Protein AF-A0A7S0QMS9-F1 (afdb_monomer)

Mean predicted aligned error: 23.3 Å

Solvent-accessible surface area (backbone atoms only — not comparable to full-atom values): 51700 Å² total; per-residue (Å²): 139,64,75,64,56,44,54,46,29,44,52,49,24,40,52,28,28,51,50,31,34,49,48,48,74,64,50,90,59,73,75,39,75,67,39,54,46,38,44,60,51,23,56,50,30,64,58,44,46,64,49,50,57,52,50,52,53,34,60,72,73,41,89,64,52,70,72,55,46,54,49,42,29,53,26,29,46,54,26,20,55,28,31,41,51,45,27,54,51,48,50,53,60,69,78,44,53,70,76,63,52,60,76,45,47,65,67,49,30,50,53,54,39,55,31,32,40,45,38,25,53,24,61,68,56,45,60,46,79,76,41,66,51,55,70,68,57,55,51,50,50,53,53,51,28,53,52,33,67,66,50,73,56,73,75,53,70,72,50,55,49,51,53,49,56,48,60,72,38,64,88,59,64,69,68,57,53,54,56,49,52,51,50,47,26,69,63,62,76,44,51,70,73,50,54,55,45,50,59,64,72,57,63,76,87,69,70,88,79,66,54,75,66,50,50,51,40,54,47,51,48,49,49,64,73,64,44,77,65,72,77,69,80,80,79,85,95,78,87,85,84,89,84,81,87,87,89,80,92,79,95,76,86,80,80,93,70,81,61,71,91,47,29,10,85,82,76,70,42,75,36,85,50,30,25,21,40,82,85,70,53,60,28,20,49,68,55,47,54,55,49,35,70,80,37,70,29,42,38,89,86,81,72,42,71,29,67,76,90,29,49,70,62,71,39,76,33,63,68,59,40,52,52,41,53,51,49,40,52,75,74,71,52,89,86,86,86,86,81,88,88,84,78,91,80,85,92,79,88,92,80,90,87,87,90,87,84,88,82,84,88,88,83,91,85,88,83,87,83,89,80,89,82,81,90,81,85,84,87,87,79,88,84,83,87,80,82,84,80,66,74,72,63,59,60,58,54,53,56,56,52,57,60,61,61,73,74,74,77,89,78,84,87,84,84,89,79,88,88,82,89,82,89,81,88,84,91,89,81,88,86,87,90,80,92,88,86,88,88,89,85,84,90,89,88,82,92,84,91,85,87,84,85,91,83,84,90,82,95,81,81,82,77,75,82,78,84,74,71,82,83,82,69,62,50,30,34,41,36,34,33,40,30,25,61,52,32,56,38,64,70,46,75,70,34,73,68,55,40,52,51,50,54,50,54,49,31,46,29,49,14,66,61,48,75,42,61,50,91,39,37,47,73,77,52,74,46,78,75,29,38,30,39,30,33,37,40,52,33,52,63,91,37,52,70,42,53,55,51,37,51,51,38,42,74,74,46,39,52,63,45,31,72,90,49,81,69,52,78,21,50,60,46,46,56,51,78,73,47,74,46,71,53,79,74,76,74,91,62,83,71,98,69,75,76,78,66,76,25,69,75,60,57,83,72,80,80,61,69,40,50,27,52,54,99,84,42,75,58,51,62,33,37,35,27,31,71,53,31,90,90,57,67,32,62,19,88,41,84,96,57,75,34,59,85,64,64,51,67,85,73,60,23,37,58,9,33,63,42,34,20,34,14,24,30,46,33,17,80,96,25,25,28,96,81,31,37,59,79,70,84,70,80,91,79,83,69,45,69,31,30,21,28,69,79,51,44,92,91,40,61,39,35,67,43,76,67,89,68,86,50,38,41,93,75,62,44,16,31,28,32,25,39,39,28,35,22,10,53,16,25,43,65,96,43,71,55,13,46,32,56,58,69,55,20,11,47,51,31,40,81,88,68,72,54,102,80,83,42,37,30,81,41,29,40,33,35,34,42,36,31,35,27,22,49,42,74,94,37,59,49,97,62,62,72,79,38,78,60,71,55,94,75,41,64,67,55,55,30,25,23,39,10,27,61,70,34,61,93,34,48,85,56,30,27,40,58,59,39,54,28,14,36,42,28,38,49,58,58,46,73,32,13,46,66,21,53,26,45,29,28,45,56,43,73,67,43,77,38,76,36,71,83,47,33,35,67,38,34,17,19,61,66,39,49,51,71,38,15,27,48,52,57,78

InterPro domains:
  IPR003613 U-box domain [PF04564] (259-330)
  IPR003613 U-box domain [PS51698] (257-334)
  IPR003613 U-box domain [SM00504] (261-327)
  IPR013083 Zinc finger, RING/FYVE/PHD-type [G3DSA:3.30.40.10] (239-333)
  IPR018883 Delta carbonic anhydrase [PF10563] (653-836)
  IPR036537 Adaptor protein Cbl, N-terminal domain superfamily [G3DSA:1.20.930.20] (14-131)
  IPR052608 U-box domain-containing protein [PTHR45958] (52-329)
  IPR059179 MLKL-like, MCAfunc domain [cd21037] (17-149)

pLDDT: mean 71.1, std 24.66, range [21.06, 98.75]

Radius of gyration: 38.11 Å; Cα contacts (8 Å, |Δi|>4): 1285; chains: 1; bounding box: 119×99×109 Å

Structure (mmCIF, N/CA/C/O backbone):
data_AF-A0A7S0QMS9-F1
#
_entry.id   AF-A0A7S0QMS9-F1
#
loop_
_atom_site.group_PDB
_atom_site.id
_atom_site.type_symbol
_atom_site.label_atom_id
_atom_site.label_alt_id
_atom_site.label_comp_id
_atom_site.label_asym_id
_atom_site.label_entity_id
_atom_site.label_seq_id
_atom_site.pdbx_PDB_ins_code
_atom_site.Cartn_x
_atom_site.Cartn_y
_atom_site.Cartn_z
_atom_site.occupancy
_atom_site.B_iso_or_equiv
_atom_site.auth_seq_id
_atom_site.auth_comp_id
_atom_site.auth_asym_id
_atom_site.auth_atom_id
_atom_site.pdbx_PDB_model_num
ATOM 1 N N . MET A 1 1 ? 41.749 3.354 -30.969 1.00 41.50 1 MET A N 1
ATOM 2 C CA . MET A 1 1 ? 41.951 2.870 -29.593 1.00 41.50 1 MET A CA 1
ATOM 3 C C . MET A 1 1 ? 42.645 1.529 -29.642 1.00 41.50 1 MET A C 1
ATOM 5 O O . MET A 1 1 ? 42.350 0.716 -30.521 1.00 41.50 1 MET A O 1
ATOM 9 N N . ASP A 1 2 ? 43.651 1.430 -28.787 1.00 44.88 2 ASP A N 1
ATOM 10 C CA . ASP A 1 2 ? 44.682 0.401 -28.695 1.00 44.88 2 ASP A CA 1
ATOM 11 C C . ASP A 1 2 ? 44.167 -0.756 -27.810 1.00 44.88 2 ASP A C 1
ATOM 13 O O . ASP A 1 2 ? 43.532 -0.454 -26.797 1.00 44.88 2 ASP A O 1
ATOM 17 N N . PRO A 1 3 ? 44.396 -2.048 -28.138 1.00 55.28 3 PRO A N 1
ATOM 18 C CA . PRO A 1 3 ? 44.100 -3.170 -27.231 1.00 55.28 3 PRO A CA 1
ATOM 19 C C . PRO A 1 3 ? 44.681 -3.029 -25.808 1.00 55.28 3 PRO A C 1
ATOM 21 O O . PRO A 1 3 ? 44.227 -3.730 -24.907 1.00 55.28 3 PRO A O 1
ATOM 24 N N . SER A 1 4 ? 45.626 -2.109 -25.590 1.00 65.56 4 SER A N 1
ATOM 25 C CA . SER A 1 4 ? 46.101 -1.660 -24.274 1.00 65.56 4 SER A CA 1
ATOM 26 C C . SER A 1 4 ? 44.996 -1.406 -23.225 1.00 65.56 4 SER A C 1
ATOM 28 O O . SER A 1 4 ? 45.162 -1.825 -22.081 1.00 65.56 4 SER A O 1
ATOM 30 N N . ALA A 1 5 ? 43.860 -0.782 -23.574 1.00 78.06 5 ALA A N 1
ATOM 31 C CA . ALA A 1 5 ? 42.858 -0.349 -22.583 1.00 78.06 5 ALA A CA 1
ATOM 32 C C . ALA A 1 5 ? 42.132 -1.523 -21.895 1.00 78.06 5 ALA A C 1
ATOM 34 O O . ALA A 1 5 ? 42.317 -1.739 -20.699 1.00 78.06 5 ALA A O 1
ATOM 35 N N . ALA A 1 6 ? 41.412 -2.356 -22.653 1.00 83.12 6 ALA A N 1
ATOM 36 C CA . ALA A 1 6 ? 40.766 -3.564 -22.126 1.00 83.12 6 ALA A CA 1
ATOM 37 C C . ALA A 1 6 ? 41.756 -4.532 -21.438 1.00 83.12 6 ALA A C 1
ATOM 39 O O . ALA A 1 6 ? 41.438 -5.126 -20.409 1.00 83.12 6 ALA A O 1
ATOM 40 N N . VAL A 1 7 ? 42.985 -4.658 -21.961 1.00 86.88 7 VAL A N 1
ATOM 41 C CA . VAL A 1 7 ? 44.056 -5.439 -21.314 1.00 86.88 7 VAL A CA 1
ATOM 42 C C . VAL A 1 7 ? 44.455 -4.840 -19.960 1.00 86.88 7 VAL A C 1
ATOM 44 O O . VAL A 1 7 ? 44.709 -5.596 -19.025 1.00 86.88 7 VAL A O 1
ATOM 47 N N . THR A 1 8 ? 44.480 -3.512 -19.830 1.00 87.69 8 THR A N 1
ATOM 48 C CA . THR A 1 8 ? 44.761 -2.823 -18.560 1.00 87.69 8 THR A CA 1
ATOM 49 C C . THR A 1 8 ? 43.651 -3.079 -17.544 1.00 87.69 8 THR A C 1
ATOM 51 O O . THR A 1 8 ? 43.958 -3.516 -16.440 1.00 87.69 8 THR A O 1
ATOM 54 N N . CYS A 1 9 ? 42.377 -2.912 -17.918 1.00 88.44 9 CYS A N 1
ATOM 55 C CA . CYS A 1 9 ? 41.234 -3.183 -17.034 1.00 88.44 9 CYS A CA 1
ATOM 56 C C . CYS A 1 9 ? 41.217 -4.636 -16.529 1.00 88.44 9 CYS A C 1
ATOM 58 O O . CYS A 1 9 ? 40.972 -4.879 -15.353 1.00 88.44 9 CYS A O 1
ATOM 60 N N . LEU A 1 10 ? 41.551 -5.612 -17.385 1.00 91.69 10 LEU A N 1
ATOM 61 C CA . LEU A 1 10 ? 41.668 -7.015 -16.972 1.00 91.69 10 LEU A CA 1
ATOM 62 C C . LEU A 1 10 ? 42.807 -7.219 -15.959 1.00 91.69 10 LEU A C 1
ATOM 64 O O . LEU A 1 10 ? 42.618 -7.898 -14.951 1.00 91.69 10 LEU A O 1
ATOM 68 N N . ILE A 1 11 ? 43.979 -6.624 -16.204 1.00 91.06 11 ILE A N 1
ATOM 69 C CA . ILE A 1 11 ? 45.130 -6.706 -15.288 1.00 91.06 11 ILE A CA 1
ATOM 70 C C . ILE A 1 11 ? 44.802 -6.068 -13.929 1.00 91.06 11 ILE A C 1
ATOM 72 O O . ILE A 1 11 ? 45.172 -6.638 -12.904 1.00 91.06 11 ILE A O 1
ATOM 76 N N . LEU A 1 12 ? 44.083 -4.941 -13.909 1.00 92.25 12 LEU A N 1
ATOM 77 C CA . LEU A 1 12 ? 43.612 -4.299 -12.677 1.00 92.25 12 LEU A CA 1
ATOM 78 C C . LEU A 1 12 ? 42.611 -5.193 -11.931 1.00 92.25 12 LEU A C 1
ATOM 80 O O . LEU A 1 12 ? 42.864 -5.534 -10.776 1.00 92.25 12 LEU A O 1
ATOM 84 N N . ALA A 1 13 ? 41.581 -5.708 -12.615 1.00 94.12 13 ALA A N 1
ATOM 85 C CA . ALA A 1 13 ? 40.592 -6.609 -12.021 1.00 94.12 13 ALA A CA 1
ATOM 86 C C . ALA A 1 13 ? 41.239 -7.868 -11.418 1.00 94.12 13 ALA A C 1
ATOM 88 O O . ALA A 1 13 ? 40.860 -8.325 -10.336 1.00 94.12 13 ALA A O 1
ATOM 89 N N . LYS A 1 14 ? 42.260 -8.417 -12.093 1.00 95.44 14 LYS A N 1
ATOM 90 C CA . LYS A 1 14 ? 43.058 -9.534 -11.579 1.00 95.44 14 LYS A CA 1
ATOM 91 C C . LYS A 1 14 ? 43.868 -9.129 -10.343 1.00 95.44 14 LYS A C 1
ATOM 93 O O . LYS A 1 14 ? 43.842 -9.852 -9.351 1.00 95.44 14 LYS A O 1
ATOM 98 N N . GLY A 1 15 ? 44.548 -7.983 -10.381 1.00 94.31 15 GLY A N 1
ATOM 99 C CA . GLY A 1 15 ? 45.324 -7.460 -9.254 1.00 94.31 15 GLY A CA 1
ATOM 100 C C . GLY A 1 15 ? 44.463 -7.199 -8.014 1.00 94.31 15 GLY A C 1
ATOM 101 O O . GLY A 1 15 ? 44.862 -7.554 -6.906 1.00 94.31 15 GLY A O 1
ATOM 102 N N . HIS A 1 16 ? 43.249 -6.675 -8.193 1.00 96.62 16 HIS A N 1
ATOM 103 C CA . HIS A 1 16 ? 42.270 -6.535 -7.116 1.00 96.62 16 HIS A CA 1
ATOM 104 C C . HIS A 1 16 ? 41.798 -7.903 -6.592 1.00 96.62 16 HIS A C 1
ATOM 106 O O . HIS A 1 16 ? 41.768 -8.105 -5.381 1.00 96.62 16 HIS A O 1
ATOM 112 N N . ALA A 1 17 ? 41.537 -8.894 -7.455 1.00 95.44 17 ALA A N 1
ATOM 113 C CA . ALA A 1 17 ? 41.172 -10.246 -7.010 1.00 95.44 17 ALA A CA 1
ATOM 114 C C . ALA A 1 17 ? 42.301 -10.931 -6.211 1.00 95.44 17 ALA A C 1
ATOM 116 O O . ALA A 1 17 ? 42.040 -11.594 -5.203 1.00 95.44 17 ALA A O 1
ATOM 117 N N . GLU A 1 18 ? 43.558 -10.751 -6.630 1.00 95.62 18 GLU A N 1
ATOM 118 C CA . GLU A 1 18 ? 44.749 -11.218 -5.910 1.00 95.62 18 GLU A CA 1
ATOM 119 C C . GLU A 1 18 ? 44.908 -10.500 -4.557 1.00 95.62 18 GLU A C 1
ATOM 121 O O . GLU A 1 18 ? 45.174 -11.156 -3.546 1.00 95.62 18 GLU A O 1
ATOM 126 N N . ALA A 1 19 ? 44.688 -9.181 -4.509 1.00 94.19 19 ALA A N 1
ATOM 127 C CA . ALA A 1 19 ? 44.728 -8.387 -3.282 1.00 94.19 19 ALA A CA 1
ATOM 128 C C . ALA A 1 19 ? 43.625 -8.792 -2.289 1.00 94.19 19 ALA A C 1
ATOM 130 O O . ALA A 1 19 ? 43.914 -8.966 -1.103 1.00 94.19 19 ALA A O 1
ATOM 131 N N . LEU A 1 20 ? 42.397 -9.022 -2.767 1.00 95.12 20 LEU A N 1
ATOM 132 C CA . LEU A 1 20 ? 41.276 -9.539 -1.979 1.00 95.12 20 LEU A CA 1
ATOM 133 C C . LEU A 1 20 ? 41.636 -10.898 -1.374 1.00 95.12 20 LEU A C 1
ATOM 135 O O . LEU A 1 20 ? 41.599 -11.065 -0.156 1.00 95.12 20 LEU A O 1
ATOM 139 N N . LEU A 1 21 ? 42.069 -11.856 -2.199 1.00 94.56 21 LEU A N 1
ATOM 140 C CA . LEU A 1 21 ? 42.457 -13.191 -1.741 1.00 94.56 21 LEU A CA 1
ATOM 141 C C . LEU A 1 21 ? 43.625 -13.153 -0.739 1.00 94.56 21 LEU A C 1
ATOM 143 O O . LEU A 1 21 ? 43.636 -13.914 0.233 1.00 94.56 21 LEU A O 1
ATOM 147 N N . HIS A 1 22 ? 44.606 -12.272 -0.950 1.00 93.00 22 HIS A N 1
ATOM 148 C CA . HIS A 1 22 ? 45.703 -12.064 -0.009 1.00 93.00 22 HIS A CA 1
ATOM 149 C C . HIS A 1 22 ? 45.202 -11.493 1.324 1.00 93.00 22 HIS A C 1
ATOM 151 O O . HIS A 1 22 ? 45.568 -12.012 2.381 1.00 93.00 22 HIS A O 1
ATOM 157 N N . ALA A 1 23 ? 44.329 -10.481 1.288 1.00 89.81 23 ALA A N 1
ATOM 158 C CA . ALA A 1 23 ? 43.715 -9.908 2.479 1.00 89.81 23 ALA A CA 1
ATOM 159 C C . ALA A 1 23 ? 42.957 -10.983 3.272 1.00 89.81 23 ALA A C 1
ATOM 161 O O . ALA A 1 23 ? 43.224 -11.150 4.460 1.00 89.81 23 ALA A O 1
ATOM 162 N N . VAL A 1 24 ? 42.085 -11.770 2.630 1.00 90.94 24 VAL A N 1
ATOM 163 C CA . VAL A 1 24 ? 41.350 -12.877 3.276 1.00 90.94 24 VAL A CA 1
ATOM 164 C C . VAL A 1 24 ? 42.314 -13.862 3.945 1.00 90.94 24 VAL A C 1
ATOM 166 O O . VAL A 1 24 ? 42.182 -14.165 5.130 1.00 90.94 24 VAL A O 1
ATOM 169 N N . ARG A 1 25 ? 43.356 -14.314 3.236 1.00 89.25 25 ARG A N 1
ATOM 170 C CA . ARG A 1 25 ? 44.347 -15.256 3.789 1.00 89.25 25 ARG A CA 1
ATOM 171 C C . ARG A 1 25 ? 45.125 -14.681 4.977 1.00 89.25 25 ARG A C 1
ATOM 173 O O . ARG A 1 25 ? 45.437 -15.436 5.903 1.00 89.25 25 ARG A O 1
ATOM 180 N N . GLY A 1 26 ? 45.414 -13.380 4.958 1.00 85.06 26 GLY A N 1
ATOM 181 C CA . GLY A 1 26 ? 46.127 -12.641 6.003 1.00 85.06 26 GLY A CA 1
ATOM 182 C C . GLY A 1 26 ? 45.269 -12.147 7.175 1.00 85.06 26 GLY A C 1
ATOM 183 O O . GLY A 1 26 ? 45.820 -11.554 8.102 1.00 85.06 26 GLY A O 1
ATOM 184 N N . ALA A 1 27 ? 43.951 -12.378 7.167 1.00 82.62 27 ALA A N 1
ATOM 185 C CA . ALA A 1 27 ? 43.047 -11.840 8.181 1.00 82.62 27 ALA A CA 1
ATOM 186 C C . ALA A 1 27 ? 43.403 -12.305 9.606 1.00 82.62 27 ALA A C 1
ATOM 188 O O . ALA A 1 27 ? 43.609 -13.495 9.865 1.00 82.62 27 ALA A O 1
ATOM 189 N N . LYS A 1 28 ? 43.418 -11.352 10.547 1.00 72.25 28 LYS A N 1
ATOM 190 C CA . LYS A 1 28 ? 43.790 -11.568 11.957 1.00 72.25 28 LYS A CA 1
ATOM 191 C C . LYS A 1 28 ? 42.724 -12.337 12.753 1.00 72.25 28 LYS A C 1
ATOM 193 O O . LYS A 1 28 ? 43.067 -13.140 13.614 1.00 72.25 28 LYS A O 1
ATOM 198 N N . HIS A 1 29 ? 41.440 -12.130 12.445 1.00 71.00 29 HIS A N 1
ATOM 199 C CA . HIS A 1 29 ? 40.302 -12.610 13.244 1.00 71.00 29 HIS A CA 1
ATOM 200 C C . HIS A 1 29 ? 39.499 -13.712 12.532 1.00 71.00 29 HIS A C 1
ATOM 202 O O . HIS A 1 29 ? 38.306 -13.574 12.281 1.00 71.00 29 HIS A O 1
ATOM 208 N N . LYS A 1 30 ? 40.146 -14.843 12.217 1.00 74.44 30 LYS A N 1
ATOM 209 C CA . LYS A 1 30 ? 39.540 -15.942 11.428 1.00 74.44 30 LYS A CA 1
ATOM 210 C C . LYS A 1 30 ? 38.359 -16.666 12.091 1.00 74.44 30 LYS A C 1
ATOM 212 O O . LYS A 1 30 ? 37.614 -17.367 11.421 1.00 74.44 30 LYS A O 1
ATOM 217 N N . LYS A 1 31 ? 38.171 -16.501 13.405 1.00 68.25 31 LYS A N 1
ATOM 218 C CA . LYS A 1 31 ? 36.987 -17.000 14.134 1.00 68.25 31 LYS A CA 1
ATOM 219 C C . LYS A 1 31 ? 35.764 -16.084 13.996 1.00 68.25 31 LYS A C 1
ATOM 221 O O . LYS A 1 31 ? 34.676 -16.460 14.436 1.00 68.25 31 LYS A O 1
ATOM 226 N N . SER A 1 32 ? 35.940 -14.888 13.435 1.00 69.50 32 SER A N 1
ATOM 227 C CA . SER A 1 32 ? 34.873 -13.905 13.307 1.00 69.50 32 SER A CA 1
ATOM 228 C C . SER A 1 32 ? 33.776 -14.367 12.350 1.00 69.50 32 SER A C 1
ATOM 230 O O . SER A 1 32 ? 34.018 -15.060 11.366 1.00 69.50 32 SER A O 1
ATOM 232 N N . VAL A 1 33 ? 32.559 -13.917 12.618 1.00 66.88 33 VAL A N 1
ATOM 233 C CA . VAL A 1 33 ? 31.373 -14.163 11.799 1.00 66.88 33 VAL A CA 1
ATOM 234 C C . VAL A 1 33 ? 31.525 -13.603 10.386 1.00 66.88 33 VAL A C 1
ATOM 236 O O . VAL A 1 33 ? 31.282 -14.311 9.413 1.00 66.88 33 VAL A O 1
ATOM 239 N N . TRP A 1 34 ? 32.027 -12.371 10.259 1.00 75.44 34 TRP A N 1
ATOM 240 C CA . TRP A 1 34 ? 32.274 -11.743 8.958 1.00 75.44 34 TRP A CA 1
ATOM 241 C C . TRP A 1 34 ? 33.412 -12.406 8.173 1.00 75.44 34 TRP A C 1
ATOM 243 O O . TRP A 1 34 ? 33.468 -12.271 6.952 1.00 75.44 34 TRP A O 1
ATOM 253 N N . TYR A 1 35 ? 34.313 -13.143 8.840 1.00 82.81 35 TYR A N 1
ATOM 254 C CA . TYR A 1 35 ? 35.410 -13.823 8.151 1.00 82.81 35 TYR A CA 1
ATOM 255 C C . TYR A 1 35 ? 34.878 -14.876 7.175 1.00 82.81 35 TYR A C 1
ATOM 257 O O . TYR A 1 35 ? 35.436 -15.007 6.094 1.00 82.81 35 TYR A O 1
ATOM 265 N N . LYS A 1 36 ? 33.747 -15.528 7.485 1.00 82.56 36 LYS A N 1
ATOM 266 C CA . LYS A 1 36 ? 33.086 -16.471 6.569 1.00 82.56 36 LYS A CA 1
ATOM 267 C C . LYS A 1 36 ? 32.649 -15.812 5.259 1.00 82.56 36 LYS A C 1
ATOM 269 O O . LYS A 1 36 ? 32.822 -16.404 4.202 1.00 82.56 36 LYS A O 1
ATOM 274 N N . PHE A 1 37 ? 32.161 -14.570 5.303 1.00 88.00 37 PHE A N 1
ATOM 275 C CA . PHE A 1 37 ? 31.748 -13.847 4.092 1.00 88.00 37 PHE A CA 1
ATOM 276 C C . PHE A 1 37 ? 32.957 -13.429 3.250 1.00 88.00 37 PHE A C 1
ATOM 278 O O . PHE A 1 37 ? 32.970 -13.587 2.028 1.00 88.00 37 PHE A O 1
ATOM 285 N N . CYS A 1 38 ? 34.009 -12.954 3.924 1.00 89.38 38 CYS A N 1
ATOM 286 C CA . CYS A 1 38 ? 35.306 -12.690 3.310 1.00 89.38 38 CYS A CA 1
ATOM 287 C C . CYS A 1 38 ? 35.902 -13.959 2.673 1.00 89.38 38 CYS A C 1
ATOM 289 O O . CYS A 1 38 ? 36.472 -13.887 1.589 1.00 89.38 38 CYS A O 1
ATOM 291 N N . GLU A 1 39 ? 35.760 -15.116 3.323 1.00 89.69 39 GLU A N 1
ATOM 292 C CA . GLU A 1 39 ? 36.239 -16.418 2.854 1.00 89.69 39 GLU A CA 1
ATOM 293 C C . GLU A 1 39 ? 35.449 -16.914 1.633 1.00 89.69 39 GLU A C 1
ATOM 295 O O . GLU A 1 39 ? 36.065 -17.227 0.620 1.00 89.69 39 GLU A O 1
ATOM 300 N N . GLU A 1 40 ? 34.113 -16.870 1.655 1.00 90.44 40 GLU A N 1
ATOM 301 C CA . GLU A 1 40 ? 33.236 -17.265 0.535 1.00 90.44 40 GLU A CA 1
ATOM 302 C C . GLU A 1 40 ? 33.488 -16.422 -0.738 1.00 90.44 40 GLU A C 1
ATOM 304 O O . GLU A 1 40 ? 33.609 -16.961 -1.850 1.00 90.44 40 GLU A O 1
ATOM 309 N N . LEU A 1 41 ? 33.671 -15.101 -0.589 1.00 92.25 41 LEU A N 1
ATOM 310 C CA . LEU A 1 41 ? 34.071 -14.230 -1.703 1.00 92.25 41 LEU A CA 1
ATOM 311 C C . LEU A 1 41 ? 35.534 -14.472 -2.119 1.00 92.25 41 LEU A C 1
ATOM 313 O O . LEU A 1 41 ? 35.835 -14.538 -3.312 1.00 92.25 41 LEU A O 1
ATOM 317 N N . GLY A 1 42 ? 36.441 -14.664 -1.157 1.00 93.62 42 GLY A N 1
ATOM 318 C CA . GLY A 1 42 ? 37.859 -14.939 -1.395 1.00 93.62 42 GLY A CA 1
ATOM 319 C C . GLY A 1 42 ? 38.105 -16.236 -2.165 1.00 93.62 42 GLY A C 1
ATOM 320 O O . GLY A 1 42 ? 38.890 -16.251 -3.114 1.00 93.62 42 GLY A O 1
ATOM 321 N N . GLU A 1 43 ? 37.399 -17.315 -1.826 1.00 91.31 43 GLU A N 1
ATOM 322 C CA . GLU A 1 43 ? 37.396 -18.559 -2.597 1.00 91.31 43 GLU A CA 1
ATOM 323 C C . GLU A 1 43 ? 36.926 -18.341 -4.034 1.00 91.31 43 GLU A C 1
ATOM 325 O O . GLU A 1 43 ? 37.472 -18.929 -4.965 1.00 91.31 43 GLU A O 1
ATOM 330 N N . SER A 1 44 ? 35.906 -17.505 -4.224 1.00 91.62 44 SER A N 1
ATOM 331 C CA . SER A 1 44 ? 35.387 -17.195 -5.554 1.00 91.62 44 SER A CA 1
ATOM 332 C C . SER A 1 44 ? 36.437 -16.427 -6.371 1.00 91.62 44 SER A C 1
ATOM 334 O O . SER A 1 44 ? 36.739 -16.814 -7.502 1.00 91.62 44 SER A O 1
ATOM 336 N N . CYS A 1 45 ? 37.117 -15.445 -5.769 1.00 92.12 45 CYS A N 1
ATOM 337 C CA . CYS A 1 45 ? 38.283 -14.782 -6.363 1.00 92.12 45 CYS A CA 1
ATOM 338 C C . CYS A 1 45 ? 39.429 -15.754 -6.691 1.00 92.12 45 CYS A C 1
ATOM 340 O O . CYS A 1 45 ? 40.041 -15.627 -7.751 1.00 92.12 45 CYS A O 1
ATOM 342 N N . ALA A 1 46 ? 39.686 -16.767 -5.856 1.00 93.31 46 ALA A N 1
ATOM 343 C CA . ALA A 1 46 ? 40.727 -17.768 -6.109 1.00 93.31 46 ALA A CA 1
ATOM 344 C C . ALA A 1 46 ? 40.504 -18.587 -7.395 1.00 93.31 46 ALA A C 1
ATOM 346 O O . ALA A 1 46 ? 41.481 -19.024 -8.003 1.00 93.31 46 ALA A O 1
ATOM 347 N N . VAL A 1 47 ? 39.251 -18.761 -7.833 1.00 92.50 47 VAL A N 1
ATOM 348 C CA . VAL A 1 47 ? 38.908 -19.419 -9.108 1.00 92.50 47 VAL A CA 1
ATOM 349 C C . VAL A 1 47 ? 38.810 -18.408 -10.266 1.00 92.50 47 VAL A C 1
ATOM 351 O O . VAL A 1 47 ? 39.134 -18.742 -11.405 1.00 92.50 47 VAL A O 1
ATOM 354 N N . ILE A 1 48 ? 38.452 -17.148 -9.990 1.00 93.38 48 ILE A N 1
ATOM 355 C CA . ILE A 1 48 ? 38.427 -16.060 -10.988 1.00 93.38 48 ILE A CA 1
ATOM 356 C C . ILE A 1 48 ? 39.835 -15.709 -11.494 1.00 93.38 48 ILE A C 1
ATOM 358 O O . ILE A 1 48 ? 40.014 -15.527 -12.694 1.00 93.38 48 ILE A O 1
ATOM 362 N N . ILE A 1 49 ? 40.846 -15.639 -10.623 1.00 95.19 49 ILE A N 1
ATOM 363 C CA . ILE A 1 49 ? 42.227 -15.262 -10.992 1.00 95.19 49 ILE A CA 1
ATOM 364 C C . ILE A 1 49 ? 42.783 -16.078 -12.189 1.00 95.19 49 ILE A C 1
ATOM 366 O O . ILE A 1 49 ? 43.176 -15.458 -13.182 1.00 95.19 49 ILE A O 1
ATOM 370 N N . PRO A 1 50 ? 42.787 -17.432 -12.178 1.00 93.62 50 PRO A N 1
ATOM 371 C CA . PRO A 1 50 ? 43.261 -18.226 -13.320 1.00 93.62 50 PRO A CA 1
ATOM 372 C C . PRO A 1 50 ? 42.324 -18.183 -14.542 1.00 93.62 50 PRO A C 1
ATOM 374 O O . PRO A 1 50 ? 42.778 -18.363 -15.677 1.00 93.62 50 PRO A O 1
ATOM 377 N N . LEU A 1 51 ? 41.027 -17.906 -14.350 1.00 93.00 51 LEU A N 1
ATOM 378 C CA . LEU A 1 51 ? 40.121 -17.618 -15.465 1.00 93.00 51 LEU A CA 1
ATOM 379 C C . LEU A 1 51 ? 40.534 -16.317 -16.173 1.00 93.00 51 LEU A C 1
ATOM 381 O O . LEU A 1 51 ? 40.606 -16.299 -17.401 1.00 93.00 51 LEU A O 1
ATOM 385 N N . LEU A 1 52 ? 40.845 -15.249 -15.432 1.00 93.12 52 LEU A N 1
ATOM 386 C CA . LEU A 1 52 ? 41.266 -13.972 -16.017 1.00 93.12 52 LEU A CA 1
ATOM 387 C C . LEU A 1 52 ? 42.577 -14.107 -16.800 1.00 93.12 52 LEU A C 1
ATOM 389 O O . LEU A 1 52 ? 42.666 -13.573 -17.903 1.00 93.12 52 LEU A O 1
ATOM 393 N N . ASP A 1 53 ? 43.549 -14.887 -16.315 1.00 91.88 53 ASP A N 1
ATOM 394 C CA . ASP A 1 53 ? 44.753 -15.214 -17.098 1.00 91.88 53 ASP A CA 1
ATOM 395 C C . ASP A 1 53 ? 44.411 -15.910 -18.430 1.00 91.88 53 ASP A C 1
ATOM 397 O O . ASP A 1 53 ? 44.998 -15.596 -19.468 1.00 91.88 53 ASP A O 1
ATOM 401 N N . SER A 1 54 ? 43.419 -16.806 -18.429 1.00 90.50 54 SER A N 1
ATOM 402 C CA . SER A 1 54 ? 42.952 -17.494 -19.641 1.00 90.50 54 SER A CA 1
ATOM 403 C C . SER A 1 54 ? 42.269 -16.525 -20.619 1.00 90.50 54 SER A C 1
ATOM 405 O O . SER A 1 54 ? 42.592 -16.508 -21.808 1.00 90.50 54 SER A O 1
ATOM 407 N N . VAL A 1 55 ? 41.383 -15.654 -20.120 1.00 89.69 55 VAL A N 1
ATOM 408 C CA . VAL A 1 55 ? 40.709 -14.612 -20.918 1.00 89.69 55 VAL A CA 1
ATOM 409 C C . VAL A 1 55 ? 41.713 -13.595 -21.476 1.00 89.69 55 VAL A C 1
ATOM 411 O O . VAL A 1 55 ? 41.568 -13.158 -22.615 1.00 89.69 55 VAL A O 1
ATOM 414 N N . LEU A 1 56 ? 42.772 -13.256 -20.732 1.00 89.50 56 LEU A N 1
ATOM 415 C CA . LEU A 1 56 ? 43.832 -12.346 -21.180 1.00 89.50 56 LEU A CA 1
ATOM 416 C C . LEU A 1 56 ? 44.603 -12.888 -22.392 1.00 89.50 56 LEU A C 1
ATOM 418 O O . LEU A 1 56 ? 44.965 -12.116 -23.286 1.00 89.50 56 LEU A O 1
ATOM 422 N N . VAL A 1 57 ? 44.858 -14.199 -22.436 1.00 88.38 57 VAL A N 1
ATOM 423 C CA . VAL A 1 57 ? 45.501 -14.851 -23.588 1.00 88.38 57 VAL A CA 1
ATOM 424 C C . VAL A 1 57 ? 44.589 -14.786 -24.815 1.00 88.38 57 VAL A C 1
ATOM 426 O O . VAL A 1 57 ? 45.036 -14.342 -25.876 1.00 88.38 57 VAL A O 1
ATOM 429 N N . GLU A 1 58 ? 43.308 -15.135 -24.675 1.00 86.12 58 GLU A N 1
ATOM 430 C CA . GLU A 1 58 ? 42.348 -15.077 -25.789 1.00 86.12 58 GLU A CA 1
ATOM 431 C C . GLU A 1 58 ? 42.131 -13.643 -26.293 1.00 86.12 58 GLU A C 1
ATOM 433 O O . GLU A 1 58 ? 42.131 -13.401 -27.503 1.00 86.12 58 GLU A O 1
ATOM 438 N N . LEU A 1 59 ? 42.034 -12.663 -25.389 1.00 85.38 59 LEU A N 1
ATOM 439 C CA . LEU A 1 59 ? 41.868 -11.249 -25.732 1.00 85.38 59 LEU A CA 1
ATOM 440 C C . LEU A 1 59 ? 43.060 -10.703 -26.536 1.00 85.38 59 LEU A C 1
ATOM 442 O O . LEU A 1 59 ? 42.864 -9.943 -27.484 1.00 85.38 59 LEU A O 1
ATOM 446 N N . ARG A 1 60 ? 44.290 -11.119 -26.203 1.00 84.94 60 ARG A N 1
ATOM 447 C CA . ARG A 1 60 ? 45.512 -10.744 -26.942 1.00 84.94 60 ARG A CA 1
ATOM 448 C C . ARG A 1 60 ? 45.606 -11.401 -28.321 1.00 84.94 60 ARG A C 1
ATOM 450 O O . ARG A 1 60 ? 46.150 -10.793 -29.241 1.00 84.94 60 ARG A O 1
ATOM 457 N N . ASN A 1 61 ? 45.074 -12.612 -28.474 1.00 82.62 61 ASN A N 1
ATOM 458 C CA . ASN A 1 61 ? 45.082 -13.356 -29.738 1.00 82.62 61 ASN A CA 1
ATOM 459 C C . ASN A 1 61 ? 43.899 -12.992 -30.663 1.00 82.62 61 ASN A C 1
ATOM 461 O O . ASN A 1 61 ? 43.941 -13.248 -31.871 1.00 82.62 61 ASN A O 1
ATOM 465 N N . SER A 1 62 ? 42.846 -12.378 -30.118 1.00 80.62 62 SER A N 1
ATOM 466 C CA . SER A 1 62 ? 41.592 -12.090 -30.817 1.00 80.62 62 SER A CA 1
ATOM 467 C C . SER A 1 62 ? 41.641 -10.871 -31.744 1.00 80.62 62 SER A C 1
ATOM 469 O O . SER A 1 62 ? 42.023 -9.766 -31.364 1.00 80.62 62 SER A O 1
ATOM 471 N N . LYS A 1 63 ? 41.111 -11.029 -32.964 1.00 82.31 63 LYS A N 1
ATOM 472 C CA . LYS A 1 63 ? 40.846 -9.917 -33.898 1.00 82.31 63 LYS A CA 1
ATOM 473 C C . LYS A 1 63 ? 39.398 -9.442 -33.771 1.00 82.31 63 LYS A C 1
ATOM 475 O O . LYS A 1 63 ? 38.531 -9.855 -34.536 1.00 82.31 63 LYS A O 1
ATOM 480 N N . LEU A 1 64 ? 39.148 -8.578 -32.791 1.00 83.00 64 LEU A N 1
ATOM 481 C CA . LEU A 1 64 ? 37.806 -8.106 -32.438 1.00 83.00 64 LEU A CA 1
ATOM 482 C C . LEU A 1 64 ? 37.342 -6.884 -33.251 1.00 83.00 64 LEU A C 1
ATOM 484 O O . LEU A 1 64 ? 38.108 -5.950 -33.518 1.00 83.00 64 LEU A O 1
ATOM 488 N N . SER A 1 65 ? 36.044 -6.851 -33.580 1.00 86.50 65 SER A N 1
ATOM 489 C CA . SER A 1 65 ? 35.394 -5.667 -34.165 1.00 86.50 65 SER A CA 1
ATOM 490 C C . SER A 1 65 ? 35.486 -4.464 -33.212 1.00 86.50 65 SER A C 1
ATOM 492 O O . SER A 1 65 ? 35.688 -4.646 -32.012 1.00 86.50 65 SER A O 1
ATOM 494 N N . LYS A 1 66 ? 35.322 -3.226 -33.708 1.00 83.94 66 LYS A N 1
ATOM 495 C CA . LYS A 1 66 ? 35.322 -2.043 -32.824 1.00 83.94 66 LYS A CA 1
ATOM 496 C C . LYS A 1 66 ? 34.239 -2.169 -31.738 1.00 83.94 66 LYS A C 1
ATOM 498 O O . LYS A 1 66 ? 34.574 -2.176 -30.566 1.00 83.94 66 LYS A O 1
ATOM 503 N N . ARG A 1 67 ? 32.984 -2.405 -32.138 1.00 85.19 67 ARG A N 1
ATOM 504 C CA . ARG A 1 67 ? 31.837 -2.575 -31.226 1.00 85.19 67 ARG A CA 1
ATOM 505 C C . ARG A 1 67 ? 32.061 -3.680 -30.185 1.00 85.19 67 ARG A C 1
ATOM 507 O O . ARG A 1 67 ? 31.632 -3.538 -29.050 1.00 85.19 67 ARG A O 1
ATOM 514 N N . THR A 1 68 ? 32.723 -4.773 -30.569 1.00 85.88 68 THR A N 1
ATOM 515 C CA . THR A 1 68 ? 33.048 -5.871 -29.644 1.00 85.88 68 THR A CA 1
ATOM 516 C C . THR A 1 68 ? 34.147 -5.479 -28.659 1.00 85.88 68 THR A C 1
ATOM 518 O O . THR A 1 68 ? 34.069 -5.875 -27.506 1.00 85.88 68 THR A O 1
ATOM 521 N N . ARG A 1 69 ? 35.155 -4.703 -29.082 1.00 84.75 69 ARG A N 1
ATOM 522 C CA . ARG A 1 69 ? 36.202 -4.198 -28.177 1.00 84.75 69 ARG A CA 1
ATOM 523 C C . ARG A 1 69 ? 35.646 -3.211 -27.169 1.00 84.75 69 ARG A C 1
ATOM 525 O O . ARG A 1 69 ? 35.917 -3.386 -25.993 1.00 84.75 69 ARG A O 1
ATOM 532 N N . ASP A 1 70 ? 34.838 -2.260 -27.633 1.00 86.31 70 ASP A N 1
ATOM 533 C CA . ASP A 1 70 ? 34.185 -1.272 -26.776 1.00 86.31 70 ASP A CA 1
ATOM 534 C C . ASP A 1 70 ? 33.360 -2.005 -25.678 1.00 86.31 70 ASP A C 1
ATOM 536 O O . ASP A 1 70 ? 33.563 -1.773 -24.492 1.00 86.31 70 ASP A O 1
ATOM 540 N N . ALA A 1 71 ? 32.565 -3.024 -26.046 1.00 87.50 71 ALA A N 1
ATOM 541 C CA . ALA A 1 71 ? 31.801 -3.839 -25.086 1.00 87.50 71 ALA A CA 1
ATOM 542 C C . ALA A 1 71 ? 32.656 -4.713 -24.135 1.00 87.50 71 ALA A C 1
ATOM 544 O O . ALA A 1 71 ? 32.267 -4.938 -22.990 1.00 87.50 71 ALA A O 1
ATOM 545 N N . VAL A 1 72 ? 33.809 -5.223 -24.589 1.00 89.50 72 VAL A N 1
ATOM 546 C CA . VAL A 1 72 ? 34.770 -5.946 -23.728 1.00 89.50 72 VAL A CA 1
ATOM 547 C C . VAL A 1 72 ? 35.418 -4.992 -22.722 1.00 89.50 72 VAL A C 1
ATOM 549 O O . VAL A 1 72 ? 35.589 -5.355 -21.562 1.00 89.50 72 VAL A O 1
ATOM 552 N N . GLU A 1 73 ? 35.766 -3.778 -23.151 1.00 89.25 73 GLU A N 1
ATOM 553 C CA . GLU A 1 73 ? 36.350 -2.732 -22.307 1.00 89.25 73 GLU A CA 1
ATOM 554 C C . GLU A 1 73 ? 35.357 -2.274 -21.229 1.00 89.25 73 GLU A C 1
ATOM 556 O O . GLU A 1 73 ? 35.720 -2.242 -20.053 1.00 89.25 73 GLU A O 1
ATOM 561 N N . ASP A 1 74 ? 34.090 -2.044 -21.592 1.00 90.38 74 ASP A N 1
ATOM 562 C CA . ASP A 1 74 ? 33.012 -1.718 -20.648 1.00 90.38 74 ASP A CA 1
ATOM 563 C C . ASP A 1 74 ? 32.816 -2.831 -19.597 1.00 90.38 74 ASP A C 1
ATOM 565 O O . ASP A 1 74 ? 32.785 -2.561 -18.393 1.00 90.38 74 ASP A O 1
ATOM 569 N N . ALA A 1 75 ? 32.737 -4.096 -20.032 1.00 92.38 75 ALA A N 1
ATOM 570 C CA . ALA A 1 75 ? 32.545 -5.243 -19.139 1.00 92.38 75 ALA A CA 1
ATOM 571 C C . ALA A 1 75 ? 33.731 -5.460 -18.181 1.00 92.38 75 ALA A C 1
ATOM 573 O O . ALA A 1 75 ? 33.526 -5.751 -17.002 1.00 92.38 75 ALA A O 1
ATOM 574 N N . LEU A 1 76 ? 34.968 -5.288 -18.659 1.00 93.38 76 LEU A N 1
ATOM 575 C CA . LEU A 1 76 ? 36.174 -5.412 -17.834 1.00 93.38 76 LEU A CA 1
ATOM 576 C C . LEU A 1 76 ? 36.361 -4.217 -16.891 1.00 93.38 76 LEU A C 1
ATOM 578 O O . LEU A 1 76 ? 36.829 -4.410 -15.775 1.00 93.38 76 LEU A O 1
ATOM 582 N N . THR A 1 77 ? 35.950 -3.011 -17.290 1.00 93.88 77 THR A N 1
ATOM 583 C CA . THR A 1 77 ? 35.930 -1.828 -16.411 1.00 93.88 77 THR A CA 1
ATOM 584 C C . THR A 1 77 ? 34.921 -2.005 -15.274 1.00 93.88 77 THR A C 1
ATOM 586 O O . THR A 1 77 ? 35.221 -1.716 -14.117 1.00 93.88 77 THR A O 1
ATOM 589 N N . ALA A 1 78 ? 33.729 -2.528 -15.580 1.00 93.62 78 ALA A N 1
ATOM 590 C CA . ALA A 1 78 ? 32.715 -2.829 -14.572 1.00 93.62 78 ALA A CA 1
ATOM 591 C C . ALA A 1 78 ? 33.138 -3.978 -13.636 1.00 93.62 78 ALA A C 1
ATOM 593 O O . ALA A 1 78 ? 32.853 -3.925 -12.436 1.00 93.62 78 ALA A O 1
ATOM 594 N N . LEU A 1 79 ? 33.847 -4.985 -14.165 1.00 96.38 79 LEU A N 1
ATOM 595 C CA . LEU A 1 79 ? 34.429 -6.071 -13.376 1.00 96.38 79 LEU A CA 1
ATOM 596 C C . LEU A 1 79 ? 35.501 -5.552 -12.411 1.00 96.38 79 LEU A C 1
ATOM 598 O O . LEU A 1 79 ? 35.448 -5.884 -11.231 1.00 96.38 79 LEU A O 1
ATOM 602 N N . ASP A 1 80 ? 36.432 -4.728 -12.896 1.00 95.00 80 ASP A N 1
ATOM 603 C CA . ASP A 1 80 ? 37.501 -4.130 -12.091 1.00 95.00 80 ASP A CA 1
ATOM 604 C C . ASP A 1 80 ? 36.934 -3.369 -10.887 1.00 95.00 80 ASP A C 1
ATOM 606 O O . ASP A 1 80 ? 37.230 -3.708 -9.742 1.00 95.00 80 ASP A O 1
ATOM 610 N N . ALA A 1 81 ? 35.997 -2.448 -11.133 1.00 94.50 81 ALA A N 1
ATOM 611 C CA . ALA A 1 81 ? 35.334 -1.682 -10.079 1.00 94.50 81 ALA A CA 1
ATOM 612 C C . ALA A 1 81 ? 34.564 -2.565 -9.073 1.00 94.50 81 ALA A C 1
ATOM 614 O O . ALA A 1 81 ? 34.527 -2.258 -7.882 1.00 94.50 81 ALA A O 1
ATOM 615 N N . ALA A 1 82 ? 33.945 -3.667 -9.517 1.00 95.88 82 ALA A N 1
ATOM 616 C CA . ALA A 1 82 ? 33.250 -4.593 -8.618 1.00 95.88 82 ALA A CA 1
ATOM 617 C C . ALA A 1 82 ? 34.222 -5.393 -7.729 1.00 95.88 82 ALA A C 1
ATOM 619 O O . ALA A 1 82 ? 33.942 -5.607 -6.548 1.00 95.88 82 ALA A O 1
ATOM 620 N N . VAL A 1 83 ? 35.371 -5.810 -8.268 1.00 95.81 83 VAL A N 1
ATOM 621 C CA . VAL A 1 83 ? 36.398 -6.538 -7.505 1.00 95.81 83 VAL A CA 1
ATOM 622 C C . VAL A 1 83 ? 37.178 -5.593 -6.580 1.00 95.81 83 VAL A C 1
ATOM 624 O O . VAL A 1 83 ? 37.475 -5.971 -5.445 1.00 95.81 83 VAL A O 1
ATOM 627 N N . GLU A 1 84 ? 37.452 -4.354 -6.998 1.00 95.69 84 GLU A N 1
ATOM 628 C CA . GLU A 1 84 ? 38.015 -3.309 -6.132 1.00 95.69 84 GLU A CA 1
ATOM 629 C C . GLU A 1 84 ? 37.099 -3.060 -4.925 1.00 95.69 84 GLU A C 1
ATOM 631 O O . GLU A 1 84 ? 37.550 -3.104 -3.781 1.00 95.69 84 GLU A O 1
ATOM 636 N N . GLU A 1 85 ? 35.794 -2.890 -5.151 1.00 93.38 85 GLU A N 1
ATOM 637 C CA . GLU A 1 85 ? 34.806 -2.684 -4.087 1.00 93.38 85 GLU A CA 1
ATOM 638 C C . GLU A 1 85 ? 34.745 -3.867 -3.108 1.00 93.38 85 GLU A C 1
ATOM 640 O O . GLU A 1 85 ? 34.766 -3.658 -1.893 1.00 93.38 85 GLU A O 1
ATOM 645 N N . GLY A 1 86 ? 34.779 -5.106 -3.613 1.00 94.50 86 GLY A N 1
ATOM 646 C CA . GLY A 1 86 ? 34.922 -6.305 -2.781 1.00 94.50 86 GLY A CA 1
ATOM 647 C C . GLY A 1 86 ? 36.221 -6.325 -1.969 1.00 94.50 86 GLY A C 1
ATOM 648 O O . GLY A 1 86 ? 36.221 -6.716 -0.802 1.00 94.50 86 GLY A O 1
ATOM 649 N N . THR A 1 87 ? 37.323 -5.843 -2.548 1.00 93.69 87 THR A N 1
ATOM 650 C CA . THR A 1 87 ? 38.626 -5.742 -1.870 1.00 93.69 87 THR A CA 1
ATOM 651 C C . THR A 1 87 ? 38.556 -4.739 -0.720 1.00 93.69 87 THR A C 1
ATOM 653 O O . THR A 1 87 ? 38.953 -5.052 0.403 1.00 93.69 87 THR A O 1
ATOM 656 N N . GLN A 1 88 ? 37.982 -3.558 -0.967 1.00 90.25 88 GLN A N 1
ATOM 657 C CA . GLN A 1 88 ? 37.769 -2.531 0.055 1.00 90.25 88 GLN A CA 1
ATOM 658 C C . GLN A 1 88 ? 36.806 -3.004 1.153 1.00 90.25 88 GLN A C 1
ATOM 660 O O . GLN A 1 88 ? 37.011 -2.684 2.324 1.00 90.25 88 GLN A O 1
ATOM 665 N N . LEU A 1 89 ? 35.782 -3.791 0.808 1.00 89.12 89 LEU A N 1
ATOM 666 C CA . LEU A 1 89 ? 34.859 -4.382 1.778 1.00 89.12 89 LEU A CA 1
ATOM 667 C C . LEU A 1 89 ? 35.584 -5.364 2.711 1.00 89.12 89 LEU A C 1
ATOM 669 O O . LEU A 1 89 ? 35.442 -5.258 3.929 1.00 89.12 89 LEU A O 1
ATOM 673 N N . VAL A 1 90 ? 36.417 -6.258 2.165 1.00 89.31 90 VAL A N 1
ATOM 674 C CA . VAL A 1 90 ? 37.240 -7.189 2.958 1.00 89.31 90 VAL A CA 1
ATOM 675 C C . VAL A 1 90 ? 38.225 -6.443 3.863 1.00 89.31 90 VAL A C 1
ATOM 677 O O . VAL A 1 90 ? 38.343 -6.799 5.034 1.00 89.31 90 VAL A O 1
ATOM 680 N N . LEU A 1 91 ? 38.905 -5.402 3.367 1.00 86.62 91 LEU A N 1
ATOM 681 C CA . LEU A 1 91 ? 39.841 -4.603 4.173 1.00 86.62 91 LEU A CA 1
ATOM 682 C C . LEU A 1 91 ? 39.128 -3.888 5.330 1.00 86.62 91 LEU A C 1
ATOM 684 O O . LEU A 1 91 ? 39.541 -4.029 6.479 1.00 86.62 91 LEU A O 1
ATOM 688 N N . LYS A 1 92 ? 37.987 -3.236 5.067 1.00 83.81 92 LYS A N 1
ATOM 689 C CA . LYS A 1 92 ? 37.152 -2.619 6.115 1.00 83.81 92 LYS A CA 1
ATOM 690 C C . LYS A 1 92 ? 36.703 -3.613 7.183 1.00 83.81 92 LYS A C 1
ATOM 692 O O . LYS A 1 92 ? 36.626 -3.248 8.352 1.00 83.81 92 LYS A O 1
ATOM 697 N N . CYS A 1 93 ? 36.433 -4.866 6.811 1.00 80.75 93 CYS A N 1
ATOM 698 C CA . CYS A 1 93 ? 36.100 -5.899 7.790 1.00 80.75 93 CYS A CA 1
ATOM 699 C C . CYS A 1 93 ? 37.277 -6.233 8.722 1.00 80.75 93 CYS A C 1
ATOM 701 O O . CYS A 1 93 ? 37.051 -6.569 9.878 1.00 80.75 93 CYS A O 1
ATOM 703 N N . GLN A 1 94 ? 38.523 -6.123 8.247 1.00 78.06 94 GLN A N 1
ATOM 704 C CA . GLN A 1 94 ? 39.725 -6.426 9.036 1.00 78.06 94 GLN A CA 1
ATOM 705 C C . GLN A 1 94 ? 40.142 -5.310 9.992 1.00 78.06 94 GLN A C 1
ATOM 707 O O . GLN A 1 94 ? 40.747 -5.608 11.023 1.00 78.06 94 GLN A O 1
ATOM 712 N N . ASP A 1 95 ? 39.837 -4.059 9.649 1.00 76.06 95 ASP A N 1
ATOM 713 C CA . ASP A 1 95 ? 40.174 -2.888 10.466 1.00 76.06 95 ASP A CA 1
ATOM 714 C C . ASP A 1 95 ? 39.081 -2.539 11.497 1.00 76.06 95 ASP A C 1
ATOM 716 O O . ASP A 1 95 ? 39.332 -1.785 12.438 1.00 76.06 95 ASP A O 1
ATOM 720 N N . ALA A 1 96 ? 37.874 -3.096 11.358 1.00 71.19 96 ALA A N 1
ATOM 721 C CA . ALA A 1 96 ? 36.749 -2.841 12.253 1.00 71.19 96 ALA A CA 1
ATOM 722 C C . ALA A 1 96 ? 36.641 -3.845 13.420 1.00 71.19 96 ALA A C 1
ATOM 724 O O . ALA A 1 96 ? 37.026 -5.010 13.331 1.00 71.19 96 ALA A O 1
ATOM 725 N N . SER A 1 97 ? 36.042 -3.382 14.526 1.00 73.06 97 SER A N 1
ATOM 726 C CA . SER A 1 97 ? 35.784 -4.188 15.729 1.00 73.06 97 SER A CA 1
ATOM 727 C C . SER A 1 97 ? 35.010 -5.472 15.414 1.00 73.06 97 SER A C 1
ATOM 729 O O . SER A 1 97 ? 33.915 -5.438 14.842 1.00 73.06 97 SER A O 1
ATOM 731 N N . THR A 1 98 ? 35.553 -6.607 15.860 1.00 72.44 98 THR A N 1
ATOM 732 C CA . THR A 1 98 ? 34.959 -7.931 15.619 1.00 72.44 98 THR A CA 1
ATOM 733 C C . THR A 1 98 ? 33.622 -8.092 16.343 1.00 72.44 98 THR A C 1
ATOM 735 O O . THR A 1 98 ? 32.675 -8.619 15.762 1.00 72.44 98 THR A O 1
ATOM 738 N N . PHE A 1 99 ? 33.506 -7.570 17.570 1.00 72.44 99 PHE A N 1
ATOM 739 C CA . PHE A 1 99 ? 32.240 -7.546 18.312 1.00 72.44 99 PHE A CA 1
ATOM 740 C C . PHE A 1 99 ? 31.198 -6.645 17.636 1.00 72.44 99 PHE A C 1
ATOM 742 O O . PHE A 1 99 ? 30.029 -7.002 17.543 1.00 72.44 99 PHE A O 1
ATOM 749 N N . ARG A 1 100 ? 31.612 -5.493 17.100 1.00 68.44 100 ARG A N 1
ATOM 750 C CA . ARG A 1 100 ? 30.693 -4.548 16.454 1.00 68.44 100 ARG A CA 1
ATOM 751 C C . ARG A 1 100 ? 30.137 -5.059 15.123 1.00 68.44 100 ARG A C 1
ATOM 753 O O . ARG A 1 100 ? 28.958 -4.865 14.839 1.00 68.44 100 ARG A O 1
ATOM 760 N N . LEU A 1 101 ? 30.969 -5.716 14.315 1.00 69.12 101 LEU A N 1
ATOM 761 C CA . LEU A 1 101 ? 30.537 -6.316 13.049 1.00 69.12 101 LEU A CA 1
ATOM 762 C C . LEU A 1 101 ? 29.587 -7.511 13.236 1.00 69.12 101 LEU A C 1
ATOM 764 O O . LEU A 1 101 ? 28.896 -7.871 12.289 1.00 69.12 101 LEU A O 1
ATOM 768 N N . TYR A 1 102 ? 29.513 -8.085 14.441 1.00 71.50 102 TYR A N 1
ATOM 769 C CA . TYR A 1 102 ? 28.569 -9.151 14.786 1.00 71.50 102 TYR A CA 1
ATOM 770 C C . TYR A 1 102 ? 27.104 -8.726 14.594 1.00 71.50 102 TYR A C 1
ATOM 772 O O . TYR A 1 102 ? 26.298 -9.489 14.068 1.00 71.50 102 TYR A O 1
ATOM 780 N N . PHE A 1 103 ? 26.783 -7.485 14.971 1.00 66.31 103 PHE A N 1
ATOM 781 C CA . PHE A 1 103 ? 25.437 -6.911 14.865 1.00 66.31 103 PHE A CA 1
ATOM 782 C C . PHE A 1 103 ? 25.107 -6.465 13.432 1.00 66.31 103 PHE A C 1
ATOM 784 O O . PHE A 1 103 ? 23.995 -6.653 12.958 1.00 66.31 103 PHE A O 1
ATOM 791 N N . ARG A 1 104 ? 26.111 -6.022 12.663 1.00 67.81 104 ARG A N 1
ATOM 792 C CA . ARG A 1 104 ? 25.962 -5.610 11.250 1.00 67.81 104 ARG A CA 1
ATOM 793 C C . ARG A 1 104 ? 25.928 -6.775 10.246 1.00 67.81 104 ARG A C 1
ATOM 795 O O . ARG A 1 104 ? 26.227 -6.593 9.065 1.00 67.81 104 ARG A O 1
ATOM 802 N N . GLY A 1 105 ? 25.588 -7.985 10.693 1.00 65.38 105 GLY A N 1
ATOM 803 C CA . GLY A 1 105 ? 25.616 -9.196 9.866 1.00 65.38 105 GLY A CA 1
ATOM 804 C C . GLY A 1 105 ? 24.686 -9.143 8.645 1.00 65.38 105 GLY A C 1
ATOM 805 O O . GLY A 1 105 ? 25.040 -9.679 7.596 1.00 65.38 105 GLY A O 1
ATOM 806 N N . ALA A 1 106 ? 23.533 -8.472 8.755 1.00 65.31 106 ALA A N 1
ATOM 807 C CA . ALA A 1 106 ? 22.561 -8.336 7.667 1.00 65.31 106 ALA A CA 1
ATOM 808 C C . ALA A 1 106 ? 23.038 -7.369 6.565 1.00 65.31 106 ALA A C 1
ATOM 810 O O . ALA A 1 106 ? 23.125 -7.761 5.400 1.00 65.31 106 ALA A O 1
ATOM 811 N N . ASP A 1 107 ? 23.442 -6.146 6.924 1.00 69.12 107 ASP A N 1
ATOM 812 C CA . ASP A 1 107 ? 23.924 -5.150 5.951 1.00 69.12 107 ASP A CA 1
ATOM 813 C C . ASP A 1 107 ? 25.209 -5.604 5.264 1.00 69.12 107 ASP A C 1
ATOM 815 O O . ASP A 1 107 ? 25.465 -5.290 4.099 1.00 69.12 107 ASP A O 1
ATOM 819 N N . LEU A 1 108 ? 26.053 -6.326 6.007 1.00 76.25 108 LEU A N 1
ATOM 820 C CA . LEU A 1 108 ? 27.295 -6.860 5.484 1.00 76.25 108 LEU A CA 1
ATOM 821 C C . LEU A 1 108 ? 27.025 -7.996 4.490 1.00 76.25 108 LEU A C 1
ATOM 823 O O . LEU A 1 108 ? 27.597 -7.975 3.402 1.00 76.25 108 LEU A O 1
ATOM 827 N N . ARG A 1 109 ? 26.102 -8.919 4.809 1.00 82.69 109 ARG A N 1
ATOM 828 C CA . ARG A 1 109 ? 25.618 -9.966 3.889 1.00 82.69 109 ARG A CA 1
ATOM 829 C C . ARG A 1 109 ? 25.149 -9.367 2.562 1.00 82.69 109 ARG A C 1
ATOM 831 O O . ARG A 1 109 ? 25.549 -9.855 1.508 1.00 82.69 109 ARG A O 1
ATOM 838 N N . GLU A 1 110 ? 24.358 -8.294 2.600 1.00 82.00 110 GLU A N 1
ATOM 839 C CA . GLU A 1 110 ? 23.844 -7.654 1.382 1.00 82.00 110 GLU A CA 1
ATOM 840 C C . GLU A 1 110 ? 24.959 -7.018 0.537 1.00 82.00 110 GLU A C 1
ATOM 842 O O . GLU A 1 110 ? 25.002 -7.188 -0.682 1.00 82.00 110 GLU A O 1
ATOM 847 N N . LYS A 1 111 ? 25.926 -6.351 1.180 1.00 86.69 111 LYS A N 1
ATOM 848 C CA . LYS A 1 111 ? 27.099 -5.774 0.499 1.00 86.69 111 LYS A CA 1
ATOM 849 C C . LYS A 1 111 ? 27.950 -6.857 -0.178 1.00 86.69 111 LYS A C 1
ATOM 851 O O . LYS A 1 111 ? 28.351 -6.675 -1.327 1.00 86.69 111 LYS A O 1
ATOM 856 N N . PHE A 1 112 ? 28.175 -7.998 0.481 1.00 91.00 112 PHE A N 1
ATOM 857 C CA . PHE A 1 112 ? 28.881 -9.138 -0.120 1.00 91.00 112 PHE A CA 1
ATOM 858 C C . PHE A 1 112 ? 28.101 -9.765 -1.289 1.00 91.00 112 PHE A C 1
ATOM 860 O O . PHE A 1 112 ? 28.696 -10.002 -2.343 1.00 91.00 112 PHE A O 1
ATOM 867 N N . ARG A 1 113 ? 26.777 -9.954 -1.160 1.00 91.75 113 ARG A N 1
ATOM 868 C CA . ARG A 1 113 ? 25.931 -10.483 -2.246 1.00 91.75 113 ARG A CA 1
ATOM 869 C C . ARG A 1 113 ? 25.924 -9.568 -3.470 1.00 91.75 113 ARG A C 1
ATOM 871 O O . ARG A 1 113 ? 26.200 -10.026 -4.575 1.00 91.75 113 ARG A O 1
ATOM 878 N N . SER A 1 114 ? 25.710 -8.267 -3.272 1.00 92.38 114 SER A N 1
ATOM 879 C CA . SER A 1 114 ? 25.704 -7.266 -4.348 1.00 92.38 114 SER A CA 1
ATOM 880 C C . SER A 1 114 ? 27.023 -7.240 -5.134 1.00 92.38 114 SER A C 1
ATOM 882 O O . SER A 1 114 ? 27.019 -7.187 -6.368 1.00 92.38 114 SER A O 1
ATOM 884 N N . VAL A 1 115 ? 28.165 -7.350 -4.442 1.00 95.44 115 VAL A N 1
ATOM 885 C CA . VAL A 1 115 ? 29.487 -7.491 -5.075 1.00 95.44 115 VAL A CA 1
ATOM 886 C C . VAL A 1 115 ? 29.586 -8.797 -5.872 1.00 95.44 115 VAL A C 1
ATOM 888 O O . VAL A 1 115 ? 29.977 -8.760 -7.041 1.00 95.44 115 VAL A O 1
ATOM 891 N N . ALA A 1 116 ? 29.196 -9.937 -5.293 1.00 94.94 116 ALA A N 1
ATOM 892 C CA . ALA A 1 116 ? 29.260 -11.241 -5.957 1.00 94.94 116 ALA A CA 1
ATOM 893 C C . ALA A 1 116 ? 28.405 -11.293 -7.239 1.00 94.94 116 ALA A C 1
ATOM 895 O O . ALA A 1 116 ? 28.902 -11.670 -8.305 1.00 94.94 116 ALA A O 1
ATOM 896 N N . GLU A 1 117 ? 27.158 -10.821 -7.178 1.00 93.50 117 GLU A N 1
ATOM 897 C CA . GLU A 1 117 ? 26.265 -10.714 -8.336 1.00 93.50 117 GLU A CA 1
ATOM 898 C C . GLU A 1 117 ? 26.811 -9.774 -9.417 1.00 93.50 117 GLU A C 1
ATOM 900 O O . GLU A 1 117 ? 26.693 -10.053 -10.611 1.00 93.50 117 GLU A O 1
ATOM 905 N N . ARG A 1 118 ? 27.418 -8.643 -9.029 1.00 95.38 118 ARG A N 1
ATOM 906 C CA . ARG A 1 118 ? 28.039 -7.714 -9.985 1.00 95.38 118 ARG A CA 1
ATOM 907 C C . ARG A 1 118 ? 29.220 -8.356 -10.700 1.00 95.38 118 ARG A C 1
ATOM 909 O O . ARG A 1 118 ? 29.312 -8.215 -11.918 1.00 95.38 118 ARG A O 1
ATOM 916 N N . ILE A 1 119 ? 30.065 -9.098 -9.986 1.00 96.06 119 ILE A N 1
ATOM 917 C CA . ILE A 1 119 ? 31.164 -9.870 -10.581 1.00 96.06 119 ILE A CA 1
ATOM 918 C C . ILE A 1 119 ? 30.601 -10.908 -11.568 1.00 96.06 119 ILE A C 1
ATOM 920 O O . ILE A 1 119 ? 31.030 -10.935 -12.723 1.00 96.06 119 ILE A O 1
ATOM 924 N N . ALA A 1 120 ? 29.588 -11.692 -11.176 1.00 95.25 120 ALA A N 1
ATOM 925 C CA . ALA A 1 120 ? 28.939 -12.679 -12.049 1.00 95.25 120 ALA A CA 1
ATOM 926 C C . ALA A 1 120 ? 28.347 -12.044 -13.321 1.00 95.25 120 ALA A C 1
ATOM 928 O O . ALA A 1 120 ? 28.566 -12.521 -14.437 1.00 95.25 120 ALA A O 1
ATOM 929 N N . ARG A 1 121 ? 27.653 -10.910 -13.173 1.00 94.88 121 ARG A N 1
ATOM 930 C CA . ARG A 1 121 ? 27.057 -10.153 -14.281 1.00 94.88 121 ARG A CA 1
ATOM 931 C C . ARG A 1 121 ? 28.113 -9.649 -15.267 1.00 94.88 121 ARG A C 1
ATOM 933 O O . ARG A 1 121 ? 27.907 -9.764 -16.473 1.00 94.88 121 ARG A O 1
ATOM 940 N N . CYS A 1 122 ? 29.245 -9.141 -14.776 1.00 95.31 122 CYS A N 1
ATOM 941 C CA . CYS A 1 122 ? 30.334 -8.664 -15.632 1.00 95.31 122 CYS A CA 1
ATOM 942 C C . CYS A 1 122 ? 31.054 -9.819 -16.346 1.00 95.31 122 CYS A C 1
ATOM 944 O O . CYS A 1 122 ? 31.338 -9.709 -17.537 1.00 95.31 122 CYS A O 1
ATOM 946 N N . LEU A 1 123 ? 31.277 -10.951 -15.666 1.00 93.94 123 LEU A N 1
ATOM 947 C CA . LEU A 1 123 ? 31.843 -12.158 -16.281 1.00 93.94 123 LEU A CA 1
ATOM 948 C C . LEU A 1 123 ? 30.933 -12.724 -17.384 1.00 93.94 123 LEU A C 1
ATOM 950 O O . LEU A 1 123 ? 31.427 -13.076 -18.453 1.00 93.94 123 LEU A O 1
ATOM 954 N N . ARG A 1 124 ? 29.608 -12.749 -17.175 1.00 93.44 124 ARG A N 1
ATOM 955 C CA . ARG A 1 124 ? 28.633 -13.178 -18.197 1.00 93.44 124 ARG A CA 1
ATOM 956 C C . ARG A 1 124 ? 28.505 -12.190 -19.365 1.00 93.44 124 ARG A C 1
ATOM 958 O O . ARG A 1 124 ? 28.170 -12.605 -20.470 1.00 93.44 124 ARG A O 1
ATOM 965 N N . ALA A 1 125 ? 28.779 -10.902 -19.148 1.00 92.44 125 ALA A N 1
ATOM 966 C CA . ALA A 1 125 ? 28.763 -9.883 -20.200 1.00 92.44 125 ALA A CA 1
ATOM 967 C C . ALA A 1 125 ? 29.955 -9.979 -21.176 1.00 92.44 125 ALA A C 1
ATOM 969 O O . ALA A 1 125 ? 29.926 -9.348 -22.235 1.00 92.44 125 ALA A O 1
ATOM 970 N N . LEU A 1 126 ? 30.992 -10.767 -20.859 1.00 91.25 126 LEU A N 1
ATOM 971 C CA . LEU A 1 126 ? 32.118 -10.998 -21.763 1.00 91.25 126 LEU A CA 1
ATOM 972 C C . LEU A 1 126 ? 31.651 -11.751 -23.027 1.00 91.25 126 LEU A C 1
ATOM 974 O O . LEU A 1 126 ? 31.112 -12.853 -22.923 1.00 91.25 126 LEU A O 1
ATOM 978 N N . PRO A 1 127 ? 31.897 -11.232 -24.245 1.00 89.12 127 PRO A N 1
ATOM 979 C CA . PRO A 1 127 ? 31.490 -11.881 -25.489 1.00 89.12 127 PRO A CA 1
ATOM 980 C C . PRO A 1 127 ? 32.467 -13.008 -25.884 1.00 89.12 127 PRO A C 1
ATOM 982 O O . PRO A 1 127 ? 33.149 -12.921 -26.908 1.00 89.12 127 PRO A O 1
ATOM 985 N N . LEU A 1 128 ? 32.539 -14.067 -25.068 1.00 87.50 128 LEU A N 1
ATOM 986 C CA . LEU A 1 128 ? 33.476 -15.201 -25.193 1.00 87.50 128 LEU A CA 1
ATOM 987 C C . LEU A 1 128 ? 33.474 -15.822 -26.603 1.00 87.50 128 LEU A C 1
ATOM 989 O O . LEU A 1 128 ? 34.526 -15.937 -27.235 1.00 87.50 128 LEU A O 1
ATOM 993 N N . ALA A 1 129 ? 32.288 -16.080 -27.161 1.00 83.81 129 ALA A N 1
ATOM 994 C CA . ALA A 1 129 ? 32.122 -16.587 -28.523 1.00 83.81 129 ALA A CA 1
ATOM 995 C C . ALA A 1 129 ? 32.731 -15.659 -29.600 1.00 83.81 129 ALA A C 1
ATOM 997 O O . ALA A 1 129 ? 33.305 -16.127 -30.586 1.00 83.81 129 ALA A O 1
ATOM 998 N N . ALA A 1 130 ? 32.672 -14.334 -29.413 1.00 83.69 130 ALA A N 1
ATOM 999 C CA . ALA A 1 130 ? 33.296 -13.371 -30.328 1.00 83.69 130 ALA A CA 1
ATOM 1000 C C . ALA A 1 130 ? 34.823 -13.277 -30.139 1.00 83.69 130 ALA A C 1
ATOM 1002 O O . ALA A 1 130 ? 35.537 -12.951 -31.089 1.00 83.69 130 ALA A O 1
ATOM 1003 N N . MET A 1 131 ? 35.317 -13.604 -28.940 1.00 82.19 131 MET A N 1
ATOM 1004 C CA . MET A 1 131 ? 36.738 -13.808 -28.626 1.00 82.19 131 MET A CA 1
ATOM 1005 C C . MET A 1 131 ? 37.245 -15.208 -29.013 1.00 82.19 131 MET A C 1
ATOM 1007 O O . MET A 1 131 ? 38.417 -15.506 -28.813 1.00 82.19 131 MET A O 1
ATOM 1011 N N . ARG A 1 132 ? 36.389 -16.065 -29.597 1.00 81.56 132 ARG A N 1
ATOM 1012 C CA . ARG A 1 132 ? 36.709 -17.454 -29.981 1.00 81.56 132 ARG A CA 1
ATOM 1013 C C . ARG A 1 132 ? 37.292 -18.285 -28.830 1.00 81.56 132 ARG A C 1
ATOM 1015 O O . ARG A 1 132 ? 38.099 -19.179 -29.075 1.00 81.56 132 ARG A O 1
ATOM 1022 N N . SER A 1 133 ? 36.894 -17.973 -27.597 1.00 84.94 133 SER A N 1
ATOM 1023 C CA . SER A 1 133 ? 37.369 -18.663 -26.402 1.00 84.94 133 SER A CA 1
ATOM 1024 C C . SER A 1 133 ? 37.053 -20.159 -26.461 1.00 84.94 133 SER A C 1
ATOM 1026 O O . SER A 1 133 ? 36.054 -20.580 -27.044 1.00 84.94 133 SER A O 1
ATOM 1028 N N . THR A 1 134 ? 37.904 -20.981 -25.849 1.00 88.31 134 THR A N 1
ATOM 1029 C CA . THR A 1 134 ? 37.633 -22.423 -25.755 1.00 88.31 134 THR A CA 1
ATOM 1030 C C . THR A 1 134 ? 36.387 -22.719 -24.913 1.00 88.31 134 THR A C 1
ATOM 1032 O O . THR A 1 134 ? 36.111 -22.024 -23.935 1.00 88.31 134 THR A O 1
ATOM 1035 N N . LEU A 1 135 ? 35.685 -23.818 -25.223 1.00 86.94 135 LEU A N 1
ATOM 1036 C CA . LEU A 1 135 ? 34.524 -24.290 -24.451 1.00 86.94 135 LEU A CA 1
ATOM 1037 C C . LEU A 1 135 ? 34.836 -24.437 -22.948 1.00 86.94 135 LEU A C 1
ATOM 1039 O O . LEU A 1 135 ? 33.987 -24.157 -22.113 1.00 86.94 135 LEU A O 1
ATOM 1043 N N . ALA A 1 136 ? 36.074 -24.801 -22.594 1.00 87.00 136 ALA A N 1
ATOM 1044 C CA . ALA A 1 136 ? 36.521 -24.875 -21.204 1.00 87.00 136 ALA A CA 1
ATOM 1045 C C . ALA A 1 136 ? 36.482 -23.511 -20.485 1.00 87.00 136 ALA A C 1
ATOM 1047 O O . ALA A 1 136 ? 36.119 -23.450 -19.313 1.00 87.00 136 ALA A O 1
ATOM 1048 N N . ILE A 1 137 ? 36.813 -22.412 -21.174 1.00 88.75 137 ILE A N 1
ATOM 1049 C CA . ILE A 1 137 ? 36.692 -21.051 -20.627 1.00 88.75 137 ILE A CA 1
ATOM 1050 C C . ILE A 1 137 ? 35.213 -20.695 -20.441 1.00 88.75 137 ILE A C 1
ATOM 1052 O O . ILE A 1 137 ? 34.848 -20.177 -19.389 1.00 88.75 137 ILE A O 1
ATOM 1056 N N . GLU A 1 138 ? 34.353 -21.019 -21.411 1.00 88.75 138 GLU A N 1
ATOM 1057 C CA . GLU A 1 138 ? 32.910 -20.750 -21.328 1.00 88.75 138 GLU A CA 1
ATOM 1058 C C . GLU A 1 138 ? 32.241 -21.521 -20.176 1.00 88.75 138 GLU A C 1
ATOM 1060 O O . GLU A 1 138 ? 31.521 -20.923 -19.374 1.00 88.75 138 GLU A O 1
ATOM 1065 N N . THR A 1 139 ? 32.547 -22.813 -20.017 1.00 90.12 139 THR A N 1
ATOM 1066 C CA . THR A 1 139 ? 32.074 -23.625 -18.883 1.00 90.12 139 THR A CA 1
ATOM 1067 C C . THR A 1 139 ? 32.603 -23.102 -17.544 1.00 90.12 139 THR A C 1
ATOM 1069 O O . THR A 1 139 ? 31.838 -23.013 -16.584 1.00 90.12 139 THR A O 1
ATOM 1072 N N . ASN A 1 140 ? 33.875 -22.692 -17.465 1.00 91.31 140 ASN A N 1
ATOM 1073 C CA . ASN A 1 140 ? 34.438 -22.113 -16.241 1.00 91.31 140 ASN A CA 1
ATOM 1074 C C . ASN A 1 140 ? 33.750 -20.791 -15.863 1.00 91.31 140 ASN A C 1
ATOM 1076 O O . ASN A 1 140 ? 33.419 -20.595 -14.696 1.00 91.31 140 ASN A O 1
ATOM 1080 N N . VAL A 1 141 ? 33.477 -19.907 -16.833 1.00 93.19 141 VAL A N 1
ATOM 1081 C CA . VAL A 1 141 ? 32.711 -18.668 -16.602 1.00 93.19 141 VAL A CA 1
ATOM 1082 C C . VAL A 1 141 ? 31.315 -18.987 -16.074 1.00 93.19 141 VAL A C 1
ATOM 1084 O O . VAL A 1 141 ? 30.906 -18.407 -15.070 1.00 93.19 141 VAL A O 1
ATOM 1087 N N . GLN A 1 142 ? 30.599 -19.929 -16.695 1.00 91.50 142 GLN A N 1
ATOM 1088 C CA . GLN A 1 142 ? 29.259 -20.333 -16.257 1.00 91.50 142 GLN A CA 1
ATOM 1089 C C . GLN A 1 142 ? 29.259 -20.896 -14.828 1.00 91.50 142 GLN A C 1
ATOM 1091 O O . GLN A 1 142 ? 28.441 -20.474 -14.011 1.00 91.50 142 GLN A O 1
ATOM 1096 N N . ALA A 1 143 ? 30.203 -21.784 -14.498 1.00 91.00 143 ALA A N 1
ATOM 1097 C CA . ALA A 1 143 ? 30.331 -22.369 -13.164 1.00 91.00 143 ALA A CA 1
ATOM 1098 C C . ALA A 1 143 ? 30.658 -21.319 -12.085 1.00 91.00 143 ALA A C 1
ATOM 1100 O O . ALA A 1 143 ? 30.091 -21.353 -10.992 1.00 91.00 143 ALA A O 1
ATOM 1101 N N . ILE A 1 144 ? 31.532 -20.354 -12.394 1.00 92.50 144 ILE A N 1
ATOM 1102 C CA . ILE A 1 144 ? 31.881 -19.255 -11.481 1.00 92.50 144 ILE A CA 1
ATOM 1103 C C . ILE A 1 144 ? 30.694 -18.306 -11.285 1.00 92.50 144 ILE A C 1
ATOM 1105 O O . ILE A 1 144 ? 30.397 -17.954 -10.145 1.00 92.50 144 ILE A O 1
ATOM 1109 N N . CYS A 1 145 ? 29.981 -17.932 -12.355 1.00 93.56 145 CYS A N 1
ATOM 1110 C CA . CYS A 1 145 ? 28.769 -17.115 -12.241 1.00 93.56 145 CYS A CA 1
ATOM 1111 C C . CYS A 1 145 ? 27.722 -17.815 -11.366 1.00 93.56 145 CYS A C 1
ATOM 1113 O O . CYS A 1 145 ? 27.212 -17.205 -10.433 1.00 93.56 145 CYS A O 1
ATOM 1115 N N . HIS A 1 146 ? 27.491 -19.114 -11.585 1.00 91.50 146 HIS A N 1
ATOM 1116 C CA . HIS A 1 146 ? 26.571 -19.900 -10.766 1.00 91.50 146 HIS A CA 1
ATOM 1117 C C . HIS A 1 146 ? 26.997 -19.950 -9.289 1.00 91.50 146 HIS A C 1
ATOM 1119 O O . HIS A 1 146 ? 26.135 -19.818 -8.422 1.00 91.50 146 HIS A O 1
ATOM 1125 N N . LYS A 1 147 ? 28.295 -20.121 -8.972 1.00 90.44 147 LYS A N 1
ATOM 1126 C CA . LYS A 1 147 ? 28.782 -20.074 -7.576 1.00 90.44 147 LYS A CA 1
ATOM 1127 C C . LYS A 1 147 ? 28.498 -18.711 -6.938 1.00 90.44 147 LYS A C 1
ATOM 1129 O O . LYS A 1 147 ? 28.006 -18.671 -5.819 1.00 90.44 147 LYS A O 1
ATOM 1134 N N . LEU A 1 148 ? 28.789 -17.618 -7.644 1.00 91.38 148 LEU A N 1
ATOM 1135 C CA . LEU A 1 148 ? 28.607 -16.249 -7.148 1.00 91.38 148 LEU A CA 1
ATOM 1136 C C . LEU A 1 148 ? 27.132 -15.870 -6.944 1.00 91.38 148 LEU A C 1
ATOM 1138 O O . LEU A 1 148 ? 26.811 -15.200 -5.972 1.00 91.38 148 LEU A O 1
ATOM 1142 N N . GLU A 1 149 ? 26.240 -16.300 -7.838 1.00 88.31 149 GLU A N 1
ATOM 1143 C CA . GLU A 1 149 ? 24.800 -15.993 -7.779 1.00 88.31 149 GLU A CA 1
ATOM 1144 C C . GLU A 1 149 ? 24.058 -16.790 -6.698 1.00 88.31 149 GLU A C 1
ATOM 1146 O O . GLU A 1 149 ? 23.029 -16.344 -6.202 1.00 88.31 149 GLU A O 1
ATOM 1151 N N . HIS A 1 150 ? 24.590 -17.952 -6.310 1.00 85.94 150 HIS A N 1
ATOM 1152 C CA . HIS A 1 150 ? 24.042 -18.782 -5.233 1.00 85.94 150 HIS A CA 1
ATOM 1153 C C . HIS A 1 150 ? 24.811 -18.638 -3.909 1.00 85.94 150 HIS A C 1
ATOM 1155 O O . HIS A 1 150 ? 24.478 -19.328 -2.943 1.00 85.94 150 HIS A O 1
ATOM 1161 N N . ALA A 1 151 ? 25.818 -17.759 -3.848 1.00 85.19 151 ALA A N 1
ATOM 1162 C CA . ALA A 1 151 ? 26.548 -17.441 -2.626 1.00 85.19 151 ALA A CA 1
ATOM 1163 C C . ALA A 1 151 ? 25.610 -16.726 -1.644 1.00 85.19 151 ALA A C 1
ATOM 1165 O O . ALA A 1 151 ? 25.075 -15.650 -1.932 1.00 85.19 151 ALA A O 1
ATOM 1166 N N . ARG A 1 152 ? 25.353 -17.352 -0.493 1.00 75.94 152 ARG A N 1
ATOM 1167 C CA . ARG A 1 152 ? 24.299 -16.893 0.426 1.00 75.94 152 ARG A CA 1
ATOM 1168 C C . ARG A 1 152 ? 24.810 -15.938 1.493 1.00 75.94 152 ARG A C 1
ATOM 1170 O O . ARG A 1 152 ? 24.018 -15.135 1.994 1.00 75.94 152 ARG A O 1
ATOM 1177 N N . PHE A 1 153 ? 26.105 -16.010 1.819 1.00 84.12 153 PHE A N 1
ATOM 1178 C CA . PHE A 1 153 ? 26.735 -15.220 2.875 1.00 84.12 153 PHE A CA 1
ATOM 1179 C C . PHE A 1 153 ? 25.942 -15.338 4.197 1.00 84.12 153 PHE A C 1
ATOM 1181 O O . PHE A 1 153 ? 25.502 -14.358 4.803 1.00 84.12 153 PHE A O 1
ATOM 1188 N N . GLU A 1 154 ? 25.683 -16.580 4.619 1.00 76.81 154 GLU A N 1
ATOM 1189 C CA . GLU A 1 154 ? 24.880 -16.916 5.805 1.00 76.81 154 GLU A CA 1
ATOM 1190 C C . GLU A 1 154 ? 25.732 -17.048 7.080 1.00 76.81 154 GLU A C 1
ATOM 1192 O O . GLU A 1 154 ? 26.889 -17.472 7.046 1.00 76.81 154 GLU A O 1
ATOM 1197 N N . LEU A 1 155 ? 25.161 -16.662 8.229 1.00 73.31 155 LEU A N 1
ATOM 1198 C CA . LEU A 1 155 ? 25.807 -16.868 9.531 1.00 73.31 155 LEU A CA 1
ATOM 1199 C C . LEU A 1 155 ? 25.686 -18.351 9.918 1.00 73.31 155 LEU A C 1
ATOM 1201 O O . LEU A 1 155 ? 24.768 -19.040 9.476 1.00 73.31 155 LEU A O 1
ATOM 1205 N N . SER A 1 156 ? 26.576 -18.842 10.782 1.00 74.00 156 SER A N 1
ATOM 1206 C CA . SER A 1 156 ? 26.418 -20.177 11.378 1.00 74.00 156 SER A CA 1
ATOM 1207 C C . SER A 1 156 ? 25.153 -20.249 12.233 1.00 74.00 156 SER A C 1
ATOM 1209 O O . SER A 1 156 ? 24.792 -19.262 12.868 1.00 74.00 156 SER A O 1
ATOM 1211 N N . GLU A 1 157 ? 24.581 -21.442 12.401 1.00 75.12 157 GLU A N 1
ATOM 1212 C CA . GLU A 1 157 ? 23.497 -21.653 13.374 1.00 75.12 157 GLU A CA 1
ATOM 1213 C C . GLU A 1 157 ? 23.881 -21.279 14.811 1.00 75.12 157 GLU A C 1
ATOM 1215 O O . GLU A 1 157 ? 23.057 -20.737 15.544 1.00 75.12 157 GLU A O 1
ATOM 1220 N N . GLU A 1 158 ? 25.146 -21.471 15.194 1.00 73.81 158 GLU A N 1
ATOM 1221 C CA . GLU A 1 158 ? 25.701 -20.989 16.468 1.00 73.81 158 GLU A CA 1
ATOM 1222 C C . GLU A 1 158 ? 25.617 -19.458 16.601 1.00 73.81 158 GLU A C 1
ATOM 1224 O O . GLU A 1 158 ? 25.340 -18.938 17.681 1.00 73.81 158 GLU A O 1
ATOM 1229 N N . ASP A 1 159 ? 25.802 -18.727 15.498 1.00 75.44 159 ASP A N 1
ATOM 1230 C CA . ASP A 1 159 ? 25.750 -17.265 15.480 1.00 75.44 159 ASP A CA 1
ATOM 1231 C C . ASP A 1 159 ? 24.317 -16.737 15.386 1.00 75.44 159 ASP A C 1
ATOM 1233 O O . ASP A 1 159 ? 23.959 -15.791 16.085 1.00 75.44 159 ASP A O 1
ATOM 1237 N N . HIS A 1 160 ? 23.455 -17.394 14.603 1.00 71.50 160 HIS A N 1
ATOM 1238 C CA . HIS A 1 160 ? 22.015 -17.145 14.647 1.00 71.50 160 HIS A CA 1
ATOM 1239 C C . HIS A 1 160 ? 21.452 -17.405 16.058 1.00 71.50 160 HIS A C 1
ATOM 1241 O O . HIS A 1 160 ? 20.602 -16.649 16.526 1.00 71.50 160 HIS A O 1
ATOM 1247 N N . ALA A 1 161 ? 21.931 -18.434 16.769 1.00 76.38 161 ALA A N 1
ATOM 1248 C CA . ALA A 1 161 ? 21.527 -18.719 18.144 1.00 76.38 161 ALA A CA 1
ATOM 1249 C C . ALA A 1 161 ? 21.990 -17.637 19.131 1.00 76.38 161 ALA A C 1
ATOM 1251 O O . ALA A 1 161 ? 21.180 -17.183 19.938 1.00 76.38 161 ALA A O 1
ATOM 1252 N N . LEU A 1 162 ? 23.242 -17.177 19.037 1.00 74.94 162 LEU A N 1
ATOM 1253 C CA . LEU A 1 162 ? 23.757 -16.115 19.905 1.00 74.94 162 LEU A CA 1
ATOM 1254 C C . LEU A 1 162 ? 23.100 -14.751 19.612 1.00 74.94 162 LEU A C 1
ATOM 1256 O O . LEU A 1 162 ? 22.821 -14.002 20.548 1.00 74.94 162 LEU A O 1
ATOM 1260 N N . LEU A 1 163 ? 22.749 -14.446 18.355 1.00 69.50 163 LEU A N 1
ATOM 1261 C CA . LEU A 1 163 ? 21.928 -13.274 18.008 1.00 69.50 163 LEU A CA 1
ATOM 1262 C C . LEU A 1 163 ? 20.501 -13.359 18.579 1.00 69.50 163 LEU A C 1
ATOM 1264 O O . LEU A 1 163 ? 20.001 -12.362 19.099 1.00 69.50 163 LEU A O 1
ATOM 1268 N N . ARG A 1 164 ? 19.855 -14.535 18.550 1.00 70.38 164 ARG A N 1
ATOM 1269 C CA . ARG A 1 164 ? 18.546 -14.742 19.203 1.00 70.38 164 ARG A CA 1
ATOM 1270 C C . ARG A 1 164 ? 18.641 -14.543 20.717 1.00 70.38 164 ARG A C 1
ATOM 1272 O O . ARG A 1 164 ? 17.928 -13.705 21.257 1.00 70.38 164 ARG A O 1
ATOM 1279 N N . ALA A 1 165 ? 19.600 -15.202 21.372 1.00 71.00 165 ALA A N 1
ATOM 1280 C CA . ALA A 1 165 ? 19.864 -15.037 22.805 1.00 71.00 165 ALA A CA 1
ATOM 1281 C C . ALA A 1 165 ? 20.187 -13.579 23.184 1.00 71.00 165 ALA A C 1
ATOM 1283 O O . ALA A 1 165 ? 19.840 -13.121 24.273 1.00 71.00 165 ALA A O 1
ATOM 1284 N N . THR A 1 166 ? 20.808 -12.834 22.266 1.00 66.06 166 THR A N 1
ATOM 1285 C CA . THR A 1 166 ? 21.035 -11.395 22.404 1.00 66.06 166 THR A CA 1
ATOM 1286 C C . THR A 1 166 ? 19.729 -10.609 22.373 1.00 66.06 166 THR A C 1
ATOM 1288 O O . THR A 1 166 ? 19.487 -9.826 23.289 1.00 66.06 166 THR A O 1
ATOM 1291 N N . HIS A 1 167 ? 18.863 -10.840 21.381 1.00 62.00 167 HIS A N 1
ATOM 1292 C CA . HIS A 1 167 ? 17.551 -10.188 21.302 1.00 62.00 167 HIS A CA 1
ATOM 1293 C C . HIS A 1 167 ? 16.694 -10.490 22.542 1.00 62.00 167 HIS A C 1
ATOM 1295 O O . HIS A 1 167 ? 16.100 -9.584 23.124 1.00 62.00 167 HIS A O 1
ATOM 1301 N N . ASP A 1 168 ? 16.721 -11.741 23.006 1.00 65.62 168 ASP A N 1
ATOM 1302 C CA . ASP A 1 168 ? 16.001 -12.207 24.192 1.00 65.62 168 ASP A CA 1
ATOM 1303 C C . ASP A 1 168 ? 16.532 -11.611 25.506 1.00 65.62 168 ASP A C 1
ATOM 1305 O O . ASP A 1 168 ? 15.832 -11.656 26.520 1.00 65.62 168 ASP A O 1
ATOM 1309 N N . ALA A 1 169 ? 17.758 -11.079 25.533 1.00 60.03 169 ALA A N 1
ATOM 1310 C CA . ALA A 1 169 ? 18.328 -10.405 26.699 1.00 60.03 169 ALA A CA 1
ATOM 1311 C C . ALA A 1 169 ? 17.935 -8.917 26.790 1.00 60.03 169 ALA A C 1
ATOM 1313 O O . ALA A 1 169 ? 18.051 -8.326 27.868 1.00 60.03 169 ALA A O 1
ATOM 1314 N N . ILE A 1 170 ? 17.442 -8.309 25.701 1.00 51.28 170 ILE A N 1
ATOM 1315 C CA . ILE A 1 170 ? 17.062 -6.889 25.652 1.00 51.28 170 ILE A CA 1
ATOM 1316 C C . ILE A 1 170 ? 15.850 -6.645 26.565 1.00 51.28 170 ILE A C 1
ATOM 1318 O O . ILE A 1 170 ? 14.707 -6.892 26.193 1.00 51.28 170 ILE A O 1
ATOM 1322 N N . GLY A 1 171 ? 16.102 -6.112 27.765 1.00 51.03 171 GLY A N 1
ATOM 1323 C CA . GLY A 1 171 ? 15.073 -5.816 28.772 1.00 51.03 171 GLY A CA 1
ATOM 1324 C C . GLY A 1 171 ? 15.076 -6.717 30.013 1.00 51.03 171 GLY A C 1
ATOM 1325 O O . GLY A 1 171 ? 14.293 -6.461 30.926 1.00 51.03 171 GLY A O 1
ATOM 1326 N N . LYS A 1 172 ? 15.960 -7.720 30.099 1.00 52.88 172 LYS A N 1
ATOM 1327 C CA . LYS A 1 172 ? 16.157 -8.539 31.313 1.00 52.88 172 LYS A CA 1
ATOM 1328 C C . LYS A 1 172 ? 17.211 -7.913 32.245 1.00 52.88 172 LYS A C 1
ATOM 1330 O O . LYS A 1 172 ? 18.044 -7.121 31.807 1.00 52.88 172 LYS A O 1
ATOM 1335 N N . GLN A 1 173 ? 17.168 -8.240 33.542 1.00 55.84 173 GLN A N 1
ATOM 1336 C CA . GLN A 1 173 ? 18.147 -7.747 34.529 1.00 55.84 173 GLN A CA 1
ATOM 1337 C C . GLN A 1 173 ? 19.493 -8.508 34.482 1.00 55.84 173 GLN A C 1
ATOM 1339 O O . GLN A 1 173 ? 19.653 -9.487 33.752 1.00 55.84 173 GLN A O 1
ATOM 1344 N N . GLY A 1 174 ? 20.477 -8.002 35.239 1.00 54.38 174 GLY A N 1
ATOM 1345 C CA . GLY A 1 174 ? 21.919 -8.157 34.995 1.00 54.38 174 GLY A CA 1
ATOM 1346 C C . GLY A 1 174 ? 22.464 -9.570 34.754 1.00 54.38 174 GLY A C 1
ATOM 1347 O O . GLY A 1 174 ? 23.314 -9.724 33.879 1.00 54.38 174 GLY A O 1
ATOM 1348 N N . ASP A 1 175 ? 21.976 -10.596 35.454 1.00 57.94 175 ASP A N 1
ATOM 1349 C CA . ASP A 1 175 ? 22.539 -11.956 35.364 1.00 57.94 175 ASP A CA 1
ATOM 1350 C C . ASP A 1 175 ? 22.415 -12.563 33.955 1.00 57.94 175 ASP A C 1
ATOM 1352 O O . ASP A 1 175 ? 23.336 -13.230 33.473 1.00 57.94 175 ASP A O 1
ATOM 1356 N N . ALA A 1 176 ? 21.322 -12.262 33.242 1.00 63.06 176 ALA A N 1
ATOM 1357 C CA . ALA A 1 176 ? 21.131 -12.693 31.857 1.00 63.06 176 ALA A CA 1
ATOM 1358 C C . ALA A 1 176 ? 22.162 -12.052 30.910 1.00 63.06 176 ALA A C 1
ATOM 1360 O O . ALA A 1 176 ? 22.680 -12.710 30.008 1.00 63.06 176 ALA A O 1
ATOM 1361 N N . VAL A 1 177 ? 22.511 -10.783 31.145 1.00 62.12 177 VAL A N 1
ATOM 1362 C CA . VAL A 1 177 ? 23.502 -10.057 30.336 1.00 62.12 177 VAL A CA 1
ATOM 1363 C C . VAL A 1 177 ? 24.925 -10.522 30.660 1.00 62.12 177 VAL A C 1
ATOM 1365 O O . VAL A 1 177 ? 25.744 -10.634 29.753 1.00 62.12 177 VAL A O 1
ATOM 1368 N N . VAL A 1 178 ? 25.224 -10.870 31.918 1.00 65.81 178 VAL A N 1
ATOM 1369 C CA . VAL A 1 178 ? 26.518 -11.469 32.298 1.00 65.81 178 VAL A CA 1
ATOM 1370 C C . VAL A 1 178 ? 26.712 -12.832 31.625 1.00 65.81 178 VAL A C 1
ATOM 1372 O O . VAL A 1 178 ? 27.770 -13.072 31.042 1.00 65.81 178 VAL A O 1
ATOM 1375 N N . SER A 1 179 ? 25.690 -13.695 31.629 1.00 70.19 179 SER A N 1
ATOM 1376 C CA . SER A 1 179 ? 25.740 -14.987 30.927 1.00 70.19 179 SER A CA 1
ATOM 1377 C C . SER A 1 179 ? 25.914 -14.822 29.411 1.00 70.19 179 SER A C 1
ATOM 1379 O O . SER A 1 179 ? 26.689 -15.551 28.790 1.00 70.19 179 SER A O 1
ATOM 1381 N N . LEU A 1 180 ? 25.253 -13.832 28.807 1.00 73.75 180 LEU A N 1
ATOM 1382 C CA . LEU A 1 180 ? 25.400 -13.528 27.383 1.00 73.75 180 LEU A CA 1
ATOM 1383 C C . LEU A 1 180 ? 26.804 -12.996 27.039 1.00 73.75 180 LEU A C 1
ATOM 1385 O O . LEU A 1 180 ? 27.395 -13.411 26.044 1.00 73.75 180 LEU A O 1
ATOM 1389 N N . LEU A 1 181 ? 27.380 -12.123 27.872 1.00 71.75 181 LEU A N 1
ATOM 1390 C CA . LEU A 1 181 ? 28.746 -11.616 27.685 1.00 71.75 181 LEU A CA 1
ATOM 1391 C C . LEU A 1 181 ? 29.798 -12.735 27.765 1.00 71.75 181 LEU A C 1
ATOM 1393 O O . LEU A 1 181 ? 30.773 -12.694 27.019 1.00 71.75 181 LEU A O 1
ATOM 1397 N N . GLN A 1 182 ? 29.580 -13.754 28.603 1.00 73.88 182 GLN A N 1
ATOM 1398 C CA . GLN A 1 182 ? 30.424 -14.957 28.650 1.00 73.88 182 GLN A CA 1
ATOM 1399 C C . GLN A 1 182 ? 30.305 -15.800 27.368 1.00 73.88 182 GLN A C 1
ATOM 1401 O O . GLN A 1 182 ? 31.311 -16.305 26.873 1.00 73.88 182 GLN A O 1
ATOM 1406 N N . GLN A 1 183 ? 29.105 -15.908 26.785 1.00 79.12 183 GLN A N 1
ATOM 1407 C CA . GLN A 1 183 ? 28.911 -16.571 25.487 1.00 79.12 183 GLN A CA 1
ATOM 1408 C C . GLN A 1 183 ? 29.611 -15.809 24.350 1.00 79.12 183 GLN A C 1
ATOM 1410 O O . GLN A 1 183 ? 30.261 -16.432 23.512 1.00 79.12 183 GLN A O 1
ATOM 1415 N N . PHE A 1 184 ? 29.565 -14.471 24.351 1.00 78.69 184 PHE A N 1
ATOM 1416 C CA . PHE A 1 184 ? 30.344 -13.647 23.419 1.00 78.69 184 PHE A CA 1
ATOM 1417 C C . PHE A 1 184 ? 31.857 -13.804 23.610 1.00 78.69 184 PHE A C 1
ATOM 1419 O O . PHE A 1 184 ? 32.570 -13.959 22.621 1.00 78.69 184 PHE A O 1
ATOM 1426 N N . GLU A 1 185 ? 32.352 -13.822 24.851 1.00 78.75 185 GLU A N 1
ATOM 1427 C CA . GLU A 1 185 ? 33.773 -14.047 25.151 1.00 78.75 185 GLU A CA 1
ATOM 1428 C C . GLU A 1 185 ? 34.248 -15.413 24.626 1.00 78.75 185 GLU A C 1
ATOM 1430 O O . GLU A 1 185 ? 35.272 -15.492 23.944 1.00 78.75 185 GLU A O 1
ATOM 1435 N N . GLN A 1 186 ? 33.456 -16.471 24.837 1.00 78.88 186 GLN A N 1
ATOM 1436 C CA . GLN A 1 186 ? 33.742 -17.813 24.325 1.00 78.88 186 GLN A CA 1
ATOM 1437 C C . GLN A 1 186 ? 33.658 -17.902 22.790 1.00 78.88 186 GLN A C 1
ATOM 1439 O O . GLN A 1 186 ? 34.494 -18.559 22.166 1.00 78.88 186 GLN A O 1
ATOM 1444 N N . ARG A 1 187 ? 32.663 -17.257 22.162 1.00 80.25 187 ARG A N 1
ATOM 1445 C CA . ARG A 1 187 ? 32.427 -17.334 20.710 1.00 80.25 187 ARG A CA 1
ATOM 1446 C C . ARG A 1 187 ? 33.393 -16.472 19.896 1.00 80.25 187 ARG A C 1
ATOM 1448 O O . ARG A 1 187 ? 33.764 -16.876 18.791 1.00 80.25 187 ARG A O 1
ATOM 1455 N N . LEU A 1 188 ? 33.788 -15.307 20.411 1.00 74.75 188 LEU A N 1
ATOM 1456 C CA . LEU A 1 188 ? 34.669 -14.353 19.725 1.00 74.75 188 LEU A CA 1
ATOM 1457 C C . LEU A 1 188 ? 36.150 -14.500 20.092 1.00 74.75 188 LEU A C 1
ATOM 1459 O O . LEU A 1 188 ? 36.982 -13.907 19.409 1.00 74.75 188 LEU A O 1
ATOM 1463 N N . ASP A 1 189 ? 36.482 -15.288 21.123 1.00 73.81 189 ASP A N 1
ATOM 1464 C CA . ASP A 1 189 ? 37.851 -15.437 21.649 1.00 73.81 189 ASP A CA 1
ATOM 1465 C C . ASP A 1 189 ? 38.442 -14.084 22.104 1.00 73.81 189 ASP A C 1
ATOM 1467 O O . ASP A 1 189 ? 39.628 -13.798 21.938 1.00 73.81 189 ASP A O 1
ATOM 1471 N N . MET A 1 190 ? 37.574 -13.214 22.634 1.00 71.88 190 MET A N 1
ATOM 1472 C CA . MET A 1 190 ? 37.878 -11.831 22.999 1.00 71.88 190 MET A CA 1
ATOM 1473 C C . MET A 1 190 ? 37.282 -11.503 24.365 1.00 71.88 190 MET A C 1
ATOM 1475 O O . MET A 1 190 ? 36.076 -11.629 24.574 1.00 71.88 190 MET A O 1
ATOM 1479 N N . LYS A 1 191 ? 38.120 -11.037 25.296 1.00 75.19 191 LYS A N 1
ATOM 1480 C CA . LYS A 1 191 ? 37.684 -10.771 26.669 1.00 75.19 191 LYS A CA 1
ATOM 1481 C C . LYS A 1 191 ? 36.694 -9.622 26.741 1.00 75.19 191 LYS A C 1
ATOM 1483 O O . LYS A 1 191 ? 36.775 -8.659 25.978 1.00 75.19 191 LYS A O 1
ATOM 1488 N N . VAL A 1 192 ? 35.849 -9.632 27.771 1.00 66.12 192 VAL A N 1
ATOM 1489 C CA . VAL A 1 192 ? 34.949 -8.505 28.079 1.00 66.12 192 VAL A CA 1
ATOM 1490 C C . VAL A 1 192 ? 35.722 -7.187 28.289 1.00 66.12 192 VAL A C 1
ATOM 1492 O O . VAL A 1 192 ? 35.225 -6.118 27.939 1.00 66.12 192 VAL A O 1
ATOM 1495 N N . SER A 1 193 ? 36.964 -7.231 28.790 1.00 64.25 193 SER A N 1
ATOM 1496 C CA . SER A 1 193 ? 37.861 -6.060 28.870 1.00 64.25 193 SER A CA 1
ATOM 1497 C C . SER A 1 193 ? 38.207 -5.451 27.511 1.00 64.25 193 SER A C 1
ATOM 1499 O O . SER A 1 193 ? 38.371 -4.234 27.404 1.00 64.25 193 SER A O 1
ATOM 1501 N N . ASP A 1 194 ? 38.290 -6.293 26.490 1.00 69.19 194 ASP A N 1
ATOM 1502 C CA . ASP A 1 194 ? 38.816 -5.953 25.174 1.00 69.19 194 ASP A CA 1
ATOM 1503 C C . ASP A 1 194 ? 37.648 -5.521 24.276 1.00 69.19 194 ASP A C 1
ATOM 1505 O O . ASP A 1 194 ? 37.733 -4.480 23.629 1.00 69.19 194 ASP A O 1
ATOM 1509 N N . MET A 1 195 ? 36.483 -6.174 24.412 1.00 70.00 195 MET A N 1
ATOM 1510 C CA . MET A 1 195 ? 35.191 -5.663 23.928 1.00 70.00 195 MET A CA 1
ATOM 1511 C C . MET A 1 195 ? 34.926 -4.235 24.442 1.00 70.00 195 MET A C 1
ATOM 1513 O O . MET A 1 195 ? 34.632 -3.333 23.656 1.00 70.00 195 MET A O 1
ATOM 1517 N N . ARG A 1 196 ? 35.134 -3.974 25.746 1.00 61.22 196 ARG A N 1
ATOM 1518 C CA . ARG A 1 196 ? 35.065 -2.613 26.324 1.00 61.22 196 ARG A CA 1
ATOM 1519 C C . ARG A 1 196 ? 36.066 -1.639 25.686 1.00 61.22 196 ARG A C 1
ATOM 1521 O O . ARG A 1 196 ? 35.795 -0.439 25.642 1.00 61.22 196 ARG A O 1
ATOM 1528 N N . ALA A 1 197 ? 37.251 -2.094 25.283 1.00 62.84 197 ALA A N 1
ATOM 1529 C CA . ALA A 1 197 ? 38.262 -1.242 24.659 1.00 62.84 197 ALA A CA 1
ATOM 1530 C C . ALA A 1 197 ? 37.883 -0.899 23.208 1.00 62.84 197 ALA A C 1
ATOM 1532 O O . ALA A 1 197 ? 37.845 0.282 22.865 1.00 62.84 197 ALA A O 1
ATOM 1533 N N . GLU A 1 198 ? 37.500 -1.894 22.402 1.00 65.50 198 GLU A N 1
ATOM 1534 C CA . GLU A 1 198 ? 37.041 -1.700 21.020 1.00 65.50 198 GLU A CA 1
ATOM 1535 C C . GLU A 1 198 ? 35.793 -0.806 20.934 1.00 65.50 198 GLU A C 1
ATOM 1537 O O . GLU A 1 198 ? 35.727 0.076 20.075 1.00 65.50 198 GLU A O 1
ATOM 1542 N N . MET A 1 199 ? 34.827 -0.980 21.848 1.00 58.78 199 MET A N 1
ATOM 1543 C CA . MET A 1 199 ? 33.623 -0.138 21.921 1.00 58.78 199 MET A CA 1
ATOM 1544 C C . MET A 1 199 ? 33.939 1.328 22.252 1.00 58.78 199 MET A C 1
ATOM 1546 O O . MET A 1 199 ? 33.244 2.220 21.774 1.00 58.78 199 MET A O 1
ATOM 1550 N N . ARG A 1 200 ? 34.977 1.596 23.059 1.00 55.31 200 ARG A N 1
ATOM 1551 C CA . ARG A 1 200 ? 35.384 2.967 23.424 1.00 55.31 200 ARG A CA 1
ATOM 1552 C C . ARG A 1 200 ? 36.255 3.631 22.360 1.00 55.31 200 ARG A C 1
ATOM 1554 O O . ARG A 1 200 ? 36.135 4.834 22.166 1.00 55.31 200 ARG A O 1
ATOM 1561 N N . ALA A 1 201 ? 37.105 2.868 21.673 1.00 53.69 201 ALA A N 1
ATOM 1562 C CA . ALA A 1 201 ? 37.977 3.392 20.622 1.00 53.69 201 ALA A CA 1
ATOM 1563 C C . ALA A 1 201 ? 37.203 3.794 19.352 1.00 53.69 201 ALA A C 1
ATOM 1565 O O . ALA A 1 201 ? 37.535 4.795 18.726 1.00 53.69 201 ALA A O 1
ATOM 1566 N N . ASN A 1 202 ? 36.149 3.049 19.000 1.00 49.81 202 ASN A N 1
ATOM 1567 C CA . ASN A 1 202 ? 35.444 3.185 17.717 1.00 49.81 202 ASN A CA 1
ATOM 1568 C C . ASN A 1 202 ? 34.113 3.961 17.795 1.00 49.81 202 ASN A C 1
ATOM 1570 O O . ASN A 1 202 ? 33.295 3.880 16.878 1.00 49.81 202 ASN A O 1
ATOM 1574 N N . ALA A 1 203 ? 33.880 4.710 18.876 1.00 46.03 203 ALA A N 1
ATOM 1575 C CA . ALA A 1 203 ? 32.653 5.488 19.078 1.00 46.03 203 ALA A CA 1
ATOM 1576 C C . ALA A 1 203 ? 32.550 6.759 18.200 1.00 46.03 203 ALA A C 1
ATOM 1578 O O . ALA A 1 203 ? 31.515 7.419 18.224 1.00 46.03 203 ALA A O 1
ATOM 1579 N N . GLY A 1 204 ? 33.609 7.116 17.457 1.00 39.59 204 GLY A N 1
ATOM 1580 C CA . GLY A 1 204 ? 33.706 8.373 16.700 1.00 39.59 204 GLY A CA 1
ATOM 1581 C C . GLY A 1 204 ? 33.234 8.323 15.240 1.00 39.59 204 GLY A C 1
ATOM 1582 O O . GLY A 1 204 ? 32.417 9.149 14.852 1.00 39.59 204 GLY A O 1
ATOM 1583 N N . ASP A 1 205 ? 33.734 7.378 14.433 1.00 36.78 205 ASP A N 1
ATOM 1584 C CA . ASP A 1 205 ? 33.747 7.549 12.962 1.00 36.78 205 ASP A CA 1
ATOM 1585 C C . ASP A 1 205 ? 32.663 6.795 12.166 1.00 36.78 205 ASP A C 1
ATOM 1587 O O . ASP A 1 205 ? 32.493 7.059 10.981 1.00 36.78 205 ASP A O 1
ATOM 1591 N N . ASP A 1 206 ? 31.904 5.877 12.776 1.00 41.50 206 ASP A N 1
ATOM 1592 C CA . ASP A 1 206 ? 30.949 5.022 12.034 1.00 41.50 206 ASP A CA 1
ATOM 1593 C C . ASP A 1 206 ? 29.628 4.753 12.786 1.00 41.50 206 ASP A C 1
ATOM 1595 O O . ASP A 1 206 ? 28.858 3.864 12.408 1.00 41.50 206 ASP A O 1
ATOM 1599 N N . ALA A 1 207 ? 29.379 5.429 13.913 1.00 39.62 207 ALA A N 1
ATOM 1600 C CA . ALA A 1 207 ? 28.375 5.063 14.930 1.00 39.62 207 ALA A CA 1
ATOM 1601 C C . ALA A 1 207 ? 26.887 5.183 14.510 1.00 39.62 207 ALA A C 1
ATOM 1603 O O . ALA A 1 207 ? 26.010 4.858 15.303 1.00 39.62 207 ALA A O 1
ATOM 1604 N N . VAL A 1 208 ? 26.601 5.616 13.280 1.00 41.12 208 VAL A N 1
ATOM 1605 C CA . VAL A 1 208 ? 25.300 6.169 12.838 1.00 41.12 208 VAL A CA 1
ATOM 1606 C C . VAL A 1 208 ? 24.379 5.130 12.161 1.00 41.12 208 VAL A C 1
ATOM 1608 O O . VAL A 1 208 ? 23.420 5.490 11.498 1.00 41.12 208 VAL A O 1
ATOM 1611 N N . ASP A 1 209 ? 24.677 3.835 12.294 1.00 40.16 209 ASP A N 1
ATOM 1612 C CA . ASP A 1 209 ? 23.978 2.757 11.566 1.00 40.16 209 ASP A CA 1
ATOM 1613 C C . ASP A 1 209 ? 23.907 1.502 12.464 1.00 40.16 209 ASP A C 1
ATOM 1615 O O . ASP A 1 209 ? 24.772 0.621 12.412 1.00 40.16 209 ASP A O 1
ATOM 1619 N N . LEU A 1 210 ? 22.987 1.555 13.431 1.00 47.19 210 LEU A N 1
ATOM 1620 C CA . LEU A 1 210 ? 22.595 0.519 14.397 1.00 47.19 210 LEU A CA 1
ATOM 1621 C C . LEU A 1 210 ? 21.139 0.806 14.781 1.00 47.19 210 LEU A C 1
ATOM 1623 O O . LEU A 1 210 ? 20.809 1.964 15.059 1.00 47.19 210 LEU A O 1
ATOM 1627 N N . ASP A 1 211 ? 20.293 -0.216 14.855 1.00 47.78 211 ASP A N 1
ATOM 1628 C CA . ASP A 1 211 ? 18.863 -0.052 15.151 1.00 47.78 211 ASP A CA 1
ATOM 1629 C C . ASP A 1 211 ? 18.621 0.562 16.539 1.00 47.78 211 ASP A C 1
ATOM 1631 O O . ASP A 1 211 ? 19.396 0.349 17.469 1.00 47.78 211 ASP A O 1
ATOM 1635 N N . ALA A 1 212 ? 17.491 1.242 16.763 1.00 46.41 212 ALA A N 1
ATOM 1636 C CA . ALA A 1 212 ? 17.166 1.802 18.086 1.00 46.41 212 ALA A CA 1
ATOM 1637 C C . ALA A 1 212 ? 17.144 0.734 19.209 1.00 46.41 212 ALA A C 1
ATOM 1639 O O . ALA A 1 212 ? 17.495 1.020 20.357 1.00 46.41 212 ALA A O 1
ATOM 1640 N N . LYS A 1 213 ? 16.791 -0.520 18.880 1.00 45.09 213 LYS A N 1
ATOM 1641 C CA . LYS A 1 213 ? 16.901 -1.676 19.790 1.00 45.09 213 LYS A CA 1
ATOM 1642 C C . LYS A 1 213 ? 18.356 -2.062 20.066 1.00 45.09 213 LYS A C 1
ATOM 1644 O O . LYS A 1 213 ? 18.692 -2.351 21.211 1.00 45.09 213 LYS A O 1
ATOM 1649 N N . GLU A 1 214 ? 19.216 -2.028 19.054 1.00 49.06 214 GLU A N 1
ATOM 1650 C CA . GLU A 1 214 ? 20.645 -2.320 19.185 1.00 49.06 214 GLU A CA 1
ATOM 1651 C C . GLU A 1 214 ? 21.379 -1.204 19.921 1.00 49.06 214 GLU A C 1
ATOM 1653 O O . GLU A 1 214 ? 22.181 -1.492 20.794 1.00 49.06 214 GLU A O 1
ATOM 1658 N N . GLN A 1 215 ? 21.058 0.067 19.676 1.00 52.16 215 GLN A N 1
ATOM 1659 C CA . GLN A 1 215 ? 21.570 1.191 20.461 1.00 52.16 215 GLN A CA 1
ATOM 1660 C C . GLN A 1 215 ? 21.114 1.103 21.925 1.00 52.16 215 GLN A C 1
ATOM 1662 O O . GLN A 1 215 ? 21.904 1.354 22.837 1.00 52.16 215 GLN A O 1
ATOM 1667 N N . LYS A 1 216 ? 19.868 0.679 22.187 1.00 54.41 216 LYS A N 1
ATOM 1668 C CA . LYS A 1 216 ? 19.370 0.407 23.547 1.00 54.41 216 LYS A CA 1
ATOM 1669 C C . LYS A 1 216 ? 20.105 -0.765 24.205 1.00 54.41 216 LYS A C 1
ATOM 1671 O O . LYS A 1 216 ? 20.491 -0.663 25.364 1.00 54.41 216 LYS A O 1
ATOM 1676 N N . PHE A 1 217 ? 20.359 -1.846 23.475 1.00 52.50 217 PHE A N 1
ATOM 1677 C CA . PHE A 1 217 ? 21.128 -2.990 23.964 1.00 52.50 217 PHE A CA 1
ATOM 1678 C C . PHE A 1 217 ? 22.608 -2.645 24.193 1.00 52.50 217 PHE A C 1
ATOM 1680 O O . PHE A 1 217 ? 23.158 -2.945 25.246 1.00 52.50 217 PHE A O 1
ATOM 1687 N N . MET A 1 218 ? 23.240 -1.930 23.265 1.00 54.62 218 MET A N 1
ATOM 1688 C CA . MET A 1 218 ? 24.635 -1.494 23.340 1.00 54.62 218 MET A CA 1
ATOM 1689 C C . MET A 1 218 ? 24.850 -0.421 24.411 1.00 54.62 218 MET A C 1
ATOM 1691 O O . MET A 1 218 ? 25.916 -0.389 25.020 1.00 54.62 218 MET A O 1
ATOM 1695 N N . SER A 1 219 ? 23.845 0.411 24.708 1.00 55.16 219 SER A N 1
ATOM 1696 C CA . SER A 1 219 ? 23.865 1.321 25.864 1.00 55.16 219 SER A CA 1
ATOM 1697 C C . SER A 1 219 ? 23.569 0.606 27.186 1.00 55.16 219 SER A C 1
ATOM 1699 O O . SER A 1 219 ? 24.192 0.945 28.187 1.00 55.16 219 SER A O 1
ATOM 1701 N N . GLN A 1 220 ? 22.719 -0.428 27.214 1.00 54.28 220 GLN A N 1
ATOM 1702 C CA . GLN A 1 220 ? 22.562 -1.317 28.378 1.00 54.28 220 GLN A CA 1
ATOM 1703 C C . GLN A 1 220 ? 23.851 -2.091 28.680 1.00 54.28 220 GLN A C 1
ATOM 1705 O O . GLN A 1 220 ? 24.292 -2.106 29.828 1.00 54.28 220 GLN A O 1
ATOM 1710 N N . ILE A 1 221 ? 24.503 -2.643 27.653 1.00 57.12 221 ILE A N 1
ATOM 1711 C CA . ILE A 1 221 ? 25.857 -3.190 27.735 1.00 57.12 221 ILE A CA 1
ATOM 1712 C C . ILE A 1 221 ? 26.807 -2.108 28.243 1.00 57.12 221 ILE A C 1
ATOM 1714 O O . ILE A 1 221 ? 27.477 -2.334 29.239 1.00 57.12 221 ILE A O 1
ATOM 1718 N N . ALA A 1 222 ? 26.859 -0.922 27.630 1.00 54.28 222 ALA A N 1
ATOM 1719 C CA . ALA A 1 222 ? 27.768 0.134 28.068 1.00 54.28 222 ALA A CA 1
ATOM 1720 C C . ALA A 1 222 ? 27.551 0.509 29.544 1.00 54.28 222 ALA A C 1
ATOM 1722 O O . ALA A 1 222 ? 28.534 0.638 30.263 1.00 54.28 222 ALA A O 1
ATOM 1723 N N . MET A 1 223 ? 26.305 0.597 30.023 1.00 51.34 223 MET A N 1
ATOM 1724 C CA . MET A 1 223 ? 25.978 0.856 31.432 1.00 51.34 223 MET A CA 1
ATOM 1725 C C . MET A 1 223 ? 26.404 -0.295 32.362 1.00 51.34 223 MET A C 1
ATOM 1727 O O . MET A 1 223 ? 27.073 -0.045 33.363 1.00 51.34 223 MET A O 1
ATOM 1731 N N . LEU A 1 224 ? 26.112 -1.554 32.018 1.00 49.91 224 LEU A N 1
ATOM 1732 C CA . LEU A 1 224 ? 26.552 -2.742 32.777 1.00 49.91 224 LEU A CA 1
ATOM 1733 C C . LEU A 1 224 ? 28.077 -2.945 32.742 1.00 49.91 224 LEU A C 1
ATOM 1735 O O . LEU A 1 224 ? 28.674 -3.509 33.659 1.00 49.91 224 LEU A O 1
ATOM 1739 N N . LEU A 1 225 ? 28.734 -2.467 31.686 1.00 50.50 225 LEU A N 1
ATOM 1740 C CA . LEU A 1 225 ? 30.184 -2.464 31.539 1.00 50.50 225 LEU A CA 1
ATOM 1741 C C . LEU A 1 225 ? 30.855 -1.237 32.187 1.00 50.50 225 LEU A C 1
ATOM 1743 O O . LEU A 1 225 ? 32.074 -1.281 32.356 1.00 50.50 225 LEU A O 1
ATOM 1747 N N . GLN A 1 226 ? 30.093 -0.192 32.533 1.00 47.16 226 GLN A N 1
ATOM 1748 C CA . GLN A 1 226 ? 30.518 1.005 33.278 1.00 47.16 226 GLN A CA 1
ATOM 1749 C C . GLN A 1 226 ? 30.298 0.872 34.792 1.00 47.16 226 GLN A C 1
ATOM 1751 O O . GLN A 1 226 ? 30.962 1.564 35.558 1.00 47.16 226 GLN A O 1
ATOM 1756 N N . SER A 1 227 ? 29.398 -0.004 35.249 1.00 46.50 227 SER A N 1
ATOM 1757 C CA . SER A 1 227 ? 29.266 -0.305 36.675 1.00 46.50 227 SER A CA 1
ATOM 1758 C C . SER A 1 227 ? 30.465 -1.120 37.177 1.00 46.50 227 SER A C 1
ATOM 1760 O O . SER A 1 227 ? 30.577 -2.317 36.901 1.00 46.50 227 SER A O 1
ATOM 1762 N N . ASP A 1 228 ? 31.326 -0.489 37.982 1.00 37.88 228 ASP A N 1
ATOM 1763 C CA . ASP A 1 228 ? 32.522 -1.087 38.612 1.00 37.88 228 ASP A CA 1
ATOM 1764 C C . ASP A 1 228 ? 32.230 -2.259 39.585 1.00 37.88 228 ASP A C 1
ATOM 1766 O O . ASP A 1 228 ? 33.146 -2.859 40.150 1.00 37.88 228 ASP A O 1
ATOM 1770 N N . SER A 1 229 ? 30.968 -2.668 39.754 1.00 40.06 229 SER A N 1
ATOM 1771 C CA . SER A 1 229 ? 30.582 -3.884 40.486 1.00 40.06 229 SER A CA 1
ATOM 1772 C C . SER A 1 229 ? 31.041 -5.183 39.806 1.00 40.06 229 SER A C 1
ATOM 1774 O O . SER A 1 229 ? 31.151 -6.214 40.473 1.00 40.06 229 SER A O 1
ATOM 1776 N N . ALA A 1 230 ? 31.388 -5.146 38.512 1.00 34.31 230 ALA A N 1
ATOM 1777 C CA . ALA A 1 230 ? 31.899 -6.303 37.768 1.00 34.31 230 ALA A CA 1
ATOM 1778 C C . ALA A 1 230 ? 33.240 -6.862 38.301 1.00 34.31 230 ALA A C 1
ATOM 1780 O O . ALA A 1 230 ? 33.641 -7.955 37.908 1.00 34.31 230 ALA A O 1
ATOM 1781 N N . ALA A 1 231 ? 33.921 -6.160 39.215 1.00 35.69 231 ALA A N 1
ATOM 1782 C CA . ALA A 1 231 ? 35.087 -6.678 39.932 1.00 35.69 231 ALA A CA 1
ATOM 1783 C C . ALA A 1 231 ? 34.735 -7.662 41.073 1.00 35.69 231 ALA A C 1
ATOM 1785 O O . ALA A 1 231 ? 35.623 -8.348 41.572 1.00 35.69 231 ALA A O 1
ATOM 1786 N N . SER A 1 232 ? 33.465 -7.742 41.498 1.00 35.69 232 SER A N 1
ATOM 1787 C CA . SER A 1 232 ? 33.053 -8.513 42.684 1.00 35.69 232 SER A CA 1
ATOM 1788 C C . SER A 1 232 ? 32.332 -9.836 42.388 1.00 35.69 232 SER A C 1
ATOM 1790 O O . SER A 1 232 ? 32.076 -10.591 43.323 1.00 35.69 232 SER A O 1
ATOM 1792 N N . ILE A 1 233 ? 32.028 -10.150 41.121 1.00 31.73 233 ILE A N 1
ATOM 1793 C CA . ILE A 1 233 ? 31.371 -11.410 40.705 1.00 31.73 233 ILE A CA 1
ATOM 1794 C C . ILE A 1 233 ? 32.387 -12.337 40.007 1.00 31.73 233 ILE A C 1
ATOM 1796 O O . ILE A 1 233 ? 32.160 -12.868 38.925 1.00 31.73 233 ILE A O 1
ATOM 1800 N N . MET A 1 234 ? 33.550 -12.515 40.639 1.00 30.80 234 MET A N 1
ATOM 1801 C CA . MET A 1 234 ? 34.543 -13.538 40.280 1.00 30.80 234 MET A CA 1
ATOM 1802 C C . MET A 1 234 ? 35.271 -14.092 41.519 1.00 30.80 234 MET A C 1
ATOM 1804 O O . MET A 1 234 ? 36.495 -14.172 41.557 1.00 30.80 234 MET A O 1
ATOM 1808 N N . CYS A 1 235 ? 34.521 -14.505 42.548 1.00 25.41 235 CYS A N 1
ATOM 1809 C CA . CYS A 1 235 ? 35.015 -15.464 43.546 1.00 25.41 235 CYS A CA 1
ATOM 1810 C C . CYS A 1 235 ? 33.870 -16.069 44.379 1.00 25.41 235 CYS A C 1
ATOM 1812 O O . CYS A 1 235 ? 33.320 -15.359 45.215 1.00 25.41 235 CYS A O 1
ATOM 1814 N N . ALA A 1 236 ? 33.541 -17.355 44.169 1.00 24.47 236 ALA A N 1
ATOM 1815 C CA . ALA A 1 236 ? 32.993 -18.279 45.187 1.00 24.47 236 ALA A CA 1
ATOM 1816 C C . ALA A 1 236 ? 32.668 -19.679 44.606 1.00 24.47 236 ALA A C 1
ATOM 1818 O O . ALA A 1 236 ? 31.519 -20.115 44.592 1.00 24.47 236 ALA A O 1
ATOM 1819 N N . THR A 1 237 ? 33.677 -20.431 44.160 1.00 28.34 237 THR A N 1
ATOM 1820 C CA . THR A 1 237 ? 33.566 -21.897 44.039 1.00 28.34 237 THR A CA 1
ATOM 1821 C C . THR A 1 237 ? 34.070 -22.577 45.316 1.00 28.34 237 THR A C 1
ATOM 1823 O O . THR A 1 237 ? 35.232 -22.969 45.386 1.00 28.34 237 THR A O 1
ATOM 1826 N N . SER A 1 238 ? 33.196 -22.746 46.317 1.00 25.59 238 SER A N 1
ATOM 1827 C CA . SER A 1 238 ? 33.330 -23.753 47.396 1.00 25.59 238 SER A CA 1
ATOM 1828 C C . SER A 1 238 ? 32.067 -23.774 48.292 1.00 25.59 238 SER A C 1
ATOM 1830 O O . SER A 1 238 ? 31.652 -22.735 48.780 1.00 25.59 238 SER A O 1
ATOM 1832 N N . VAL A 1 239 ? 31.276 -24.860 48.338 1.00 25.28 239 VAL A N 1
ATOM 1833 C CA . VAL A 1 239 ? 31.383 -26.084 49.185 1.00 25.28 239 VAL A CA 1
ATOM 1834 C C . VAL A 1 239 ? 30.490 -26.049 50.457 1.00 25.28 239 VAL A C 1
ATOM 1836 O O . VAL A 1 239 ? 30.727 -25.270 51.366 1.00 25.28 239 VAL A O 1
ATOM 1839 N N . HIS A 1 240 ? 29.536 -26.997 50.499 1.00 24.38 240 HIS A N 1
ATOM 1840 C CA . HIS A 1 240 ? 28.800 -27.630 51.626 1.00 24.38 240 HIS A CA 1
ATOM 1841 C C . HIS A 1 240 ? 27.861 -26.881 52.622 1.00 24.38 240 HIS A C 1
ATOM 1843 O O . HIS A 1 240 ? 28.279 -26.053 53.416 1.00 24.38 240 HIS A O 1
ATOM 1849 N N . GLN A 1 241 ? 26.626 -27.425 52.662 1.00 23.42 241 GLN A N 1
ATOM 1850 C CA . GLN A 1 241 ? 25.747 -27.813 53.799 1.00 23.42 241 GLN A CA 1
ATOM 1851 C C . GLN A 1 241 ? 25.065 -26.809 54.766 1.00 23.42 241 GLN A C 1
ATOM 1853 O O . GLN A 1 241 ? 25.694 -25.984 55.408 1.00 23.42 241 GLN A O 1
ATOM 1858 N N . GLU A 1 242 ? 23.749 -27.060 54.914 1.00 22.92 242 GLU A N 1
ATOM 1859 C CA . GLU A 1 242 ? 22.894 -27.123 56.127 1.00 22.92 242 GLU A CA 1
ATOM 1860 C C . GLU A 1 242 ? 22.980 -26.054 57.242 1.00 22.92 242 GLU A C 1
ATOM 1862 O O . GLU A 1 242 ? 24.015 -25.836 57.862 1.00 22.92 242 GLU A O 1
ATOM 1867 N N . GLY A 1 243 ? 21.813 -25.510 57.627 1.00 21.06 243 GLY A N 1
ATOM 1868 C CA . GLY A 1 243 ? 21.631 -24.768 58.885 1.00 21.06 243 GLY A CA 1
ATOM 1869 C C . GLY A 1 243 ? 20.280 -24.045 58.993 1.00 21.06 243 GLY A C 1
ATOM 1870 O O . GLY A 1 243 ? 19.900 -23.297 58.097 1.00 21.06 243 GLY A O 1
ATOM 1871 N N . GLU A 1 244 ? 19.544 -24.266 60.085 1.00 21.31 244 GLU A N 1
ATOM 1872 C CA . GLU A 1 244 ? 18.207 -23.696 60.324 1.00 21.31 244 GLU A CA 1
ATOM 1873 C C . GLU A 1 244 ? 18.214 -22.263 60.906 1.00 21.31 244 GLU A C 1
ATOM 1875 O O . GLU A 1 244 ? 19.135 -21.861 61.606 1.00 21.31 244 GLU A O 1
ATOM 1880 N N . SER A 1 245 ? 17.085 -21.565 60.715 1.00 23.41 245 SER A N 1
ATOM 1881 C CA . SER A 1 245 ? 16.439 -20.623 61.656 1.00 23.41 245 SER A CA 1
ATOM 1882 C C . SER A 1 245 ? 17.248 -19.485 62.316 1.00 23.41 245 SER A C 1
ATOM 1884 O O . SER A 1 245 ? 18.036 -19.685 63.237 1.00 23.41 245 SER A O 1
ATOM 1886 N N . SER A 1 246 ? 16.850 -18.234 62.045 1.00 23.17 246 SER A N 1
ATOM 1887 C CA . SER A 1 246 ? 16.182 -17.406 63.079 1.00 23.17 246 SER A CA 1
ATOM 1888 C C . SER A 1 246 ? 15.697 -16.042 62.556 1.00 23.17 246 SER A C 1
ATOM 1890 O O . SER A 1 246 ? 16.131 -15.528 61.529 1.00 23.17 246 SER A O 1
ATOM 1892 N N . SER A 1 247 ? 14.722 -15.472 63.265 1.00 22.75 247 SER A N 1
ATOM 1893 C CA . SER A 1 247 ? 14.007 -14.234 62.923 1.00 22.75 247 SER A CA 1
ATOM 1894 C C . SER A 1 247 ? 14.737 -12.971 63.405 1.00 22.75 247 SER A C 1
ATOM 1896 O O . SER A 1 247 ? 15.157 -12.941 64.556 1.00 22.75 247 SER A O 1
ATOM 1898 N N . MET A 1 248 ? 14.727 -11.883 62.612 1.00 23.33 248 MET A N 1
ATOM 1899 C CA . MET A 1 248 ? 14.090 -10.610 63.025 1.00 23.33 248 MET A CA 1
ATOM 1900 C C . MET A 1 248 ? 13.997 -9.559 61.892 1.00 23.33 248 MET A C 1
ATOM 1902 O O . MET A 1 248 ? 14.987 -9.076 61.356 1.00 23.33 248 MET A O 1
ATOM 1906 N N . LYS A 1 249 ? 12.750 -9.167 61.608 1.00 27.02 249 LYS A N 1
ATOM 1907 C CA . LYS A 1 249 ? 12.240 -8.013 60.837 1.00 27.02 249 LYS A CA 1
ATOM 1908 C C . LYS A 1 249 ? 13.223 -6.878 60.471 1.00 27.02 249 LYS A C 1
ATOM 1910 O O . LYS A 1 249 ? 13.710 -6.163 61.346 1.00 27.02 249 LYS A O 1
ATOM 1915 N N . LYS A 1 250 ? 13.225 -6.506 59.184 1.00 24.98 250 LYS A N 1
ATOM 1916 C CA . LYS A 1 250 ? 13.347 -5.103 58.744 1.00 24.98 250 LYS A CA 1
ATOM 1917 C C . LYS A 1 250 ? 12.278 -4.808 57.684 1.00 24.98 250 LYS A C 1
ATOM 1919 O O . LYS A 1 250 ? 12.097 -5.595 56.765 1.00 24.98 250 LYS A O 1
ATOM 1924 N N . LYS A 1 251 ? 11.532 -3.709 57.849 1.00 31.02 251 LYS A N 1
ATOM 1925 C CA . LYS A 1 251 ? 10.549 -3.237 56.858 1.00 31.02 251 LYS A CA 1
ATOM 1926 C C . LYS A 1 251 ? 11.285 -2.615 55.670 1.00 31.02 251 LYS A C 1
ATOM 1928 O O . LYS A 1 251 ? 12.018 -1.651 55.871 1.00 31.02 251 LYS A O 1
ATOM 1933 N N . THR A 1 252 ? 10.981 -3.079 54.466 1.00 25.36 252 THR A N 1
ATOM 1934 C CA . THR A 1 252 ? 11.191 -2.358 53.202 1.00 25.36 252 THR A CA 1
ATOM 1935 C C . THR A 1 252 ? 9.960 -2.567 52.326 1.00 25.36 252 THR A C 1
ATOM 1937 O O . THR A 1 252 ? 9.345 -3.628 52.358 1.00 25.36 252 THR A O 1
ATOM 1940 N N . THR A 1 253 ? 9.551 -1.515 51.626 1.00 26.27 253 THR A N 1
ATOM 1941 C CA . THR A 1 253 ? 8.351 -1.456 50.781 1.00 26.27 253 THR A CA 1
ATOM 1942 C C . THR A 1 253 ? 8.539 -2.266 49.499 1.00 26.27 253 THR A C 1
ATOM 1944 O O . THR A 1 253 ? 9.549 -2.085 48.822 1.00 26.27 253 THR A O 1
ATOM 1947 N N . ASN A 1 254 ? 7.582 -3.135 49.161 1.00 31.52 254 ASN A N 1
ATOM 1948 C CA . ASN A 1 254 ? 7.644 -3.960 47.951 1.00 31.52 254 ASN A CA 1
ATOM 1949 C C . ASN A 1 254 ? 7.368 -3.141 46.681 1.00 31.52 254 ASN A C 1
ATOM 1951 O O . ASN A 1 254 ? 6.466 -2.306 46.662 1.00 31.52 254 ASN A O 1
ATOM 1955 N N . ASN A 1 255 ? 8.099 -3.457 45.608 1.00 38.22 255 ASN A N 1
ATOM 1956 C CA . ASN A 1 255 ? 7.719 -3.093 44.243 1.00 38.22 255 ASN A CA 1
ATOM 1957 C C . ASN A 1 255 ? 6.481 -3.903 43.823 1.00 38.22 255 ASN A C 1
ATOM 1959 O O . ASN A 1 255 ? 6.423 -5.108 44.072 1.00 38.22 255 ASN A O 1
ATOM 1963 N N . GLY A 1 256 ? 5.517 -3.257 43.165 1.00 52.88 256 GLY A N 1
ATOM 1964 C CA . GLY A 1 256 ? 4.293 -3.899 42.680 1.00 52.88 256 GLY A CA 1
ATOM 1965 C C . GLY A 1 256 ? 4.488 -4.621 41.346 1.00 52.88 256 GLY A C 1
ATOM 1966 O O . GLY A 1 256 ? 4.145 -4.070 40.304 1.00 52.88 256 GLY A O 1
ATOM 1967 N N . GLN A 1 257 ? 5.021 -5.844 41.376 1.00 53.50 257 GLN A N 1
ATOM 1968 C CA . GLN A 1 257 ? 4.822 -6.811 40.289 1.00 53.50 257 GLN A CA 1
ATOM 1969 C C . GLN A 1 257 ? 3.760 -7.846 40.697 1.00 53.50 257 GLN A C 1
ATOM 1971 O O . GLN A 1 257 ? 3.737 -8.238 41.869 1.00 53.50 257 GLN A O 1
ATOM 1976 N N . PRO A 1 258 ? 2.906 -8.314 39.764 1.00 68.19 258 PRO A N 1
ATOM 1977 C CA . PRO A 1 258 ? 1.950 -9.372 40.062 1.00 68.19 258 PRO A CA 1
ATOM 1978 C C . PRO A 1 258 ? 2.684 -10.681 40.371 1.00 68.19 258 PRO A C 1
ATOM 1980 O O . PRO A 1 258 ? 3.691 -10.966 39.722 1.00 68.19 258 PRO A O 1
ATOM 1983 N N . PRO A 1 259 ? 2.192 -11.505 41.313 1.00 79.25 259 PRO A N 1
ATOM 1984 C CA . PRO A 1 259 ? 2.664 -12.876 41.463 1.00 79.25 259 PRO A CA 1
ATOM 1985 C C . PRO A 1 259 ? 2.518 -13.657 40.150 1.00 79.25 259 PRO A C 1
ATOM 1987 O O . PRO A 1 259 ? 1.471 -13.573 39.508 1.00 79.25 259 PRO A O 1
ATOM 1990 N N . ASP A 1 260 ? 3.514 -14.476 39.801 1.00 74.56 260 ASP A N 1
ATOM 1991 C CA . ASP A 1 260 ? 3.540 -15.259 38.550 1.00 74.56 260 ASP A CA 1
ATOM 1992 C C . ASP A 1 260 ? 2.281 -16.123 38.343 1.00 74.56 260 ASP A C 1
ATOM 1994 O O . ASP A 1 260 ? 1.859 -16.356 37.215 1.00 74.56 260 ASP A O 1
ATOM 1998 N N . SER A 1 261 ? 1.623 -16.546 39.429 1.00 77.94 261 SER A N 1
ATOM 1999 C CA . SER A 1 261 ? 0.352 -17.286 39.405 1.00 77.94 261 SER A CA 1
ATOM 2000 C C . SER A 1 261 ? -0.833 -16.516 38.803 1.00 77.94 261 SER A C 1
ATOM 2002 O O . SER A 1 261 ? -1.870 -17.120 38.539 1.00 77.94 261 SER A O 1
ATOM 2004 N N . LEU A 1 262 ? -0.711 -15.196 38.639 1.00 84.62 262 LEU A N 1
ATOM 2005 C CA . LEU A 1 262 ? -1.713 -14.322 38.023 1.00 84.62 262 LEU A CA 1
ATOM 2006 C C . LEU A 1 262 ? -1.350 -13.937 36.577 1.00 84.62 262 LEU A C 1
ATOM 2008 O O . LEU A 1 262 ? -2.157 -13.310 35.890 1.00 84.62 262 LEU A O 1
ATOM 2012 N N . LEU A 1 263 ? -0.151 -14.297 36.107 1.00 80.69 263 LEU A N 1
ATOM 2013 C CA . LEU A 1 263 ? 0.331 -13.990 34.763 1.00 80.69 263 LEU A CA 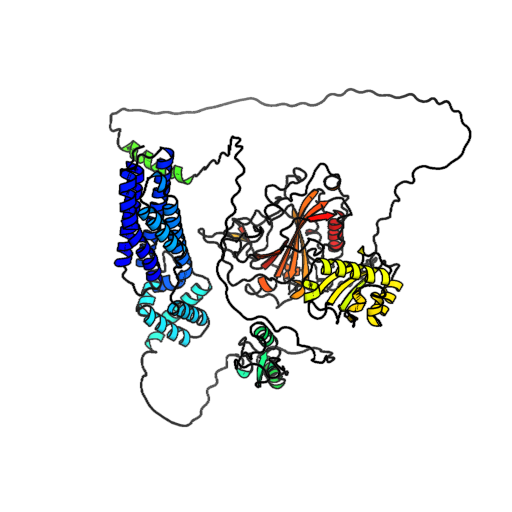1
ATOM 2014 C C . LEU A 1 263 ? -0.013 -15.125 33.792 1.00 80.69 263 LEU A C 1
ATOM 2016 O O . LEU A 1 263 ? 0.162 -16.303 34.097 1.00 80.69 263 LEU A O 1
ATOM 2020 N N . CYS A 1 264 ? -0.478 -14.782 32.593 1.00 82.94 264 CYS A N 1
ATOM 2021 C CA . CYS A 1 264 ? -0.730 -15.740 31.527 1.00 82.94 264 CYS A CA 1
ATOM 2022 C C . CYS A 1 264 ? 0.586 -16.417 31.094 1.00 82.94 264 CYS A C 1
ATOM 2024 O O . CYS A 1 264 ? 1.490 -15.714 30.648 1.00 82.94 264 CYS A O 1
ATOM 2026 N N . PRO A 1 265 ? 0.693 -17.761 31.087 1.00 79.88 265 PRO A N 1
ATOM 2027 C CA . PRO A 1 265 ? 1.905 -18.460 30.642 1.00 79.88 265 PRO A CA 1
ATOM 2028 C C . PRO A 1 265 ? 2.319 -18.206 29.180 1.00 79.88 265 PRO A C 1
ATOM 2030 O O . PRO A 1 265 ? 3.431 -18.553 28.796 1.00 79.88 265 PRO A O 1
ATOM 2033 N N . ILE A 1 266 ? 1.429 -17.630 28.359 1.00 82.00 266 ILE A N 1
ATOM 2034 C CA . ILE A 1 266 ? 1.664 -17.340 26.935 1.00 82.00 266 ILE A CA 1
ATOM 2035 C C . ILE A 1 266 ? 2.137 -15.895 26.727 1.00 82.00 266 ILE A C 1
ATOM 2037 O O . ILE A 1 266 ? 3.119 -15.685 26.021 1.00 82.00 266 ILE A O 1
ATOM 2041 N N . SER A 1 267 ? 1.447 -14.900 27.302 1.00 76.38 267 SER A N 1
ATOM 2042 C CA . SER A 1 267 ? 1.799 -13.477 27.129 1.00 76.38 267 SER A CA 1
ATOM 2043 C C . SER A 1 267 ? 2.703 -12.919 28.231 1.00 76.38 267 SER A C 1
ATOM 2045 O O . SER A 1 267 ? 3.306 -11.871 28.038 1.00 76.38 267 SER A O 1
ATOM 2047 N N . LEU A 1 268 ? 2.814 -13.610 29.372 1.00 78.69 268 LEU A N 1
ATOM 2048 C CA . LEU A 1 268 ? 3.463 -13.150 30.611 1.00 78.69 268 LEU A CA 1
ATOM 2049 C C . LEU A 1 268 ? 2.842 -11.868 31.207 1.00 78.69 268 LEU A C 1
ATOM 2051 O O . LEU A 1 268 ? 3.437 -11.213 32.060 1.00 78.69 268 LEU A O 1
ATOM 2055 N N . GLU A 1 269 ? 1.618 -11.541 30.791 1.00 80.44 269 GLU A N 1
ATOM 2056 C CA . GLU A 1 269 ? 0.820 -10.408 31.268 1.00 80.44 269 GLU A CA 1
ATOM 2057 C C . GLU A 1 269 ? -0.259 -10.869 32.258 1.00 80.44 269 GLU A C 1
ATOM 2059 O O . GLU A 1 269 ? -0.672 -12.029 32.252 1.00 80.44 269 GLU A O 1
ATOM 2064 N N . LEU A 1 270 ? -0.734 -9.954 33.103 1.00 80.25 270 LEU A N 1
ATOM 2065 C CA . LEU A 1 270 ? -1.788 -10.206 34.089 1.00 80.25 270 LEU A CA 1
ATOM 2066 C C . LEU A 1 270 ? -3.096 -10.627 33.390 1.00 80.25 270 LEU A C 1
ATOM 2068 O O . LEU A 1 270 ? -3.566 -9.925 32.499 1.00 80.25 270 LEU A O 1
ATOM 2072 N N . MET A 1 271 ? -3.663 -11.782 33.760 1.00 82.12 271 MET A N 1
ATOM 2073 C CA . MET A 1 271 ? -4.809 -12.368 33.045 1.00 82.12 271 MET A CA 1
ATOM 2074 C C . MET A 1 271 ? -6.092 -11.539 33.219 1.00 82.12 271 MET A C 1
ATOM 2076 O O . MET A 1 271 ? -6.568 -11.383 34.341 1.00 82.12 271 MET A O 1
ATOM 2080 N N . CYS A 1 272 ? -6.709 -11.089 32.124 1.00 80.44 272 CYS A N 1
ATOM 2081 C CA . CYS A 1 272 ? -7.958 -10.319 32.154 1.00 80.44 272 CYS A CA 1
ATOM 2082 C C . CYS A 1 272 ? -9.201 -11.225 32.113 1.00 80.44 272 CYS A C 1
ATOM 2084 O O . CYS A 1 272 ? -10.169 -10.983 32.836 1.00 80.44 272 CYS A O 1
ATOM 2086 N N . ASP A 1 273 ? -9.171 -12.295 31.311 1.00 79.44 273 ASP A N 1
ATOM 2087 C CA . ASP A 1 273 ? -10.168 -13.372 31.360 1.00 79.44 273 ASP A CA 1
ATOM 2088 C C . ASP A 1 273 ? -9.481 -14.736 31.547 1.00 79.44 273 ASP A C 1
ATOM 2090 O O . ASP A 1 273 ? -9.190 -15.426 30.563 1.00 79.44 273 ASP A O 1
ATOM 2094 N N . PRO A 1 274 ? -9.163 -15.125 32.799 1.00 91.12 274 PRO A N 1
ATOM 2095 C CA . PRO A 1 274 ? -8.453 -16.365 33.080 1.00 91.12 274 PRO A CA 1
ATOM 2096 C C . PRO A 1 274 ? -9.333 -17.590 32.801 1.00 91.12 274 PRO A C 1
ATOM 2098 O O . PRO A 1 274 ? -10.340 -17.833 33.471 1.00 91.12 274 PRO A O 1
ATOM 2101 N N . VAL A 1 275 ? -8.914 -18.407 31.839 1.00 89.38 275 VAL A N 1
ATOM 2102 C CA . VAL A 1 275 ? -9.528 -19.683 31.457 1.00 89.38 275 VAL A CA 1
ATOM 2103 C C . VAL A 1 275 ? -8.575 -20.840 31.705 1.00 89.38 275 VAL A C 1
ATOM 2105 O O . VAL A 1 275 ? -7.389 -20.767 31.396 1.00 89.38 275 VAL A O 1
ATOM 2108 N N . MET A 1 276 ? -9.108 -21.916 32.266 1.00 91.50 276 MET A N 1
ATOM 2109 C CA . MET A 1 276 ? -8.427 -23.178 32.501 1.00 91.50 276 MET A CA 1
ATOM 2110 C C . MET A 1 276 ? -8.673 -24.140 31.335 1.00 91.50 276 MET A C 1
ATOM 2112 O O . MET A 1 276 ? -9.813 -24.286 30.887 1.00 91.50 276 MET A O 1
ATOM 2116 N N . ASP A 1 277 ? -7.610 -24.791 30.867 1.00 88.94 277 ASP A N 1
ATOM 2117 C CA . ASP A 1 277 ? -7.654 -25.844 29.850 1.00 88.94 277 ASP A CA 1
ATOM 2118 C C . ASP A 1 277 ? -7.865 -27.249 30.461 1.00 88.94 277 ASP A C 1
ATOM 2120 O O . ASP A 1 277 ? -7.834 -27.410 31.684 1.00 88.94 277 ASP A O 1
ATOM 2124 N N . ASP A 1 278 ? -8.076 -28.291 29.642 1.00 87.44 278 ASP A N 1
ATOM 2125 C CA . ASP A 1 278 ? -8.303 -29.666 30.139 1.00 87.44 278 ASP A CA 1
ATOM 2126 C C . ASP A 1 278 ? -7.145 -30.231 30.985 1.00 87.44 278 ASP A C 1
ATOM 2128 O O . ASP A 1 278 ? -7.344 -31.172 31.755 1.00 87.44 278 ASP A O 1
ATOM 2132 N N . PHE A 1 279 ? -5.943 -29.657 30.869 1.00 84.81 279 PHE A N 1
ATOM 2133 C CA . PHE A 1 279 ? -4.760 -30.039 31.641 1.00 84.81 279 PHE A CA 1
ATOM 2134 C C . PHE A 1 279 ? -4.620 -29.256 32.958 1.00 84.81 279 PHE A C 1
ATOM 2136 O O . PHE A 1 279 ? -3.659 -29.470 33.696 1.00 84.81 279 PHE A O 1
ATOM 2143 N N . GLY A 1 280 ? -5.562 -28.360 33.270 1.00 84.25 280 GLY A N 1
ATOM 2144 C CA . GLY A 1 280 ? -5.566 -27.553 34.490 1.00 84.25 280 GLY A CA 1
ATOM 2145 C C . GLY A 1 280 ? -4.729 -26.271 34.416 1.00 84.25 280 GLY A C 1
ATOM 2146 O O . GLY A 1 280 ? -4.621 -25.558 35.416 1.00 84.25 280 GLY A O 1
ATOM 2147 N N . HIS A 1 281 ? -4.149 -25.938 33.259 1.00 87.06 281 HIS A N 1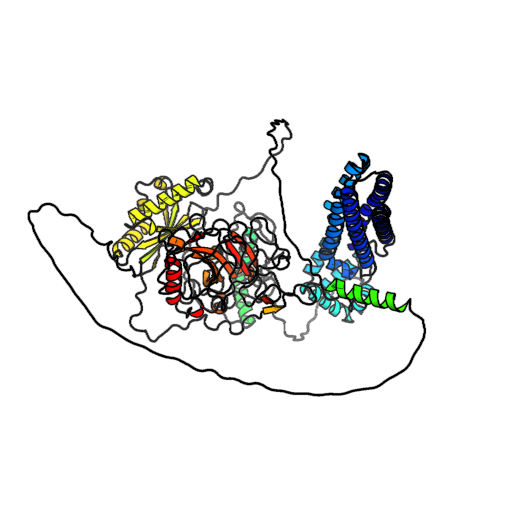
ATOM 2148 C CA . HIS A 1 281 ? -3.358 -24.717 33.097 1.00 87.06 281 HIS A CA 1
ATOM 2149 C C . HIS A 1 281 ? -4.276 -23.530 32.846 1.00 87.06 281 HIS A C 1
ATOM 2151 O O . HIS A 1 281 ? -5.199 -23.615 32.040 1.00 87.06 281 HIS A O 1
ATOM 2157 N N . THR A 1 282 ? -4.018 -22.417 33.535 1.00 89.75 282 THR A N 1
ATOM 2158 C CA . THR A 1 282 ? -4.810 -21.191 33.385 1.00 89.75 282 THR A CA 1
ATOM 2159 C C . THR A 1 282 ? -4.072 -20.183 32.513 1.00 89.75 282 THR A C 1
ATOM 2161 O O . THR A 1 282 ? -2.882 -19.942 32.711 1.00 89.75 282 THR A O 1
ATOM 2164 N N . TYR A 1 283 ? -4.783 -19.598 31.556 1.00 89.19 283 TYR A N 1
ATOM 2165 C CA . TYR A 1 283 ? -4.290 -18.628 30.583 1.00 89.19 283 TYR A CA 1
ATOM 2166 C C . TYR A 1 283 ? -5.286 -17.476 30.457 1.00 89.19 283 TYR A C 1
ATOM 2168 O O . TYR A 1 283 ? -6.462 -17.658 30.750 1.00 89.19 283 TYR A O 1
ATOM 2176 N N . ASP A 1 284 ? -4.870 -16.327 29.926 1.00 88.75 284 ASP A N 1
ATOM 2177 C CA . ASP A 1 284 ? -5.842 -15.376 29.388 1.00 88.75 284 ASP A CA 1
ATOM 2178 C C . ASP A 1 284 ? -6.500 -15.952 28.118 1.00 88.75 284 ASP A C 1
ATOM 2180 O O . ASP A 1 284 ? -5.805 -16.487 27.243 1.00 88.75 284 ASP A O 1
ATOM 2184 N N . ARG A 1 285 ? -7.832 -15.844 28.003 1.00 85.00 285 ARG A N 1
ATOM 2185 C CA . ARG A 1 285 ? -8.602 -16.408 26.880 1.00 85.00 285 ARG A CA 1
ATOM 2186 C C . ARG A 1 285 ? -8.109 -15.916 25.520 1.00 85.00 285 ARG A C 1
ATOM 2188 O O . ARG A 1 285 ? -8.056 -16.707 24.578 1.00 85.00 285 ARG A O 1
ATOM 2195 N N . ARG A 1 286 ? -7.729 -14.640 25.393 1.00 75.19 286 ARG A N 1
ATOM 2196 C CA . ARG A 1 286 ? -7.246 -14.069 24.126 1.00 75.19 286 ARG A CA 1
ATOM 2197 C C . ARG A 1 286 ? -5.897 -14.670 23.745 1.00 75.19 286 ARG A C 1
ATOM 2199 O O . ARG A 1 286 ? -5.707 -15.053 22.590 1.00 75.19 286 ARG A O 1
ATOM 2206 N N . SER A 1 287 ? -4.991 -14.802 24.712 1.00 73.62 287 SER A N 1
ATOM 2207 C CA . SER A 1 287 ? -3.675 -15.417 24.507 1.00 73.62 287 SER A CA 1
ATOM 2208 C C . SER A 1 287 ? -3.783 -16.893 24.119 1.00 73.62 287 SER A C 1
ATOM 2210 O O . SER A 1 287 ? -3.090 -17.338 23.203 1.00 73.62 287 SER A O 1
ATOM 2212 N N . LEU A 1 288 ? -4.684 -17.641 24.765 1.00 83.56 288 LEU A N 1
ATOM 2213 C CA . LEU A 1 288 ? -4.915 -19.055 24.463 1.00 83.56 288 LEU A CA 1
ATOM 2214 C C . LEU A 1 288 ? -5.553 -19.252 23.084 1.00 83.56 288 LEU A C 1
ATOM 2216 O O . LEU A 1 288 ? -5.034 -20.032 22.290 1.00 83.56 288 LEU A O 1
ATOM 2220 N N . ASN A 1 289 ? -6.601 -18.493 22.750 1.00 76.12 289 ASN A N 1
ATOM 2221 C CA . ASN A 1 289 ? -7.215 -18.536 21.420 1.00 76.12 289 ASN A CA 1
ATOM 2222 C C . ASN A 1 289 ? -6.198 -18.195 20.317 1.00 76.12 289 ASN A C 1
ATOM 2224 O O . ASN A 1 289 ? -6.159 -18.870 19.291 1.00 76.12 289 ASN A O 1
ATOM 2228 N N . LYS A 1 290 ? -5.319 -17.204 20.538 1.00 70.06 290 LYS A N 1
ATOM 2229 C CA . LYS A 1 290 ? -4.234 -16.879 19.598 1.00 70.06 290 LYS A CA 1
ATOM 2230 C C . LYS A 1 290 ? -3.246 -18.041 19.438 1.00 70.06 290 LYS A C 1
ATOM 2232 O O . LYS A 1 290 ? -2.869 -18.350 18.313 1.00 70.06 290 LYS A O 1
ATOM 2237 N N . ALA A 1 291 ? -2.856 -18.716 20.520 1.00 70.38 291 ALA A N 1
ATOM 2238 C CA . ALA A 1 291 ? -1.970 -19.881 20.442 1.00 70.38 291 ALA A CA 1
ATOM 2239 C C . ALA A 1 291 ? -2.613 -21.068 19.694 1.00 70.38 291 ALA A C 1
ATOM 2241 O O . ALA A 1 291 ? -1.951 -21.700 18.873 1.00 70.38 291 ALA A O 1
ATOM 2242 N N . LEU A 1 292 ? -3.908 -21.314 19.912 1.00 74.75 292 LEU A N 1
ATOM 2243 C CA . LEU A 1 292 ? -4.681 -22.361 19.232 1.00 74.75 292 LEU A CA 1
ATOM 2244 C C . LEU A 1 292 ? -4.850 -22.114 17.723 1.00 74.75 292 LEU A C 1
ATOM 2246 O O . LEU A 1 292 ? -4.989 -23.072 16.973 1.00 74.75 292 LEU A O 1
ATOM 2250 N N . ILE A 1 293 ? -4.789 -20.863 17.256 1.00 63.00 293 ILE A N 1
ATOM 2251 C CA . ILE A 1 293 ? -4.774 -20.547 15.815 1.00 63.00 293 ILE A CA 1
ATOM 2252 C C . ILE A 1 293 ? -3.450 -20.986 15.164 1.00 63.00 293 ILE A C 1
ATOM 2254 O O . ILE A 1 293 ? -3.459 -21.514 14.055 1.00 63.00 293 ILE A O 1
ATOM 2258 N N . TYR A 1 294 ? -2.310 -20.803 15.843 1.00 58.00 294 TYR A N 1
ATOM 2259 C CA . TYR A 1 294 ? -0.991 -21.202 15.319 1.00 58.00 294 TYR A CA 1
ATOM 2260 C C . TYR A 1 294 ? -0.663 -22.687 15.529 1.00 58.00 294 TYR A C 1
ATOM 2262 O O . TYR A 1 294 ? 0.217 -23.228 14.861 1.00 58.00 294 TYR A O 1
ATOM 2270 N N . SER A 1 295 ? -1.309 -23.353 16.484 1.00 71.88 295 SER A N 1
ATOM 2271 C CA . SER A 1 295 ? -1.136 -24.786 16.746 1.00 71.88 295 SER A CA 1
ATOM 2272 C C . SER A 1 295 ? -2.470 -25.403 17.179 1.00 71.88 295 SER A C 1
ATOM 2274 O O . SER A 1 295 ? -2.691 -25.605 18.377 1.00 71.88 295 SER A O 1
ATOM 2276 N N . PRO A 1 296 ? -3.374 -25.677 16.215 1.00 79.19 296 PRO A N 1
ATOM 2277 C CA . PRO A 1 296 ? -4.695 -26.227 16.492 1.00 79.19 296 PRO A CA 1
ATOM 2278 C C . PRO A 1 296 ? -4.624 -27.492 17.342 1.00 79.19 296 PRO A C 1
ATOM 2280 O O . PRO A 1 296 ? -3.866 -28.415 17.055 1.00 79.19 296 PRO A O 1
ATOM 2283 N N . GLY A 1 297 ? -5.406 -27.505 18.419 1.00 77.44 297 GLY A N 1
ATOM 2284 C CA . GLY A 1 297 ? -5.555 -28.649 19.311 1.00 77.44 297 GLY A CA 1
ATOM 2285 C C . GLY A 1 297 ? -4.361 -29.013 20.191 1.00 77.44 297 GLY A C 1
ATOM 2286 O O . GLY A 1 297 ? -4.454 -30.008 20.901 1.00 77.44 297 GLY A O 1
ATOM 2287 N N . ILE A 1 298 ? -3.287 -28.218 20.236 1.00 81.75 298 ILE A N 1
ATOM 2288 C CA . ILE A 1 298 ? -2.120 -28.479 21.098 1.00 81.75 298 ILE A CA 1
ATOM 2289 C C . ILE A 1 298 ? -2.101 -27.510 22.289 1.00 81.75 298 ILE A C 1
ATOM 2291 O O . ILE A 1 298 ? -2.168 -26.294 22.113 1.00 81.75 298 ILE A O 1
ATOM 2295 N N . SER A 1 299 ? -1.949 -28.031 23.512 1.00 84.12 299 SER A N 1
ATOM 2296 C CA . SER A 1 299 ? -1.841 -27.198 24.717 1.00 84.12 299 SER A CA 1
ATOM 2297 C C . SER A 1 299 ? -0.531 -26.402 24.740 1.00 84.12 299 SER A C 1
ATOM 2299 O O . SER A 1 299 ? 0.553 -26.998 24.655 1.00 84.12 299 SER A O 1
ATOM 2301 N N . PRO A 1 300 ? -0.581 -25.062 24.899 1.00 82.56 300 PRO A N 1
ATOM 2302 C CA . PRO A 1 300 ? 0.612 -24.221 24.837 1.00 82.56 300 PRO A CA 1
ATOM 2303 C C . PRO A 1 300 ? 1.685 -24.554 25.878 1.00 82.56 300 PRO A C 1
ATOM 2305 O O . PRO A 1 300 ? 2.867 -24.433 25.551 1.00 82.56 300 PRO A O 1
ATOM 2308 N N . ASN A 1 301 ? 1.311 -25.013 27.079 1.00 78.56 301 ASN A N 1
ATOM 2309 C CA . ASN A 1 301 ? 2.270 -25.382 28.126 1.00 78.56 301 ASN A CA 1
ATOM 2310 C C . ASN A 1 301 ? 2.775 -26.822 27.999 1.00 78.56 301 ASN A C 1
ATOM 2312 O O . ASN A 1 301 ? 3.983 -27.045 28.026 1.00 78.56 301 ASN A O 1
ATOM 2316 N N . THR A 1 302 ? 1.879 -27.809 27.876 1.00 81.19 302 THR A N 1
ATOM 2317 C CA . THR A 1 302 ? 2.279 -29.230 27.919 1.00 81.19 302 THR A CA 1
ATOM 2318 C C . THR A 1 302 ? 2.834 -29.739 26.591 1.00 81.19 302 THR A C 1
ATOM 2320 O O . THR A 1 302 ? 3.508 -30.767 26.575 1.00 81.19 302 THR A O 1
ATOM 2323 N N . LYS A 1 303 ? 2.541 -29.040 25.483 1.00 82.38 303 LYS A N 1
ATOM 2324 C CA . LYS A 1 303 ? 2.776 -29.487 24.097 1.00 82.38 303 LYS A CA 1
ATOM 2325 C C . LYS A 1 303 ? 2.084 -30.817 23.757 1.00 82.38 303 LYS A C 1
ATOM 2327 O O . LYS A 1 303 ? 2.492 -31.499 22.822 1.00 82.38 303 LYS A O 1
ATOM 2332 N N . GLN A 1 304 ? 1.043 -31.180 24.508 1.00 79.44 304 GLN A N 1
ATOM 2333 C CA . GLN A 1 304 ? 0.211 -32.361 24.272 1.00 79.44 304 GLN A CA 1
ATOM 2334 C C . GLN A 1 304 ? -1.098 -31.961 23.586 1.00 79.44 304 GLN A C 1
ATOM 2336 O O . GLN A 1 304 ? -1.593 -30.849 23.780 1.00 79.44 304 GLN A O 1
ATOM 2341 N N . GLU A 1 305 ? -1.652 -32.870 22.788 1.00 79.56 305 GLU A N 1
ATOM 2342 C CA . GLU A 1 305 ? -2.943 -32.689 22.121 1.00 79.56 305 GLU A CA 1
ATOM 2343 C C . GLU A 1 305 ? -4.096 -32.707 23.137 1.00 79.56 305 GLU A C 1
ATOM 2345 O O . GLU A 1 305 ? -4.103 -33.518 24.066 1.00 79.56 305 GLU A O 1
ATOM 2350 N N . TYR A 1 306 ? -5.071 -31.812 22.976 1.00 82.31 306 TYR A N 1
ATOM 2351 C CA . TYR A 1 306 ? -6.223 -31.725 23.867 1.00 82.31 306 TYR A CA 1
ATOM 2352 C C . TYR A 1 306 ? -7.115 -32.977 23.796 1.00 82.31 306 TYR A C 1
ATOM 2354 O O . TYR A 1 306 ? -7.373 -33.495 22.703 1.00 82.31 306 TYR A O 1
ATOM 2362 N N . PRO A 1 307 ? -7.653 -33.450 24.940 1.00 72.19 307 PRO A N 1
ATOM 2363 C CA . PRO A 1 307 ? -8.680 -34.486 24.952 1.00 72.19 307 PRO A CA 1
ATOM 2364 C C . PRO A 1 307 ? -9.884 -34.094 24.082 1.00 72.19 307 PRO A C 1
ATOM 2366 O O . PRO A 1 307 ? -10.211 -32.918 23.966 1.00 72.19 307 PRO A O 1
ATOM 2369 N N . ASN A 1 308 ? -10.605 -35.085 23.546 1.00 70.06 308 ASN A N 1
ATOM 2370 C CA . ASN A 1 308 ? -11.690 -34.895 22.568 1.00 70.06 308 ASN A CA 1
ATOM 2371 C C . ASN A 1 308 ? -11.184 -34.350 21.208 1.00 70.06 308 ASN A C 1
ATOM 2373 O O . ASN A 1 308 ? -11.634 -33.309 20.740 1.00 70.06 308 ASN A O 1
ATOM 2377 N N . ASN A 1 309 ? -10.262 -35.076 20.563 1.00 66.75 309 ASN A N 1
ATOM 2378 C CA . ASN A 1 309 ? -9.781 -34.811 19.195 1.00 66.75 309 ASN A CA 1
ATOM 2379 C C . ASN A 1 309 ? -9.260 -33.372 18.986 1.00 66.75 309 ASN A C 1
ATOM 2381 O O . ASN A 1 309 ? -9.645 -32.699 18.029 1.00 66.75 309 ASN A O 1
ATOM 2385 N N . GLY A 1 310 ? -8.447 -32.867 19.919 1.00 67.62 310 GLY A N 1
ATOM 2386 C CA . GLY A 1 310 ? -7.874 -31.526 19.818 1.00 67.62 310 GLY A CA 1
ATOM 2387 C C . GLY A 1 310 ? -8.843 -30.375 20.130 1.00 67.62 310 GLY A C 1
ATOM 2388 O O . GLY A 1 310 ? -8.510 -29.228 19.846 1.00 67.62 310 GLY A O 1
ATOM 2389 N N . GLN A 1 311 ? -10.020 -30.622 20.718 1.00 72.38 311 GLN A N 1
ATOM 2390 C CA . GLN A 1 311 ? -10.944 -29.554 21.130 1.00 72.38 311 GLN A CA 1
ATOM 2391 C C . GLN A 1 311 ? -10.792 -29.203 22.625 1.00 72.38 311 GLN A C 1
ATOM 2393 O O . GLN A 1 311 ? -11.293 -29.944 23.476 1.00 72.38 311 GLN A O 1
ATOM 2398 N N . PRO A 1 312 ? -10.148 -28.071 22.982 1.00 79.31 312 PRO A N 1
ATOM 2399 C CA . PRO A 1 312 ? -9.972 -27.674 24.377 1.00 79.31 312 PRO A CA 1
ATOM 2400 C C . PRO A 1 312 ? -11.285 -27.220 25.028 1.00 79.31 312 PRO A C 1
ATOM 2402 O O . PRO A 1 312 ? -11.934 -26.274 24.577 1.00 79.31 312 PRO A O 1
ATOM 2405 N N . ARG A 1 313 ? -11.643 -27.822 26.165 1.00 80.94 313 ARG A N 1
ATOM 2406 C CA . ARG A 1 313 ? -12.781 -27.406 26.996 1.00 80.94 313 ARG A CA 1
ATOM 2407 C C . ARG A 1 313 ? -12.370 -26.299 27.959 1.00 80.94 313 ARG A C 1
ATOM 2409 O O . ARG A 1 313 ? -12.031 -26.545 29.116 1.00 80.94 313 ARG A O 1
ATOM 2416 N N . LEU A 1 314 ? -12.453 -25.061 27.486 1.00 87.38 314 LEU A N 1
ATOM 2417 C CA . LEU A 1 314 ? -12.079 -23.880 28.264 1.00 87.38 314 LEU A CA 1
ATOM 2418 C C . LEU A 1 314 ? -13.097 -23.571 29.371 1.00 87.38 314 LEU A C 1
ATOM 2420 O O . LEU A 1 314 ? -14.244 -23.220 29.097 1.00 87.38 314 LEU A O 1
ATOM 2424 N N . ARG A 1 315 ? -12.664 -23.643 30.633 1.00 84.19 315 ARG A N 1
ATOM 2425 C CA . ARG A 1 315 ? -13.481 -23.312 31.815 1.00 84.19 315 ARG A CA 1
ATOM 2426 C C . ARG A 1 315 ? -12.970 -22.036 32.467 1.00 84.19 315 ARG A C 1
ATOM 2428 O O . ARG A 1 315 ? -11.802 -21.970 32.825 1.00 84.19 315 ARG A O 1
ATOM 2435 N N . THR A 1 316 ? -13.819 -21.034 32.675 1.00 86.50 316 THR A N 1
ATOM 2436 C CA . THR A 1 316 ? -13.418 -19.803 33.378 1.00 86.50 316 THR A CA 1
ATOM 2437 C C . THR A 1 316 ? -12.893 -20.128 34.781 1.00 86.50 316 THR A C 1
ATOM 2439 O O . THR A 1 316 ? -13.587 -20.752 35.586 1.00 86.50 316 THR A O 1
ATOM 2442 N N . ASN A 1 317 ? -11.666 -19.709 35.092 1.00 88.69 317 ASN A N 1
ATOM 2443 C CA . ASN A 1 317 ? -11.052 -19.907 36.400 1.00 88.69 317 ASN A CA 1
ATOM 2444 C C . ASN A 1 317 ? -11.424 -18.742 37.326 1.00 88.69 317 ASN A C 1
ATOM 2446 O O . ASN A 1 317 ? -10.655 -17.801 37.525 1.00 88.69 317 ASN A O 1
ATOM 2450 N N . TYR A 1 318 ? -12.624 -18.823 37.903 1.00 82.81 318 TYR A N 1
ATOM 2451 C CA . TYR A 1 318 ? -13.157 -17.811 38.819 1.00 82.81 318 TYR A CA 1
ATOM 2452 C C . TYR A 1 318 ? -12.258 -17.548 40.040 1.00 82.81 318 TYR A C 1
ATOM 2454 O O . TYR A 1 318 ? -12.246 -16.430 40.546 1.00 82.81 318 TYR A O 1
ATOM 2462 N N . THR A 1 319 ? -11.465 -18.531 40.486 1.00 84.44 319 THR A N 1
ATOM 2463 C CA . THR A 1 319 ? -10.509 -18.348 41.590 1.00 84.44 319 THR A CA 1
ATOM 2464 C C . THR A 1 319 ? -9.373 -17.415 41.183 1.00 84.44 319 THR A C 1
ATOM 2466 O O . THR A 1 319 ? -9.132 -16.422 41.863 1.00 84.44 319 THR A O 1
ATOM 2469 N N . VAL A 1 320 ? -8.711 -17.678 40.048 1.00 81.31 320 VAL A N 1
ATOM 2470 C CA . VAL A 1 320 ? -7.659 -16.781 39.532 1.00 81.31 320 VAL A CA 1
ATOM 2471 C C . VAL A 1 320 ? -8.250 -15.419 39.173 1.00 81.31 320 VAL A C 1
ATOM 2473 O O . VAL A 1 320 ? -7.629 -14.410 39.480 1.00 81.31 320 VAL A O 1
ATOM 2476 N N . LYS A 1 321 ? -9.475 -15.367 38.634 1.00 82.81 321 LYS A N 1
ATOM 2477 C CA . LYS A 1 321 ? -10.179 -14.106 38.359 1.00 82.81 321 LYS A CA 1
ATOM 2478 C C . LYS A 1 321 ? -10.344 -13.246 39.616 1.00 82.81 321 LYS A C 1
ATOM 2480 O O . LYS A 1 321 ? -9.901 -12.104 39.629 1.00 82.81 321 LYS A O 1
ATOM 2485 N N . SER A 1 322 ? -10.865 -13.832 40.695 1.00 80.62 322 SER A N 1
ATOM 2486 C CA . SER A 1 322 ? -11.008 -13.177 42.002 1.00 80.62 322 SER A CA 1
ATOM 2487 C C . SER A 1 322 ? -9.660 -12.718 42.577 1.00 80.62 322 SER A C 1
ATOM 2489 O O . SER A 1 322 ? -9.580 -11.648 43.169 1.00 80.62 322 SER A O 1
ATOM 2491 N N . MET A 1 323 ? -8.583 -13.492 42.384 1.00 80.19 323 MET A N 1
ATOM 2492 C CA . MET A 1 323 ? -7.235 -13.116 42.838 1.00 80.19 323 MET A CA 1
ATOM 2493 C C . MET A 1 323 ? -6.598 -12.001 41.991 1.00 80.19 323 MET A C 1
ATOM 2495 O O . MET A 1 323 ? -5.859 -11.182 42.532 1.00 80.19 323 MET A O 1
ATOM 2499 N N . VAL A 1 324 ? -6.879 -11.940 40.683 1.00 82.06 324 VAL A N 1
ATOM 2500 C CA . VAL A 1 324 ? -6.493 -10.802 39.831 1.00 82.06 324 VAL A CA 1
ATOM 2501 C C . VAL A 1 324 ? -7.256 -9.550 40.256 1.00 82.06 324 VAL A C 1
ATOM 2503 O O . VAL A 1 324 ? -6.641 -8.503 40.431 1.00 82.06 324 VAL A O 1
ATOM 2506 N N . GLU A 1 325 ? -8.567 -9.654 40.477 1.00 80.38 325 GLU A N 1
ATOM 2507 C CA . GLU A 1 325 ? -9.406 -8.544 40.944 1.00 80.38 325 GLU A CA 1
ATOM 2508 C C . GLU A 1 325 ? -8.928 -8.011 42.312 1.00 80.38 325 GLU A C 1
ATOM 2510 O O . GLU A 1 325 ? -8.756 -6.803 42.467 1.00 80.38 325 GLU A O 1
ATOM 2515 N N . GLU A 1 326 ? -8.611 -8.889 43.271 1.00 78.44 326 GLU A N 1
ATOM 2516 C CA . GLU A 1 326 ? -8.025 -8.516 44.571 1.00 78.44 326 GLU A CA 1
ATOM 2517 C C . GLU A 1 326 ? -6.627 -7.882 44.422 1.00 78.44 326 GLU A C 1
ATOM 2519 O O . GLU A 1 326 ? -6.324 -6.875 45.069 1.00 78.44 326 GLU A O 1
ATOM 2524 N N . TYR A 1 327 ? -5.781 -8.406 43.527 1.00 79.69 327 TYR A N 1
ATOM 2525 C CA . TYR A 1 327 ? -4.476 -7.810 43.230 1.00 79.69 327 TYR A CA 1
ATOM 2526 C C . TYR A 1 327 ? -4.618 -6.391 42.650 1.00 79.69 327 TYR A C 1
ATOM 2528 O O . TYR A 1 327 ? -3.976 -5.467 43.154 1.00 79.69 327 TYR A O 1
ATOM 2536 N N . MET A 1 328 ? -5.500 -6.186 41.665 1.00 70.75 328 MET A N 1
ATOM 2537 C CA . MET A 1 328 ? -5.778 -4.868 41.074 1.00 70.75 328 MET A CA 1
ATOM 2538 C C . MET A 1 328 ? -6.302 -3.865 42.116 1.00 70.75 328 MET A C 1
ATOM 2540 O O . MET A 1 328 ? -5.857 -2.715 42.144 1.00 70.75 328 MET A O 1
ATOM 2544 N N . GLN A 1 329 ? -7.175 -4.309 43.028 1.00 69.75 329 GLN A N 1
ATOM 2545 C CA . GLN A 1 329 ? -7.648 -3.497 44.157 1.00 69.75 329 GLN A CA 1
ATOM 2546 C C . GLN A 1 329 ? -6.498 -3.118 45.104 1.00 69.75 329 GLN A C 1
ATOM 2548 O O . GLN A 1 329 ? -6.403 -1.970 45.536 1.00 69.75 329 GLN A O 1
ATOM 2553 N N . SER A 1 330 ? -5.584 -4.052 45.393 1.00 61.34 330 SER A N 1
ATOM 2554 C CA . SER A 1 330 ? -4.436 -3.812 46.282 1.00 61.34 330 SER A CA 1
ATOM 2555 C C . SER A 1 330 ? -3.400 -2.825 45.718 1.00 61.34 330 SER A C 1
ATOM 2557 O O . SER A 1 330 ? -2.686 -2.179 46.486 1.00 61.34 330 SER A O 1
ATOM 2559 N N . VAL A 1 331 ? -3.336 -2.686 44.387 1.00 67.69 331 VAL A N 1
ATOM 2560 C CA . VAL A 1 331 ? -2.427 -1.772 43.669 1.00 67.69 331 VAL A CA 1
ATOM 2561 C C . VAL A 1 331 ? -3.050 -0.382 43.443 1.00 67.69 331 VAL A C 1
ATOM 2563 O O . VAL A 1 331 ? -2.333 0.566 43.129 1.00 67.69 331 VAL A O 1
ATOM 2566 N N . GLY A 1 332 ? -4.353 -0.215 43.699 1.00 40.94 332 GLY A N 1
ATOM 2567 C CA . GLY A 1 332 ? -5.022 1.091 43.678 1.00 40.94 332 GLY A CA 1
ATOM 2568 C C . GLY A 1 332 ? -5.601 1.493 42.319 1.00 40.94 332 GLY A C 1
ATOM 2569 O O . GLY A 1 332 ? -5.734 2.684 42.042 1.00 40.94 332 GLY A O 1
ATOM 2570 N N . THR A 1 333 ? -5.959 0.516 41.483 1.00 42.62 333 THR A N 1
ATOM 2571 C CA . THR A 1 333 ? -6.816 0.711 40.301 1.00 42.62 333 THR A CA 1
ATOM 2572 C C . THR A 1 333 ? -8.238 0.245 40.622 1.00 42.62 333 THR A C 1
ATOM 2574 O O . THR A 1 333 ? -8.445 -0.924 40.943 1.00 42.62 333 THR A O 1
ATOM 2577 N N . ASP A 1 334 ? -9.200 1.169 40.572 1.00 31.38 334 ASP A N 1
ATOM 2578 C CA . ASP A 1 334 ? -10.580 0.991 41.057 1.00 31.38 334 ASP A CA 1
ATOM 2579 C C . ASP A 1 334 ? -11.437 0.118 40.102 1.00 31.38 334 ASP A C 1
ATOM 2581 O O . ASP A 1 334 ? -11.439 0.390 38.897 1.00 31.38 334 ASP A O 1
ATOM 2585 N N . PRO A 1 335 ? -12.158 -0.923 40.580 1.00 38.25 335 PRO A N 1
ATOM 2586 C CA . PRO A 1 335 ? -13.000 -1.773 39.734 1.00 38.25 335 PRO A CA 1
ATOM 2587 C C . PRO A 1 335 ? -14.521 -1.600 39.944 1.00 38.25 335 PRO A C 1
ATOM 2589 O O . PRO A 1 335 ? -15.036 -1.677 41.059 1.00 38.25 335 PRO A O 1
ATOM 2592 N N . GLY A 1 336 ? -15.262 -1.535 38.829 1.00 31.31 336 GLY A N 1
ATOM 2593 C CA . GLY A 1 336 ? -16.732 -1.634 38.757 1.00 31.31 336 GLY A CA 1
ATOM 2594 C C . GLY A 1 336 ? -17.397 -0.377 38.181 1.00 31.31 336 GLY A C 1
ATOM 2595 O O . GLY A 1 336 ? -16.947 0.732 38.429 1.00 31.31 336 GLY A O 1
ATOM 2596 N N . GLY A 1 337 ? -18.476 -0.445 37.396 1.00 26.73 337 GLY A N 1
ATOM 2597 C CA . GLY A 1 337 ? -19.297 -1.551 36.861 1.00 26.73 337 GLY A CA 1
ATOM 2598 C C . GLY A 1 337 ? -20.480 -0.920 36.087 1.00 26.73 337 GLY A C 1
ATOM 2599 O O . GLY A 1 337 ? -20.628 0.297 36.119 1.00 26.73 337 GLY A O 1
ATOM 2600 N N . GLY A 1 338 ? -21.379 -1.595 35.365 1.00 25.14 338 GLY A N 1
ATOM 2601 C CA . GLY A 1 338 ? -21.560 -2.992 34.933 1.00 25.14 338 GLY A CA 1
ATOM 2602 C C . GLY A 1 338 ? -22.341 -2.954 33.593 1.00 25.14 338 GLY A C 1
ATOM 2603 O O . GLY A 1 338 ? -22.366 -1.914 32.950 1.00 25.14 338 GLY A O 1
ATOM 2604 N N . SER A 1 339 ? -23.035 -3.975 33.086 1.00 24.31 339 SER A N 1
ATOM 2605 C CA . SER A 1 339 ? -23.416 -5.294 33.602 1.00 24.31 339 SER A CA 1
ATOM 2606 C C . SER A 1 339 ? -23.635 -6.242 32.410 1.00 24.31 339 SER A C 1
ATOM 2608 O O . SER A 1 339 ? -24.102 -5.804 31.359 1.00 24.31 339 SER A O 1
ATOM 2610 N N . VAL A 1 340 ? -23.345 -7.536 32.569 1.00 29.50 340 VAL A N 1
ATOM 2611 C CA . VAL A 1 340 ? -23.599 -8.562 31.542 1.00 29.50 340 VAL A CA 1
ATOM 2612 C C . VAL A 1 340 ? -25.007 -9.134 31.715 1.00 29.50 340 VAL A C 1
ATOM 2614 O O . VAL A 1 340 ? -25.325 -9.689 32.765 1.00 29.50 340 VAL A O 1
ATOM 2617 N N . GLY A 1 341 ? -25.828 -9.056 30.667 1.00 23.44 341 GLY A N 1
ATOM 2618 C CA . GLY A 1 341 ? -27.003 -9.912 30.498 1.00 23.44 341 GLY A CA 1
ATOM 2619 C C . GLY A 1 341 ? -26.622 -11.103 29.625 1.00 23.44 341 GLY A C 1
ATOM 2620 O O . GLY A 1 341 ? -26.426 -10.933 28.427 1.00 23.44 341 GLY A O 1
ATOM 2621 N N . GLY A 1 342 ? -26.458 -12.280 30.226 1.00 24.66 342 GLY A N 1
ATOM 2622 C CA . GLY A 1 342 ? -26.107 -13.501 29.500 1.00 24.66 342 GLY A CA 1
ATOM 2623 C C . GLY A 1 342 ? -27.332 -14.317 29.089 1.00 24.66 342 GLY A C 1
ATOM 2624 O O . GLY A 1 342 ? -28.301 -14.407 29.841 1.00 24.66 342 GLY A O 1
ATOM 2625 N N . SER A 1 343 ? -27.235 -14.979 27.940 1.00 22.78 343 SER A N 1
ATOM 2626 C CA . SER A 1 343 ? -27.997 -16.186 27.616 1.00 22.78 343 SER A CA 1
ATOM 2627 C C . SER A 1 343 ? -27.054 -17.178 26.940 1.00 22.78 343 SER A C 1
ATOM 2629 O O . SER A 1 343 ? -26.248 -16.783 26.098 1.00 22.78 343 SER A O 1
ATOM 2631 N N . GLU A 1 344 ? -27.122 -18.438 27.356 1.00 33.22 344 GLU A N 1
ATOM 2632 C CA . GLU A 1 344 ? -26.254 -19.526 26.897 1.00 33.22 344 GLU A CA 1
ATOM 2633 C C . GLU A 1 344 ? -26.440 -19.817 25.397 1.00 33.22 344 GLU A C 1
ATOM 2635 O O . GLU A 1 344 ? -27.547 -19.701 24.871 1.00 33.22 344 GLU A O 1
ATOM 2640 N N . ILE A 1 345 ? -25.363 -20.233 24.725 1.00 23.97 345 ILE A N 1
ATOM 2641 C CA . ILE A 1 345 ? -25.430 -20.981 23.463 1.00 23.97 345 ILE A CA 1
ATOM 2642 C C . ILE A 1 345 ? -24.510 -22.193 23.612 1.00 23.97 345 ILE A C 1
ATOM 2644 O O . ILE A 1 345 ? -23.348 -22.056 24.006 1.00 23.97 345 ILE A O 1
ATOM 2648 N N . ASP A 1 346 ? -25.074 -23.367 23.342 1.00 25.23 346 ASP A N 1
ATOM 2649 C CA . ASP A 1 346 ? -24.429 -24.667 23.486 1.00 25.23 346 ASP A CA 1
ATOM 2650 C C . ASP A 1 346 ? -23.307 -24.910 22.467 1.00 25.23 346 ASP A C 1
ATOM 2652 O O . ASP A 1 346 ? -23.217 -24.276 21.415 1.00 25.23 346 ASP A O 1
ATOM 2656 N N . VAL A 1 347 ? -22.438 -25.864 22.805 1.00 28.75 347 VAL A N 1
ATOM 2657 C CA . VAL A 1 347 ? -21.281 -26.264 22.000 1.00 28.75 347 VAL A CA 1
ATOM 2658 C C . VAL A 1 347 ? -21.611 -27.538 21.227 1.00 28.75 347 VAL A C 1
ATOM 2660 O O . VAL A 1 347 ? -21.558 -28.622 21.802 1.00 28.75 347 VAL A O 1
ATOM 2663 N N . GLU A 1 348 ? -21.865 -27.421 19.924 1.00 29.67 348 GLU A N 1
ATOM 2664 C CA . GLU A 1 348 ? -21.801 -28.540 18.976 1.00 29.67 348 GLU A CA 1
ATOM 2665 C C . GLU A 1 348 ? -21.391 -28.045 17.568 1.00 29.67 348 GLU A C 1
ATOM 2667 O O . GLU A 1 348 ? -21.483 -26.856 17.266 1.00 29.67 348 GLU A O 1
ATOM 2672 N N . ASP A 1 349 ? -20.869 -28.961 16.744 1.00 26.20 349 ASP A N 1
ATOM 2673 C CA . ASP A 1 349 ? -20.368 -28.772 15.367 1.00 26.20 349 ASP A CA 1
ATOM 2674 C C . ASP A 1 349 ? -19.085 -27.939 15.135 1.00 26.20 349 ASP A C 1
ATOM 2676 O O . ASP A 1 349 ? -19.023 -26.996 14.345 1.00 26.20 349 ASP A O 1
ATOM 2680 N N . LEU A 1 350 ? -17.977 -28.442 15.698 1.00 27.80 350 LEU A N 1
ATOM 2681 C CA . LEU A 1 350 ? -16.645 -28.358 15.078 1.00 27.80 350 LEU A CA 1
ATOM 2682 C C . LEU A 1 350 ? -16.274 -29.708 14.430 1.00 27.80 350 LEU A C 1
ATOM 2684 O O . LEU A 1 350 ? -15.672 -30.569 15.074 1.00 27.80 350 LEU A O 1
ATOM 2688 N N . ALA A 1 351 ? -16.595 -29.891 13.147 1.00 25.64 351 ALA A N 1
ATOM 2689 C CA . ALA A 1 351 ? -16.077 -30.983 12.315 1.00 25.64 351 ALA A CA 1
ATOM 2690 C C . ALA A 1 351 ? -16.099 -30.576 10.831 1.00 25.64 351 ALA A C 1
ATOM 2692 O O . ALA A 1 351 ? -17.147 -30.174 10.333 1.00 25.64 351 ALA A O 1
ATOM 2693 N N . GLY A 1 352 ? -14.971 -30.677 10.110 1.00 25.73 352 GLY A N 1
ATOM 2694 C CA . GLY A 1 352 ? -14.982 -30.366 8.669 1.00 25.73 352 GLY A CA 1
ATOM 2695 C C . GLY A 1 352 ? -13.674 -30.010 7.953 1.00 25.73 352 GLY A C 1
ATOM 2696 O O . GLY A 1 352 ? -13.758 -29.576 6.810 1.00 25.73 352 GLY A O 1
ATOM 2697 N N . LEU A 1 353 ? -12.484 -30.171 8.547 1.00 24.34 353 LEU A N 1
ATOM 2698 C CA . LEU A 1 353 ? -11.213 -30.048 7.810 1.00 24.34 353 LEU A CA 1
ATOM 2699 C C . LEU A 1 353 ? -10.193 -31.108 8.246 1.00 24.34 353 LEU A C 1
ATOM 2701 O O . LEU A 1 353 ? -9.407 -30.898 9.166 1.00 24.34 353 LEU A O 1
ATOM 2705 N N . ALA A 1 354 ? -10.192 -32.230 7.530 1.00 25.23 354 ALA A N 1
ATOM 2706 C CA . ALA A 1 354 ? -9.090 -33.180 7.473 1.00 25.23 354 ALA A CA 1
ATOM 2707 C C . ALA A 1 354 ? -9.079 -33.811 6.073 1.00 25.23 354 ALA A C 1
ATOM 2709 O O . ALA A 1 354 ? -10.020 -34.519 5.732 1.00 25.23 354 ALA A O 1
ATOM 2710 N N . ASP A 1 355 ? -8.078 -33.454 5.259 1.00 26.31 355 ASP A N 1
ATOM 2711 C CA . ASP A 1 355 ? -7.320 -34.362 4.374 1.00 26.31 355 ASP A CA 1
ATOM 2712 C C . ASP A 1 355 ? -6.499 -33.580 3.333 1.00 26.31 355 ASP A C 1
ATOM 2714 O O . ASP A 1 355 ? -6.921 -33.343 2.204 1.00 26.31 355 ASP A O 1
ATOM 2718 N N . ILE A 1 356 ? -5.259 -33.241 3.702 1.00 24.14 356 ILE A N 1
ATOM 2719 C CA . ILE A 1 356 ? -4.142 -33.179 2.751 1.00 24.14 356 ILE A CA 1
ATOM 2720 C C . ILE A 1 356 ? -2.936 -33.855 3.405 1.00 24.14 356 ILE A C 1
ATOM 2722 O O . ILE A 1 356 ? -2.360 -33.307 4.343 1.00 24.14 356 ILE A O 1
ATOM 2726 N N . THR A 1 357 ? -2.519 -35.017 2.894 1.00 24.75 357 THR A N 1
ATOM 2727 C CA . THR A 1 357 ? -1.100 -35.373 2.655 1.00 24.75 357 THR A CA 1
ATOM 2728 C C . THR A 1 357 ? -0.958 -36.738 1.967 1.00 24.75 357 THR A C 1
ATOM 2730 O O . THR A 1 357 ? -1.744 -37.645 2.223 1.00 24.75 357 THR A O 1
ATOM 2733 N N . THR A 1 358 ? 0.137 -36.878 1.189 1.00 26.41 358 THR A N 1
ATOM 2734 C CA . THR A 1 358 ? 0.699 -38.091 0.522 1.00 26.41 358 THR A CA 1
ATOM 2735 C C . THR A 1 358 ? 0.156 -38.455 -0.890 1.00 26.41 358 THR A C 1
ATOM 2737 O O . THR A 1 358 ? -1.019 -38.240 -1.151 1.00 26.41 358 THR A O 1
ATOM 2740 N N . ILE A 1 359 ? 0.949 -38.969 -1.862 1.00 23.47 359 ILE A N 1
ATOM 2741 C CA . ILE A 1 359 ? 2.414 -39.227 -1.893 1.00 23.47 359 ILE A CA 1
ATOM 2742 C C . ILE A 1 359 ? 3.066 -39.175 -3.310 1.00 23.47 359 ILE A C 1
ATOM 2744 O O . ILE A 1 359 ? 2.394 -39.447 -4.293 1.00 23.47 359 ILE A O 1
ATOM 2748 N N . HIS A 1 360 ? 4.372 -38.840 -3.335 1.00 25.03 360 HIS A N 1
ATOM 2749 C CA . HIS A 1 360 ? 5.471 -39.020 -4.326 1.00 25.03 360 HIS A CA 1
ATOM 2750 C C . HIS A 1 360 ? 5.295 -39.128 -5.868 1.00 25.03 360 HIS A C 1
ATOM 2752 O O . HIS A 1 360 ? 4.475 -39.869 -6.389 1.00 25.03 360 HIS A O 1
ATOM 2758 N N . ASP A 1 361 ? 6.266 -38.472 -6.529 1.00 25.11 361 ASP A N 1
ATOM 2759 C CA . ASP A 1 361 ? 7.095 -38.848 -7.697 1.00 25.11 361 ASP A CA 1
ATOM 2760 C C . ASP A 1 361 ? 6.484 -39.444 -8.985 1.00 25.11 361 ASP A C 1
ATOM 2762 O O . ASP A 1 361 ? 6.017 -40.577 -9.002 1.00 25.11 361 ASP A O 1
ATOM 2766 N N . GLU A 1 362 ? 6.755 -38.782 -10.122 1.00 23.81 362 GLU A N 1
ATOM 2767 C CA . GLU A 1 362 ? 7.358 -39.452 -11.293 1.00 23.81 362 GLU A CA 1
ATOM 2768 C C . GLU A 1 362 ? 8.102 -38.453 -12.210 1.00 23.81 362 GLU A C 1
ATOM 2770 O O . GLU A 1 362 ? 7.721 -37.288 -12.334 1.00 23.81 362 GLU A O 1
ATOM 2775 N N . GLU A 1 363 ? 9.199 -38.894 -12.837 1.00 24.44 363 GLU A N 1
ATOM 2776 C CA . GLU A 1 363 ? 10.106 -38.055 -13.637 1.00 24.44 363 GLU A CA 1
ATOM 2777 C C . GLU A 1 363 ? 10.060 -38.442 -15.133 1.00 24.44 363 GLU A C 1
ATOM 2779 O O . GLU A 1 363 ? 10.114 -39.620 -15.478 1.00 24.44 363 GLU A O 1
ATOM 2784 N N . ARG A 1 364 ? 10.108 -37.430 -16.018 1.00 24.31 364 ARG A N 1
ATOM 2785 C CA . ARG A 1 364 ? 10.637 -37.487 -17.403 1.00 24.31 364 ARG A CA 1
ATOM 2786 C C . ARG A 1 364 ? 9.851 -38.245 -18.498 1.00 24.31 364 ARG A C 1
ATOM 2788 O O . ARG A 1 364 ? 10.006 -39.445 -18.694 1.00 24.31 364 ARG A O 1
ATOM 2795 N N . ALA A 1 365 ? 9.281 -37.471 -19.429 1.00 22.88 365 ALA A N 1
ATOM 2796 C CA . ALA A 1 365 ? 9.219 -37.844 -20.850 1.00 22.88 365 ALA A CA 1
ATOM 2797 C C . ALA A 1 365 ? 9.377 -36.614 -21.768 1.00 22.88 365 ALA A C 1
ATOM 2799 O O . ALA A 1 365 ? 8.764 -35.572 -21.556 1.00 22.88 365 ALA A O 1
ATOM 2800 N N . THR A 1 366 ? 10.227 -36.738 -22.786 1.00 24.39 366 THR A N 1
ATOM 2801 C CA . THR A 1 366 ? 10.508 -35.725 -23.819 1.00 24.39 366 THR A CA 1
ATOM 2802 C C . THR A 1 366 ? 9.582 -35.872 -25.024 1.00 24.39 366 THR A C 1
ATOM 2804 O O . THR A 1 366 ? 9.446 -36.999 -25.497 1.00 24.39 366 THR A O 1
ATOM 2807 N N . GLN A 1 367 ? 9.149 -34.769 -25.651 1.00 23.47 367 GLN A N 1
ATOM 2808 C CA . GLN A 1 367 ? 9.228 -34.682 -27.119 1.00 23.47 367 GLN A CA 1
ATOM 2809 C C . GLN A 1 367 ? 9.166 -33.257 -27.685 1.00 23.47 367 GLN A C 1
ATOM 2811 O O . GLN A 1 367 ? 8.519 -32.367 -27.143 1.00 23.47 367 GLN A O 1
ATOM 2816 N N . GLU A 1 368 ? 9.887 -33.075 -28.789 1.00 24.78 368 GLU A N 1
ATOM 2817 C CA . GLU A 1 368 ? 9.962 -31.859 -29.594 1.00 24.78 368 GLU A CA 1
ATOM 2818 C C . GLU A 1 368 ? 8.757 -31.755 -30.540 1.00 24.78 368 GLU A C 1
ATOM 2820 O O . GLU A 1 368 ? 8.378 -32.752 -31.153 1.00 24.78 368 GLU A O 1
ATOM 2825 N N . THR A 1 369 ? 8.275 -30.538 -30.799 1.00 23.55 369 THR A N 1
ATOM 2826 C CA . THR A 1 369 ? 7.819 -30.156 -32.147 1.00 23.55 369 THR A CA 1
ATOM 2827 C C . THR A 1 369 ? 8.185 -28.704 -32.423 1.00 23.55 369 THR A C 1
ATOM 2829 O O . THR A 1 369 ? 7.604 -27.783 -31.850 1.00 23.55 369 THR A O 1
ATOM 2832 N N . THR A 1 370 ? 9.145 -28.511 -33.320 1.00 21.55 370 THR A N 1
ATOM 2833 C CA . THR A 1 370 ? 9.443 -27.237 -33.974 1.00 21.55 370 THR A CA 1
ATOM 2834 C C . THR A 1 370 ? 8.484 -27.000 -35.142 1.00 21.55 370 THR A C 1
ATOM 2836 O O . THR A 1 370 ? 8.224 -27.913 -35.922 1.00 21.55 370 THR A O 1
ATOM 2839 N N . THR A 1 371 ? 8.036 -25.758 -35.324 1.00 25.36 371 THR A N 1
ATOM 2840 C CA . THR A 1 371 ? 7.614 -25.236 -36.636 1.00 25.36 371 THR A CA 1
ATOM 2841 C C . THR A 1 371 ? 7.953 -23.753 -36.721 1.00 25.36 371 THR A C 1
ATOM 2843 O O . THR A 1 371 ? 7.411 -22.951 -35.961 1.00 25.36 371 THR A O 1
ATOM 2846 N N . ASP A 1 372 ? 8.843 -23.406 -37.646 1.00 21.47 372 ASP A N 1
ATOM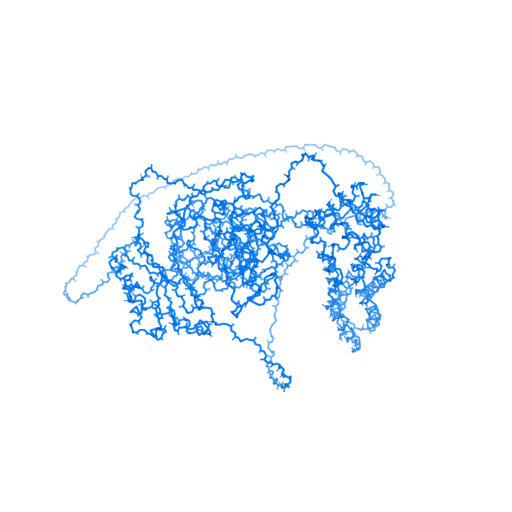 2847 C CA . ASP A 1 372 ? 9.226 -22.033 -37.968 1.00 21.47 372 ASP A CA 1
ATOM 2848 C C . ASP A 1 372 ? 8.088 -21.254 -38.651 1.00 21.47 372 ASP A C 1
ATOM 2850 O O . ASP A 1 372 ? 7.355 -21.808 -39.471 1.00 21.47 372 ASP A O 1
ATOM 2854 N N . VAL A 1 373 ? 8.018 -19.940 -38.405 1.00 24.62 373 VAL A N 1
ATOM 2855 C CA . VAL A 1 373 ? 7.453 -18.959 -39.350 1.00 24.62 373 VAL A CA 1
ATOM 2856 C C . VAL A 1 373 ? 8.383 -17.741 -39.398 1.00 24.62 373 VAL A C 1
ATOM 2858 O O . VAL A 1 373 ? 8.954 -17.335 -38.387 1.00 24.62 373 VAL A O 1
ATOM 2861 N N . GLU A 1 374 ? 8.588 -17.216 -40.604 1.00 22.61 374 GLU A N 1
ATOM 2862 C CA . GLU A 1 374 ? 9.716 -16.360 -40.982 1.00 22.61 374 GLU A CA 1
ATOM 2863 C C . GLU A 1 374 ? 9.696 -14.920 -40.443 1.00 22.61 374 GLU A C 1
ATOM 2865 O O . GLU A 1 374 ? 8.659 -14.322 -40.156 1.00 22.61 374 GLU A O 1
ATOM 2870 N N . LEU A 1 375 ? 10.894 -14.322 -40.429 1.00 22.16 375 LEU A N 1
ATOM 2871 C CA . LEU A 1 375 ? 11.079 -12.879 -40.324 1.00 22.16 375 LEU A CA 1
ATOM 2872 C C . LEU A 1 375 ? 10.446 -12.138 -41.512 1.00 22.16 375 LEU A C 1
ATOM 2874 O O . LEU A 1 375 ? 10.838 -12.348 -42.658 1.00 22.16 375 LEU A O 1
ATOM 2878 N N . VAL A 1 376 ? 9.655 -11.109 -41.212 1.00 24.83 376 VAL A N 1
ATOM 2879 C CA . VAL A 1 376 ? 9.621 -9.887 -42.027 1.00 24.83 376 VAL A CA 1
ATOM 2880 C C . VAL A 1 376 ? 10.055 -8.743 -41.124 1.00 24.83 376 VAL A C 1
ATOM 2882 O O . VAL A 1 376 ? 9.344 -8.354 -40.202 1.00 24.83 376 VAL A O 1
ATOM 2885 N N . GLY A 1 377 ? 11.270 -8.249 -41.346 1.00 23.05 377 GLY A N 1
ATOM 2886 C CA . GLY A 1 377 ? 11.772 -7.079 -40.639 1.00 23.05 377 GLY A CA 1
ATOM 2887 C C . GLY A 1 377 ? 11.331 -5.801 -41.335 1.00 23.05 377 GLY A C 1
ATOM 2888 O O . GLY A 1 377 ? 11.357 -5.734 -42.561 1.00 23.05 377 GLY A O 1
ATOM 2889 N N . ASP A 1 378 ? 11.045 -4.763 -40.554 1.00 24.08 378 ASP A N 1
ATOM 2890 C CA . ASP A 1 378 ? 11.161 -3.399 -41.052 1.00 24.08 378 ASP A CA 1
ATOM 2891 C C . ASP A 1 378 ? 11.838 -2.495 -40.018 1.00 24.08 378 ASP A C 1
ATOM 2893 O O . ASP A 1 378 ? 11.766 -2.716 -38.808 1.00 24.08 378 ASP A O 1
ATOM 2897 N N . THR A 1 379 ? 12.601 -1.523 -40.508 1.00 22.33 379 THR A N 1
ATOM 2898 C CA . THR A 1 379 ? 13.599 -0.794 -39.712 1.00 22.33 379 THR A CA 1
ATOM 2899 C C . THR A 1 379 ? 13.255 0.688 -39.662 1.00 22.33 379 THR A C 1
ATOM 2901 O O . THR A 1 379 ? 13.181 1.292 -40.725 1.00 22.33 379 THR A O 1
ATOM 2904 N N . MET A 1 380 ? 13.184 1.312 -38.470 1.00 23.09 380 MET A N 1
ATOM 2905 C CA . MET A 1 380 ? 13.993 2.508 -38.125 1.00 23.09 380 MET A CA 1
ATOM 2906 C C . MET A 1 380 ? 13.582 3.286 -36.853 1.00 23.09 380 MET A C 1
ATOM 2908 O O . MET A 1 380 ? 12.421 3.599 -36.634 1.00 23.09 380 MET A O 1
ATOM 2912 N N . LYS A 1 381 ? 14.631 3.795 -36.177 1.00 24.77 381 LYS A N 1
ATOM 2913 C CA . LYS A 1 381 ? 14.711 5.069 -35.419 1.00 24.77 381 LYS A CA 1
ATOM 2914 C C . LYS A 1 381 ? 14.008 5.168 -34.057 1.00 24.77 381 LYS A C 1
ATOM 2916 O O . LYS A 1 381 ? 13.027 5.881 -33.879 1.00 24.77 381 LYS A O 1
ATOM 2921 N N . THR A 1 382 ? 14.699 4.641 -33.049 1.00 23.95 382 THR A N 1
ATOM 2922 C CA . THR A 1 382 ? 14.783 5.290 -31.732 1.00 23.95 382 THR A CA 1
ATOM 2923 C C . THR A 1 382 ? 15.439 6.672 -31.842 1.00 23.95 382 THR A C 1
ATOM 2925 O O . THR A 1 382 ? 16.379 6.855 -32.617 1.00 23.95 382 THR A O 1
ATOM 2928 N N . ASN A 1 383 ? 14.979 7.641 -31.043 1.00 22.81 383 ASN A N 1
ATOM 2929 C CA . ASN A 1 383 ? 15.682 8.912 -30.841 1.00 22.81 383 ASN A CA 1
ATOM 2930 C C . ASN A 1 383 ? 15.324 9.523 -29.468 1.00 22.81 383 ASN A C 1
ATOM 2932 O O . ASN A 1 383 ? 14.660 10.553 -29.379 1.00 22.81 383 ASN A O 1
ATOM 2936 N N . THR A 1 384 ? 15.761 8.877 -28.383 1.00 23.50 384 THR A N 1
ATOM 2937 C CA . THR A 1 384 ? 15.591 9.397 -27.016 1.00 23.50 384 THR A CA 1
ATOM 2938 C C . THR A 1 384 ? 16.883 10.065 -26.553 1.00 23.50 384 THR A C 1
ATOM 2940 O O . THR A 1 384 ? 17.870 9.396 -26.250 1.00 23.50 384 THR A O 1
ATOM 2943 N N . PHE A 1 385 ? 16.883 11.396 -26.487 1.00 22.03 385 PHE A N 1
ATOM 2944 C CA . PHE A 1 385 ? 17.966 12.166 -25.875 1.00 22.03 385 PHE A CA 1
ATOM 2945 C C . PHE A 1 385 ? 17.881 12.069 -24.345 1.00 22.03 385 PHE A C 1
ATOM 2947 O O . PHE A 1 385 ? 17.067 12.755 -23.732 1.00 22.03 385 PHE A O 1
ATOM 2954 N N . ILE A 1 386 ? 18.760 11.287 -23.709 1.00 23.25 386 ILE A N 1
ATOM 2955 C CA . ILE A 1 386 ? 18.980 11.384 -22.257 1.00 23.25 386 ILE A CA 1
ATOM 2956 C C . ILE A 1 386 ? 20.187 12.290 -22.005 1.00 23.25 386 ILE A C 1
ATOM 2958 O O . ILE A 1 386 ? 21.343 11.919 -22.210 1.00 23.25 386 ILE A O 1
ATOM 2962 N N . THR A 1 387 ? 19.905 13.507 -21.544 1.00 23.88 387 THR A N 1
ATOM 2963 C CA . THR A 1 387 ? 20.926 14.509 -21.218 1.00 23.88 387 THR A CA 1
ATOM 2964 C C . THR A 1 387 ? 21.408 14.316 -19.777 1.00 23.88 387 THR A C 1
ATOM 2966 O O . THR A 1 387 ? 20.861 14.912 -18.850 1.00 23.88 387 THR A O 1
ATOM 2969 N N . VAL A 1 388 ? 22.446 13.499 -19.556 1.00 26.59 388 VAL A N 1
ATOM 2970 C CA . VAL A 1 388 ? 23.023 13.299 -18.209 1.00 26.59 388 VAL A CA 1
ATOM 2971 C C . VAL A 1 388 ? 23.859 14.518 -17.790 1.00 26.59 388 VAL A C 1
ATOM 2973 O O . VAL A 1 388 ? 25.067 14.594 -18.008 1.00 26.59 388 VAL A O 1
ATOM 2976 N N . ASN A 1 389 ? 23.210 15.498 -17.161 1.00 25.66 389 ASN A N 1
ATOM 2977 C CA . ASN A 1 389 ? 23.835 16.739 -16.697 1.00 25.66 389 ASN A CA 1
ATOM 2978 C C . ASN A 1 389 ? 24.367 16.618 -15.252 1.00 25.66 389 ASN A C 1
ATOM 2980 O O . ASN A 1 389 ? 23.850 17.246 -14.326 1.00 25.66 389 ASN A O 1
ATOM 2984 N N . ASN A 1 390 ? 25.401 15.798 -15.029 1.00 30.42 390 ASN A N 1
ATOM 2985 C CA . ASN A 1 390 ? 25.962 15.607 -13.686 1.00 30.42 390 ASN A CA 1
ATOM 2986 C C . ASN A 1 390 ? 26.916 16.754 -13.283 1.00 30.42 390 ASN A C 1
ATOM 2988 O O . ASN A 1 390 ? 28.050 16.861 -13.757 1.00 30.42 390 ASN A O 1
ATOM 2992 N N . ARG A 1 391 ? 26.473 17.610 -12.351 1.00 33.38 391 ARG A N 1
ATOM 2993 C CA . ARG A 1 391 ? 27.249 18.764 -11.854 1.00 33.38 391 ARG A CA 1
ATOM 2994 C C . ARG A 1 391 ? 28.484 18.395 -11.013 1.00 33.38 391 ARG A C 1
ATOM 2996 O O . ARG A 1 391 ? 29.316 19.275 -10.790 1.00 33.38 391 ARG A O 1
ATOM 3003 N N . LYS A 1 392 ? 28.657 17.142 -10.566 1.00 33.84 392 LYS A N 1
ATOM 3004 C CA . LYS A 1 392 ? 29.817 16.742 -9.737 1.00 33.84 392 LYS A CA 1
ATOM 3005 C C . LYS A 1 392 ? 31.117 16.586 -10.547 1.00 33.84 392 LYS A C 1
ATOM 3007 O O . LYS A 1 392 ? 32.185 16.911 -10.032 1.00 33.84 392 LYS A O 1
ATOM 3012 N N . THR A 1 393 ? 31.045 16.227 -11.831 1.00 37.59 393 THR A N 1
ATOM 3013 C CA . THR A 1 393 ? 32.232 16.009 -12.687 1.00 37.59 393 THR A CA 1
ATOM 3014 C C . THR A 1 393 ? 32.958 17.310 -13.069 1.00 37.59 393 THR A C 1
ATOM 3016 O O . THR A 1 393 ? 34.171 17.316 -13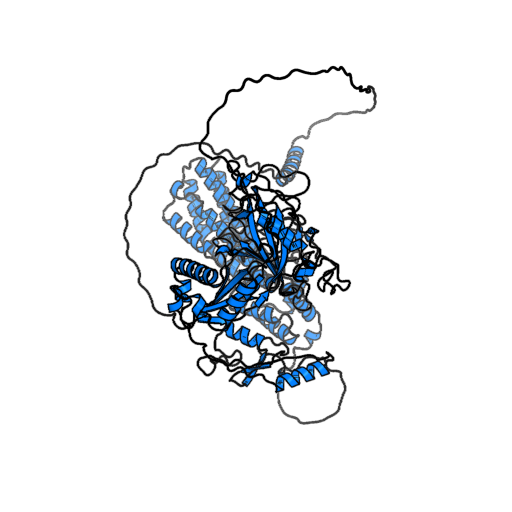.271 1.00 37.59 393 THR A O 1
ATOM 3019 N N . LYS A 1 394 ? 32.252 18.454 -13.112 1.00 34.59 394 LYS A N 1
ATOM 3020 C CA . LYS A 1 394 ? 32.852 19.754 -13.482 1.00 34.59 394 LYS A CA 1
ATOM 3021 C C . LYS A 1 394 ? 33.778 20.354 -12.415 1.00 34.59 394 LYS A C 1
ATOM 3023 O O . LYS A 1 394 ? 34.672 21.110 -12.780 1.00 34.59 394 LYS A O 1
ATOM 3028 N N . ARG A 1 395 ? 33.616 20.030 -11.123 1.00 34.78 395 ARG A N 1
ATOM 3029 C CA . ARG A 1 395 ? 34.500 20.565 -10.062 1.00 34.78 395 ARG A CA 1
ATOM 3030 C C . ARG A 1 395 ? 35.891 19.922 -10.064 1.00 34.78 395 ARG A C 1
ATOM 3032 O O . ARG A 1 395 ? 36.870 20.634 -9.875 1.00 34.78 395 ARG A O 1
ATOM 3039 N N . TRP A 1 396 ? 35.990 18.624 -10.353 1.00 33.06 396 TRP A N 1
ATOM 3040 C CA . TRP A 1 396 ? 37.279 17.924 -10.435 1.00 33.06 396 TRP A CA 1
ATOM 3041 C C . TRP A 1 396 ? 38.084 18.288 -11.692 1.00 33.06 396 TRP A C 1
ATOM 3043 O O . TRP A 1 396 ? 39.293 18.497 -11.606 1.00 33.06 396 TRP A O 1
ATOM 3053 N N . LEU A 1 397 ? 37.421 18.468 -12.841 1.00 35.00 397 LEU A N 1
ATOM 3054 C CA . LEU A 1 397 ? 38.091 18.851 -14.093 1.00 35.00 397 LEU A CA 1
ATOM 3055 C C . LEU A 1 397 ? 38.705 20.265 -14.062 1.00 35.00 397 LEU A C 1
ATOM 3057 O O . LEU A 1 397 ? 39.735 20.491 -14.693 1.00 35.00 397 LEU A O 1
ATOM 3061 N N . ILE A 1 398 ? 38.127 21.208 -13.307 1.00 40.62 398 ILE A N 1
ATOM 3062 C CA . ILE A 1 398 ? 38.679 22.570 -13.163 1.00 40.62 398 ILE A CA 1
ATOM 3063 C C . ILE A 1 398 ? 39.953 22.572 -12.301 1.00 40.62 398 ILE A C 1
ATOM 3065 O O . ILE A 1 398 ? 40.901 23.294 -12.610 1.00 40.62 398 ILE A O 1
ATOM 3069 N N . ILE A 1 399 ? 40.010 21.739 -11.256 1.00 41.41 399 ILE A N 1
ATOM 3070 C CA . ILE A 1 399 ? 41.194 21.620 -10.391 1.00 41.41 399 ILE A CA 1
ATOM 3071 C C . ILE A 1 399 ? 42.353 20.966 -11.160 1.00 41.41 399 ILE A C 1
ATOM 3073 O O . ILE A 1 399 ? 43.476 21.465 -11.102 1.00 41.41 399 ILE A O 1
ATOM 3077 N N . LEU A 1 400 ? 42.082 19.922 -11.955 1.00 36.81 400 LEU A N 1
ATOM 3078 C CA . LEU A 1 400 ? 43.105 19.292 -12.799 1.00 36.81 400 LEU A CA 1
ATOM 3079 C C . LEU A 1 400 ? 43.664 20.263 -13.860 1.00 36.81 400 LEU A C 1
ATOM 3081 O O . LEU A 1 400 ? 44.872 20.302 -14.088 1.00 36.81 400 LEU A O 1
ATOM 3085 N N . ALA A 1 401 ? 42.805 21.086 -14.472 1.00 37.47 401 ALA A N 1
ATOM 3086 C CA . ALA A 1 401 ? 43.221 22.076 -15.468 1.00 37.47 401 ALA A CA 1
ATOM 3087 C C . ALA A 1 401 ? 44.126 23.179 -14.882 1.00 37.47 401 ALA A C 1
ATOM 3089 O O . ALA A 1 401 ? 45.084 23.595 -15.533 1.00 37.47 401 ALA A O 1
ATOM 3090 N N . LEU A 1 402 ? 43.873 23.624 -13.645 1.00 37.19 402 LEU A N 1
ATOM 3091 C CA . LEU A 1 402 ? 44.692 24.644 -12.977 1.00 37.19 402 LEU A CA 1
ATOM 3092 C C . LEU A 1 402 ? 46.104 24.148 -12.621 1.00 37.19 402 LEU A C 1
ATOM 3094 O O . LEU A 1 402 ? 47.055 24.923 -12.706 1.00 37.19 402 LEU A O 1
ATOM 3098 N N . VAL A 1 403 ? 46.263 22.864 -12.282 1.00 42.69 403 VAL A N 1
ATOM 3099 C CA . VAL A 1 403 ? 47.582 22.271 -11.988 1.00 42.69 403 VAL A CA 1
ATOM 3100 C C . VAL A 1 403 ? 48.423 22.100 -13.261 1.00 42.69 403 VAL A C 1
ATOM 3102 O O . VAL A 1 403 ? 49.630 22.328 -13.231 1.00 42.69 403 VAL A O 1
ATOM 3105 N N . VAL A 1 404 ? 47.802 21.765 -14.398 1.00 39.75 404 VAL A N 1
ATOM 3106 C CA . VAL A 1 404 ? 48.514 21.578 -15.678 1.00 39.75 404 VAL A CA 1
ATOM 3107 C C . VAL A 1 404 ? 48.945 22.910 -16.311 1.00 39.75 404 VAL A C 1
ATOM 3109 O O . VAL A 1 404 ? 50.022 22.985 -16.900 1.00 39.75 404 VAL A O 1
ATOM 3112 N N . VAL A 1 405 ? 48.165 23.987 -16.152 1.00 36.66 405 VAL A N 1
ATOM 3113 C CA . VAL A 1 405 ? 48.507 25.316 -16.707 1.00 36.66 405 VAL A CA 1
ATOM 3114 C C . VAL A 1 405 ? 49.647 26.008 -15.939 1.00 36.66 405 VAL A C 1
ATOM 3116 O O . VAL A 1 405 ? 50.391 26.789 -16.528 1.00 36.66 405 VAL A O 1
ATOM 3119 N N . LEU A 1 406 ? 49.857 25.690 -14.657 1.00 34.84 406 LEU A N 1
ATOM 3120 C CA . LEU A 1 406 ? 50.940 26.274 -13.847 1.00 34.84 406 LEU A CA 1
ATOM 3121 C C . LEU A 1 406 ? 52.332 25.652 -14.081 1.00 34.84 406 LEU A C 1
ATOM 3123 O O . LEU A 1 406 ? 53.316 26.164 -13.550 1.00 34.84 406 LEU A O 1
ATOM 3127 N N . ALA A 1 407 ? 52.444 24.588 -14.884 1.00 38.69 407 ALA A N 1
ATOM 3128 C CA . ALA A 1 407 ? 53.709 23.886 -15.121 1.00 38.69 407 ALA A CA 1
ATOM 3129 C C . ALA A 1 407 ? 54.481 24.335 -16.383 1.00 38.69 407 ALA A C 1
ATOM 3131 O O . ALA A 1 407 ? 55.649 23.976 -16.529 1.00 38.69 407 ALA A O 1
ATOM 3132 N N . VAL A 1 408 ? 53.870 25.100 -17.304 1.00 43.59 408 VAL A N 1
ATOM 3133 C CA . VAL A 1 408 ? 54.478 25.434 -18.614 1.00 43.59 408 VAL A CA 1
ATOM 3134 C C . VAL A 1 408 ? 54.205 26.885 -19.049 1.00 43.59 408 VAL A C 1
ATOM 3136 O O . VAL A 1 408 ? 53.510 27.115 -20.034 1.00 43.59 408 VAL A O 1
ATOM 3139 N N . ALA A 1 409 ? 54.770 27.873 -18.339 1.00 33.38 409 ALA A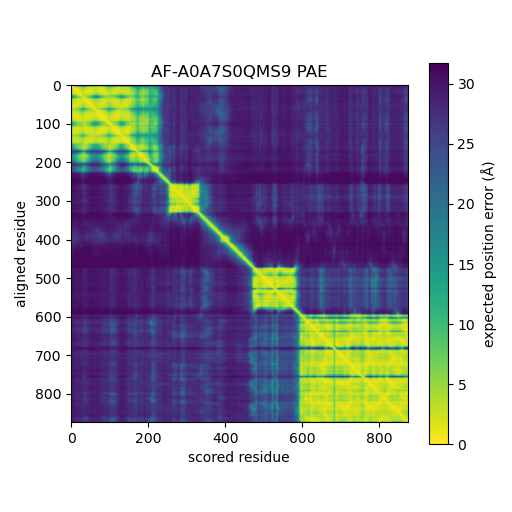 N 1
ATOM 3140 C CA . ALA A 1 409 ? 54.969 29.247 -18.849 1.00 33.38 409 ALA A CA 1
ATOM 3141 C C . ALA A 1 409 ? 55.867 30.113 -17.931 1.00 33.38 409 ALA A C 1
ATOM 3143 O O . ALA A 1 409 ? 55.454 31.160 -17.432 1.00 33.38 409 ALA A O 1
ATOM 3144 N N . GLY A 1 410 ? 57.122 29.717 -17.709 1.00 30.25 410 GLY A N 1
ATOM 3145 C CA . GLY A 1 410 ? 58.127 30.658 -17.200 1.00 30.25 410 GLY A CA 1
ATOM 3146 C C . GLY A 1 410 ? 58.688 31.497 -18.351 1.00 30.25 410 GLY A C 1
ATOM 3147 O O . GLY A 1 410 ? 59.385 30.940 -19.195 1.00 30.25 410 GLY A O 1
ATOM 3148 N N . GLY A 1 411 ? 58.415 32.808 -18.412 1.00 29.34 411 GLY A N 1
ATOM 3149 C CA . GLY A 1 411 ? 58.970 33.635 -19.494 1.00 29.34 411 GLY A CA 1
ATOM 3150 C C . GLY A 1 411 ? 58.528 35.102 -19.586 1.00 29.34 411 GLY A C 1
ATOM 3151 O O . GLY A 1 411 ? 57.624 35.425 -20.339 1.00 29.34 411 GLY A O 1
ATOM 3152 N N . VAL A 1 412 ? 59.297 35.985 -18.936 1.00 32.91 412 VAL A N 1
ATOM 3153 C CA . VAL A 1 412 ? 59.591 37.376 -19.362 1.00 32.91 412 VAL A CA 1
ATOM 3154 C C . VAL A 1 412 ? 58.441 38.415 -19.424 1.00 32.91 412 VAL A C 1
ATOM 3156 O O . VAL A 1 412 ? 57.863 38.668 -20.471 1.00 32.91 412 VAL A O 1
ATOM 3159 N N . GLY A 1 413 ? 58.312 39.189 -18.336 1.00 28.75 413 GLY A N 1
ATOM 3160 C CA . GLY A 1 413 ? 58.546 40.648 -18.373 1.00 28.75 413 GLY A CA 1
ATOM 3161 C C . GLY A 1 413 ? 57.404 41.634 -18.697 1.00 28.75 413 GLY A C 1
ATOM 3162 O O . GLY A 1 413 ? 56.794 41.579 -19.755 1.00 28.75 413 GLY A O 1
ATOM 3163 N N . GLY A 1 414 ? 57.281 42.678 -17.858 1.00 30.08 414 GLY A N 1
ATOM 3164 C CA . GLY A 1 414 ? 57.014 44.041 -18.360 1.00 30.08 414 GLY A CA 1
ATOM 3165 C C . GLY A 1 414 ? 55.766 44.800 -17.875 1.00 30.08 414 GLY A C 1
ATOM 3166 O O . GLY A 1 414 ? 54.785 44.873 -18.592 1.00 30.08 414 GLY A O 1
ATOM 3167 N N . MET A 1 415 ? 55.900 45.493 -16.734 1.00 30.42 415 MET A N 1
ATOM 3168 C CA . MET A 1 415 ? 55.510 46.909 -16.510 1.00 30.42 415 MET A CA 1
ATOM 3169 C C . MET A 1 415 ? 54.081 47.445 -16.809 1.00 30.42 415 MET A C 1
ATOM 3171 O O . MET A 1 415 ? 53.691 47.561 -17.960 1.00 30.42 415 MET A O 1
ATOM 3175 N N . MET A 1 416 ? 53.503 48.085 -15.766 1.00 30.45 416 MET A N 1
ATOM 3176 C CA . MET A 1 416 ? 52.689 49.335 -15.801 1.00 30.45 416 MET A CA 1
ATOM 3177 C C . MET A 1 416 ? 51.287 49.281 -16.475 1.00 30.45 416 MET A C 1
ATOM 3179 O O . MET A 1 416 ? 51.066 48.517 -17.398 1.00 30.45 416 MET A O 1
ATOM 3183 N N . ALA A 1 417 ? 50.285 50.112 -16.143 1.00 29.86 417 ALA A N 1
ATOM 3184 C CA . ALA A 1 417 ? 49.951 50.882 -14.932 1.00 29.86 417 ALA A CA 1
ATOM 3185 C C . ALA A 1 417 ? 48.501 51.441 -15.038 1.00 29.86 417 ALA A C 1
ATOM 3187 O O . ALA A 1 417 ? 48.031 51.687 -16.139 1.00 29.86 417 ALA A O 1
ATOM 3188 N N . ALA A 1 418 ? 47.877 51.719 -13.882 1.00 29.92 418 ALA A N 1
ATOM 3189 C CA . ALA A 1 418 ? 46.907 52.799 -13.584 1.00 29.92 418 ALA A CA 1
ATOM 3190 C C . ALA A 1 418 ? 45.594 53.038 -14.396 1.00 29.92 418 ALA A C 1
ATOM 3192 O O . ALA A 1 418 ? 45.597 53.228 -15.605 1.00 29.92 418 ALA A O 1
ATOM 3193 N N . GLY A 1 419 ? 44.508 53.291 -13.639 1.00 28.53 419 GLY A N 1
ATOM 3194 C CA . GLY A 1 419 ? 43.332 54.107 -14.026 1.00 28.53 419 GLY A CA 1
ATOM 3195 C C . GLY A 1 419 ? 42.166 53.368 -14.715 1.00 28.53 419 GLY A C 1
ATOM 3196 O O . GLY A 1 419 ? 42.393 52.439 -15.475 1.00 28.53 419 GLY A O 1
ATOM 3197 N N . GLY A 1 420 ? 40.883 53.713 -14.515 1.00 28.11 420 GLY A N 1
ATOM 3198 C CA . GLY A 1 420 ? 40.266 54.691 -13.598 1.00 28.11 420 GLY A CA 1
ATOM 3199 C C . GLY A 1 420 ? 39.072 55.453 -14.220 1.00 28.11 420 GLY A C 1
ATOM 3200 O O . GLY A 1 420 ? 39.245 56.065 -15.265 1.00 28.11 420 GLY A O 1
ATOM 3201 N N . GLY A 1 421 ? 37.909 55.488 -13.540 1.00 29.11 421 GLY A N 1
ATOM 3202 C CA . GLY A 1 421 ? 36.715 56.308 -13.885 1.00 29.11 421 GLY A CA 1
ATOM 3203 C C . GLY A 1 421 ? 35.807 55.730 -14.994 1.00 29.11 421 GLY A C 1
ATOM 3204 O O . GLY A 1 421 ? 36.296 55.084 -15.905 1.00 29.11 421 GLY A O 1
ATOM 3205 N N . GLY A 1 422 ? 34.477 55.885 -15.018 1.00 29.84 422 GLY A N 1
ATOM 3206 C CA . GLY A 1 422 ? 33.554 56.736 -14.256 1.00 29.84 422 GLY A CA 1
ATOM 3207 C C . GLY A 1 422 ? 32.521 57.416 -15.190 1.00 29.84 422 GLY A C 1
ATOM 3208 O O . GLY A 1 422 ? 32.927 58.067 -16.144 1.00 29.84 422 GLY A O 1
ATOM 3209 N N . GLY A 1 423 ? 31.214 57.318 -14.882 1.00 30.58 423 GLY A N 1
ATOM 3210 C CA . GLY A 1 423 ? 30.102 58.071 -15.521 1.00 30.58 423 GLY A CA 1
ATOM 3211 C C . GLY A 1 423 ? 29.534 57.499 -16.843 1.00 30.58 423 GLY A C 1
ATOM 3212 O O . GLY A 1 423 ? 30.239 56.803 -17.560 1.00 30.58 423 GLY A O 1
ATOM 3213 N N . GLY A 1 424 ? 28.270 57.741 -17.233 1.00 31.75 424 GLY A N 1
ATOM 3214 C CA . GLY A 1 424 ? 27.139 58.375 -16.524 1.00 31.75 424 GLY A CA 1
ATOM 3215 C C . GLY A 1 424 ? 26.054 58.952 -17.469 1.00 31.75 424 GLY A C 1
ATOM 3216 O O . GLY A 1 424 ? 26.407 59.662 -18.403 1.00 31.75 424 GLY A O 1
ATOM 3217 N N . GLY A 1 425 ? 24.761 58.707 -17.180 1.00 32.66 425 GLY A N 1
ATOM 3218 C CA . GLY A 1 425 ? 23.577 59.361 -17.798 1.00 32.66 425 GLY A CA 1
ATOM 3219 C C . GLY A 1 425 ? 23.171 58.911 -19.223 1.00 32.66 425 GLY A C 1
ATOM 3220 O O . GLY A 1 425 ? 23.981 58.328 -19.933 1.00 32.66 425 GLY A O 1
ATOM 3221 N N . ASP A 1 426 ? 21.949 59.159 -19.727 1.00 36.19 426 ASP A N 1
ATOM 3222 C CA . ASP A 1 426 ? 20.669 59.564 -19.096 1.00 36.19 426 ASP A CA 1
ATOM 3223 C C . ASP A 1 426 ? 19.488 59.427 -20.112 1.00 36.19 426 ASP A C 1
ATOM 3225 O O . ASP A 1 426 ? 19.733 59.394 -21.318 1.00 36.19 426 ASP A O 1
ATOM 3229 N N . GLY A 1 427 ? 18.225 59.441 -19.648 1.00 28.88 427 GLY A N 1
ATOM 3230 C CA . GLY A 1 427 ? 17.070 59.965 -20.414 1.00 28.88 427 GLY A CA 1
ATOM 3231 C C . GLY A 1 427 ? 15.992 59.017 -21.002 1.00 28.88 427 GLY A C 1
ATOM 3232 O O . GLY A 1 427 ? 16.287 58.082 -21.740 1.00 28.88 427 GLY A O 1
ATOM 3233 N N . GLY A 1 428 ? 14.709 59.387 -20.803 1.00 27.67 428 GLY A N 1
ATOM 3234 C CA . GLY A 1 428 ? 13.589 59.099 -21.733 1.00 27.67 428 GLY A CA 1
ATOM 3235 C C . GLY A 1 428 ? 12.320 58.450 -21.140 1.00 27.67 428 GLY A C 1
ATOM 3236 O O . GLY A 1 428 ? 12.345 57.285 -20.759 1.00 27.67 428 GLY A O 1
ATOM 3237 N N . SER A 1 429 ? 11.180 59.161 -21.119 1.00 34.19 429 SER A N 1
ATOM 3238 C CA . SER A 1 429 ? 9.925 58.734 -20.456 1.00 34.19 429 SER A CA 1
ATOM 3239 C C . SER A 1 429 ? 8.643 58.792 -21.328 1.00 34.19 429 SER A C 1
ATOM 3241 O O . SER A 1 429 ? 8.453 59.735 -22.085 1.00 34.19 429 SER A O 1
ATOM 3243 N N . VAL A 1 430 ? 7.779 57.762 -21.177 1.00 37.44 430 VAL A N 1
ATOM 3244 C CA . VAL A 1 430 ? 6.287 57.745 -20.986 1.00 37.44 430 VAL A CA 1
ATOM 3245 C C . VAL A 1 430 ? 5.445 58.841 -21.700 1.00 37.44 430 VAL A C 1
ATOM 3247 O O . VAL A 1 430 ? 5.695 60.014 -21.427 1.00 37.44 430 VAL A O 1
ATOM 3250 N N . PRO A 1 431 ? 4.382 58.527 -22.508 1.00 47.44 431 PRO A N 1
ATOM 3251 C CA . PRO A 1 431 ? 3.049 58.170 -21.948 1.00 47.44 431 PRO A CA 1
ATOM 3252 C C . PRO A 1 431 ? 2.045 57.318 -22.789 1.00 47.44 431 PRO A C 1
ATOM 3254 O O . PRO A 1 431 ? 2.218 57.070 -23.979 1.00 47.44 431 PRO A O 1
ATOM 3257 N N . THR A 1 432 ? 0.940 56.918 -22.137 1.00 35.22 432 THR A N 1
ATOM 3258 C CA . THR A 1 432 ? -0.331 56.373 -22.690 1.00 35.22 432 THR A CA 1
ATOM 3259 C C . THR A 1 432 ? -1.249 57.456 -23.292 1.00 35.22 432 THR A C 1
ATOM 3261 O O . THR A 1 432 ? -1.077 58.635 -22.978 1.00 35.22 432 THR A O 1
ATOM 3264 N N . PRO A 1 433 ? -2.249 57.089 -24.133 1.00 44.53 433 PRO A N 1
ATOM 3265 C CA . PRO A 1 433 ? -3.653 57.426 -23.797 1.00 44.53 433 PRO A CA 1
ATOM 3266 C C . PRO A 1 433 ? -4.745 56.457 -24.346 1.00 44.53 433 PRO A C 1
ATOM 3268 O O . PRO A 1 433 ? -4.456 55.417 -24.934 1.00 44.53 433 PRO A O 1
ATOM 3271 N N . THR A 1 434 ? -6.021 56.822 -24.141 1.00 30.20 434 THR A N 1
ATOM 3272 C CA . THR A 1 434 ? -7.245 55.998 -24.285 1.00 30.20 434 THR A CA 1
ATOM 3273 C C . THR A 1 434 ? -8.207 56.445 -25.413 1.00 30.20 434 THR A C 1
ATOM 3275 O O . THR A 1 434 ? -8.331 57.635 -25.671 1.00 30.20 434 THR A O 1
ATOM 3278 N N . ALA A 1 435 ? -8.994 55.487 -25.937 1.00 30.69 435 ALA A N 1
ATOM 3279 C CA . ALA A 1 435 ? -10.392 55.576 -26.433 1.00 30.69 435 ALA A CA 1
ATOM 3280 C C . ALA A 1 435 ? -10.825 56.481 -27.625 1.00 30.69 435 ALA A C 1
ATOM 3282 O O . ALA A 1 435 ? -10.468 57.648 -27.749 1.00 30.69 435 ALA A O 1
ATOM 3283 N N . SER A 1 436 ? -11.777 55.963 -28.426 1.00 25.47 436 SER A N 1
ATOM 3284 C CA . SER A 1 436 ? -12.821 56.742 -29.132 1.00 25.47 436 SER A CA 1
ATOM 3285 C C . SER A 1 436 ? -14.024 55.875 -29.556 1.00 25.47 436 SER A C 1
ATOM 3287 O O . SER A 1 436 ? -13.916 54.657 -29.664 1.00 25.47 436 SER A O 1
ATOM 3289 N N . ILE A 1 437 ? -15.180 56.522 -29.751 1.00 29.17 437 ILE A N 1
ATOM 3290 C CA . ILE A 1 437 ? -16.538 55.948 -29.876 1.00 29.17 437 ILE A CA 1
ATOM 3291 C C . ILE A 1 437 ? -17.137 56.284 -31.254 1.00 29.17 437 ILE A C 1
ATOM 3293 O O . ILE A 1 437 ? -16.913 57.391 -31.735 1.00 29.17 437 ILE A O 1
ATOM 3297 N N . MET A 1 438 ? -18.006 55.431 -31.822 1.00 26.73 438 MET A N 1
ATOM 3298 C CA . MET A 1 438 ? -19.166 55.904 -32.609 1.00 26.73 438 MET A CA 1
ATOM 3299 C C . MET A 1 438 ? -20.330 54.893 -32.659 1.00 26.73 438 MET A C 1
ATOM 3301 O O . MET A 1 438 ? -20.166 53.721 -32.337 1.00 26.73 438 MET A O 1
ATOM 3305 N N . THR A 1 439 ? -21.533 55.381 -32.985 1.00 27.75 439 THR A N 1
ATOM 3306 C CA . THR A 1 439 ? -22.839 54.775 -32.647 1.00 27.75 439 THR A CA 1
ATOM 3307 C C . THR A 1 439 ? -23.780 54.634 -33.855 1.00 27.75 439 THR A C 1
ATOM 3309 O O . THR A 1 439 ? -23.730 55.483 -34.744 1.00 27.75 439 THR A O 1
ATOM 3312 N N . ARG A 1 440 ? -24.703 53.641 -33.849 1.00 24.41 440 ARG A N 1
ATOM 3313 C CA . ARG A 1 440 ? -26.121 53.774 -34.304 1.00 24.41 440 ARG A CA 1
ATOM 3314 C C . ARG A 1 440 ? -26.971 52.480 -34.277 1.00 24.41 440 ARG A C 1
ATOM 3316 O O . ARG A 1 440 ? -26.514 51.418 -34.675 1.00 24.41 440 ARG A O 1
ATOM 3323 N N . SER A 1 441 ? -28.252 52.666 -33.944 1.00 28.81 441 SER A N 1
ATOM 3324 C CA . SER A 1 441 ? -29.451 51.823 -34.216 1.00 28.81 441 SER A CA 1
ATOM 3325 C C . SER A 1 441 ? -30.466 52.710 -35.015 1.00 28.81 441 SER A C 1
ATOM 3327 O O . SER A 1 441 ? -30.103 53.885 -35.179 1.00 28.81 441 SER A O 1
ATOM 3329 N N . PRO A 1 442 ? -31.693 52.313 -35.493 1.00 43.28 442 PRO A N 1
ATOM 3330 C CA . PRO A 1 442 ? -32.565 51.185 -35.066 1.00 43.28 442 PRO A CA 1
ATOM 3331 C C . PRO A 1 442 ? -33.527 50.475 -36.099 1.00 43.28 442 PRO A C 1
ATOM 3333 O O . PRO A 1 442 ? -33.897 51.039 -37.122 1.00 43.28 442 PRO A O 1
ATOM 3336 N N . THR A 1 443 ? -34.017 49.274 -35.718 1.00 27.27 443 THR A N 1
ATOM 3337 C CA . THR A 1 443 ? -35.379 48.662 -35.933 1.00 27.27 443 THR A CA 1
ATOM 3338 C C . THR A 1 443 ? -35.976 48.493 -37.383 1.00 27.27 443 THR A C 1
ATOM 3340 O O . THR A 1 443 ? -35.217 48.565 -38.343 1.00 27.27 443 THR A O 1
ATOM 3343 N N . PRO A 1 444 ? -37.241 48.016 -37.605 1.00 52.38 444 PRO A N 1
ATOM 3344 C CA . PRO A 1 444 ? -37.539 46.582 -37.852 1.00 52.38 444 PRO A CA 1
ATOM 3345 C C . PRO A 1 444 ? -38.499 46.276 -39.051 1.00 52.38 444 PRO A C 1
ATOM 3347 O O . PRO A 1 444 ? -39.067 47.193 -39.643 1.00 52.38 444 PRO A O 1
ATOM 3350 N N . ARG A 1 445 ? -38.799 44.992 -39.364 1.00 24.86 445 ARG A N 1
ATOM 3351 C CA . ARG A 1 445 ? -40.032 44.599 -40.110 1.00 24.86 445 ARG A CA 1
ATOM 3352 C C . ARG A 1 445 ? -40.453 43.124 -39.972 1.00 24.86 445 ARG A C 1
ATOM 3354 O O . ARG A 1 445 ? -39.645 42.285 -39.596 1.00 24.86 445 ARG A O 1
ATOM 3361 N N . SER A 1 446 ? -41.726 42.836 -40.273 1.00 25.36 446 SER A N 1
ATOM 3362 C CA . SER A 1 446 ? -42.440 41.588 -39.945 1.00 25.36 446 SER A CA 1
ATOM 3363 C C . SER A 1 446 ? -43.252 40.975 -41.108 1.00 25.36 446 SER A C 1
ATOM 3365 O O . SER A 1 446 ? -43.610 41.672 -42.052 1.00 25.36 446 SER A O 1
ATOM 3367 N N . SER A 1 447 ? -43.634 39.700 -40.922 1.00 26.00 447 SER A N 1
ATOM 3368 C CA . SER A 1 447 ? -44.956 39.079 -41.209 1.00 26.00 447 SER A CA 1
ATOM 3369 C C . SER A 1 447 ? -45.581 39.035 -42.624 1.00 26.00 447 SER A C 1
ATOM 3371 O O . SER A 1 447 ? -46.074 40.051 -43.107 1.00 26.00 447 SER A O 1
ATOM 3373 N N . SER A 1 448 ? -45.797 37.809 -43.131 1.00 26.30 448 SER A N 1
ATOM 3374 C CA . SER A 1 448 ? -47.082 37.223 -43.620 1.00 26.30 448 SER A CA 1
ATOM 3375 C C . SER A 1 448 ? -46.809 35.762 -44.065 1.00 26.30 448 SER A C 1
ATOM 3377 O O . SER A 1 448 ? -45.766 35.516 -44.657 1.00 26.30 448 SER A O 1
ATOM 3379 N N . VAL A 1 449 ? -47.527 34.682 -43.711 1.00 26.67 449 VAL A N 1
ATOM 3380 C CA . VAL A 1 449 ? -48.956 34.359 -43.457 1.00 26.67 449 VAL A CA 1
ATOM 3381 C C . VAL A 1 449 ? -49.806 34.198 -44.724 1.00 26.67 449 VAL A C 1
ATOM 3383 O O . VAL A 1 449 ? -50.260 35.195 -45.275 1.00 26.67 449 VAL A O 1
ATOM 3386 N N . VAL A 1 450 ? -50.111 32.937 -45.080 1.00 26.78 450 VAL A N 1
ATOM 3387 C CA . VAL A 1 450 ? -51.368 32.473 -45.716 1.00 26.78 450 VAL A CA 1
ATOM 3388 C C . VAL A 1 450 ? -51.684 31.057 -45.190 1.00 26.78 450 VAL A C 1
ATOM 3390 O O . VAL A 1 450 ? -50.789 30.219 -45.120 1.00 26.78 450 VAL A O 1
ATOM 3393 N N . GLN A 1 451 ? -52.938 30.805 -44.800 1.00 25.33 451 GLN A N 1
ATOM 3394 C CA . GLN A 1 451 ? -53.467 29.502 -44.349 1.00 25.33 451 GLN A CA 1
ATOM 3395 C C . GLN A 1 451 ? -54.097 28.711 -45.508 1.00 25.33 451 GLN A C 1
ATOM 3397 O O . GLN A 1 451 ? -54.604 29.339 -46.430 1.00 25.33 451 GLN A O 1
ATOM 3402 N N . THR A 1 452 ? -54.227 27.384 -45.358 1.00 24.91 452 THR A N 1
ATOM 3403 C CA . THR A 1 452 ? -55.492 26.647 -45.615 1.00 24.91 452 THR A CA 1
ATOM 3404 C C . THR A 1 452 ? -55.455 25.255 -44.966 1.00 24.91 452 THR A C 1
ATOM 3406 O O . THR A 1 452 ? -54.611 24.439 -45.319 1.00 24.91 452 THR A O 1
ATOM 3409 N N . ASP A 1 453 ? -56.407 25.004 -44.068 1.00 24.38 453 ASP A N 1
ATOM 3410 C CA . ASP A 1 453 ? -56.885 23.687 -43.593 1.00 24.38 453 ASP A CA 1
ATOM 3411 C C . ASP A 1 453 ? -58.043 23.208 -44.518 1.00 24.38 453 ASP A C 1
ATOM 3413 O O . ASP A 1 453 ? -58.582 24.077 -45.220 1.00 24.38 453 ASP A O 1
ATOM 3417 N N . PRO A 1 454 ? -58.485 21.915 -44.557 1.00 37.97 454 PRO A N 1
ATOM 3418 C CA . PRO A 1 454 ? -58.761 21.091 -43.361 1.00 37.97 454 PRO A CA 1
ATOM 3419 C C . PRO A 1 454 ? -58.620 19.540 -43.454 1.00 37.97 454 PRO A C 1
ATOM 3421 O O . PRO A 1 454 ? -58.344 18.972 -44.507 1.00 37.97 454 PRO A O 1
ATOM 3424 N N . ALA A 1 455 ? -58.990 18.890 -42.332 1.00 25.88 455 ALA A N 1
ATOM 3425 C CA . ALA A 1 455 ? -59.517 17.513 -42.173 1.00 25.88 455 ALA A CA 1
ATOM 3426 C C . ALA A 1 455 ? -58.559 16.352 -41.784 1.00 25.88 455 ALA A C 1
ATOM 3428 O O . ALA A 1 455 ? -58.294 15.457 -42.575 1.00 25.88 455 ALA A O 1
ATOM 3429 N N . GLU A 1 456 ? -58.161 16.362 -40.501 1.00 24.94 456 GLU A N 1
ATOM 3430 C CA . GLU A 1 456 ? -58.397 15.317 -39.464 1.00 24.94 456 GLU A CA 1
ATOM 3431 C C . GLU A 1 456 ? -57.920 13.839 -39.620 1.00 24.94 456 GLU A C 1
ATOM 3433 O O . GLU A 1 456 ? -57.930 13.247 -40.690 1.00 24.94 456 GLU A O 1
ATOM 3438 N N . VAL A 1 457 ? -57.644 13.213 -38.453 1.00 26.08 457 VAL A N 1
ATOM 3439 C CA . VAL A 1 457 ? -57.330 11.781 -38.189 1.00 26.08 457 VAL A CA 1
ATOM 3440 C C . VAL A 1 457 ? -55.878 11.389 -38.573 1.00 26.08 457 VAL A C 1
ATOM 3442 O O . VAL A 1 457 ? -55.528 11.354 -39.740 1.00 26.08 457 VAL A O 1
ATOM 3445 N N . THR A 1 458 ? -54.927 11.076 -37.673 1.00 26.42 458 THR A N 1
ATOM 3446 C CA . THR A 1 458 ? -54.979 10.578 -36.274 1.00 26.42 458 THR A CA 1
ATOM 3447 C C . THR A 1 458 ? -53.740 11.022 -35.463 1.00 26.42 458 THR A C 1
ATOM 3449 O O . THR A 1 458 ? -52.719 11.387 -36.037 1.00 26.42 458 THR A O 1
ATOM 3452 N N . ARG A 1 459 ? -53.798 10.971 -34.120 1.00 26.09 459 ARG A N 1
ATOM 3453 C CA . ARG A 1 459 ? -52.742 11.463 -33.204 1.00 26.09 459 ARG A CA 1
ATOM 3454 C C . ARG A 1 459 ? -51.413 10.683 -33.243 1.00 26.09 459 ARG A C 1
ATOM 3456 O O . ARG A 1 459 ? -51.400 9.487 -32.975 1.00 26.09 459 ARG A O 1
ATOM 3463 N N . SER A 1 460 ? -50.312 11.425 -33.367 1.00 32.41 460 SER A N 1
ATOM 3464 C CA . SER A 1 460 ? -49.052 11.261 -32.610 1.00 32.41 460 SER A CA 1
ATOM 3465 C C . SER A 1 460 ? -48.196 12.511 -32.841 1.00 32.41 460 SER A C 1
ATOM 3467 O O . SER A 1 460 ? -47.966 12.856 -33.999 1.00 32.41 460 SER A O 1
ATOM 3469 N N . PRO A 1 461 ? -47.785 13.241 -31.786 1.00 28.39 461 PRO A N 1
ATOM 3470 C CA . PRO A 1 461 ? -46.339 13.329 -31.537 1.00 28.39 461 PRO A CA 1
ATOM 3471 C C . PRO A 1 461 ? -45.930 13.500 -30.056 1.00 28.39 461 PRO A C 1
ATOM 3473 O O . PRO A 1 461 ? -46.662 14.063 -29.247 1.00 28.39 461 PRO A O 1
ATOM 3476 N N . THR A 1 462 ? -44.701 13.064 -29.759 1.00 31.92 462 THR A N 1
ATOM 3477 C CA . THR A 1 462 ? -43.793 13.566 -28.702 1.00 31.92 462 THR A CA 1
ATOM 3478 C C . THR A 1 462 ? -44.413 14.070 -27.391 1.00 31.92 462 THR A C 1
ATOM 3480 O O . THR A 1 462 ? -44.628 15.271 -27.210 1.00 31.92 462 THR A O 1
ATOM 3483 N N . THR A 1 463 ? -44.521 13.181 -26.405 1.00 24.52 463 THR A N 1
ATOM 3484 C CA . THR A 1 463 ? -44.332 13.592 -25.006 1.00 24.52 463 THR A CA 1
ATOM 3485 C C . THR A 1 463 ? -42.851 13.958 -24.820 1.00 24.52 463 THR A C 1
ATOM 3487 O O . THR A 1 463 ? -41.998 13.210 -25.309 1.00 24.52 463 THR A O 1
ATOM 3490 N N . PRO A 1 464 ? -42.499 15.058 -24.128 1.00 25.55 464 PRO A N 1
ATOM 3491 C CA . PRO A 1 464 ? -41.153 15.222 -23.585 1.00 25.55 464 PRO A CA 1
ATOM 3492 C C . PRO A 1 464 ? -40.790 14.005 -22.725 1.00 25.55 464 PRO A C 1
ATOM 3494 O O . PRO A 1 464 ? -41.681 13.393 -22.131 1.00 25.55 464 PRO A O 1
ATOM 3497 N N . ALA A 1 465 ? -39.501 13.663 -22.628 1.00 22.84 465 ALA A N 1
ATOM 3498 C CA . ALA A 1 465 ? -39.062 12.694 -21.626 1.00 22.84 465 ALA A CA 1
ATOM 3499 C C . ALA A 1 465 ? -39.595 13.145 -20.252 1.00 22.84 465 ALA A C 1
ATOM 3501 O O . ALA A 1 465 ? -39.496 14.339 -19.945 1.00 22.84 465 ALA A O 1
ATOM 3502 N N . PRO A 1 466 ? -40.228 12.255 -19.465 1.00 25.11 466 PRO A N 1
ATOM 3503 C CA . PRO A 1 466 ? -40.846 12.663 -18.218 1.00 25.11 466 PRO A CA 1
ATOM 3504 C C . PRO A 1 466 ? -39.773 13.255 -17.312 1.00 25.11 466 PRO A C 1
ATOM 3506 O O . PRO A 1 466 ? -38.752 12.619 -17.052 1.00 25.11 466 PRO A O 1
ATOM 3509 N N . THR A 1 467 ? -40.023 14.468 -16.822 1.00 34.97 467 THR A N 1
ATOM 3510 C CA . THR A 1 467 ? -39.286 15.044 -15.700 1.00 34.97 467 THR A CA 1
ATOM 3511 C C . THR A 1 467 ? -39.573 14.179 -14.478 1.00 34.97 467 THR A C 1
ATOM 3513 O O . THR A 1 467 ? -40.514 14.436 -13.727 1.00 34.97 467 THR A O 1
ATOM 3516 N N . LEU A 1 468 ? -38.805 13.101 -14.322 1.00 24.69 468 LEU A N 1
ATOM 3517 C CA . LEU A 1 468 ? -38.793 12.326 -13.098 1.00 24.69 468 LEU A CA 1
ATOM 3518 C C . LEU A 1 468 ? -38.115 13.191 -12.042 1.00 24.69 468 LEU A C 1
ATOM 3520 O O . LEU A 1 468 ? -36.926 13.492 -12.108 1.00 24.69 468 LEU A O 1
ATOM 3524 N N . ILE A 1 469 ? -38.968 13.652 -11.134 1.00 24.91 469 ILE A N 1
ATOM 3525 C CA . ILE A 1 469 ? -38.658 14.384 -9.912 1.00 24.91 469 ILE A CA 1
ATOM 3526 C C . ILE A 1 469 ? -37.459 13.703 -9.228 1.00 24.91 469 ILE A C 1
ATOM 3528 O O . ILE A 1 469 ? -37.479 12.473 -9.117 1.00 24.91 469 ILE A O 1
ATOM 3532 N N . PRO A 1 470 ? -36.432 14.451 -8.779 1.00 26.75 470 PRO A N 1
ATOM 3533 C CA . PRO A 1 470 ? -35.292 13.851 -8.101 1.00 26.75 470 PRO A CA 1
ATOM 3534 C C . PRO A 1 470 ? -35.778 13.125 -6.846 1.00 26.75 470 PRO A C 1
ATOM 3536 O O . PRO A 1 470 ? -36.426 13.717 -5.983 1.00 26.75 470 PRO A O 1
ATOM 3539 N N . ALA A 1 471 ? -35.485 11.829 -6.770 1.00 27.17 471 ALA A N 1
ATOM 3540 C CA . ALA A 1 471 ? -35.853 10.991 -5.641 1.00 27.17 471 ALA A CA 1
ATOM 3541 C C . ALA A 1 471 ? -34.883 11.223 -4.474 1.00 27.17 471 ALA A C 1
ATOM 3543 O O . ALA A 1 471 ? -34.032 10.386 -4.178 1.00 27.17 471 ALA A O 1
ATOM 3544 N N . SER A 1 472 ? -35.038 12.351 -3.779 1.00 41.22 472 SER A N 1
ATOM 3545 C CA . SER A 1 472 ? -34.779 12.325 -2.344 1.00 41.22 472 SER A CA 1
ATOM 3546 C C . SER A 1 472 ? -35.898 11.521 -1.680 1.00 41.22 472 SER A C 1
ATOM 3548 O O . SER A 1 472 ? -37.062 11.684 -2.047 1.00 41.22 472 SER A O 1
ATOM 3550 N N . LEU A 1 473 ? -35.520 10.626 -0.759 1.00 40.41 473 LEU A N 1
ATOM 3551 C CA . LEU A 1 473 ? -36.262 10.144 0.420 1.00 40.41 473 LEU A CA 1
ATOM 3552 C C . LEU A 1 473 ? -35.741 8.758 0.837 1.00 40.41 473 LEU A C 1
ATOM 3554 O O . LEU A 1 473 ? -36.243 7.737 0.382 1.00 40.41 473 LEU A O 1
ATOM 3558 N N . GLU A 1 474 ? -34.777 8.757 1.762 1.00 64.06 474 GLU A N 1
ATOM 3559 C CA . GLU A 1 474 ? -34.943 8.016 3.023 1.00 64.06 474 GLU A CA 1
ATOM 3560 C C . GLU A 1 474 ? -35.474 6.560 2.903 1.00 64.06 474 GLU A C 1
ATOM 3562 O O . GLU A 1 474 ? -36.553 6.216 3.386 1.00 64.06 474 GLU A O 1
ATOM 3567 N N . ASP A 1 475 ? -34.686 5.687 2.266 1.00 60.94 475 ASP A N 1
ATOM 3568 C CA . ASP A 1 475 ? -34.974 4.248 2.159 1.00 60.94 475 ASP A CA 1
ATOM 3569 C C . ASP A 1 475 ? -35.011 3.550 3.533 1.00 60.94 475 ASP A C 1
ATOM 3571 O O . ASP A 1 475 ? -34.106 3.713 4.353 1.00 60.94 475 ASP A O 1
ATOM 3575 N N . ILE A 1 476 ? -36.004 2.679 3.749 1.00 69.50 476 ILE A N 1
ATOM 3576 C CA . ILE A 1 476 ? -36.003 1.735 4.877 1.00 69.50 476 ILE A CA 1
ATOM 3577 C C . ILE A 1 476 ? -35.050 0.592 4.519 1.00 69.50 476 ILE A C 1
ATOM 3579 O O . ILE A 1 476 ? -35.248 -0.087 3.507 1.00 69.50 476 ILE A O 1
ATOM 3583 N N . VAL A 1 477 ? -34.031 0.349 5.347 1.00 69.62 477 VAL A N 1
ATOM 3584 C CA . VAL A 1 477 ? -33.038 -0.707 5.096 1.00 69.62 477 VAL A CA 1
ATOM 3585 C C . VAL A 1 477 ? -33.266 -1.882 6.037 1.00 69.62 477 VAL A C 1
ATOM 3587 O O . VAL A 1 477 ? -33.161 -1.747 7.255 1.00 69.62 477 VAL A O 1
ATOM 3590 N N . VAL A 1 478 ? -33.534 -3.055 5.466 1.00 72.44 478 VAL A N 1
ATOM 3591 C CA . VAL A 1 478 ? -33.469 -4.341 6.169 1.00 72.44 478 VAL A CA 1
ATOM 3592 C C . VAL A 1 478 ? -32.073 -4.915 5.971 1.00 72.44 478 VAL A C 1
ATOM 3594 O O . VAL A 1 478 ? -31.682 -5.205 4.842 1.00 72.44 478 VAL A O 1
ATOM 3597 N N . VAL A 1 479 ? -31.327 -5.094 7.058 1.00 67.56 479 VAL A N 1
ATOM 3598 C CA . VAL A 1 479 ? -30.058 -5.839 7.080 1.00 67.56 479 VAL A CA 1
ATOM 3599 C C . VAL A 1 479 ? -30.337 -7.217 7.666 1.00 67.56 479 VAL A C 1
ATOM 3601 O O . VAL A 1 479 ? -31.018 -7.294 8.686 1.00 67.56 479 VAL A O 1
ATOM 3604 N N . SER A 1 480 ? -29.852 -8.296 7.045 1.00 79.50 480 SER A N 1
ATOM 3605 C CA . SER A 1 480 ? -29.997 -9.664 7.566 1.00 79.50 480 SER A CA 1
ATOM 3606 C C . SER A 1 480 ? -28.927 -10.608 6.997 1.00 79.50 480 SER A C 1
ATOM 3608 O O . SER A 1 480 ? -28.172 -10.245 6.093 1.00 79.50 480 SER A O 1
ATOM 3610 N N . ASN A 1 481 ? -28.852 -11.835 7.518 1.00 80.94 481 ASN A N 1
ATOM 3611 C CA . ASN A 1 481 ? -28.118 -12.928 6.892 1.00 80.94 481 ASN A CA 1
ATOM 3612 C C . ASN A 1 481 ? -28.981 -14.190 6.759 1.00 80.94 481 ASN A C 1
ATOM 3614 O O . ASN A 1 481 ? -29.881 -14.429 7.566 1.00 80.94 481 ASN A O 1
ATOM 3618 N N . ILE A 1 482 ? -28.686 -14.988 5.731 1.00 88.31 482 ILE A N 1
ATOM 3619 C CA . ILE A 1 482 ? -29.295 -16.296 5.466 1.00 88.31 482 ILE A CA 1
ATOM 3620 C C . ILE A 1 482 ? -28.190 -17.346 5.347 1.00 88.31 482 ILE A C 1
ATOM 3622 O O . ILE A 1 482 ? -27.239 -17.170 4.588 1.00 88.31 482 ILE A O 1
ATOM 3626 N N . ARG A 1 483 ? -28.342 -18.452 6.072 1.00 85.56 483 ARG A N 1
ATOM 3627 C CA . ARG A 1 483 ? -27.446 -19.609 6.103 1.00 85.56 483 ARG A CA 1
ATOM 3628 C C . ARG A 1 483 ? -28.076 -20.777 5.349 1.00 85.56 483 ARG A C 1
ATOM 3630 O O . ARG A 1 483 ? -29.172 -21.218 5.693 1.00 85.56 483 ARG A O 1
ATOM 3637 N N . PHE A 1 484 ? -27.367 -21.298 4.351 1.00 89.19 484 PHE A N 1
ATOM 3638 C CA . PHE A 1 484 ? -27.747 -22.510 3.623 1.00 89.19 484 PHE A CA 1
ATOM 3639 C C . PHE A 1 484 ? -27.034 -23.716 4.240 1.00 89.19 484 PHE A C 1
ATOM 3641 O O . PHE A 1 484 ? -25.887 -24.010 3.901 1.00 89.19 484 PHE A O 1
ATOM 3648 N N . VAL A 1 485 ? -27.696 -24.412 5.169 1.00 83.25 485 VAL A N 1
ATOM 3649 C CA . VAL A 1 485 ? -27.096 -25.517 5.939 1.00 83.25 485 VAL A CA 1
ATOM 3650 C C . VAL A 1 485 ? -26.648 -26.657 5.023 1.00 83.25 485 VAL A C 1
ATOM 3652 O O . VAL A 1 485 ? -25.569 -27.211 5.228 1.00 83.25 485 VAL A O 1
ATOM 3655 N N . GLY A 1 486 ? -27.423 -26.952 3.974 1.00 81.62 486 GLY A N 1
ATOM 3656 C CA . GLY A 1 486 ? -27.123 -27.991 2.989 1.00 81.62 486 GLY A CA 1
ATOM 3657 C C . GLY A 1 486 ? -26.145 -27.594 1.873 1.00 81.62 486 GLY A C 1
ATOM 3658 O O . GLY A 1 486 ? -25.916 -28.414 0.986 1.00 81.62 486 GLY A O 1
ATOM 3659 N N . LEU A 1 487 ? -25.588 -26.372 1.868 1.00 81.81 487 LEU A N 1
ATOM 3660 C CA . LEU A 1 487 ? -24.594 -25.944 0.874 1.00 81.81 487 LEU A CA 1
ATOM 3661 C C . LEU A 1 487 ? -23.188 -25.887 1.482 1.00 81.81 487 LEU A C 1
ATOM 3663 O O . LEU A 1 487 ? -22.863 -25.012 2.289 1.00 81.81 487 LEU A O 1
ATOM 3667 N N . ASP A 1 488 ? -22.336 -26.807 1.036 1.00 76.88 488 ASP A N 1
ATOM 3668 C CA . ASP A 1 488 ? -20.913 -26.807 1.357 1.00 76.88 488 ASP A CA 1
ATOM 3669 C C . ASP A 1 488 ? -20.186 -25.598 0.731 1.00 76.88 488 ASP A C 1
ATOM 3671 O O . ASP A 1 488 ? -20.413 -25.220 -0.423 1.00 76.88 488 ASP A O 1
ATOM 3675 N N . PHE A 1 489 ? -19.277 -24.995 1.500 1.00 70.50 489 PHE A N 1
ATOM 3676 C CA . PHE A 1 489 ? -18.572 -23.786 1.081 1.00 70.50 489 PHE A CA 1
ATOM 3677 C C . PHE A 1 489 ? -17.507 -24.053 0.008 1.00 70.50 489 PHE A C 1
ATOM 3679 O O . PHE A 1 489 ? -17.233 -23.161 -0.790 1.00 70.50 489 PHE A O 1
ATOM 3686 N N . ASN A 1 490 ? -16.936 -25.259 -0.072 1.00 68.62 490 ASN A N 1
ATOM 3687 C CA . ASN A 1 490 ? -15.986 -25.601 -1.137 1.00 68.62 490 ASN A CA 1
ATOM 3688 C C . ASN A 1 490 ? -16.706 -25.779 -2.480 1.00 68.62 490 ASN A C 1
ATOM 3690 O O . ASN A 1 490 ? -16.185 -25.382 -3.516 1.00 68.62 490 ASN A O 1
ATOM 3694 N N . THR A 1 491 ? -17.938 -26.293 -2.455 1.00 67.88 491 THR A N 1
ATOM 3695 C CA . THR A 1 491 ? -18.833 -26.339 -3.622 1.00 67.88 491 THR A CA 1
ATOM 3696 C C . THR A 1 491 ? -19.188 -24.931 -4.102 1.00 67.88 491 THR A C 1
ATOM 3698 O O . THR A 1 491 ? -19.188 -24.678 -5.303 1.00 67.88 491 THR A O 1
ATOM 3701 N N . TYR A 1 492 ? -19.424 -23.992 -3.178 1.00 69.62 492 TYR A N 1
ATOM 3702 C CA . TYR A 1 492 ? -19.613 -22.583 -3.524 1.00 69.62 492 TYR A CA 1
ATOM 3703 C C . TYR A 1 492 ? -18.332 -21.942 -4.077 1.00 69.62 492 TYR A C 1
ATOM 3705 O O . TYR A 1 492 ? -18.359 -21.382 -5.163 1.00 69.62 492 TYR A O 1
ATOM 3713 N N . ASN A 1 493 ? -17.201 -22.053 -3.381 1.00 63.06 493 ASN A N 1
ATOM 3714 C CA . ASN A 1 493 ? -15.959 -21.354 -3.726 1.00 63.06 493 ASN A CA 1
ATOM 3715 C C . ASN A 1 493 ? -15.123 -22.038 -4.837 1.00 63.06 493 ASN A C 1
ATOM 3717 O O . ASN A 1 493 ? -14.100 -21.499 -5.251 1.00 63.06 493 ASN A O 1
ATOM 3721 N N . GLY A 1 494 ? -15.522 -23.229 -5.297 1.00 57.19 494 GLY A N 1
ATOM 3722 C CA . GLY A 1 494 ? -14.783 -24.039 -6.275 1.00 57.19 494 GLY A CA 1
ATOM 3723 C C . GLY A 1 494 ? -15.092 -23.752 -7.751 1.00 57.19 494 GLY A C 1
ATOM 3724 O O . GLY A 1 494 ? -14.308 -24.149 -8.611 1.00 57.19 494 GLY A O 1
ATOM 3725 N N . ASP A 1 495 ? -16.198 -23.067 -8.062 1.00 75.06 495 ASP A N 1
ATOM 3726 C CA . ASP A 1 495 ? -16.586 -22.698 -9.433 1.00 75.06 495 ASP A CA 1
ATOM 3727 C C . ASP A 1 495 ? -17.197 -21.288 -9.473 1.00 75.06 495 ASP A C 1
ATOM 3729 O O . ASP A 1 495 ? -18.268 -21.027 -8.924 1.00 75.06 495 ASP A O 1
ATOM 3733 N N . SER A 1 496 ? -16.539 -20.368 -10.182 1.00 70.94 496 SER A N 1
ATOM 3734 C CA . SER A 1 496 ? -17.012 -18.990 -10.352 1.00 70.94 496 SER A CA 1
ATOM 3735 C C . SER A 1 496 ? -18.332 -18.894 -11.129 1.00 70.94 496 SER A C 1
ATOM 3737 O O . SER A 1 496 ? -19.104 -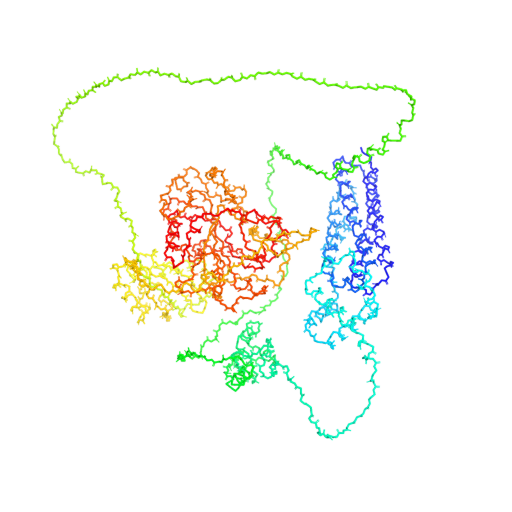17.957 -10.916 1.00 70.94 496 SER A O 1
ATOM 3739 N N . THR A 1 497 ? -18.643 -19.874 -11.981 1.00 77.75 497 THR A N 1
ATOM 3740 C CA . THR A 1 497 ? -19.935 -19.975 -12.678 1.00 77.75 497 THR A CA 1
ATOM 3741 C C . THR A 1 497 ? -21.051 -20.258 -11.678 1.00 77.75 497 THR A C 1
ATOM 3743 O O . THR A 1 497 ? -22.078 -19.575 -11.683 1.00 77.75 497 THR A O 1
ATOM 3746 N N . PHE A 1 498 ? -20.827 -21.217 -10.775 1.00 81.25 498 PHE A N 1
ATOM 3747 C CA . PHE A 1 498 ? -21.732 -21.520 -9.673 1.00 81.25 498 PHE A CA 1
ATOM 3748 C C . PHE A 1 498 ? -21.918 -20.319 -8.733 1.00 81.25 498 PHE A C 1
ATOM 3750 O O . PHE A 1 498 ? -23.062 -19.959 -8.468 1.00 81.25 498 PHE A O 1
ATOM 3757 N N . VAL A 1 499 ? -20.842 -19.637 -8.305 1.00 79.38 499 VAL A N 1
ATOM 3758 C CA . VAL A 1 499 ? -20.933 -18.416 -7.467 1.00 79.38 499 VAL A CA 1
ATOM 3759 C C . VAL A 1 499 ? -21.828 -17.355 -8.106 1.00 79.38 499 VAL A C 1
ATOM 3761 O O . VAL A 1 499 ? -22.697 -16.790 -7.438 1.00 79.38 499 VAL A O 1
ATOM 3764 N N . ASN A 1 500 ? -21.624 -17.068 -9.392 1.00 78.69 500 ASN A N 1
ATOM 3765 C CA . ASN A 1 500 ? -22.359 -16.016 -10.090 1.00 78.69 500 ASN A CA 1
ATOM 3766 C C . ASN A 1 500 ? -23.843 -16.369 -10.251 1.00 78.69 500 ASN A C 1
ATOM 3768 O O . ASN A 1 500 ? -24.702 -15.532 -9.967 1.00 78.69 500 ASN A O 1
ATOM 3772 N N . ASN A 1 501 ? -24.150 -17.618 -10.616 1.00 84.19 501 ASN A N 1
ATOM 3773 C CA . ASN A 1 501 ? -25.527 -18.108 -10.691 1.00 84.19 501 ASN A CA 1
ATOM 3774 C C . ASN A 1 501 ? -26.201 -18.104 -9.309 1.00 84.19 501 ASN A C 1
ATOM 3776 O O . ASN A 1 501 ? -27.320 -17.621 -9.180 1.00 84.19 501 ASN A O 1
ATOM 3780 N N . PHE A 1 502 ? -25.503 -18.550 -8.260 1.00 90.25 502 PHE A N 1
ATOM 3781 C CA . PHE A 1 502 ? -25.995 -18.527 -6.882 1.00 90.25 502 PHE A CA 1
ATOM 3782 C C . PHE A 1 502 ? -26.321 -17.101 -6.415 1.00 90.25 502 PHE A C 1
ATOM 3784 O O . PHE A 1 502 ? -27.404 -16.860 -5.887 1.00 90.25 502 PHE A O 1
ATOM 3791 N N . LYS A 1 503 ? -25.420 -16.130 -6.637 1.00 86.94 503 LYS A N 1
ATOM 3792 C CA . LYS A 1 503 ? -25.653 -14.720 -6.276 1.00 86.94 503 LYS A CA 1
ATOM 3793 C C . LYS A 1 503 ? -26.832 -14.117 -7.050 1.00 86.94 503 LYS A C 1
ATOM 3795 O O . LYS A 1 503 ? -27.592 -13.340 -6.471 1.00 86.94 503 LYS A O 1
ATOM 3800 N N . ALA A 1 504 ? -26.997 -14.470 -8.327 1.00 85.44 504 ALA A N 1
ATOM 3801 C CA . ALA A 1 504 ? -28.118 -14.020 -9.150 1.00 85.44 504 ALA A CA 1
ATOM 3802 C C . ALA A 1 504 ? -29.458 -14.614 -8.677 1.00 85.44 504 ALA A C 1
ATOM 3804 O O . ALA A 1 504 ? -30.396 -13.855 -8.422 1.00 85.44 504 ALA A O 1
ATOM 3805 N N . ASP A 1 505 ? -29.525 -15.936 -8.478 1.00 90.50 505 ASP A N 1
ATOM 3806 C CA . ASP A 1 505 ? -30.700 -16.638 -7.944 1.00 90.50 505 ASP A CA 1
ATOM 3807 C C . ASP A 1 505 ? -31.071 -16.110 -6.547 1.00 90.50 505 ASP A C 1
ATOM 3809 O O . ASP A 1 505 ? -32.247 -15.871 -6.268 1.00 90.50 505 ASP A O 1
ATOM 3813 N N . PHE A 1 506 ? -30.077 -15.851 -5.687 1.00 94.31 506 PHE A N 1
ATOM 3814 C CA . PHE A 1 506 ? -30.280 -15.286 -4.352 1.00 94.31 506 PHE A CA 1
ATOM 3815 C C . PHE A 1 506 ? -30.878 -13.876 -4.415 1.00 94.31 506 PHE A C 1
ATOM 3817 O O . PHE A 1 506 ? -31.936 -13.635 -3.830 1.00 94.31 506 PHE A O 1
ATOM 3824 N N . LYS A 1 507 ? -30.240 -12.944 -5.147 1.00 91.50 507 LYS A N 1
ATOM 3825 C CA . LYS A 1 507 ? -30.750 -11.567 -5.288 1.00 91.50 507 LYS A CA 1
ATOM 3826 C C . LYS A 1 507 ? -32.148 -11.563 -5.919 1.00 91.50 507 LYS A C 1
ATOM 3828 O O . LYS A 1 507 ? -33.001 -10.803 -5.471 1.00 91.50 507 LYS A O 1
ATOM 3833 N N . GLY A 1 508 ? -32.407 -12.430 -6.902 1.00 90.94 508 GLY A N 1
ATOM 3834 C CA . GLY A 1 508 ? -33.716 -12.583 -7.542 1.00 90.94 508 GLY A CA 1
ATOM 3835 C C . GLY A 1 508 ? -34.812 -13.078 -6.591 1.00 90.94 508 GLY A C 1
ATOM 3836 O O . GLY A 1 508 ? -35.877 -12.465 -6.518 1.00 90.94 508 GLY A O 1
ATOM 3837 N N . ALA A 1 509 ? -34.546 -14.140 -5.826 1.00 93.75 509 ALA A N 1
ATOM 3838 C CA . ALA A 1 509 ? -35.489 -14.712 -4.862 1.00 93.75 509 ALA A CA 1
ATOM 3839 C C . ALA A 1 509 ? -35.817 -13.738 -3.714 1.00 93.75 509 ALA A C 1
ATOM 3841 O O . ALA A 1 509 ? -36.988 -13.518 -3.389 1.00 93.75 509 ALA A O 1
ATOM 3842 N N . VAL A 1 510 ? -34.791 -13.083 -3.156 1.00 94.12 510 VAL A N 1
ATOM 3843 C CA . VAL A 1 510 ? -34.950 -12.053 -2.119 1.00 94.12 510 VAL A CA 1
ATOM 3844 C C . VAL A 1 510 ? -35.746 -10.860 -2.650 1.00 94.12 510 VAL A C 1
ATOM 3846 O O . VAL A 1 510 ? -36.722 -10.465 -2.017 1.00 94.12 510 VAL A O 1
ATOM 3849 N N . ALA A 1 511 ? -35.398 -10.323 -3.824 1.00 90.69 511 ALA A N 1
ATOM 3850 C CA . ALA A 1 511 ? -36.093 -9.180 -4.419 1.00 90.69 511 ALA A CA 1
ATOM 3851 C C . ALA A 1 511 ? -37.568 -9.487 -4.719 1.00 90.69 511 ALA A C 1
ATOM 3853 O O . ALA A 1 511 ? -38.450 -8.711 -4.350 1.00 90.69 511 ALA A O 1
ATOM 3854 N N . SER A 1 512 ? -37.843 -10.652 -5.319 1.00 92.00 512 SER A N 1
ATOM 3855 C CA . SER A 1 512 ? -39.206 -11.093 -5.631 1.00 92.00 512 SER A CA 1
ATOM 3856 C C . SER A 1 512 ? -40.060 -11.304 -4.382 1.00 92.00 512 SER A C 1
ATOM 3858 O O . SER A 1 512 ? -41.262 -11.055 -4.433 1.00 92.00 512 SER A O 1
ATOM 3860 N N . THR A 1 513 ? -39.470 -11.767 -3.276 1.00 91.44 513 THR A N 1
ATOM 3861 C CA . THR A 1 513 ? -40.197 -11.981 -2.014 1.00 91.44 513 THR A CA 1
ATOM 3862 C C . THR A 1 513 ? -40.416 -10.671 -1.257 1.00 91.44 513 THR A C 1
ATOM 3864 O O . THR A 1 513 ? -41.488 -10.449 -0.702 1.00 91.44 513 THR A O 1
ATOM 3867 N N . ALA A 1 514 ? -39.427 -9.775 -1.279 1.00 89.25 514 ALA A N 1
ATOM 3868 C CA . ALA A 1 514 ? -39.511 -8.444 -0.686 1.00 89.25 514 ALA A CA 1
ATOM 3869 C C . ALA A 1 514 ? -40.375 -7.452 -1.495 1.00 89.25 514 ALA A C 1
ATOM 3871 O O . ALA A 1 514 ? -40.690 -6.383 -0.987 1.00 89.25 514 ALA A O 1
ATOM 3872 N N . GLY A 1 515 ? -40.747 -7.768 -2.742 1.00 88.50 515 GLY A N 1
ATOM 3873 C CA . GLY A 1 515 ? -41.524 -6.867 -3.605 1.00 88.50 515 GLY A CA 1
ATOM 3874 C C . GLY A 1 515 ? -40.715 -5.717 -4.224 1.00 88.50 515 GLY A C 1
ATOM 3875 O O . GLY A 1 515 ? -41.298 -4.767 -4.742 1.00 88.50 515 GLY A O 1
ATOM 3876 N N . VAL A 1 516 ? -39.379 -5.793 -4.203 1.00 85.44 516 VAL A N 1
ATOM 3877 C CA . VAL A 1 516 ? -38.476 -4.721 -4.664 1.00 85.44 516 VAL A CA 1
ATOM 3878 C C . VAL A 1 516 ? -37.748 -5.082 -5.966 1.00 85.44 516 VAL A C 1
ATOM 3880 O O . VAL A 1 516 ? -37.686 -6.239 -6.374 1.00 85.44 516 VAL A O 1
ATOM 3883 N N . SER A 1 517 ? -37.148 -4.088 -6.631 1.00 81.81 517 SER A N 1
ATOM 3884 C CA . SER A 1 517 ? -36.220 -4.337 -7.748 1.00 81.81 517 SER A CA 1
ATOM 3885 C C . SER A 1 517 ? -34.960 -5.066 -7.264 1.00 81.81 517 SER A C 1
ATOM 3887 O O . SER A 1 517 ? -34.438 -4.756 -6.195 1.00 81.81 517 SER A O 1
ATOM 3889 N N . VAL A 1 518 ? -34.412 -5.965 -8.090 1.00 77.75 518 VAL A N 1
ATOM 3890 C CA . VAL A 1 518 ? -33.161 -6.711 -7.825 1.00 77.75 518 VAL A CA 1
ATOM 3891 C C . VAL A 1 518 ? -31.986 -5.780 -7.494 1.00 77.75 518 VAL A C 1
ATOM 3893 O O . VAL A 1 518 ? -31.146 -6.113 -6.665 1.00 77.75 518 VAL A O 1
ATOM 3896 N N . GLN A 1 519 ? -31.962 -4.574 -8.071 1.00 77.25 519 GLN A N 1
ATOM 3897 C CA . GLN A 1 519 ? -30.953 -3.538 -7.797 1.00 77.25 519 GLN A CA 1
ATOM 3898 C C . GLN A 1 519 ? -30.981 -3.014 -6.349 1.00 77.25 519 GLN A C 1
ATOM 3900 O O . GLN A 1 519 ? -30.023 -2.392 -5.903 1.00 77.25 519 GLN A O 1
ATOM 3905 N N . ARG A 1 520 ? -32.068 -3.256 -5.606 1.00 79.81 520 ARG A N 1
ATOM 3906 C CA . ARG A 1 520 ? -32.240 -2.845 -4.203 1.00 79.81 520 ARG A CA 1
ATOM 3907 C C . ARG A 1 520 ? -31.881 -3.950 -3.209 1.00 79.81 520 ARG A C 1
ATOM 3909 O O . ARG A 1 520 ? -32.081 -3.764 -2.011 1.00 79.81 520 ARG A O 1
ATOM 3916 N N . VAL A 1 521 ? -31.346 -5.073 -3.699 1.00 78.25 521 VAL A N 1
ATOM 3917 C CA . VAL A 1 521 ? -30.798 -6.170 -2.894 1.00 78.25 521 VAL A CA 1
ATOM 3918 C C . VAL A 1 521 ? -29.283 -6.219 -3.080 1.00 78.25 521 VAL A C 1
ATOM 3920 O O . VAL A 1 521 ? -28.785 -6.606 -4.141 1.00 78.25 521 VAL A O 1
ATOM 3923 N N . ASN A 1 522 ? -28.535 -5.858 -2.038 1.00 75.75 522 ASN A N 1
ATOM 3924 C CA . ASN A 1 522 ? -27.083 -5.998 -2.029 1.00 75.75 522 ASN A CA 1
ATOM 3925 C C . ASN A 1 522 ? -26.654 -7.238 -1.236 1.00 75.75 522 ASN A C 1
ATOM 3927 O O . ASN A 1 522 ? -27.226 -7.510 -0.188 1.00 75.75 522 ASN A O 1
ATOM 3931 N N . ILE A 1 523 ? -25.626 -7.955 -1.698 1.00 78.25 523 ILE A N 1
ATOM 3932 C CA . ILE A 1 523 ? -24.957 -9.009 -0.920 1.00 78.25 523 ILE A CA 1
ATOM 3933 C C . ILE A 1 523 ? -23.669 -8.388 -0.378 1.00 78.25 523 ILE A C 1
ATOM 3935 O O . ILE A 1 523 ? -22.828 -7.972 -1.166 1.00 78.25 523 ILE A O 1
ATOM 3939 N N . ALA A 1 524 ? -23.538 -8.305 0.944 1.00 60.41 524 ALA A N 1
ATOM 3940 C CA . ALA A 1 524 ? -22.436 -7.627 1.622 1.00 60.41 524 ALA A CA 1
ATOM 3941 C C . ALA A 1 524 ? -21.202 -8.528 1.827 1.00 60.41 524 ALA A C 1
ATOM 3943 O O . ALA A 1 524 ? -20.081 -8.069 1.643 1.00 60.41 524 ALA A O 1
ATOM 3944 N N . ASP A 1 525 ? -21.393 -9.802 2.188 1.00 64.06 525 ASP A N 1
ATOM 3945 C CA . ASP A 1 525 ? -20.328 -10.821 2.266 1.00 64.06 525 ASP A CA 1
ATOM 3946 C C . ASP A 1 525 ? -20.958 -12.231 2.176 1.00 64.06 525 ASP A C 1
ATOM 3948 O O . ASP A 1 525 ? -22.170 -12.397 2.360 1.00 64.06 525 ASP A O 1
ATOM 3952 N N . VAL A 1 526 ? -20.145 -13.252 1.888 1.00 72.81 526 VAL A N 1
ATOM 3953 C CA . VAL A 1 526 ? -20.533 -14.669 1.933 1.00 72.81 526 VAL A CA 1
ATOM 3954 C C . VAL A 1 526 ? -19.441 -15.489 2.630 1.00 72.81 526 VAL A C 1
ATOM 3956 O O . VAL A 1 526 ? -18.318 -15.586 2.134 1.00 72.81 526 VAL A O 1
ATOM 3959 N N . HIS A 1 527 ? -19.763 -16.102 3.774 1.00 55.66 527 HIS A N 1
ATOM 3960 C CA . HIS A 1 527 ? -18.778 -16.750 4.655 1.00 55.66 527 HIS A CA 1
ATOM 3961 C C . HIS A 1 527 ? -18.789 -18.287 4.613 1.00 55.66 527 HIS A C 1
ATOM 3963 O O . HIS A 1 527 ? -19.762 -18.921 4.196 1.00 55.66 527 HIS A O 1
ATOM 3969 N N . ALA A 1 528 ? -17.685 -18.870 5.097 1.00 45.47 528 ALA A N 1
ATOM 3970 C CA . ALA A 1 528 ? -17.472 -20.307 5.233 1.00 45.47 528 ALA A CA 1
ATOM 3971 C C . ALA A 1 528 ? -18.122 -20.897 6.496 1.00 45.47 528 ALA A C 1
ATOM 3973 O O . ALA A 1 528 ? -18.185 -20.242 7.534 1.00 45.47 528 ALA A O 1
ATOM 3974 N N . GLY A 1 529 ? -18.551 -22.160 6.387 1.00 52.47 529 GLY A N 1
ATOM 3975 C CA . GLY A 1 529 ? -19.383 -22.856 7.374 1.00 52.47 529 GLY A CA 1
ATOM 3976 C C . GLY A 1 529 ? -20.869 -22.728 7.032 1.00 52.47 529 GLY A C 1
ATOM 3977 O O . GLY A 1 529 ? -21.531 -21.836 7.548 1.00 52.47 529 GLY A O 1
ATOM 3978 N N . SER A 1 530 ? -21.376 -23.621 6.165 1.00 55.56 530 SER A N 1
ATOM 3979 C CA . SER A 1 530 ? -22.736 -23.587 5.583 1.00 55.56 530 SER A CA 1
ATOM 3980 C C . SER A 1 530 ? -23.088 -22.228 4.966 1.00 55.56 530 SER A C 1
ATOM 3982 O O . SER A 1 530 ? -23.629 -21.380 5.664 1.00 55.56 530 SER A O 1
ATOM 3984 N N . VAL A 1 531 ? -22.772 -22.018 3.681 1.00 73.06 531 VAL A N 1
ATOM 3985 C CA . VAL A 1 531 ? -22.798 -20.716 2.966 1.00 73.06 531 VAL A CA 1
ATOM 3986 C C . VAL A 1 531 ? -23.734 -19.671 3.601 1.00 73.06 531 VAL A C 1
ATOM 3988 O O . VAL A 1 531 ? -24.955 -19.720 3.425 1.00 73.06 531 VAL A O 1
ATOM 3991 N N . VAL A 1 532 ? -23.147 -18.736 4.361 1.00 78.38 532 VAL A N 1
ATOM 3992 C CA . VAL A 1 532 ? -23.878 -17.660 5.050 1.00 78.38 532 VAL A CA 1
ATOM 3993 C C . VAL A 1 532 ? -23.780 -16.389 4.224 1.00 78.38 532 VAL A C 1
ATOM 3995 O O . VAL A 1 532 ? -22.703 -15.806 4.118 1.00 78.38 532 VAL A O 1
ATOM 3998 N N . VAL A 1 533 ? -24.900 -15.959 3.653 1.00 81.50 533 VAL A N 1
ATOM 3999 C CA . VAL A 1 533 ? -25.023 -14.759 2.822 1.00 81.50 533 VAL A CA 1
ATOM 4000 C C . VAL A 1 533 ? -25.496 -13.599 3.688 1.00 81.50 533 VAL A C 1
ATOM 4002 O O . VAL A 1 533 ? -26.626 -13.617 4.174 1.00 81.50 533 VAL A O 1
ATOM 4005 N N . PHE A 1 534 ? -24.659 -12.578 3.860 1.00 75.00 534 PHE A N 1
ATOM 4006 C CA . PHE A 1 534 ? -25.052 -11.301 4.460 1.00 75.00 534 PHE A CA 1
ATOM 4007 C C . PHE A 1 534 ? -25.584 -10.387 3.364 1.00 75.00 534 PHE A C 1
ATOM 4009 O O . PHE A 1 534 ? -24.966 -10.264 2.307 1.00 75.00 534 PHE A O 1
ATOM 4016 N N . PHE A 1 535 ? -26.725 -9.744 3.589 1.00 78.62 535 PHE A N 1
ATOM 4017 C CA . PHE A 1 535 ? -27.382 -8.943 2.562 1.00 78.62 535 PHE A CA 1
ATOM 4018 C C . PHE A 1 535 ? -28.180 -7.779 3.152 1.00 78.62 535 PHE A C 1
ATOM 4020 O O . PHE A 1 535 ? -28.568 -7.777 4.324 1.00 78.62 535 PHE A O 1
ATOM 4027 N N . THR A 1 536 ? -28.431 -6.777 2.313 1.00 74.12 536 THR A N 1
ATOM 4028 C CA . THR A 1 536 ? -29.313 -5.654 2.627 1.00 74.12 536 THR A CA 1
ATOM 4029 C C . THR A 1 536 ? -30.398 -5.523 1.568 1.00 74.12 536 THR A C 1
ATOM 4031 O O . THR A 1 536 ? -30.160 -5.760 0.382 1.00 74.12 536 THR A O 1
ATOM 4034 N N . VAL A 1 537 ? -31.604 -5.159 1.999 1.00 80.25 537 VAL A N 1
ATOM 4035 C CA . VAL A 1 537 ? -32.758 -4.897 1.135 1.00 80.25 537 VAL A CA 1
ATOM 4036 C C . VAL A 1 537 ? -33.260 -3.492 1.424 1.00 80.25 537 VAL A C 1
ATOM 4038 O O . VAL A 1 537 ? -33.566 -3.170 2.574 1.00 80.25 537 VAL A O 1
ATOM 4041 N N . ARG A 1 538 ? -33.330 -2.650 0.390 1.00 80.62 538 ARG A N 1
ATOM 4042 C CA . ARG A 1 538 ? -33.840 -1.279 0.495 1.00 80.62 538 ARG A CA 1
ATOM 4043 C C . ARG A 1 538 ? -35.287 -1.202 0.003 1.00 80.62 538 ARG A C 1
ATOM 4045 O O . ARG A 1 538 ? -35.585 -1.586 -1.128 1.00 80.62 538 ARG A O 1
ATOM 4052 N N . PHE A 1 539 ? -36.166 -0.679 0.847 1.00 80.44 539 PHE A N 1
ATOM 4053 C CA . PHE A 1 539 ? -37.585 -0.424 0.584 1.00 80.44 539 PHE A CA 1
ATOM 4054 C C . PHE A 1 539 ? -37.801 1.089 0.467 1.00 80.44 539 PHE A C 1
ATOM 4056 O O . PHE A 1 539 ? -37.081 1.853 1.109 1.00 80.44 539 PHE A O 1
ATOM 4063 N N . LEU A 1 540 ? -38.756 1.562 -0.351 1.00 79.31 540 LEU A N 1
ATOM 4064 C CA . LEU A 1 540 ? -39.105 2.990 -0.289 1.00 79.31 540 LEU A CA 1
ATOM 4065 C C . LEU A 1 540 ? -39.811 3.245 1.053 1.00 79.31 540 LEU A C 1
ATOM 4067 O O . LEU A 1 540 ? -40.439 2.325 1.581 1.00 79.31 540 LEU A O 1
ATOM 4071 N N . PRO A 1 541 ? -39.813 4.477 1.587 1.00 69.56 541 PRO A N 1
ATOM 4072 C CA . PRO A 1 541 ? -40.594 4.786 2.786 1.00 69.56 541 PRO A CA 1
ATOM 4073 C C . PRO A 1 541 ? -42.102 4.496 2.626 1.00 69.56 541 PRO A C 1
ATOM 4075 O O . PRO A 1 541 ? -42.780 4.216 3.609 1.00 69.56 541 PRO A O 1
ATOM 4078 N N . ALA A 1 542 ? -42.622 4.487 1.391 1.00 73.69 542 ALA A N 1
ATOM 4079 C CA . ALA A 1 542 ? -43.994 4.074 1.070 1.00 73.69 542 ALA A CA 1
ATOM 4080 C C . ALA A 1 542 ? -44.246 2.549 1.157 1.00 73.69 542 ALA A C 1
ATOM 4082 O O . ALA A 1 542 ? -45.399 2.127 1.185 1.00 73.69 542 ALA A O 1
ATOM 4083 N N . ASP A 1 543 ? -43.190 1.733 1.217 1.00 79.88 543 ASP A N 1
ATOM 4084 C CA . ASP A 1 543 ? -43.237 0.267 1.253 1.00 79.88 543 ASP A CA 1
ATOM 4085 C C . ASP A 1 543 ? -42.993 -0.290 2.675 1.00 79.88 543 ASP A C 1
ATOM 4087 O O . ASP A 1 543 ? -42.592 -1.446 2.835 1.00 79.88 543 ASP A O 1
ATOM 4091 N N . SER A 1 544 ? -43.228 0.509 3.728 1.00 73.81 544 SER A N 1
ATOM 4092 C CA . SER A 1 544 ? -42.995 0.122 5.133 1.00 73.81 544 SER A CA 1
ATOM 4093 C C . SER A 1 544 ? -43.622 -1.223 5.498 1.00 73.81 544 SER A C 1
ATOM 4095 O O . SER A 1 544 ? -42.962 -2.081 6.087 1.00 73.81 544 SER A O 1
ATOM 4097 N N . ASP A 1 545 ? -44.864 -1.443 5.075 1.00 78.62 545 ASP A N 1
ATOM 4098 C CA . ASP A 1 545 ? -45.636 -2.649 5.375 1.00 78.62 545 ASP A CA 1
ATOM 4099 C C . ASP A 1 545 ? -45.065 -3.880 4.648 1.00 78.62 545 ASP A C 1
ATOM 4101 O O . ASP A 1 545 ? -45.138 -5.004 5.155 1.00 78.62 545 ASP A O 1
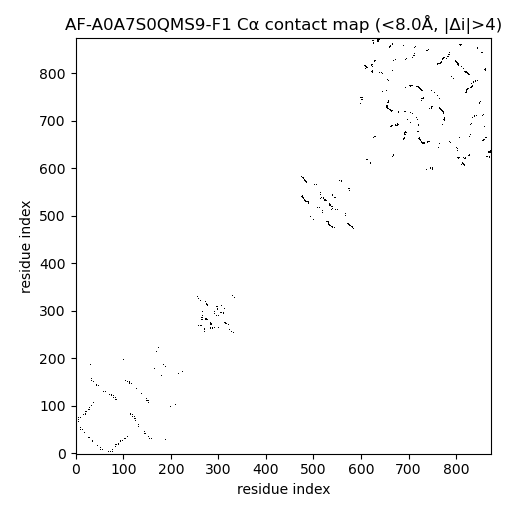ATOM 4105 N N . GLN A 1 546 ? -44.439 -3.675 3.481 1.00 84.62 546 GLN A N 1
ATOM 4106 C CA . GLN A 1 546 ? -43.705 -4.719 2.760 1.00 84.62 546 GLN A CA 1
ATOM 4107 C C . GLN A 1 546 ? -42.417 -5.072 3.510 1.00 84.62 546 GLN A C 1
ATOM 4109 O O . GLN A 1 546 ? -42.136 -6.255 3.700 1.00 84.62 546 GLN A O 1
ATOM 4114 N N . SER A 1 547 ? -41.688 -4.071 4.024 1.00 82.25 547 SER A N 1
ATOM 4115 C CA . SER A 1 547 ? -40.479 -4.294 4.831 1.00 82.25 547 SER A CA 1
ATOM 4116 C C . SER A 1 547 ? -40.778 -5.076 6.118 1.00 82.25 547 SER A C 1
ATOM 4118 O O . SER A 1 547 ? -40.079 -6.040 6.431 1.00 82.25 547 SER A O 1
ATOM 4120 N N . GLU A 1 548 ? -41.875 -4.758 6.818 1.00 78.38 548 GLU A N 1
ATOM 4121 C CA . GLU A 1 548 ? -42.290 -5.476 8.029 1.00 78.38 548 GLU A CA 1
ATOM 4122 C C . GLU A 1 548 ? -42.779 -6.901 7.707 1.00 78.38 548 GLU A C 1
ATOM 4124 O O . GLU A 1 548 ? -42.506 -7.848 8.450 1.00 78.38 548 GLU A O 1
ATOM 4129 N N . THR A 1 549 ? -43.470 -7.084 6.577 1.00 86.44 549 THR A N 1
ATOM 4130 C CA . THR A 1 549 ? -43.909 -8.405 6.096 1.00 86.44 549 THR A CA 1
ATOM 4131 C C . THR A 1 549 ? -42.717 -9.288 5.726 1.00 86.44 549 THR A C 1
ATOM 4133 O O . THR A 1 549 ? -42.661 -10.445 6.144 1.00 86.44 549 THR A O 1
ATOM 4136 N N . PHE A 1 550 ? -41.733 -8.738 5.013 1.00 89.94 550 PHE A N 1
ATOM 4137 C CA . PHE A 1 550 ? -40.498 -9.427 4.645 1.00 89.94 550 PHE A CA 1
ATOM 4138 C C . PHE A 1 550 ? -39.664 -9.805 5.881 1.00 89.94 550 PHE A C 1
ATOM 4140 O O . PHE A 1 550 ? -39.233 -10.949 6.010 1.00 89.94 550 PHE A O 1
ATOM 4147 N N . MET A 1 551 ? -39.535 -8.898 6.857 1.00 82.19 551 MET A N 1
ATOM 4148 C CA . MET A 1 551 ? -38.919 -9.180 8.163 1.00 82.19 551 MET A CA 1
ATOM 4149 C C . MET A 1 551 ? -39.623 -10.325 8.907 1.00 82.19 551 MET A C 1
ATOM 4151 O O . MET A 1 551 ? -38.970 -11.228 9.431 1.00 82.19 551 MET A O 1
ATOM 4155 N N . LYS A 1 552 ? -40.963 -10.346 8.917 1.00 83.00 552 LYS A N 1
ATOM 4156 C CA . LYS A 1 552 ? -41.742 -11.450 9.505 1.00 83.00 552 LYS A CA 1
ATOM 4157 C C . LYS A 1 552 ? -41.538 -12.767 8.750 1.00 83.00 552 LYS A C 1
ATOM 4159 O O . LYS A 1 552 ? -41.552 -13.818 9.386 1.00 83.00 552 LYS A O 1
ATOM 4164 N N . GLN A 1 553 ? -41.338 -12.746 7.434 1.00 85.19 553 GLN A N 1
ATOM 4165 C CA . GLN A 1 553 ? -41.028 -13.952 6.656 1.00 85.19 553 GLN A CA 1
ATOM 4166 C C . GLN A 1 553 ? -39.616 -14.473 6.948 1.00 85.19 553 GLN A C 1
ATOM 4168 O O . GLN A 1 553 ? -39.476 -15.663 7.228 1.00 85.19 553 GLN A O 1
ATOM 4173 N N . LEU A 1 554 ? -38.607 -13.593 6.994 1.00 85.00 554 LEU A N 1
ATOM 4174 C CA . LEU A 1 554 ? -37.242 -13.921 7.428 1.00 85.00 554 LEU A CA 1
ATOM 4175 C C . LEU A 1 554 ? -37.222 -14.581 8.812 1.00 85.00 554 LEU A C 1
ATOM 4177 O O . LEU A 1 554 ? -36.581 -15.612 8.991 1.00 85.00 554 LEU A O 1
ATOM 4181 N N . ALA A 1 555 ? -37.951 -14.013 9.775 1.00 76.69 555 ALA A N 1
ATOM 4182 C CA . ALA A 1 555 ? -37.969 -14.499 11.152 1.00 76.69 555 ALA A CA 1
ATOM 4183 C C . ALA A 1 555 ? -38.709 -15.838 11.335 1.00 76.69 555 ALA A C 1
ATOM 4185 O O . ALA A 1 555 ? -38.302 -16.646 12.166 1.00 76.69 555 ALA A O 1
ATOM 4186 N N . ASN A 1 556 ? -39.808 -16.073 10.603 1.00 83.69 556 ASN A N 1
ATOM 4187 C CA . ASN A 1 556 ? -40.692 -17.224 10.846 1.00 83.69 556 ASN A CA 1
ATOM 4188 C C . ASN A 1 556 ? -40.515 -18.386 9.853 1.00 83.69 556 ASN A C 1
ATOM 4190 O O . ASN A 1 556 ? -40.814 -19.526 10.203 1.00 83.69 556 ASN A O 1
ATOM 4194 N N . ASN A 1 557 ? -40.107 -18.123 8.606 1.00 89.62 557 ASN A N 1
ATOM 4195 C CA . ASN A 1 557 ? -39.937 -19.149 7.572 1.00 89.62 557 ASN A CA 1
ATOM 4196 C C . ASN A 1 557 ? -38.996 -18.665 6.443 1.00 89.62 557 ASN A C 1
ATOM 4198 O O . ASN A 1 557 ? -39.457 -18.427 5.320 1.00 89.62 557 ASN A O 1
ATOM 4202 N N . PRO A 1 558 ? -37.682 -18.523 6.692 1.00 89.06 558 PRO A N 1
ATOM 4203 C CA . PRO A 1 558 ? -36.741 -17.994 5.700 1.00 89.06 558 PRO A CA 1
ATOM 4204 C C . PRO A 1 558 ? -36.616 -18.876 4.447 1.00 89.06 558 PRO A C 1
ATOM 4206 O O . PRO A 1 558 ? -36.368 -18.362 3.359 1.00 89.06 558 PRO A O 1
ATOM 4209 N N . ALA A 1 559 ? -36.888 -20.183 4.546 1.00 90.69 559 ALA A N 1
ATOM 4210 C CA . ALA A 1 559 ? -36.956 -21.072 3.383 1.00 90.69 559 ALA A CA 1
ATOM 4211 C C . ALA A 1 559 ? -38.036 -20.653 2.360 1.00 90.69 559 ALA A C 1
ATOM 4213 O O . ALA A 1 559 ? -37.876 -20.896 1.164 1.00 90.69 559 ALA A O 1
ATOM 4214 N N . SER A 1 560 ? -39.116 -19.986 2.797 1.00 90.88 560 SER A N 1
ATOM 4215 C CA . SER A 1 560 ? -40.179 -19.507 1.896 1.00 90.88 560 SER A CA 1
ATOM 4216 C C . SER A 1 560 ? -39.731 -18.419 0.916 1.00 90.88 560 SER A C 1
ATOM 4218 O O . SER A 1 560 ? -40.314 -18.321 -0.160 1.00 90.88 560 SER A O 1
ATOM 4220 N N . ILE A 1 561 ? -38.654 -17.683 1.222 1.00 93.25 561 ILE A N 1
ATOM 4221 C CA . ILE A 1 561 ? -38.043 -16.682 0.323 1.00 93.25 561 ILE A CA 1
ATOM 4222 C C . ILE A 1 561 ? -37.537 -17.336 -0.969 1.00 93.25 561 ILE A C 1
ATOM 4224 O O . ILE A 1 561 ? -37.521 -16.726 -2.033 1.00 93.25 561 ILE A O 1
ATOM 4228 N N . PHE A 1 562 ? -37.161 -18.611 -0.887 1.00 93.75 562 PHE A N 1
ATOM 4229 C CA . PHE A 1 562 ? -36.588 -19.379 -1.986 1.00 93.75 562 PHE A CA 1
ATOM 4230 C C . PHE A 1 562 ? -37.620 -20.266 -2.695 1.00 93.75 562 PHE A C 1
ATOM 4232 O O . PHE A 1 562 ? -37.236 -21.093 -3.526 1.00 93.75 562 PHE A O 1
ATOM 4239 N N . ALA A 1 563 ? -38.918 -20.094 -2.406 1.00 85.38 563 ALA A N 1
ATOM 4240 C CA . ALA A 1 563 ? -40.018 -20.852 -2.998 1.00 85.38 563 ALA A CA 1
ATOM 4241 C C . ALA A 1 563 ? -40.036 -20.752 -4.536 1.00 85.38 563 ALA A C 1
ATOM 4243 O O . ALA A 1 563 ? -40.472 -19.760 -5.112 1.00 85.38 563 ALA A O 1
ATOM 4244 N N . GLY A 1 564 ? -39.580 -21.819 -5.201 1.00 80.75 564 GLY A N 1
ATOM 4245 C CA . GLY A 1 564 ? -39.466 -21.897 -6.662 1.00 80.75 564 GLY A CA 1
ATOM 4246 C C . GLY A 1 564 ? -38.071 -21.599 -7.229 1.00 80.75 564 GLY A C 1
ATOM 4247 O O . GLY A 1 564 ? -37.896 -21.700 -8.440 1.00 80.75 564 GLY A O 1
ATOM 4248 N N . SER A 1 565 ? -37.080 -21.285 -6.390 1.00 87.50 565 SER A N 1
ATOM 4249 C CA . SER A 1 565 ? -35.670 -21.171 -6.797 1.00 87.50 565 SER A CA 1
ATOM 4250 C C . SER A 1 565 ? -34.918 -22.502 -6.664 1.00 87.50 565 SER A C 1
ATOM 4252 O O . SER A 1 565 ? -35.333 -23.398 -5.923 1.00 87.50 565 SER A O 1
ATOM 4254 N N . SER A 1 566 ? -33.768 -22.606 -7.337 1.00 86.12 566 SER A N 1
ATOM 4255 C CA . SER A 1 566 ? -32.839 -23.738 -7.208 1.00 86.12 566 SER A CA 1
ATOM 4256 C C . SER A 1 566 ? -32.312 -23.909 -5.771 1.00 86.12 566 SER A C 1
ATOM 4258 O O . SER A 1 566 ? -32.052 -25.027 -5.326 1.00 86.12 566 SER A O 1
ATOM 4260 N N . LEU A 1 567 ? -32.213 -22.808 -5.019 1.00 89.44 567 LEU A N 1
ATOM 4261 C CA . LEU A 1 567 ? -31.530 -22.732 -3.726 1.00 89.44 567 LEU A CA 1
ATOM 4262 C C . LEU A 1 567 ? -32.250 -23.476 -2.591 1.00 89.44 567 LEU A C 1
ATOM 4264 O O . LEU A 1 567 ? -31.615 -23.831 -1.598 1.00 89.44 567 LEU A O 1
ATOM 4268 N N . LEU A 1 568 ? -33.541 -23.794 -2.751 1.00 88.75 568 LEU A N 1
ATOM 4269 C CA . LEU A 1 568 ? -34.296 -24.614 -1.792 1.00 88.75 568 LEU A CA 1
ATOM 4270 C C . LEU A 1 568 ? -33.683 -26.003 -1.558 1.00 88.75 568 LEU A C 1
ATOM 4272 O O . LEU A 1 568 ? -33.880 -26.581 -0.487 1.00 88.75 568 LEU A O 1
ATOM 4276 N N . GLN A 1 569 ? -32.931 -26.534 -2.529 1.00 87.56 569 GLN A N 1
ATOM 4277 C CA . GLN A 1 569 ? -32.265 -27.835 -2.407 1.00 87.56 569 GLN A CA 1
ATOM 4278 C C . GLN A 1 569 ? -31.210 -27.874 -1.288 1.00 87.56 569 GLN A C 1
ATOM 4280 O O . GLN A 1 569 ? -30.876 -28.953 -0.810 1.00 87.56 569 GLN A O 1
ATOM 4285 N N . TYR A 1 570 ? -30.732 -26.711 -0.832 1.00 88.31 570 TYR A N 1
ATOM 4286 C CA . TYR A 1 570 ? -29.723 -26.568 0.221 1.00 88.31 570 TYR A CA 1
ATOM 4287 C C . TYR A 1 570 ? -30.324 -26.358 1.621 1.00 88.31 570 TYR A C 1
ATOM 4289 O O . TYR A 1 570 ? -29.699 -25.756 2.494 1.00 88.31 570 TYR A O 1
ATOM 4297 N N . SER A 1 571 ? -31.549 -26.848 1.834 1.00 80.12 571 SER A N 1
ATOM 4298 C CA . SER A 1 571 ? -32.225 -26.826 3.135 1.00 80.12 571 SER A CA 1
ATOM 4299 C C . SER A 1 571 ? -31.520 -27.720 4.180 1.00 80.12 571 SER A C 1
ATOM 4301 O O . SER A 1 571 ? -30.968 -28.751 3.791 1.00 80.12 571 SER A O 1
ATOM 4303 N N . PRO A 1 572 ? -31.589 -27.422 5.497 1.00 87.19 572 PRO A N 1
ATOM 4304 C CA . PRO A 1 572 ? -32.263 -26.281 6.129 1.00 87.19 572 PRO A CA 1
ATOM 4305 C C . PRO A 1 572 ? -31.749 -24.906 5.686 1.00 87.19 572 PRO A C 1
ATOM 4307 O O . PRO A 1 572 ? -30.564 -24.720 5.429 1.00 87.19 572 PRO A O 1
ATOM 4310 N N . ILE A 1 573 ? -32.667 -23.945 5.586 1.00 88.25 573 ILE A N 1
ATOM 4311 C CA . ILE A 1 573 ? -32.347 -22.534 5.361 1.00 88.25 573 ILE A CA 1
ATOM 4312 C C . ILE A 1 573 ? -32.694 -21.806 6.653 1.00 88.25 573 ILE A C 1
ATOM 4314 O O . ILE A 1 573 ? -33.837 -21.863 7.105 1.00 88.25 573 ILE A O 1
ATOM 4318 N N . GLU A 1 574 ? -31.704 -21.149 7.242 1.00 85.25 574 GLU A N 1
ATOM 4319 C CA . GLU A 1 574 ? -31.803 -20.424 8.510 1.00 85.25 574 GLU A CA 1
ATOM 4320 C C . GLU A 1 574 ? -31.561 -18.932 8.248 1.00 85.25 574 GLU A C 1
ATOM 4322 O O . GLU A 1 574 ? -30.846 -18.578 7.312 1.00 85.25 574 GLU A O 1
ATOM 4327 N N . ALA A 1 575 ? -32.137 -18.041 9.055 1.00 79.38 575 ALA A N 1
ATOM 4328 C CA . ALA A 1 575 ? -31.864 -16.606 8.980 1.00 79.38 575 ALA A CA 1
ATOM 4329 C C . ALA A 1 575 ? -31.578 -16.045 10.371 1.00 79.38 575 ALA A C 1
ATOM 4331 O O . ALA A 1 575 ? -32.191 -16.464 11.355 1.00 79.38 575 ALA A O 1
ATOM 4332 N N . SER A 1 576 ? -30.656 -15.087 10.459 1.00 68.44 576 SER A N 1
ATOM 4333 C CA . SER A 1 576 ? -30.296 -14.447 11.726 1.00 68.44 576 SER A CA 1
ATOM 4334 C C . SER A 1 576 ? -29.986 -12.956 11.553 1.00 68.44 576 SER A C 1
ATOM 4336 O O . SER A 1 576 ? -29.926 -12.441 10.433 1.00 68.44 576 SER A O 1
ATOM 4338 N N . GLY A 1 577 ? -29.829 -12.249 12.679 1.00 55.47 577 GLY A N 1
ATOM 4339 C CA . GLY A 1 577 ? -29.330 -10.870 12.714 1.00 55.47 577 GLY A CA 1
ATOM 4340 C C . GLY A 1 577 ? -30.119 -9.878 11.856 1.00 55.47 577 GLY A C 1
ATOM 4341 O O . GLY A 1 577 ? -29.511 -9.149 11.079 1.00 55.47 577 GLY A O 1
ATOM 4342 N N . TYR A 1 578 ? -31.453 -9.883 11.951 1.00 61.97 578 TYR A N 1
ATOM 4343 C CA . TYR A 1 578 ? -32.315 -8.990 11.174 1.00 61.97 578 TYR A CA 1
ATOM 4344 C C . TYR A 1 578 ? -32.630 -7.678 11.912 1.00 61.97 578 TYR A C 1
ATOM 4346 O O . TYR A 1 578 ? -33.227 -7.689 12.989 1.00 61.97 578 TYR A O 1
ATOM 4354 N N . THR A 1 579 ? -32.291 -6.539 11.301 1.00 47.31 579 THR A N 1
ATOM 4355 C CA . THR A 1 579 ? -32.549 -5.199 11.860 1.00 47.31 579 THR A CA 1
ATOM 4356 C C . THR A 1 579 ? -33.090 -4.264 10.781 1.00 47.31 579 THR A C 1
ATOM 4358 O O . THR A 1 579 ? -32.526 -4.176 9.690 1.00 47.31 579 THR A O 1
ATOM 4361 N N . THR A 1 580 ? -34.162 -3.531 11.092 1.00 43.59 580 THR A N 1
ATOM 4362 C CA . THR A 1 580 ? -34.659 -2.414 10.273 1.00 43.59 580 THR A CA 1
ATOM 4363 C C . THR A 1 580 ? -34.001 -1.111 10.704 1.00 43.59 580 THR A C 1
ATOM 4365 O O . THR A 1 580 ? -34.247 -0.637 11.815 1.00 43.59 580 THR A O 1
ATOM 4368 N N . MET A 1 581 ? -33.232 -0.488 9.815 1.00 45.31 581 MET A N 1
ATOM 4369 C CA . MET A 1 581 ? -32.906 0.930 9.937 1.00 45.31 581 MET A CA 1
ATOM 4370 C C . MET A 1 581 ? -34.090 1.723 9.384 1.00 45.31 581 MET A C 1
ATOM 4372 O O . MET A 1 581 ? -34.357 1.706 8.180 1.00 45.31 581 MET A O 1
ATOM 4376 N N . ALA A 1 582 ? -34.837 2.365 10.282 1.00 37.53 582 ALA A N 1
ATOM 4377 C CA . ALA A 1 582 ? -35.868 3.317 9.895 1.00 37.53 582 ALA A CA 1
ATOM 4378 C C . ALA A 1 582 ? -35.209 4.597 9.351 1.00 37.53 582 ALA A C 1
ATOM 4380 O O . ALA A 1 582 ? -34.152 4.984 9.857 1.00 37.53 582 ALA A O 1
ATOM 4381 N N . PRO A 1 583 ? -35.817 5.271 8.365 1.00 35.44 583 PRO A N 1
ATOM 4382 C CA . PRO A 1 583 ? -35.313 6.542 7.880 1.00 35.44 583 PRO A CA 1
ATOM 4383 C C . PRO A 1 583 ? -35.316 7.600 8.985 1.00 35.44 583 PRO A C 1
ATOM 4385 O O . PRO A 1 583 ? -36.340 7.882 9.616 1.00 35.44 583 PRO A O 1
ATOM 4388 N N . THR A 1 584 ? -34.143 8.183 9.222 1.00 32.59 584 THR A N 1
ATOM 4389 C CA . THR A 1 584 ? -33.958 9.270 10.182 1.00 32.59 584 THR A CA 1
ATOM 4390 C C . THR A 1 584 ? -34.447 10.571 9.558 1.00 32.59 584 THR A C 1
ATOM 4392 O O . THR A 1 584 ? -33.656 11.303 8.968 1.00 32.59 584 THR A O 1
ATOM 4395 N N . ALA A 1 585 ? -35.744 10.855 9.701 1.00 28.91 585 ALA A N 1
ATOM 4396 C CA . ALA A 1 585 ? -36.354 12.083 9.198 1.00 28.91 585 ALA A CA 1
ATOM 4397 C C . ALA A 1 585 ? -35.520 13.318 9.572 1.00 28.91 585 ALA A C 1
ATOM 4399 O O . ALA A 1 585 ? -35.290 13.586 10.758 1.00 28.91 585 ALA A O 1
ATOM 4400 N N . ALA A 1 586 ? -35.089 14.074 8.557 1.00 29.72 586 ALA A N 1
ATOM 4401 C CA . ALA A 1 586 ? -34.267 15.269 8.729 1.00 29.72 586 ALA A CA 1
ATOM 4402 C C . ALA A 1 586 ? -34.838 16.210 9.823 1.00 29.72 586 ALA A C 1
ATOM 4404 O O . ALA A 1 586 ? -36.014 16.596 9.738 1.00 29.72 586 ALA A O 1
ATOM 4405 N N . PRO A 1 587 ? -34.048 16.628 10.841 1.00 32.56 587 PRO A N 1
ATOM 4406 C CA . PRO A 1 587 ? -34.553 17.450 11.940 1.00 32.56 587 PRO A CA 1
ATOM 4407 C C . PRO A 1 587 ? -35.020 18.829 11.452 1.00 32.56 587 PRO A C 1
ATOM 4409 O O . PRO A 1 587 ? -34.251 19.781 11.363 1.00 32.56 587 PRO A O 1
ATOM 4412 N N . THR A 1 588 ? -36.318 18.966 11.168 1.00 34.56 588 THR A N 1
ATOM 4413 C CA . THR A 1 588 ? -36.895 20.209 10.614 1.00 34.56 588 THR A CA 1
ATOM 4414 C C . THR A 1 588 ? -36.960 21.345 11.654 1.00 34.56 588 THR A C 1
ATOM 4416 O O . THR A 1 588 ? -37.236 22.497 11.326 1.00 34.56 588 THR A O 1
ATOM 4419 N N . THR A 1 589 ? -36.642 21.052 12.917 1.00 33.53 589 THR A N 1
ATOM 4420 C CA . THR A 1 589 ? -36.342 22.038 13.964 1.00 33.53 589 THR A CA 1
ATOM 4421 C C . THR A 1 589 ? -35.233 21.496 14.856 1.00 33.53 589 THR A C 1
ATOM 4423 O O . THR A 1 589 ? -35.404 20.422 15.432 1.00 33.53 589 THR A O 1
ATOM 4426 N N . ALA A 1 590 ? -34.133 22.240 15.000 1.00 35.00 590 ALA A N 1
ATOM 4427 C CA . ALA A 1 590 ? -32.976 21.855 15.807 1.00 35.00 590 ALA A CA 1
ATOM 4428 C C . ALA A 1 590 ? -33.363 21.526 17.269 1.00 35.00 590 ALA A C 1
ATOM 4430 O O . ALA A 1 590 ? -33.762 22.435 18.009 1.00 35.00 590 ALA A O 1
ATOM 4431 N N . PRO A 1 591 ? -33.222 20.266 17.727 1.00 33.19 591 PRO A N 1
ATOM 4432 C CA . PRO A 1 591 ? -33.401 19.912 19.130 1.00 33.19 591 PRO A CA 1
ATOM 4433 C C . PRO A 1 591 ? -32.174 20.389 19.911 1.00 33.19 591 PRO A C 1
ATOM 4435 O O . PRO A 1 591 ? -31.054 19.959 19.649 1.00 33.19 591 PRO A O 1
ATOM 4438 N N . THR A 1 592 ? -32.366 21.296 20.868 1.00 36.38 592 THR A N 1
ATOM 4439 C CA . THR A 1 592 ? -31.276 22.015 21.556 1.00 36.38 592 THR A CA 1
ATOM 4440 C C . THR A 1 592 ? -30.581 21.191 22.655 1.00 36.38 592 THR A C 1
ATOM 4442 O O . THR A 1 592 ? -30.337 21.685 23.753 1.00 36.38 592 THR A O 1
ATOM 4445 N N . THR A 1 593 ? -30.260 19.931 22.361 1.00 39.38 593 THR A N 1
ATOM 4446 C CA . THR A 1 593 ? -29.405 19.045 23.167 1.00 39.38 593 THR A CA 1
ATOM 4447 C C . THR A 1 593 ? -28.636 18.108 22.235 1.00 39.38 593 THR A C 1
ATOM 4449 O O . THR A 1 593 ? -29.012 16.947 22.063 1.00 39.38 593 THR A O 1
ATOM 4452 N N . THR A 1 594 ? -27.568 18.608 21.615 1.00 45.34 594 THR A N 1
ATOM 4453 C CA . THR A 1 594 ? -26.570 17.745 20.976 1.00 45.34 594 THR A CA 1
ATOM 4454 C C . THR A 1 594 ? -25.951 16.837 22.039 1.00 45.34 594 THR A C 1
ATOM 4456 O O . THR A 1 594 ? -25.529 17.314 23.097 1.00 45.34 594 THR A O 1
ATOM 4459 N N . LEU A 1 595 ? -25.881 15.525 21.783 1.00 54.66 595 LEU A N 1
ATOM 4460 C CA . LEU A 1 595 ? -24.867 14.729 22.473 1.00 54.66 595 LEU A CA 1
ATOM 4461 C C . LEU A 1 595 ? -23.500 15.273 22.025 1.00 54.66 595 LEU A C 1
ATOM 4463 O O . LEU A 1 595 ? -23.339 15.522 20.828 1.00 54.66 595 LEU A O 1
ATOM 4467 N N . PRO A 1 596 ? -22.535 15.481 22.937 1.00 78.06 596 PRO A N 1
ATOM 4468 C CA . PRO A 1 596 ? -21.199 15.911 22.545 1.00 78.06 596 PRO A CA 1
ATOM 4469 C C . PRO A 1 596 ? -20.596 14.938 21.528 1.00 78.06 596 PRO A C 1
ATOM 4471 O O . PRO A 1 596 ? -20.697 13.719 21.713 1.00 78.06 596 PRO A O 1
ATOM 4474 N N . ASN A 1 597 ? -19.948 15.461 20.485 1.00 86.75 597 ASN A N 1
ATOM 4475 C CA . ASN A 1 597 ? -19.072 14.633 19.673 1.00 86.75 597 ASN A CA 1
ATOM 4476 C C . ASN A 1 597 ? -17.911 14.180 20.579 1.00 86.75 597 ASN A C 1
ATOM 4478 O O . ASN A 1 597 ? -17.182 14.996 21.137 1.00 86.75 597 ASN A O 1
ATOM 4482 N N . VAL A 1 598 ? -17.800 12.869 20.810 1.00 86.00 598 VAL A N 1
ATOM 4483 C CA . VAL A 1 598 ? -16.800 12.296 21.733 1.00 86.00 598 VAL A CA 1
ATOM 4484 C C . VAL A 1 598 ? -15.421 12.139 21.090 1.00 86.00 598 VAL A C 1
ATOM 4486 O O . VAL A 1 598 ? -14.444 11.902 21.802 1.00 86.00 598 VAL A O 1
ATOM 4489 N N . CYS A 1 599 ? -15.360 12.262 19.763 1.00 87.38 599 CYS A N 1
ATOM 4490 C CA . CYS A 1 599 ? -14.150 12.169 18.960 1.00 87.38 599 CYS A CA 1
ATOM 4491 C C . CYS A 1 599 ? -13.539 13.556 18.668 1.00 87.38 599 CYS A C 1
ATOM 4493 O O . CYS A 1 599 ? -12.326 13.658 18.505 1.00 87.38 599 CYS A O 1
ATOM 4495 N N . GLU A 1 600 ? -14.352 14.622 18.659 1.00 88.06 600 GLU A N 1
ATOM 4496 C CA . GLU A 1 600 ? -13.934 16.002 18.360 1.00 88.06 600 GLU A CA 1
ATOM 4497 C C . GLU A 1 600 ? -12.760 16.467 19.239 1.00 88.06 600 GLU A C 1
ATOM 4499 O O . GLU A 1 600 ? -12.826 16.484 20.474 1.00 88.06 600 GLU A O 1
ATOM 4504 N N . GLY A 1 601 ? -11.668 16.886 18.599 1.00 79.44 601 GLY A N 1
ATOM 4505 C CA . GLY A 1 601 ? -10.486 17.415 19.268 1.00 79.44 601 GLY A CA 1
ATOM 4506 C C . GLY A 1 601 ? -9.780 16.409 20.179 1.00 79.44 601 GLY A C 1
ATOM 4507 O O . GLY A 1 601 ? -9.045 16.829 21.086 1.00 79.44 601 GLY A O 1
ATOM 4508 N N . LYS A 1 602 ? -9.984 15.100 19.968 1.00 72.12 602 LYS A N 1
ATOM 4509 C CA . LYS A 1 602 ? -9.233 14.029 20.638 1.00 72.12 602 LYS A CA 1
ATOM 4510 C C . LYS A 1 602 ? -7.745 14.114 20.328 1.00 72.12 602 LYS A C 1
ATOM 4512 O O . LYS A 1 602 ? -6.934 13.846 21.217 1.00 72.12 602 LYS A O 1
ATOM 4517 N N . PHE A 1 603 ? -7.371 14.552 19.125 1.00 68.44 603 PHE A N 1
ATOM 4518 C CA . PHE A 1 603 ? -5.975 14.637 18.708 1.00 68.44 603 PHE A CA 1
ATOM 4519 C C . PHE A 1 603 ? -5.526 16.076 18.396 1.00 68.44 603 PHE A C 1
ATOM 4521 O O . PHE A 1 603 ? -5.601 16.565 17.271 1.00 68.44 603 PHE A O 1
ATOM 4528 N N . LYS A 1 604 ? -5.020 16.771 19.423 1.00 54.22 604 LYS A N 1
ATOM 4529 C CA . LYS A 1 604 ? -4.771 18.229 19.382 1.00 54.22 604 LYS A CA 1
ATOM 4530 C C . LYS A 1 604 ? -3.455 18.669 18.735 1.00 54.22 604 LYS A C 1
ATOM 4532 O O . LYS A 1 604 ? -3.314 19.846 18.414 1.00 54.22 604 LYS A O 1
ATOM 4537 N N . GLU A 1 605 ? -2.495 17.764 18.554 1.00 60.19 605 GLU A N 1
ATOM 4538 C CA . GLU A 1 605 ? -1.180 18.071 17.976 1.00 60.19 605 GLU A CA 1
ATOM 4539 C C . GLU A 1 605 ? -0.860 17.091 16.845 1.00 60.19 605 GLU A C 1
ATOM 4541 O O . GLU A 1 605 ? -0.531 15.933 17.086 1.00 60.19 605 GLU A O 1
ATOM 4546 N N . GLY A 1 606 ? -0.961 17.558 15.597 1.00 62.38 606 GLY A N 1
ATOM 4547 C CA . GLY A 1 606 ? -0.675 16.749 14.412 1.00 62.38 606 GLY A CA 1
ATOM 4548 C C . GLY A 1 606 ? 0.746 16.174 14.412 1.00 62.38 606 GLY A C 1
ATOM 4549 O O . GLY A 1 606 ? 1.710 16.877 14.712 1.00 62.38 606 GLY A O 1
ATOM 4550 N N . ILE A 1 607 ? 0.887 14.907 14.011 1.00 76.38 607 ILE A N 1
ATOM 4551 C CA . ILE A 1 607 ? 2.196 14.247 13.908 1.00 76.38 607 ILE A CA 1
ATOM 4552 C C . ILE A 1 607 ? 3.021 14.939 12.806 1.00 76.38 607 ILE A C 1
ATOM 4554 O O . ILE A 1 607 ? 2.537 15.050 11.672 1.00 76.38 607 ILE A O 1
ATOM 4558 N N . PRO A 1 608 ? 4.240 15.431 13.107 1.00 79.88 608 PRO A N 1
ATOM 4559 C CA . PRO A 1 608 ? 4.999 16.249 12.174 1.00 79.88 608 PRO A CA 1
ATOM 4560 C C . PRO A 1 608 ? 5.561 15.427 11.008 1.00 79.88 608 PRO A C 1
ATOM 4562 O O . PRO A 1 608 ? 5.953 14.268 11.150 1.00 79.88 608 PRO A O 1
ATOM 4565 N N . ASN A 1 609 ? 5.660 16.062 9.840 1.00 86.50 609 ASN A N 1
ATOM 4566 C CA . ASN A 1 609 ? 6.483 15.537 8.755 1.00 86.50 609 ASN A CA 1
ATOM 4567 C C . ASN A 1 609 ? 7.973 15.777 9.087 1.00 86.50 609 ASN A C 1
ATOM 4569 O O . ASN A 1 609 ? 8.329 16.806 9.664 1.00 86.50 609 ASN A O 1
ATOM 4573 N N . VAL A 1 610 ? 8.849 14.863 8.673 1.00 87.69 610 VAL A N 1
ATOM 4574 C CA . VAL A 1 610 ? 10.314 14.957 8.828 1.00 87.69 610 VAL A CA 1
ATOM 4575 C C . VAL A 1 610 ? 11.016 14.895 7.481 1.00 87.69 610 VAL A C 1
ATOM 4577 O O . VAL A 1 610 ? 10.415 14.530 6.474 1.00 87.69 610 VAL A O 1
ATOM 4580 N N . MET A 1 611 ? 12.310 15.210 7.442 1.00 89.06 611 MET A N 1
ATOM 4581 C CA . MET A 1 611 ? 13.120 14.871 6.274 1.00 89.06 611 MET A CA 1
ATOM 4582 C C . MET A 1 611 ? 13.126 13.349 6.092 1.00 89.06 611 MET A C 1
ATOM 4584 O O . MET A 1 611 ? 13.474 12.624 7.016 1.00 89.06 611 MET A O 1
ATOM 4588 N N . CYS A 1 612 ? 12.808 12.861 4.892 1.00 80.00 612 CYS A N 1
ATOM 4589 C CA . CYS A 1 612 ? 12.931 11.444 4.542 1.00 80.00 612 CYS A CA 1
ATOM 4590 C C . CYS A 1 612 ? 14.360 10.918 4.712 1.00 80.00 612 CYS A C 1
ATOM 4592 O O . CYS A 1 612 ? 14.551 9.716 4.877 1.00 80.00 612 CYS A O 1
ATOM 4594 N N . PHE A 1 613 ? 15.359 11.802 4.628 1.00 82.56 613 PHE A N 1
ATOM 4595 C CA . PHE A 1 613 ? 16.770 11.450 4.693 1.00 82.56 613 PHE A CA 1
ATOM 4596 C C . PHE A 1 613 ? 17.535 12.363 5.640 1.00 82.56 613 PHE A C 1
ATOM 4598 O O . PHE A 1 613 ? 17.478 13.586 5.512 1.00 82.56 613 PHE A O 1
ATOM 4605 N N . GLU A 1 614 ? 18.342 11.761 6.505 1.00 78.56 614 GLU A N 1
ATOM 4606 C CA . GLU A 1 614 ? 19.356 12.444 7.299 1.00 78.56 614 GLU A CA 1
ATOM 4607 C C . GLU A 1 614 ? 20.714 11.812 6.972 1.00 78.56 614 GLU A C 1
ATOM 4609 O O . GLU A 1 614 ? 20.877 10.596 6.998 1.00 78.56 614 GLU A O 1
ATOM 4614 N N . ASN A 1 615 ? 21.684 12.620 6.532 1.00 70.00 615 ASN A N 1
ATOM 4615 C CA . ASN A 1 615 ? 23.002 12.150 6.070 1.00 70.00 615 ASN A CA 1
ATOM 4616 C C . ASN A 1 615 ? 22.978 11.066 4.955 1.00 70.00 615 ASN A C 1
ATOM 4618 O O . ASN A 1 615 ? 23.955 10.346 4.760 1.00 70.00 615 ASN A O 1
ATOM 4622 N N . ASN A 1 616 ? 21.907 11.027 4.147 1.00 64.44 616 ASN A N 1
ATOM 4623 C CA . ASN A 1 616 ? 21.565 10.005 3.131 1.00 64.44 616 ASN A CA 1
ATOM 4624 C C . ASN A 1 616 ? 21.038 8.659 3.673 1.00 64.44 616 ASN A C 1
ATOM 4626 O O . ASN A 1 616 ? 20.738 7.780 2.866 1.00 64.44 616 ASN A O 1
ATOM 4630 N N . ILE A 1 617 ? 20.867 8.515 4.987 1.00 66.00 617 ILE A N 1
ATOM 4631 C CA . ILE A 1 617 ? 20.174 7.388 5.630 1.00 66.00 617 ILE A CA 1
ATOM 4632 C C . ILE A 1 617 ? 18.678 7.726 5.698 1.00 66.00 617 ILE A C 1
ATOM 4634 O O . ILE A 1 617 ? 18.331 8.899 5.848 1.00 66.00 617 ILE A O 1
ATOM 4638 N N . VAL A 1 618 ? 17.786 6.742 5.542 1.00 73.25 618 VAL A N 1
ATOM 4639 C CA . VAL A 1 618 ? 16.335 6.975 5.651 1.00 73.25 618 VAL A CA 1
ATOM 4640 C C . VAL A 1 618 ? 15.979 7.300 7.109 1.00 73.25 618 VAL A C 1
ATOM 4642 O O . VAL A 1 618 ? 16.323 6.538 8.005 1.00 73.25 618 VAL A O 1
ATOM 4645 N N . ASN A 1 619 ? 15.288 8.417 7.343 1.00 80.75 619 ASN A N 1
ATOM 4646 C CA . ASN A 1 619 ? 14.930 8.934 8.677 1.00 80.75 619 ASN A CA 1
ATOM 4647 C C . ASN A 1 619 ? 13.413 8.851 8.961 1.00 80.75 619 ASN A C 1
ATOM 4649 O O . ASN A 1 619 ? 12.839 9.642 9.707 1.00 80.75 619 ASN A O 1
ATOM 4653 N N . ALA A 1 620 ? 12.742 7.911 8.300 1.00 82.75 620 ALA A N 1
ATOM 4654 C CA . ALA A 1 620 ? 11.325 7.608 8.449 1.00 82.75 620 ALA A CA 1
ATOM 4655 C C . ALA A 1 620 ? 11.096 6.108 8.204 1.00 82.75 620 ALA A C 1
ATOM 4657 O O . ALA A 1 620 ? 11.937 5.434 7.609 1.00 82.75 620 ALA A O 1
ATOM 4658 N N . LEU A 1 621 ? 9.953 5.588 8.645 1.00 90.81 621 LEU A N 1
ATOM 4659 C CA . LEU A 1 621 ? 9.490 4.264 8.224 1.00 90.81 621 LEU A CA 1
ATOM 4660 C C . LEU A 1 621 ? 8.931 4.317 6.792 1.00 90.81 621 LEU A C 1
ATOM 4662 O O . LEU A 1 621 ? 8.884 5.382 6.169 1.00 90.81 621 LEU A O 1
ATOM 4666 N N . GLU A 1 622 ? 8.512 3.169 6.266 1.00 93.19 622 GLU A N 1
ATOM 4667 C CA . GLU A 1 622 ? 7.916 3.034 4.936 1.00 93.19 622 GLU A CA 1
ATOM 4668 C C . GLU A 1 622 ? 6.810 4.070 4.642 1.00 93.19 622 GLU A C 1
ATOM 4670 O O . GLU A 1 622 ? 6.066 4.489 5.533 1.00 93.19 622 GLU A O 1
ATOM 4675 N N . GLN A 1 623 ? 6.707 4.493 3.380 1.00 96.50 623 GLN A N 1
ATOM 4676 C CA . GLN A 1 623 ? 5.835 5.585 2.934 1.00 96.50 623 GLN A CA 1
ATOM 4677 C C . GLN A 1 623 ? 4.831 5.138 1.863 1.00 96.50 623 GLN A C 1
ATOM 4679 O O . GLN A 1 623 ? 5.094 4.196 1.113 1.00 96.50 623 GLN A O 1
ATOM 4684 N N . SER A 1 624 ? 3.709 5.861 1.767 1.00 96.75 624 SER A N 1
ATOM 4685 C CA . SER A 1 624 ? 2.581 5.548 0.866 1.00 96.75 624 SER A CA 1
ATOM 4686 C C . SER A 1 624 ? 2.392 6.521 -0.300 1.00 96.75 624 SER A C 1
ATOM 4688 O O . SER A 1 624 ? 2.986 7.601 -0.337 1.00 96.75 624 SER A O 1
ATOM 4690 N N . GLY A 1 625 ? 1.583 6.096 -1.278 1.00 95.94 625 GLY A N 1
ATOM 4691 C CA . GLY A 1 625 ? 1.654 6.554 -2.671 1.00 95.94 625 GLY A CA 1
ATOM 4692 C C . GLY A 1 625 ? 2.630 5.686 -3.475 1.00 95.94 625 GLY A C 1
ATOM 4693 O O . GLY A 1 625 ? 3.519 6.188 -4.162 1.00 95.94 625 GLY A O 1
ATOM 4694 N N . ALA A 1 626 ? 2.573 4.369 -3.261 1.00 97.25 626 ALA A N 1
ATOM 4695 C CA . ALA A 1 626 ? 3.524 3.398 -3.794 1.00 97.25 626 ALA A CA 1
ATOM 4696 C C . ALA A 1 626 ? 3.207 2.964 -5.237 1.00 97.25 626 ALA A C 1
ATOM 4698 O O . ALA A 1 626 ? 2.068 3.039 -5.699 1.00 97.25 626 ALA A O 1
ATOM 4699 N N . ASN A 1 627 ? 4.207 2.398 -5.922 1.00 97.62 627 ASN A N 1
ATOM 4700 C CA . ASN A 1 627 ? 3.928 1.494 -7.036 1.00 97.62 627 ASN A CA 1
ATOM 4701 C C . ASN A 1 627 ? 3.346 0.196 -6.457 1.00 97.62 627 ASN A C 1
ATOM 4703 O O . ASN A 1 627 ? 3.979 -0.429 -5.605 1.00 97.62 627 ASN A O 1
ATOM 4707 N N . ILE A 1 628 ? 2.153 -0.183 -6.908 1.00 97.81 628 ILE A N 1
ATOM 4708 C CA . ILE A 1 628 ? 1.415 -1.370 -6.460 1.00 97.81 628 ILE A CA 1
ATOM 4709 C C . ILE A 1 628 ? 1.188 -2.395 -7.580 1.00 97.81 628 ILE A C 1
ATOM 4711 O O . ILE A 1 628 ? 0.477 -3.380 -7.376 1.00 97.81 628 ILE A O 1
ATOM 4715 N N . THR A 1 629 ? 1.795 -2.175 -8.752 1.00 96.19 629 THR A N 1
ATOM 4716 C CA . THR A 1 629 ? 1.765 -3.096 -9.900 1.00 96.19 629 THR A CA 1
ATOM 4717 C C . THR A 1 629 ? 2.101 -4.522 -9.459 1.00 96.19 629 THR A C 1
ATOM 4719 O O . THR A 1 629 ? 3.026 -4.727 -8.673 1.00 96.19 629 THR A O 1
ATOM 4722 N N . VAL A 1 630 ? 1.379 -5.520 -9.979 1.00 91.94 630 VAL A N 1
ATOM 4723 C CA . VAL A 1 630 ? 1.611 -6.939 -9.659 1.00 91.94 630 VAL A CA 1
ATOM 4724 C C . VAL A 1 630 ? 3.085 -7.311 -9.872 1.00 91.94 630 VAL A C 1
ATOM 4726 O O . VAL A 1 630 ? 3.651 -7.072 -10.937 1.00 91.94 630 VAL A O 1
ATOM 4729 N N . GLY A 1 631 ? 3.712 -7.893 -8.846 1.00 87.62 631 GLY A N 1
ATOM 4730 C CA . GLY A 1 631 ? 5.125 -8.287 -8.862 1.00 87.62 631 GLY A CA 1
ATOM 4731 C C . GLY A 1 631 ? 6.132 -7.158 -8.596 1.00 87.62 631 GLY A C 1
ATOM 4732 O O . GLY A 1 631 ? 7.330 -7.433 -8.539 1.00 87.62 631 GLY A O 1
ATOM 4733 N N . TYR A 1 632 ? 5.692 -5.910 -8.401 1.00 90.75 632 TYR A N 1
ATOM 4734 C CA . TYR A 1 632 ? 6.555 -4.874 -7.836 1.00 90.75 632 TYR A CA 1
ATOM 4735 C C . TYR A 1 632 ? 6.850 -5.180 -6.360 1.00 90.75 632 TYR A C 1
ATOM 4737 O O . TYR A 1 632 ? 5.972 -5.615 -5.618 1.00 90.75 632 TYR A O 1
ATOM 4745 N N . VAL A 1 633 ? 8.094 -4.930 -5.945 1.00 90.31 633 VAL A N 1
ATOM 4746 C CA . VAL A 1 633 ? 8.552 -5.056 -4.558 1.00 90.31 633 VAL A CA 1
ATOM 4747 C C . VAL A 1 633 ? 9.283 -3.771 -4.181 1.00 90.31 633 VAL A C 1
ATOM 4749 O O . VAL A 1 633 ? 10.189 -3.327 -4.893 1.00 90.31 633 VAL A O 1
ATOM 4752 N N . GLY A 1 634 ? 8.885 -3.155 -3.070 1.00 89.38 634 GLY A N 1
ATOM 4753 C CA . GLY A 1 634 ? 9.539 -1.976 -2.516 1.00 89.38 634 GLY A CA 1
ATOM 4754 C C . GLY A 1 634 ? 10.976 -2.228 -2.042 1.00 89.38 634 GLY A C 1
ATOM 4755 O O . GLY A 1 634 ? 11.382 -3.356 -1.774 1.00 89.38 634 GLY A O 1
ATOM 4756 N N . GLY A 1 635 ? 11.766 -1.158 -1.957 1.00 81.44 635 GLY A N 1
ATOM 4757 C CA . GLY A 1 635 ? 13.175 -1.194 -1.550 1.00 81.44 635 GLY A CA 1
ATOM 4758 C C . GLY A 1 635 ? 13.413 -0.904 -0.064 1.00 81.44 635 GLY A C 1
ATOM 4759 O O . GLY A 1 635 ? 14.560 -0.918 0.373 1.00 81.44 635 GLY A O 1
ATOM 4760 N N . PHE A 1 636 ? 12.363 -0.610 0.707 1.00 86.94 636 PHE A N 1
ATOM 4761 C CA . PHE A 1 636 ? 12.426 -0.404 2.153 1.00 86.94 636 PHE A CA 1
ATOM 4762 C C . PHE A 1 636 ? 12.105 -1.710 2.890 1.00 86.94 636 PHE A C 1
ATOM 4764 O O . PHE A 1 636 ? 11.071 -2.334 2.652 1.00 86.94 636 PHE A O 1
ATOM 4771 N N . TYR A 1 637 ? 12.982 -2.129 3.801 1.00 81.75 637 TYR A N 1
ATOM 4772 C CA . TYR A 1 637 ? 12.863 -3.408 4.500 1.00 81.75 637 TYR A CA 1
ATOM 4773 C C . TYR A 1 637 ? 11.856 -3.322 5.663 1.00 81.75 637 TYR A C 1
ATOM 4775 O O . TYR A 1 637 ? 12.163 -2.826 6.749 1.00 81.75 637 TYR A O 1
ATOM 4783 N N . ALA A 1 638 ? 10.634 -3.807 5.436 1.00 83.44 638 ALA A N 1
ATOM 4784 C CA . ALA A 1 638 ? 9.506 -3.719 6.369 1.00 83.44 638 ALA A CA 1
ATOM 4785 C C . ALA A 1 638 ? 9.275 -4.998 7.203 1.00 83.44 638 ALA A C 1
ATOM 4787 O O . ALA A 1 638 ? 8.213 -5.201 7.792 1.00 83.44 638 ALA A O 1
ATOM 4788 N N . THR A 1 639 ? 10.264 -5.892 7.268 1.00 68.81 639 THR A N 1
ATOM 4789 C CA . THR A 1 639 ? 10.137 -7.198 7.931 1.00 68.81 639 THR A CA 1
ATOM 4790 C C . THR A 1 639 ? 9.724 -7.083 9.401 1.00 68.81 639 THR A C 1
ATOM 4792 O O . THR A 1 639 ? 10.210 -6.240 10.153 1.00 68.81 639 THR A O 1
ATOM 4795 N N . GLY A 1 640 ? 8.800 -7.957 9.809 1.00 75.00 640 GLY A N 1
ATOM 4796 C CA . GLY A 1 640 ? 8.154 -7.922 11.124 1.00 75.00 640 GLY A CA 1
ATOM 4797 C C . GLY A 1 640 ? 6.894 -7.050 11.182 1.00 75.00 640 GLY A C 1
ATOM 4798 O O . GLY A 1 640 ? 6.156 -7.148 12.156 1.00 75.00 640 GLY A O 1
ATOM 4799 N N . ARG A 1 641 ? 6.607 -6.254 10.143 1.00 84.44 641 ARG A N 1
ATOM 4800 C CA . ARG A 1 641 ? 5.346 -5.518 9.976 1.00 84.44 641 ARG A CA 1
ATOM 4801 C C . ARG A 1 641 ? 4.562 -6.149 8.834 1.00 84.44 641 ARG A C 1
ATOM 4803 O O . ARG A 1 641 ? 4.740 -5.789 7.677 1.00 84.44 641 ARG A O 1
ATOM 4810 N N . VAL A 1 642 ? 3.760 -7.165 9.140 1.00 87.88 642 VAL A N 1
ATOM 4811 C CA . VAL A 1 642 ? 2.872 -7.788 8.146 1.00 87.88 642 VAL A CA 1
ATOM 4812 C C . VAL A 1 642 ? 1.619 -6.914 8.039 1.00 87.88 642 VAL A C 1
ATOM 4814 O O . VAL A 1 642 ? 1.007 -6.658 9.076 1.00 87.88 642 VAL A O 1
ATOM 4817 N N . PRO A 1 643 ? 1.231 -6.427 6.847 1.00 92.56 643 PRO A N 1
ATOM 4818 C CA . PRO A 1 643 ? 0.003 -5.655 6.702 1.00 92.56 643 PRO A CA 1
ATOM 4819 C C . PRO A 1 643 ? -1.223 -6.518 7.017 1.00 92.56 643 PRO A C 1
ATOM 4821 O O . PRO A 1 643 ? -1.204 -7.739 6.856 1.00 92.56 643 PRO A O 1
ATOM 4824 N N . ILE A 1 644 ? -2.327 -5.885 7.407 1.00 85.94 644 ILE A N 1
ATOM 4825 C CA . ILE A 1 644 ? -3.621 -6.559 7.540 1.00 85.94 644 ILE A CA 1
ATOM 4826 C C . ILE A 1 644 ? -4.021 -7.153 6.176 1.00 85.94 644 ILE A C 1
ATOM 4828 O O . ILE A 1 644 ? -4.348 -6.431 5.231 1.00 85.94 644 ILE A O 1
ATOM 4832 N N . THR A 1 645 ? -4.012 -8.484 6.082 1.00 85.81 645 THR A N 1
ATOM 4833 C CA . THR A 1 645 ? -4.348 -9.231 4.857 1.00 85.81 645 THR A CA 1
ATOM 4834 C C . THR A 1 645 ? -5.849 -9.487 4.684 1.00 85.81 645 THR A C 1
ATOM 4836 O O . THR A 1 645 ? -6.313 -9.694 3.564 1.00 85.81 645 THR A O 1
ATOM 4839 N N . LEU A 1 646 ? -6.620 -9.443 5.773 1.00 80.81 646 LEU A N 1
ATOM 4840 C CA . LEU A 1 646 ? -8.078 -9.618 5.784 1.00 80.81 646 LEU A CA 1
ATOM 4841 C C . LEU A 1 646 ? -8.815 -8.287 5.531 1.00 80.81 646 LEU A C 1
ATOM 4843 O O . LEU A 1 646 ? -8.251 -7.229 5.796 1.00 80.81 646 LEU A O 1
ATOM 4847 N N . PRO A 1 647 ? -10.082 -8.291 5.078 1.00 77.88 647 PRO A N 1
ATOM 4848 C CA . PRO A 1 647 ? -10.904 -7.079 5.066 1.00 77.88 647 PRO A CA 1
ATOM 4849 C C . PRO A 1 647 ? -10.980 -6.442 6.462 1.00 77.88 647 PRO A C 1
ATOM 4851 O O . PRO A 1 647 ? -11.205 -7.151 7.446 1.00 77.88 647 PRO A O 1
ATOM 4854 N N . PHE A 1 648 ? -10.821 -5.118 6.555 1.00 80.56 648 PHE A N 1
ATOM 4855 C CA . PHE A 1 648 ? -10.765 -4.382 7.830 1.00 80.56 648 PHE A CA 1
ATOM 4856 C C . PHE A 1 648 ? -11.978 -4.642 8.745 1.00 80.56 648 PHE A C 1
ATOM 4858 O O . PHE A 1 648 ? -11.818 -4.820 9.956 1.00 80.56 648 PHE A O 1
ATOM 4865 N N . SER A 1 649 ? -13.171 -4.793 8.164 1.00 75.19 649 SER A N 1
ATOM 4866 C CA . SER A 1 649 ? -14.404 -5.152 8.877 1.00 75.19 649 SER A CA 1
ATOM 4867 C C . SER A 1 649 ? -14.294 -6.452 9.686 1.00 75.19 649 SER A C 1
ATOM 4869 O O . SER A 1 649 ? -14.836 -6.531 10.786 1.00 75.19 649 SER A O 1
ATOM 4871 N N . ARG A 1 650 ? -13.531 -7.451 9.212 1.00 69.12 650 ARG A N 1
ATOM 4872 C CA . ARG A 1 650 ? -13.325 -8.735 9.917 1.00 69.12 650 ARG A CA 1
ATOM 4873 C C . ARG A 1 650 ? -12.436 -8.619 11.160 1.00 69.12 650 ARG A C 1
ATOM 4875 O O . ARG A 1 650 ? -12.369 -9.565 11.938 1.00 69.12 650 ARG A O 1
ATOM 4882 N N . LEU A 1 651 ? -11.766 -7.482 11.349 1.00 69.12 651 LEU A N 1
ATOM 4883 C CA . LEU A 1 651 ? -10.933 -7.176 12.515 1.00 69.12 651 LEU A CA 1
ATOM 4884 C C . LEU A 1 651 ? -11.539 -6.085 13.420 1.00 69.12 651 LEU A C 1
ATOM 4886 O O . LEU A 1 651 ? -10.886 -5.648 14.363 1.00 69.12 651 LEU A O 1
ATOM 4890 N N . GLY A 1 652 ? -12.777 -5.650 13.153 1.00 72.12 652 GLY A N 1
ATOM 4891 C CA . GLY A 1 652 ? -13.446 -4.590 13.916 1.00 72.12 652 GLY A CA 1
ATOM 4892 C C . GLY A 1 652 ? -13.023 -3.164 13.540 1.00 72.12 652 GLY A C 1
ATOM 4893 O O . GLY A 1 652 ? -13.348 -2.230 14.265 1.00 72.12 652 GLY A O 1
ATOM 4894 N N . LEU A 1 653 ? -12.319 -2.978 12.419 1.00 85.25 653 LEU A N 1
ATOM 4895 C CA . LEU A 1 653 ? -11.924 -1.664 11.905 1.00 85.25 653 LEU A CA 1
ATOM 4896 C C . LEU A 1 653 ? -13.034 -1.106 10.991 1.00 85.25 653 LEU A C 1
ATOM 4898 O O . LEU A 1 653 ? -13.129 -1.474 9.813 1.00 85.25 653 LEU A O 1
ATOM 4902 N N . CYS A 1 654 ? -13.869 -0.204 11.511 1.00 83.19 654 CYS A N 1
ATOM 4903 C CA . CYS A 1 654 ? -14.846 0.539 10.704 1.00 83.19 654 CYS A CA 1
ATOM 4904 C C . CYS A 1 654 ? -14.187 1.716 9.961 1.00 83.19 654 CYS A C 1
ATOM 4906 O O . CYS A 1 654 ? -13.167 2.219 10.439 1.00 83.19 654 CYS A O 1
ATOM 4908 N N . PRO A 1 655 ? -14.746 2.177 8.823 1.00 92.62 655 PRO A N 1
ATOM 4909 C CA . PRO A 1 655 ? -14.343 3.445 8.221 1.00 92.62 655 PRO A CA 1
ATOM 4910 C C . PRO A 1 655 ? -14.725 4.593 9.162 1.00 92.62 655 PRO A C 1
ATOM 4912 O O . PRO A 1 655 ? -15.856 4.647 9.644 1.00 92.62 655 PRO A O 1
ATOM 4915 N N . VAL A 1 656 ? -13.780 5.494 9.424 1.00 94.19 656 VAL A N 1
ATOM 4916 C CA . VAL A 1 656 ? -13.946 6.658 10.317 1.00 94.19 656 VAL A CA 1
ATOM 4917 C C . VAL A 1 656 ? -13.821 7.995 9.586 1.00 94.19 656 VAL A C 1
ATOM 4919 O O . VAL A 1 656 ? -13.853 9.056 10.200 1.00 94.19 656 VAL A O 1
ATOM 4922 N N . GLY A 1 657 ? -13.699 7.948 8.262 1.00 92.94 657 GLY A N 1
ATOM 4923 C CA . GLY A 1 657 ? -13.685 9.104 7.381 1.00 92.94 657 GLY A CA 1
ATOM 4924 C C . GLY A 1 657 ? -13.249 8.719 5.969 1.00 92.94 657 GLY A C 1
ATOM 4925 O O . GLY A 1 657 ? -12.762 7.610 5.723 1.00 92.94 657 GLY A O 1
ATOM 4926 N N . VAL A 1 658 ? -13.460 9.641 5.034 1.00 96.50 658 VAL A N 1
ATOM 4927 C CA . VAL A 1 658 ? -13.128 9.478 3.618 1.00 96.50 658 VAL A CA 1
ATOM 4928 C C . VAL A 1 658 ? -12.671 10.811 3.042 1.00 96.50 658 VAL A C 1
ATOM 4930 O O . VAL A 1 658 ? -13.255 11.854 3.326 1.00 96.50 658 VAL A O 1
ATOM 4933 N N . HIS A 1 659 ? -11.638 10.769 2.210 1.00 95.94 659 HIS A N 1
ATOM 4934 C CA . HIS A 1 659 ? -11.239 11.867 1.331 1.00 95.94 659 HIS A CA 1
ATOM 4935 C C . HIS A 1 659 ? -10.790 11.283 -0.014 1.00 95.94 659 HIS A C 1
ATOM 4937 O O . HIS A 1 659 ? -10.684 10.068 -0.173 1.00 95.94 659 HIS A O 1
ATOM 4943 N N . TRP A 1 660 ? -10.528 12.123 -1.013 1.00 97.12 660 TRP A N 1
ATOM 4944 C CA . TRP A 1 660 ? -10.021 11.660 -2.308 1.00 97.12 660 TRP A CA 1
ATOM 4945 C C . TRP A 1 660 ? -9.011 12.630 -2.907 1.00 97.12 660 TRP A C 1
ATOM 4947 O O . TRP A 1 660 ? -8.987 13.814 -2.572 1.00 97.12 660 TRP A O 1
ATOM 4957 N N . HIS A 1 661 ? -8.170 12.126 -3.803 1.00 95.69 661 HIS A N 1
ATOM 4958 C CA . HIS A 1 661 ? -7.134 12.890 -4.491 1.00 95.69 661 HIS A CA 1
ATOM 4959 C C . HIS A 1 661 ? -7.473 13.087 -5.971 1.00 95.69 661 HIS A C 1
ATOM 4961 O O . HIS A 1 661 ? -8.138 12.250 -6.578 1.00 95.69 661 HIS A O 1
ATOM 4967 N N . LEU A 1 662 ? -7.026 14.202 -6.557 1.00 93.50 662 LEU A N 1
ATOM 4968 C CA . LEU A 1 662 ? -7.067 14.438 -8.001 1.00 93.50 662 LEU A CA 1
ATOM 4969 C C . LEU A 1 662 ? -5.952 13.635 -8.682 1.00 93.50 662 LEU A C 1
ATOM 4971 O O . LEU A 1 662 ? -4.764 13.878 -8.439 1.00 93.50 662 LEU A O 1
ATOM 4975 N N . GLY A 1 663 ? -6.333 12.710 -9.562 1.00 94.06 663 GLY A N 1
ATOM 4976 C CA . GLY A 1 663 ? -5.466 11.617 -9.998 1.00 94.06 663 GLY A CA 1
ATOM 4977 C C . GLY A 1 663 ? -5.163 10.638 -8.859 1.00 94.06 663 GLY A C 1
ATOM 4978 O O . GLY A 1 663 ? -5.792 10.685 -7.803 1.00 94.06 663 GLY A O 1
ATOM 4979 N N . THR A 1 664 ? -4.197 9.752 -9.079 1.00 96.25 664 THR A N 1
ATOM 4980 C CA . THR A 1 664 ? -3.773 8.748 -8.096 1.00 96.25 664 THR A CA 1
ATOM 4981 C C . THR A 1 664 ? -2.403 9.061 -7.508 1.00 96.25 664 THR A C 1
ATOM 4983 O O . THR A 1 664 ? -1.480 9.490 -8.206 1.00 96.25 664 THR A O 1
ATOM 4986 N N . GLU A 1 665 ? -2.254 8.806 -6.215 1.00 94.50 665 GLU A N 1
ATOM 4987 C CA . GLU A 1 665 ? -0.967 8.838 -5.520 1.00 94.50 665 GLU A CA 1
ATOM 4988 C C . GLU A 1 665 ? -0.235 7.503 -5.672 1.00 94.50 665 GLU A C 1
ATOM 4990 O O . GLU A 1 665 ? 0.996 7.455 -5.702 1.00 94.50 665 GLU A O 1
ATOM 4995 N N . HIS A 1 666 ? -1.000 6.417 -5.790 1.00 98.25 666 HIS A N 1
ATOM 4996 C CA . HIS A 1 666 ? -0.504 5.096 -6.151 1.00 98.25 666 HIS A CA 1
ATOM 4997 C C . HIS A 1 666 ? -0.312 4.965 -7.666 1.00 98.25 666 HIS A C 1
ATOM 4999 O O . HIS A 1 666 ? -0.940 5.677 -8.447 1.00 98.25 666 HIS A O 1
ATOM 5005 N N . MET A 1 667 ? 0.524 4.017 -8.095 1.00 97.81 667 MET A N 1
ATOM 5006 C CA . MET A 1 667 ? 0.723 3.688 -9.514 1.00 97.81 667 MET A CA 1
ATOM 5007 C C . MET A 1 667 ? 0.510 2.196 -9.769 1.00 97.81 667 MET A C 1
ATOM 5009 O O . MET A 1 667 ? 1.062 1.359 -9.053 1.00 97.81 667 MET A O 1
ATOM 5013 N N . SER A 1 668 ? -0.237 1.873 -10.823 1.00 98.00 668 SER A N 1
ATOM 5014 C CA . SER A 1 668 ? -0.489 0.511 -11.296 1.00 98.00 668 SER A CA 1
ATOM 5015 C C . SER A 1 668 ? -0.355 0.486 -12.820 1.00 98.00 668 SER A C 1
ATOM 5017 O O . SER A 1 668 ? -1.198 1.027 -13.540 1.00 98.00 668 SER A O 1
ATOM 5019 N N . VAL A 1 669 ? 0.743 -0.089 -13.323 1.00 96.69 669 VAL A N 1
ATOM 5020 C CA . VAL A 1 669 ? 1.097 -0.044 -14.753 1.00 96.69 669 VAL A CA 1
ATOM 5021 C C . VAL A 1 669 ? 0.024 -0.733 -15.599 1.00 96.69 669 VAL A C 1
ATOM 5023 O O . VAL A 1 669 ? -0.347 -1.879 -15.351 1.00 96.69 669 VAL A O 1
ATOM 5026 N N . GLY A 1 670 ? -0.461 -0.032 -16.623 1.00 95.25 670 GLY A N 1
ATOM 5027 C CA . GLY A 1 670 ? -1.557 -0.460 -17.488 1.00 95.25 670 GLY A CA 1
ATOM 5028 C C . GLY A 1 670 ? -2.956 -0.237 -16.903 1.00 95.25 670 GLY A C 1
ATOM 5029 O O . GLY A 1 670 ? -3.930 -0.672 -17.518 1.00 95.25 670 GLY A O 1
ATOM 5030 N N . GLN A 1 671 ? -3.081 0.407 -15.737 1.00 97.56 671 GLN A N 1
ATOM 5031 C CA . GLN A 1 671 ? -4.359 0.747 -15.094 1.00 97.56 671 GLN A CA 1
ATOM 5032 C C . GLN A 1 671 ? -4.437 2.238 -14.756 1.00 97.56 671 GLN A C 1
ATOM 5034 O O . GLN A 1 671 ? -5.357 2.918 -15.216 1.00 97.56 671 GLN A O 1
ATOM 5039 N N . PHE A 1 672 ? -3.451 2.742 -14.011 1.00 97.12 672 PHE A N 1
ATOM 5040 C CA . PHE A 1 672 ? -3.256 4.156 -13.697 1.00 97.12 672 PHE A CA 1
ATOM 5041 C C . PHE A 1 672 ? -1.759 4.469 -13.532 1.00 97.12 672 PHE A C 1
ATOM 5043 O O . PHE A 1 672 ? -1.100 4.018 -12.593 1.00 97.12 672 PHE A O 1
ATOM 5050 N N . ASP A 1 673 ? -1.214 5.202 -14.502 1.00 95.69 673 ASP A N 1
ATOM 5051 C CA . ASP A 1 673 ? 0.224 5.437 -14.692 1.00 95.69 673 ASP A CA 1
ATOM 5052 C C . ASP A 1 673 ? 0.478 6.703 -15.542 1.00 95.69 673 ASP A C 1
ATOM 5054 O O . ASP A 1 673 ? -0.443 7.473 -15.838 1.00 95.69 673 ASP A O 1
ATOM 5058 N N . GLU A 1 674 ? 1.731 6.950 -15.943 1.00 91.12 674 GLU A N 1
ATOM 5059 C CA . GLU A 1 674 ? 2.123 8.099 -16.773 1.00 91.12 674 GLU A CA 1
ATOM 5060 C C . GLU A 1 674 ? 1.571 8.087 -18.215 1.00 91.12 674 GLU A C 1
ATOM 5062 O O . GLU A 1 674 ? 1.819 9.022 -18.982 1.00 91.12 674 GLU A O 1
ATOM 5067 N N . HIS A 1 675 ? 0.863 7.031 -18.620 1.00 94.06 675 HIS A N 1
ATOM 5068 C CA . HIS A 1 675 ? 0.229 6.885 -19.934 1.00 94.06 675 HIS A CA 1
ATOM 5069 C C . HIS A 1 675 ? -1.299 7.028 -19.880 1.00 94.06 675 HIS A C 1
ATOM 5071 O O . HIS A 1 675 ? -1.955 7.020 -20.929 1.00 94.06 675 HIS A O 1
ATOM 5077 N N . GLY A 1 676 ? -1.857 7.213 -18.681 1.00 93.31 676 GLY A N 1
ATOM 5078 C CA . GLY A 1 676 ? -3.250 7.577 -18.469 1.00 93.31 676 GLY A CA 1
ATOM 5079 C C . GLY A 1 676 ? -3.656 8.894 -19.131 1.00 93.31 676 GLY A C 1
ATOM 5080 O O . GLY A 1 676 ? -2.828 9.709 -19.546 1.00 93.31 676 GLY A O 1
ATOM 5081 N N . LYS A 1 677 ? -4.967 9.118 -19.241 1.00 91.38 677 LYS A N 1
ATOM 5082 C CA . LYS A 1 677 ? -5.545 10.275 -19.936 1.00 91.38 677 LYS A CA 1
ATOM 5083 C C . LYS A 1 677 ? -6.554 10.995 -19.054 1.00 91.38 677 LYS A C 1
ATOM 5085 O O . LYS A 1 677 ? -7.289 10.372 -18.299 1.00 91.38 677 LYS A O 1
ATOM 5090 N N . THR A 1 678 ? -6.613 12.315 -19.204 1.00 85.12 678 THR A N 1
ATOM 5091 C CA . THR A 1 678 ? -7.510 13.191 -18.443 1.00 85.12 678 THR A CA 1
ATOM 5092 C C . THR A 1 678 ? -8.046 14.328 -19.339 1.00 85.12 678 THR A C 1
ATOM 5094 O O . THR A 1 678 ? -7.418 14.618 -20.367 1.00 85.12 678 THR A O 1
ATOM 5097 N N . PRO A 1 679 ? -9.179 14.983 -19.013 1.00 83.62 679 PRO A N 1
ATOM 5098 C CA . PRO A 1 679 ? -9.779 16.048 -19.825 1.00 83.62 679 PRO A CA 1
ATOM 5099 C C . PRO A 1 679 ? -9.018 17.391 -19.765 1.00 83.62 679 PRO A C 1
ATOM 5101 O O . PRO A 1 679 ? -9.497 18.374 -19.200 1.00 83.62 679 PRO A O 1
ATOM 5104 N N . GLY A 1 680 ? -7.846 17.462 -20.400 1.00 72.50 680 GLY A N 1
ATOM 5105 C CA . GLY A 1 680 ? -7.050 18.694 -20.505 1.00 72.50 680 GLY A CA 1
ATOM 5106 C C . GLY A 1 680 ? -6.454 19.172 -19.174 1.00 72.50 680 GLY A C 1
ATOM 5107 O O . GLY A 1 680 ? -6.338 18.401 -18.223 1.00 72.50 680 GLY A O 1
ATOM 5108 N N . ASP A 1 681 ? -6.056 20.445 -19.122 1.00 59.66 681 ASP A N 1
ATOM 5109 C CA . ASP A 1 681 ? -5.464 21.044 -17.923 1.00 59.66 681 ASP A CA 1
ATOM 5110 C C . ASP A 1 681 ? -6.555 21.402 -16.898 1.00 59.66 681 ASP A C 1
ATOM 5112 O O . ASP A 1 681 ? -7.313 22.361 -17.080 1.00 59.66 681 ASP A O 1
ATOM 5116 N N . PHE A 1 682 ? -6.602 20.663 -15.785 1.00 62.84 682 PHE A N 1
ATOM 5117 C CA . PHE A 1 682 ? -7.328 21.081 -14.581 1.00 62.84 682 PHE A CA 1
ATOM 5118 C C . PHE A 1 682 ? -6.770 22.439 -14.127 1.00 62.84 682 PHE A C 1
ATOM 5120 O O . PHE A 1 682 ? -5.553 22.632 -14.158 1.00 62.84 682 PHE A O 1
ATOM 5127 N N . LEU A 1 683 ? -7.639 23.386 -13.746 1.00 49.53 683 LEU A N 1
ATOM 5128 C CA . LEU A 1 683 ? -7.284 24.804 -13.570 1.00 49.53 683 LEU A CA 1
ATOM 5129 C C . LEU A 1 683 ? -5.973 24.997 -12.784 1.00 49.53 683 LEU A C 1
ATOM 5131 O O . LEU A 1 683 ? -5.877 24.712 -11.591 1.00 49.53 683 LEU A O 1
ATOM 5135 N N . ALA A 1 684 ? -4.955 25.481 -13.499 1.00 42.75 684 ALA A N 1
ATOM 5136 C CA . ALA A 1 684 ? -3.551 25.367 -13.122 1.00 42.75 684 ALA A CA 1
ATOM 5137 C C . ALA A 1 684 ? -3.093 26.401 -12.071 1.00 42.75 684 ALA A C 1
ATOM 5139 O O . ALA A 1 684 ? -2.219 27.221 -12.359 1.00 42.75 684 ALA A O 1
ATOM 5140 N N . SER A 1 685 ? -3.672 26.384 -10.861 1.00 47.22 685 SER A N 1
ATOM 5141 C CA . SER A 1 685 ? -3.255 27.291 -9.776 1.00 47.22 685 SER A CA 1
ATOM 5142 C C . SER A 1 685 ? -2.781 26.641 -8.471 1.00 47.22 685 SER A C 1
ATOM 5144 O O . SER A 1 685 ? -1.806 27.154 -7.929 1.00 47.22 685 SER A O 1
ATOM 5146 N N . GLU A 1 686 ? -3.385 25.559 -7.947 1.00 57.91 686 GLU A N 1
ATOM 5147 C CA . GLU A 1 686 ? -3.034 25.093 -6.576 1.00 57.91 686 GLU A CA 1
ATOM 5148 C C . GLU A 1 686 ? -2.898 23.572 -6.349 1.00 57.91 686 GLU A C 1
ATOM 5150 O O . GLU A 1 686 ? -2.204 23.162 -5.417 1.00 57.91 686 GLU A O 1
ATOM 5155 N N . MET A 1 687 ? -3.498 22.708 -7.175 1.00 73.81 687 MET A N 1
ATOM 5156 C CA . MET A 1 687 ? -3.565 21.265 -6.892 1.00 73.81 687 MET A CA 1
ATOM 5157 C C . MET A 1 687 ? -2.583 20.448 -7.742 1.00 73.81 687 MET A C 1
ATOM 5159 O O . MET A 1 687 ? -2.611 20.520 -8.968 1.00 73.81 687 MET A O 1
ATOM 5163 N N . ARG A 1 688 ? -1.724 19.638 -7.103 1.00 85.19 688 ARG A N 1
ATOM 5164 C CA . ARG A 1 688 ? -0.839 18.688 -7.805 1.00 85.19 688 ARG A CA 1
ATOM 5165 C C . ARG A 1 688 ? -1.671 17.482 -8.282 1.00 85.19 688 ARG A C 1
ATOM 5167 O O . ARG A 1 688 ? -2.234 16.812 -7.417 1.00 85.19 688 ARG A O 1
ATOM 5174 N N . PRO A 1 689 ? -1.766 17.189 -9.591 1.00 86.44 689 PRO A N 1
ATOM 5175 C CA . PRO A 1 689 ? -2.428 15.979 -10.068 1.00 86.44 689 PRO A CA 1
ATOM 5176 C C . PRO A 1 689 ? -1.543 14.744 -9.850 1.00 86.44 689 PRO A C 1
ATOM 5178 O O . PRO A 1 689 ? -0.313 14.843 -9.846 1.00 86.44 689 PRO A O 1
ATOM 5181 N N . GLY A 1 690 ? -2.186 13.593 -9.671 1.00 92.56 690 GLY A N 1
ATOM 5182 C CA . GLY A 1 690 ? -1.563 12.269 -9.641 1.00 92.56 690 GLY A CA 1
ATOM 5183 C C . GLY A 1 690 ? -1.523 11.607 -11.020 1.00 92.56 690 GLY A C 1
ATOM 5184 O O . GLY A 1 690 ? -1.674 12.281 -12.043 1.00 92.56 690 GLY A O 1
ATOM 5185 N N . PHE A 1 691 ? -1.363 10.282 -11.063 1.00 96.06 691 PHE A N 1
ATOM 5186 C CA . PHE A 1 691 ? -1.535 9.532 -12.314 1.00 96.06 691 PHE A CA 1
ATOM 5187 C C . PHE A 1 691 ? -3.014 9.466 -12.722 1.00 96.06 691 PHE A C 1
ATOM 5189 O O . PHE A 1 691 ? -3.913 9.744 -11.926 1.00 96.06 691 PHE A O 1
ATOM 5196 N N . ALA A 1 692 ? -3.274 9.123 -13.982 1.00 95.44 692 ALA A N 1
ATOM 5197 C CA . ALA A 1 692 ? -4.622 9.043 -14.535 1.00 95.44 692 ALA A CA 1
ATOM 5198 C C . ALA A 1 692 ? -4.922 7.630 -15.038 1.00 95.44 692 ALA A C 1
ATOM 5200 O O . ALA A 1 692 ? -4.013 6.863 -15.351 1.00 95.44 692 ALA A O 1
ATOM 5201 N N . CYS A 1 693 ? -6.201 7.292 -15.160 1.00 97.75 693 CYS A N 1
ATOM 5202 C CA . CYS A 1 693 ? -6.623 6.029 -15.746 1.00 97.75 693 CYS A CA 1
ATOM 5203 C C . CYS A 1 693 ? -6.546 6.026 -17.274 1.00 97.75 693 CYS A C 1
ATOM 5205 O O . CYS A 1 693 ? -6.528 7.062 -17.941 1.00 97.75 693 CYS A O 1
ATOM 5207 N N . HIS A 1 694 ? -6.602 4.827 -17.850 1.00 97.25 694 HIS A N 1
ATOM 5208 C CA . HIS A 1 694 ? -6.636 4.624 -19.303 1.00 97.25 694 HIS A CA 1
ATOM 5209 C C . HIS A 1 694 ? -8.041 4.750 -19.927 1.00 97.25 694 HIS A C 1
ATOM 5211 O O . HIS A 1 694 ? -8.164 4.737 -21.152 1.00 97.25 694 HIS A O 1
ATOM 5217 N N . HIS A 1 695 ? -9.094 4.905 -19.113 1.00 96.44 695 HIS A N 1
ATOM 5218 C CA . HIS A 1 695 ? -10.494 4.883 -19.569 1.00 96.44 695 HIS A CA 1
ATOM 5219 C C . HIS A 1 695 ? -10.962 6.132 -20.326 1.00 96.44 695 HIS A C 1
ATOM 5221 O O . HIS A 1 695 ? -11.900 6.028 -21.117 1.00 96.44 695 HIS A O 1
ATOM 5227 N N . TYR A 1 696 ? -10.358 7.302 -20.085 1.00 96.50 696 TYR A N 1
ATOM 5228 C CA . TYR A 1 696 ? -10.863 8.565 -20.631 1.00 96.50 696 TYR A CA 1
ATOM 5229 C C . TYR A 1 696 ? -10.835 8.599 -22.169 1.00 96.50 696 TYR A C 1
ATOM 5231 O O . TYR A 1 696 ? -9.785 8.476 -22.812 1.00 96.50 696 TYR A O 1
ATOM 5239 N N . ASP A 1 697 ? -12.009 8.842 -22.752 1.00 95.69 697 ASP A N 1
ATOM 5240 C CA . ASP A 1 697 ? -12.243 8.890 -24.191 1.00 95.69 697 ASP A CA 1
ATOM 5241 C C . ASP A 1 697 ? -13.097 10.113 -24.550 1.00 95.69 697 ASP A C 1
ATOM 5243 O O . ASP A 1 697 ? -14.321 10.116 -24.406 1.00 95.69 697 ASP A O 1
ATOM 5247 N N . ALA A 1 698 ? -12.435 11.152 -25.066 1.00 95.56 698 ALA A N 1
ATOM 5248 C CA . ALA A 1 698 ? -13.057 12.415 -25.461 1.00 95.56 698 ALA A CA 1
ATOM 5249 C C . ALA A 1 698 ? -14.108 12.284 -26.586 1.00 95.56 698 ALA A C 1
ATOM 5251 O O . ALA A 1 698 ? -14.824 13.246 -26.856 1.00 95.56 698 ALA A O 1
ATOM 5252 N N . SER A 1 699 ? -14.206 11.130 -27.262 1.00 96.44 699 SER A N 1
ATOM 5253 C CA . SER A 1 699 ? -15.237 10.886 -28.282 1.00 96.44 699 SER A CA 1
ATOM 5254 C C . SER A 1 699 ? -16.593 10.464 -27.699 1.00 96.44 699 SER A C 1
ATOM 5256 O O . SER A 1 699 ? -17.597 10.491 -28.412 1.00 96.44 699 SER A O 1
ATOM 5258 N N . LYS A 1 700 ? -16.645 10.097 -26.410 1.00 96.81 700 LYS A N 1
ATOM 5259 C CA . LYS A 1 700 ? -17.856 9.625 -25.725 1.00 96.81 700 LYS A CA 1
ATOM 5260 C C . LYS A 1 700 ? -18.410 10.696 -24.782 1.00 96.81 700 LYS A C 1
ATOM 5262 O O . LYS A 1 700 ? -17.697 11.258 -23.950 1.00 96.81 700 LYS A O 1
ATOM 5267 N N . SER A 1 701 ? -19.718 10.938 -24.867 1.00 96.62 701 SER A N 1
ATOM 5268 C CA . SER A 1 701 ? -20.412 11.977 -24.090 1.00 96.62 701 SER A CA 1
ATOM 5269 C C . SER A 1 701 ? -20.342 11.761 -22.575 1.00 96.62 701 SER A C 1
ATOM 5271 O O . SER A 1 701 ? -20.244 12.738 -21.839 1.00 96.62 701 SER A O 1
ATOM 5273 N N . MET A 1 702 ? -20.318 10.511 -22.102 1.00 96.81 702 MET A N 1
ATOM 5274 C CA . MET A 1 702 ? -20.206 10.158 -20.675 1.00 96.81 702 MET A CA 1
ATOM 5275 C C . MET A 1 702 ? -18.950 10.723 -19.982 1.00 96.81 702 MET A C 1
ATOM 5277 O O . MET A 1 702 ? -18.978 10.966 -18.781 1.00 96.81 702 MET A O 1
ATOM 5281 N N . PHE A 1 703 ? -17.859 10.970 -20.721 1.00 97.12 703 PHE A N 1
ATOM 5282 C CA . PHE A 1 703 ? -16.620 11.547 -20.176 1.00 97.12 703 PHE A CA 1
ATOM 5283 C C . PHE A 1 703 ? -16.511 13.070 -20.363 1.00 97.12 703 PHE A C 1
ATOM 5285 O O . PHE A 1 703 ? -15.559 13.673 -19.880 1.00 97.12 703 PHE A O 1
ATOM 5292 N N . THR A 1 704 ? -17.433 13.692 -21.102 1.00 95.44 704 THR A N 1
ATOM 5293 C CA . THR A 1 704 ? -17.322 15.097 -21.551 1.00 95.44 704 THR A CA 1
ATOM 5294 C C . THR A 1 704 ? -18.549 15.951 -21.229 1.00 95.44 704 THR A C 1
ATOM 5296 O O . THR A 1 704 ? -18.476 17.178 -21.277 1.00 95.44 704 THR A O 1
ATOM 5299 N N . THR A 1 705 ? -19.674 15.330 -20.872 1.00 95.56 705 THR A N 1
ATOM 5300 C CA . THR A 1 705 ? -20.891 16.021 -20.431 1.00 95.56 705 THR A CA 1
ATOM 5301 C C . THR A 1 705 ? -20.757 16.341 -18.949 1.00 95.56 705 THR A C 1
ATOM 5303 O O . THR A 1 705 ? -20.848 15.444 -18.118 1.00 95.56 705 THR A O 1
ATOM 5306 N N . GLU A 1 706 ? -20.543 17.608 -18.606 1.00 94.19 706 GLU A N 1
ATOM 5307 C CA . GLU A 1 706 ? -20.434 18.048 -17.208 1.00 94.19 706 GLU A CA 1
ATOM 5308 C C . GLU A 1 706 ? -21.678 17.680 -16.383 1.00 94.19 706 GLU A C 1
ATOM 5310 O O . GLU A 1 706 ? -22.807 17.706 -16.881 1.00 94.19 706 GLU A O 1
ATOM 5315 N N . TYR A 1 707 ? -21.453 17.340 -15.116 1.00 96.62 707 TYR A N 1
ATOM 5316 C CA . TYR A 1 707 ? -22.490 17.031 -14.133 1.00 96.62 707 TYR A CA 1
ATOM 5317 C C . TYR A 1 707 ? -22.798 18.271 -13.281 1.00 96.62 707 TYR A C 1
ATOM 5319 O O . TYR A 1 707 ? -21.917 19.096 -13.026 1.00 96.62 707 TYR A O 1
ATOM 5327 N N . ASN A 1 708 ? -24.052 18.418 -12.849 1.00 95.38 708 ASN A N 1
ATOM 5328 C CA . ASN A 1 708 ? -24.480 19.522 -11.992 1.00 95.38 708 ASN A CA 1
ATOM 5329 C C . ASN A 1 708 ? -24.286 19.149 -10.516 1.00 95.38 708 ASN A C 1
ATOM 5331 O O . ASN A 1 708 ? -25.225 18.694 -9.874 1.00 95.38 708 ASN A O 1
ATOM 5335 N N . TRP A 1 709 ? -23.063 19.326 -10.017 1.00 95.12 709 TRP A N 1
ATOM 5336 C CA . TRP A 1 709 ? -22.692 19.064 -8.624 1.00 95.12 709 TRP A CA 1
ATOM 5337 C C . TRP A 1 709 ? -23.492 19.943 -7.651 1.00 95.12 709 TRP A C 1
ATOM 5339 O O . TRP A 1 709 ? -23.414 21.172 -7.722 1.00 95.12 709 TRP A O 1
ATOM 5349 N N . GLU A 1 710 ? -24.237 19.322 -6.736 1.00 95.06 710 GLU A N 1
ATOM 5350 C CA . GLU A 1 710 ? -24.978 20.004 -5.666 1.00 95.06 710 GLU A CA 1
ATOM 5351 C C . GLU A 1 710 ? -24.253 19.908 -4.314 1.00 95.06 710 GLU A C 1
ATOM 5353 O O . GLU A 1 710 ? -24.381 20.797 -3.462 1.00 95.06 710 GLU A O 1
ATOM 5358 N N . HIS A 1 711 ? -23.459 18.852 -4.105 1.00 95.44 711 HIS A N 1
ATOM 5359 C CA . HIS A 1 711 ? -22.858 18.547 -2.813 1.00 95.44 711 HIS A CA 1
ATOM 5360 C C . HIS A 1 711 ? -21.332 18.637 -2.793 1.00 95.44 711 HIS A C 1
ATOM 5362 O O . HIS A 1 711 ? -20.807 19.297 -1.888 1.00 95.44 711 HIS A O 1
ATOM 5368 N N . CYS A 1 712 ? -20.643 18.003 -3.743 1.00 94.88 712 CYS A N 1
ATOM 5369 C CA . CYS A 1 712 ? -19.190 18.065 -3.868 1.00 94.88 712 CYS A CA 1
ATOM 5370 C C . CYS A 1 712 ? -18.717 19.403 -4.439 1.00 94.88 712 CYS A C 1
ATOM 5372 O O . CYS A 1 712 ? -19.414 20.078 -5.196 1.00 94.88 712 CYS A O 1
ATOM 5374 N N . ILE A 1 713 ? -17.478 19.757 -4.110 1.00 92.81 713 ILE A N 1
ATOM 5375 C CA . ILE A 1 713 ? -16.832 20.999 -4.526 1.00 92.81 713 ILE A CA 1
ATOM 5376 C C . ILE A 1 713 ? -15.619 20.650 -5.402 1.00 92.81 713 ILE A C 1
ATOM 5378 O O . ILE A 1 713 ? -14.910 19.682 -5.140 1.00 92.81 713 ILE A O 1
ATOM 5382 N N . ASP A 1 714 ? -15.384 21.436 -6.456 1.00 90.12 714 ASP A N 1
ATOM 5383 C CA . ASP A 1 714 ? -14.235 21.314 -7.373 1.00 90.12 714 ASP A CA 1
ATOM 5384 C C . ASP A 1 714 ? -14.080 19.937 -8.071 1.00 90.12 714 ASP A C 1
ATOM 5386 O O . ASP A 1 714 ? -12.986 19.547 -8.479 1.00 90.12 714 ASP A O 1
ATOM 5390 N N . MET A 1 715 ? -15.182 19.201 -8.261 1.00 92.12 715 MET A N 1
ATOM 5391 C CA . MET A 1 715 ? -15.212 17.926 -8.993 1.00 92.12 715 MET A CA 1
ATOM 5392 C C . MET A 1 715 ? -15.471 18.101 -10.498 1.00 92.12 715 MET A C 1
ATOM 5394 O O . MET A 1 715 ? -16.108 19.065 -10.933 1.00 92.12 715 MET A O 1
ATOM 5398 N N . LYS A 1 716 ? -14.972 17.160 -11.313 1.00 93.44 716 LYS A N 1
ATOM 5399 C CA . LYS A 1 716 ? -15.076 17.187 -12.780 1.00 93.44 716 LYS A CA 1
ATOM 5400 C C . LYS A 1 716 ? -15.345 15.821 -13.400 1.00 93.44 716 LYS A C 1
ATOM 5402 O O . LYS A 1 716 ? -14.762 14.813 -13.010 1.00 93.44 716 LYS A O 1
ATOM 5407 N N . VAL A 1 717 ? -16.197 15.813 -14.424 1.00 96.31 717 VAL A N 1
ATOM 5408 C CA . VAL A 1 717 ? -16.470 14.621 -15.239 1.00 96.31 717 VAL A CA 1
ATOM 5409 C C . VAL A 1 717 ? -15.273 14.321 -16.146 1.00 96.31 717 VAL A C 1
ATOM 5411 O O . VAL A 1 717 ? -14.598 15.229 -16.627 1.00 96.31 717 VAL A O 1
ATOM 5414 N N . GLY A 1 718 ? -14.991 13.036 -16.351 1.00 95.88 718 GLY A N 1
ATOM 5415 C CA . GLY A 1 718 ? -13.892 12.518 -17.162 1.00 95.88 718 GLY A CA 1
ATOM 5416 C C . GLY A 1 718 ? -12.545 12.430 -16.440 1.00 95.88 718 GLY A C 1
ATOM 5417 O O . GLY A 1 718 ? -11.630 11.800 -16.966 1.00 95.88 718 GLY A O 1
ATOM 5418 N N . TYR A 1 719 ? -12.413 13.027 -15.253 1.00 95.56 719 TYR A N 1
ATOM 5419 C CA . TYR A 1 719 ? -11.185 13.007 -14.457 1.00 95.56 719 TYR A CA 1
ATOM 5420 C C . TYR A 1 719 ? -11.040 11.723 -13.633 1.00 95.56 719 TYR A C 1
ATOM 5422 O O . TYR A 1 719 ? -12.022 11.073 -13.268 1.00 95.56 719 TYR A O 1
ATOM 5430 N N . THR A 1 720 ? -9.786 11.371 -13.342 1.00 97.06 720 THR A N 1
ATOM 5431 C CA . THR A 1 720 ? -9.429 10.294 -12.409 1.00 97.06 720 THR A CA 1
ATOM 5432 C C . THR A 1 720 ? -9.348 10.827 -10.982 1.00 97.06 720 THR A C 1
ATOM 5434 O O . THR A 1 720 ? -8.772 11.894 -10.765 1.00 97.06 720 THR A O 1
ATOM 5437 N N . TYR A 1 721 ? -9.859 10.058 -10.023 1.00 97.94 721 TYR A N 1
ATOM 5438 C CA . TYR A 1 721 ? -9.729 10.315 -8.593 1.00 97.94 721 TYR A CA 1
ATOM 5439 C C . TYR A 1 721 ? -9.400 9.021 -7.837 1.00 97.94 721 TYR A C 1
ATOM 5441 O O . TYR A 1 721 ? -9.964 7.966 -8.134 1.00 97.94 721 TYR A O 1
ATOM 5449 N N . GLU A 1 722 ? -8.506 9.105 -6.853 1.00 98.44 722 GLU A N 1
ATOM 5450 C CA . GLU A 1 722 ? -8.247 8.034 -5.882 1.00 98.44 722 GLU A CA 1
ATOM 5451 C C . GLU A 1 722 ? -8.994 8.339 -4.581 1.00 98.44 722 GLU A C 1
ATOM 5453 O O . GLU A 1 722 ? -8.675 9.317 -3.905 1.00 98.44 722 GLU A O 1
ATOM 5458 N N . VAL A 1 723 ? -9.987 7.518 -4.233 1.00 98.62 723 VAL A N 1
ATOM 5459 C CA . VAL A 1 723 ? -10.725 7.617 -2.966 1.00 98.62 723 VAL A CA 1
ATOM 5460 C C . VAL A 1 723 ? -9.980 6.837 -1.891 1.00 98.62 723 VAL A C 1
ATOM 5462 O O . VAL A 1 723 ? -9.561 5.704 -2.127 1.00 98.62 723 VAL A O 1
ATOM 5465 N N . GLN A 1 724 ? -9.809 7.456 -0.725 1.00 98.25 724 GLN A N 1
ATOM 5466 C CA . GLN A 1 724 ? -9.108 6.915 0.431 1.00 98.25 724 GLN A CA 1
ATOM 5467 C C . GLN A 1 724 ? -10.049 6.910 1.645 1.00 98.25 724 GLN A C 1
ATOM 5469 O O . GLN A 1 724 ? -10.285 7.945 2.269 1.00 98.25 724 GLN A O 1
ATOM 5474 N N . TRP A 1 725 ? -10.574 5.735 1.998 1.00 98.25 725 TRP A N 1
ATOM 5475 C CA . TRP A 1 725 ? -11.301 5.530 3.256 1.00 98.25 725 TRP A CA 1
ATOM 5476 C C . TRP A 1 725 ? -10.317 5.097 4.325 1.00 98.25 725 TRP A C 1
ATOM 5478 O O . TRP A 1 725 ? -9.605 4.106 4.152 1.00 98.25 725 TRP A O 1
ATOM 5488 N N . TYR A 1 726 ? -10.281 5.804 5.445 1.00 94.69 726 TYR A N 1
ATOM 5489 C CA . TYR A 1 726 ? -9.430 5.441 6.569 1.00 94.69 726 TYR A CA 1
ATOM 5490 C C . TYR A 1 726 ? -10.259 4.765 7.658 1.00 94.69 726 TYR A C 1
ATOM 5492 O O . TYR A 1 726 ? -11.353 5.204 8.004 1.00 94.69 726 TYR A O 1
ATOM 5500 N N . HIS A 1 727 ? -9.744 3.650 8.165 1.00 95.19 727 HIS A N 1
ATOM 5501 C CA . HIS A 1 727 ? -10.405 2.761 9.106 1.00 95.19 727 HIS A CA 1
ATOM 5502 C C . HIS A 1 727 ? -9.609 2.674 10.407 1.00 95.19 727 HIS A C 1
ATOM 5504 O O . HIS A 1 727 ? -8.377 2.613 10.378 1.00 95.19 727 HIS A O 1
ATOM 5510 N N . SER A 1 728 ? -10.303 2.594 11.542 1.00 90.88 728 SER A N 1
ATOM 5511 C CA . SER A 1 728 ? -9.669 2.466 12.857 1.00 90.88 728 SER A CA 1
ATOM 5512 C C . SER A 1 728 ? -10.400 1.483 13.762 1.00 90.88 728 SER A C 1
ATOM 5514 O O . SER A 1 728 ? -11.626 1.479 13.837 1.00 90.88 728 SER A O 1
ATOM 5516 N N . ALA A 1 729 ? -9.630 0.690 14.509 1.00 85.88 729 ALA A N 1
ATOM 5517 C CA . ALA A 1 729 ? -10.127 -0.115 15.624 1.00 85.88 729 ALA A CA 1
ATOM 5518 C C . ALA A 1 729 ? -10.542 0.761 16.821 1.00 85.88 729 ALA A C 1
ATOM 5520 O O . ALA A 1 729 ? -11.275 0.309 17.695 1.00 85.88 729 ALA A O 1
ATOM 5521 N N . ALA A 1 730 ? -10.057 2.007 16.865 1.00 87.00 730 ALA A N 1
ATOM 5522 C CA . ALA A 1 730 ? -10.407 3.025 17.848 1.00 87.00 730 ALA A CA 1
ATOM 5523 C C . ALA A 1 730 ? -11.479 4.010 17.340 1.00 87.00 730 ALA A C 1
ATOM 5525 O O . ALA A 1 730 ? -11.693 5.052 17.956 1.00 87.00 730 ALA A O 1
ATOM 5526 N N . GLY A 1 731 ? -12.151 3.702 16.227 1.00 86.44 731 GLY A N 1
ATOM 5527 C CA . GLY A 1 731 ? -13.293 4.476 15.747 1.00 86.44 731 GLY A CA 1
ATOM 5528 C C . GLY A 1 731 ? -14.530 4.317 16.631 1.00 86.44 731 GLY A C 1
ATOM 5529 O O . GLY A 1 731 ? -14.723 3.281 17.268 1.00 86.44 731 GLY A O 1
ATOM 5530 N N . ALA A 1 732 ? -15.427 5.305 16.619 1.00 83.19 732 ALA A N 1
ATOM 5531 C CA . ALA A 1 732 ? -16.739 5.200 17.265 1.00 83.19 732 ALA A CA 1
ATOM 5532 C C . ALA A 1 732 ? -17.737 4.407 16.390 1.00 83.19 732 ALA A C 1
ATOM 5534 O O . ALA A 1 732 ? -18.801 4.901 16.008 1.00 83.19 732 ALA A O 1
ATOM 5535 N N . CYS A 1 733 ? -17.358 3.176 16.036 1.00 80.62 733 CYS A N 1
ATOM 5536 C CA . CYS A 1 733 ? -18.043 2.320 15.069 1.00 80.62 733 CYS A CA 1
ATOM 5537 C C . CYS A 1 733 ? -19.520 2.074 15.419 1.00 80.62 733 CYS A C 1
ATOM 5539 O O . CYS A 1 733 ? -19.853 1.725 16.551 1.00 80.62 733 CYS A O 1
ATOM 5541 N N . GLY A 1 734 ? -20.409 2.224 14.433 1.00 77.75 734 GLY A N 1
ATOM 5542 C CA . GLY A 1 734 ? -21.855 2.053 14.597 1.00 77.75 734 GLY A CA 1
ATOM 5543 C C . GLY A 1 734 ? -22.552 3.176 15.377 1.00 77.75 734 GLY A C 1
ATOM 5544 O O . GLY A 1 734 ? -23.731 3.040 15.700 1.00 77.75 734 GLY A O 1
ATOM 5545 N N . THR A 1 735 ? -21.855 4.273 15.691 1.00 80.94 735 THR A N 1
ATOM 5546 C CA . THR A 1 735 ? -22.422 5.441 16.386 1.00 80.94 735 THR A CA 1
ATOM 5547 C C . THR A 1 735 ? -22.550 6.649 15.447 1.00 80.94 735 THR A C 1
ATOM 5549 O O . THR A 1 735 ? -21.873 6.693 14.419 1.00 80.94 735 THR A O 1
ATOM 5552 N N . PRO A 1 736 ? -23.338 7.684 15.806 1.00 82.25 736 PRO A N 1
ATOM 5553 C CA . PRO A 1 736 ? -23.390 8.939 15.047 1.00 82.25 736 PRO A CA 1
ATOM 5554 C C . PRO A 1 736 ? -22.041 9.666 14.897 1.00 82.25 736 PRO A C 1
ATOM 5556 O O . PRO A 1 736 ? -21.903 10.482 13.995 1.00 82.25 736 PRO A O 1
ATOM 5559 N N . ASN A 1 737 ? -21.051 9.366 15.749 1.00 86.12 737 ASN A N 1
ATOM 5560 C CA . ASN A 1 737 ? -19.705 9.952 15.704 1.00 86.12 737 ASN A CA 1
ATOM 5561 C C . ASN A 1 737 ? -18.699 9.062 14.941 1.00 86.12 737 ASN A C 1
ATOM 5563 O O . ASN A 1 737 ? -17.495 9.195 15.138 1.00 86.12 737 ASN A O 1
ATOM 5567 N N . GLN A 1 738 ? -19.157 8.101 14.126 1.00 88.81 738 GLN A N 1
ATOM 5568 C CA . GLN A 1 738 ? -18.249 7.190 13.419 1.00 88.81 738 GLN A CA 1
ATOM 5569 C C . GLN A 1 738 ? -17.346 7.931 12.421 1.00 88.81 738 GLN A C 1
ATOM 5571 O O . GLN A 1 738 ? -16.137 7.718 12.437 1.00 88.81 738 GLN A O 1
ATOM 5576 N N . TYR A 1 739 ? -17.929 8.764 11.555 1.00 91.88 739 TYR A N 1
ATOM 5577 C CA . TYR A 1 739 ? -17.205 9.530 10.538 1.00 91.88 739 TYR A CA 1
ATOM 5578 C C . TYR A 1 739 ? -16.822 10.902 11.081 1.00 91.88 739 TYR A C 1
ATOM 5580 O O . TYR A 1 739 ? -17.667 11.563 11.684 1.00 91.88 739 TYR A O 1
ATOM 5588 N N . GLN A 1 740 ? -15.563 11.298 10.900 1.00 91.44 740 GLN A N 1
ATOM 5589 C CA . GLN A 1 740 ? -14.958 12.469 11.535 1.00 91.44 740 GLN A CA 1
ATOM 5590 C C . GLN A 1 740 ? -13.988 13.191 10.593 1.00 91.44 740 GLN A C 1
ATOM 5592 O O . GLN A 1 740 ? -13.283 12.546 9.815 1.00 91.44 740 GLN A O 1
ATOM 5597 N N . THR A 1 741 ? -13.882 14.510 10.743 1.00 86.56 741 THR A N 1
ATOM 5598 C CA . THR A 1 741 ? -12.888 15.375 10.098 1.00 86.56 741 THR A CA 1
ATOM 5599 C C . THR A 1 741 ? -12.332 16.341 11.160 1.00 86.56 741 THR A C 1
ATOM 5601 O O . THR A 1 741 ? -13.104 17.043 11.802 1.00 86.56 741 THR A O 1
ATOM 5604 N N . PRO A 1 742 ? -11.003 16.450 11.358 1.00 84.38 742 PRO A N 1
ATOM 5605 C CA . PRO A 1 742 ? -9.925 15.890 10.549 1.00 84.38 742 PRO A CA 1
ATOM 5606 C C . PRO A 1 742 ? -9.598 14.427 10.880 1.00 84.38 742 PRO A C 1
ATOM 5608 O O . PRO A 1 742 ? -9.831 13.947 11.985 1.00 84.38 742 PRO A O 1
ATOM 5611 N N . PHE A 1 743 ? -8.923 13.764 9.934 1.00 85.00 743 PHE A N 1
ATOM 5612 C CA . PHE A 1 743 ? -8.414 12.382 9.987 1.00 85.00 743 PHE A CA 1
ATOM 5613 C C . PHE A 1 743 ? -8.078 11.823 11.384 1.00 85.00 743 PHE A C 1
ATOM 5615 O O . PHE A 1 743 ? -8.482 10.712 11.724 1.00 85.00 743 PHE A O 1
ATOM 5622 N N . TYR A 1 744 ? -7.322 12.563 12.202 1.00 84.44 744 TYR A N 1
ATOM 5623 C CA . TYR A 1 744 ? -6.853 12.055 13.491 1.00 84.44 744 TYR A CA 1
ATOM 5624 C C . TYR A 1 744 ? -7.957 11.875 14.544 1.00 84.44 744 TYR A C 1
ATOM 5626 O O . TYR A 1 744 ? -7.817 10.984 15.380 1.00 84.44 744 TYR A O 1
ATOM 5634 N N . ASP A 1 745 ? -9.039 12.655 14.505 1.00 85.56 745 ASP A N 1
ATOM 5635 C CA . ASP A 1 745 ? -10.121 12.557 15.495 1.00 85.56 745 ASP A CA 1
ATOM 5636 C C . ASP A 1 745 ? -10.938 11.270 15.298 1.00 85.56 745 ASP A C 1
ATOM 5638 O O . ASP A 1 745 ? -11.241 10.573 16.267 1.00 85.56 745 ASP A O 1
ATOM 5642 N N . GLY A 1 746 ? -11.175 10.859 14.046 1.00 87.06 746 GLY A N 1
ATOM 5643 C CA . GLY A 1 746 ? -11.743 9.543 13.731 1.00 87.06 746 GLY A CA 1
ATOM 5644 C C . GLY A 1 746 ? -10.791 8.390 14.058 1.00 87.06 746 GLY A C 1
ATOM 5645 O O . GLY A 1 746 ? -11.201 7.379 14.631 1.00 87.06 746 GLY A O 1
ATOM 5646 N N . ILE A 1 747 ? -9.500 8.537 13.732 1.00 88.94 747 ILE A N 1
ATOM 5647 C CA . ILE A 1 747 ? -8.494 7.495 13.982 1.00 88.94 747 ILE A CA 1
ATOM 5648 C C . ILE A 1 747 ? -8.284 7.232 15.479 1.00 88.94 747 ILE A C 1
ATOM 5650 O O . ILE A 1 747 ? -8.132 6.069 15.849 1.00 88.94 747 ILE A O 1
ATOM 5654 N N . PHE A 1 748 ? -8.289 8.263 16.328 1.00 87.12 748 PHE A N 1
ATOM 5655 C CA . PHE A 1 748 ? -7.965 8.175 17.759 1.00 87.12 748 PHE A CA 1
ATOM 5656 C C . PHE A 1 748 ? -9.164 8.400 18.700 1.00 87.12 748 PHE A C 1
ATOM 5658 O O . PHE A 1 748 ? -8.962 8.719 19.872 1.00 87.12 748 PHE A O 1
ATOM 5665 N N . CYS A 1 749 ? -10.403 8.236 18.228 1.00 85.38 749 CYS A N 1
ATOM 5666 C CA . CYS A 1 749 ? -11.587 8.568 19.025 1.00 85.38 749 CYS A CA 1
ATOM 5667 C C . CYS A 1 749 ? -11.664 7.820 20.376 1.00 85.38 749 CYS A C 1
ATOM 5669 O O . CYS A 1 749 ? -11.936 8.420 21.421 1.00 85.38 749 CYS A O 1
ATOM 5671 N N . MET A 1 750 ? -11.404 6.510 20.372 1.00 81.81 750 MET A N 1
ATOM 5672 C CA . MET A 1 750 ? -11.508 5.640 21.547 1.00 81.81 750 MET A CA 1
ATOM 5673 C C . MET A 1 750 ? -10.136 5.368 22.183 1.00 81.81 750 MET A C 1
ATOM 5675 O O . MET A 1 750 ? -9.243 4.772 21.577 1.00 81.81 750 MET A O 1
ATOM 5679 N N . ASP A 1 751 ? -9.979 5.779 23.442 1.00 80.00 751 ASP A N 1
ATOM 5680 C CA . ASP A 1 751 ? -8.707 5.695 24.166 1.00 80.00 751 ASP A CA 1
ATOM 5681 C C . ASP A 1 751 ? -8.297 4.237 24.469 1.00 80.00 751 ASP A C 1
ATOM 5683 O O . ASP A 1 751 ? -9.131 3.349 24.640 1.00 80.00 751 ASP A O 1
ATOM 5687 N N . GLY A 1 752 ? -6.989 3.985 24.587 1.00 71.56 752 GLY A N 1
ATOM 5688 C CA . GLY A 1 752 ? -6.442 2.701 25.058 1.00 71.56 752 GLY A CA 1
ATOM 5689 C C . GLY A 1 752 ? -6.378 1.566 24.027 1.00 71.56 752 GLY A C 1
ATOM 5690 O O . GLY A 1 752 ? -5.825 0.512 24.335 1.00 71.56 752 GLY A O 1
ATOM 5691 N N . ILE A 1 753 ? -6.886 1.768 22.807 1.00 70.19 753 ILE A N 1
ATOM 5692 C CA . ILE A 1 753 ? -6.840 0.767 21.725 1.00 70.19 753 ILE A CA 1
ATOM 5693 C C . ILE A 1 753 ? -5.557 0.899 20.887 1.00 70.19 753 ILE A C 1
ATOM 5695 O O . ILE A 1 753 ? -4.889 -0.099 20.608 1.00 70.19 753 ILE A O 1
ATOM 5699 N N . ILE A 1 754 ? -5.174 2.123 20.512 1.00 71.81 754 ILE A N 1
ATOM 5700 C CA . ILE A 1 754 ? -3.936 2.397 19.766 1.00 71.81 754 ILE A CA 1
ATOM 5701 C C . ILE A 1 754 ? -2.843 2.829 20.751 1.00 71.81 754 ILE A C 1
ATOM 5703 O O . ILE A 1 754 ? -3.067 3.662 21.626 1.00 71.81 754 ILE A O 1
ATOM 5707 N N . SER A 1 755 ? -1.651 2.254 20.603 1.00 62.53 755 SER A N 1
ATOM 5708 C CA . SER A 1 755 ? -0.472 2.532 21.430 1.00 62.53 755 SER A CA 1
ATOM 5709 C C . SER A 1 755 ? 0.641 3.167 20.593 1.00 62.53 755 SER A C 1
ATOM 5711 O O . SER A 1 755 ? 0.671 3.023 19.369 1.00 62.53 755 SER A O 1
ATOM 5713 N N . SER A 1 756 ? 1.566 3.877 21.238 1.00 53.81 756 SER A N 1
ATOM 5714 C CA . SER A 1 756 ? 2.557 4.746 20.590 1.00 53.81 756 SER A CA 1
ATOM 5715 C C . SER A 1 756 ? 3.695 3.998 19.866 1.00 53.81 756 SER A C 1
ATOM 5717 O O . SER A 1 756 ? 4.847 4.032 20.296 1.00 53.81 756 SER A O 1
ATOM 5719 N N . ASN A 1 757 ? 3.349 3.394 18.717 1.00 51.31 757 ASN A N 1
ATOM 5720 C CA . ASN A 1 757 ? 4.191 2.974 17.572 1.00 51.31 757 ASN A CA 1
ATOM 5721 C C . ASN A 1 757 ? 4.358 1.459 17.317 1.00 51.31 757 ASN A C 1
ATOM 5723 O O . ASN A 1 757 ? 5.160 1.095 16.459 1.00 51.31 757 ASN A O 1
ATOM 5727 N N . LEU A 1 758 ? 3.635 0.562 18.004 1.00 51.09 758 LEU A N 1
ATOM 5728 C CA . LEU A 1 758 ? 3.781 -0.896 17.784 1.00 51.09 758 LEU A CA 1
ATOM 5729 C C . LEU A 1 758 ? 2.551 -1.627 17.231 1.00 51.09 758 LEU A C 1
ATOM 5731 O O . LEU A 1 758 ? 2.730 -2.704 16.674 1.00 51.09 758 LEU A O 1
ATOM 5735 N N . ASN A 1 759 ? 1.342 -1.064 17.327 1.00 69.88 759 ASN A N 1
ATOM 5736 C CA . ASN A 1 759 ? 0.118 -1.708 16.826 1.00 69.88 759 ASN A CA 1
ATOM 5737 C C . ASN A 1 759 ? -0.627 -0.920 15.738 1.00 69.88 759 ASN A C 1
ATOM 5739 O O . ASN A 1 759 ? -1.678 -1.370 15.290 1.00 69.88 759 ASN A O 1
ATOM 5743 N N . THR A 1 760 ? -0.117 0.226 15.279 1.00 84.31 760 THR A N 1
ATOM 5744 C CA . THR A 1 760 ? -0.797 1.082 14.286 1.00 84.31 760 THR A CA 1
ATOM 5745 C C . THR A 1 760 ? -1.086 0.355 12.972 1.00 84.31 760 THR A C 1
ATOM 5747 O O . THR A 1 760 ? -2.191 0.458 12.460 1.00 84.31 760 THR A O 1
ATOM 5750 N N . PHE A 1 761 ? -0.167 -0.466 12.459 1.00 88.06 761 PHE A N 1
ATOM 5751 C CA . PHE A 1 761 ? -0.402 -1.245 11.235 1.00 88.06 761 PHE A CA 1
ATOM 5752 C C . PHE A 1 761 ? -1.403 -2.400 11.409 1.00 88.06 761 PHE A C 1
ATOM 5754 O O . PHE A 1 761 ? -1.953 -2.863 10.413 1.00 88.06 761 PHE A O 1
ATOM 5761 N N . GLU A 1 762 ? -1.674 -2.827 12.647 1.00 86.12 762 GLU A N 1
ATOM 5762 C CA . GLU A 1 762 ? -2.683 -3.840 12.998 1.00 86.12 762 GLU A CA 1
ATOM 5763 C C . GLU A 1 762 ? -4.041 -3.226 13.397 1.00 86.12 762 GLU A C 1
ATOM 5765 O O . GLU A 1 762 ? -5.031 -3.947 13.501 1.00 86.12 762 GLU A O 1
ATOM 5770 N N . THR A 1 763 ? -4.104 -1.910 13.637 1.00 85.94 763 THR A N 1
ATOM 5771 C CA . THR A 1 763 ? -5.290 -1.212 14.181 1.00 85.94 763 THR A CA 1
ATOM 5772 C C . THR A 1 763 ? -5.781 -0.049 13.321 1.00 85.94 763 THR A C 1
ATOM 5774 O O . THR A 1 763 ? -6.897 0.423 13.534 1.00 85.94 763 THR A O 1
ATOM 5777 N N . ILE A 1 764 ? -4.989 0.382 12.336 1.00 92.56 764 ILE A N 1
ATOM 5778 C CA . ILE A 1 764 ? -5.308 1.442 11.381 1.00 92.56 764 ILE A CA 1
ATOM 5779 C C . ILE A 1 764 ? -5.105 0.910 9.965 1.00 92.56 764 ILE A C 1
ATOM 5781 O O . ILE A 1 764 ? -4.043 0.380 9.614 1.00 92.56 764 ILE A O 1
ATOM 5785 N N . GLY A 1 765 ? -6.135 1.100 9.150 1.00 95.50 765 GLY A N 1
ATOM 5786 C CA . GLY A 1 765 ? -6.165 0.724 7.748 1.00 95.50 765 GLY A CA 1
ATOM 5787 C C . GLY A 1 765 ? -6.524 1.906 6.855 1.00 95.50 765 GLY A C 1
ATOM 5788 O O . GLY A 1 765 ? -7.272 2.783 7.272 1.00 95.50 765 GLY A O 1
ATOM 5789 N N . VAL A 1 766 ? -6.044 1.922 5.615 1.00 98.38 766 VAL A N 1
ATOM 5790 C CA . VAL A 1 766 ? -6.562 2.801 4.560 1.00 98.38 766 VAL A CA 1
ATOM 5791 C C . VAL A 1 766 ? -6.908 1.955 3.344 1.00 98.38 766 VAL A C 1
ATOM 5793 O O . VAL A 1 766 ? -6.077 1.187 2.856 1.00 98.38 766 VAL A O 1
ATOM 5796 N N . GLN A 1 767 ? -8.146 2.069 2.877 1.00 98.25 767 GLN A N 1
ATOM 5797 C CA . GLN A 1 767 ? -8.593 1.497 1.617 1.00 98.25 767 GLN A CA 1
ATOM 5798 C C . GLN A 1 767 ? -8.435 2.540 0.514 1.00 98.25 767 GLN A C 1
ATOM 5800 O O . GLN A 1 767 ? -8.949 3.643 0.661 1.00 98.25 767 GLN A O 1
ATOM 5805 N N . GLY A 1 768 ? -7.741 2.199 -0.571 1.00 98.38 768 GLY A N 1
ATOM 5806 C CA . GLY A 1 768 ? -7.596 3.049 -1.754 1.00 98.38 768 GLY A CA 1
ATOM 5807 C C . GLY A 1 768 ? -8.315 2.442 -2.958 1.00 98.38 768 GLY A C 1
ATOM 5808 O O . GLY A 1 768 ? -8.091 1.273 -3.267 1.00 98.38 768 GLY A O 1
ATOM 5809 N N . GLN A 1 769 ? -9.151 3.204 -3.661 1.00 98.50 769 GLN A N 1
ATOM 5810 C CA . GLN A 1 769 ? -9.782 2.741 -4.904 1.00 98.50 769 GLN A CA 1
ATOM 5811 C C . GLN A 1 769 ? -9.841 3.856 -5.947 1.00 98.50 769 GLN A C 1
ATOM 5813 O O . GLN A 1 769 ? -10.094 5.018 -5.628 1.00 98.50 769 GLN A O 1
ATOM 5818 N N . VAL A 1 770 ? -9.569 3.496 -7.201 1.00 98.75 770 VAL A N 1
ATOM 5819 C CA . VAL A 1 770 ? -9.343 4.451 -8.287 1.00 98.75 770 VAL A CA 1
ATOM 5820 C C . VAL A 1 770 ? -10.505 4.436 -9.272 1.00 98.75 770 VAL A C 1
ATOM 5822 O O . VAL A 1 770 ? -10.858 3.392 -9.825 1.00 98.75 770 VAL A O 1
ATOM 5825 N N . PHE A 1 771 ? -11.046 5.620 -9.555 1.00 98.62 771 PHE A N 1
ATOM 5826 C CA . PHE A 1 771 ? -12.169 5.792 -10.468 1.00 98.62 771 PHE A CA 1
ATOM 5827 C C . PHE A 1 771 ? -11.912 6.876 -11.510 1.00 98.62 771 PHE A C 1
ATOM 5829 O O . PHE A 1 771 ? -11.407 7.951 -11.192 1.00 98.62 771 PHE A O 1
ATOM 5836 N N . THR A 1 772 ? -12.354 6.643 -12.747 1.00 98.31 772 THR A N 1
ATOM 5837 C CA . THR A 1 772 ? -12.680 7.732 -13.678 1.00 98.31 772 THR A CA 1
ATOM 5838 C C . THR A 1 772 ? -14.154 8.085 -13.516 1.00 98.31 772 THR A C 1
ATOM 5840 O O . THR A 1 772 ? -15.022 7.232 -13.712 1.00 98.31 772 THR A O 1
ATOM 5843 N N . VAL A 1 773 ? -14.439 9.337 -13.163 1.00 98.00 773 VAL A N 1
ATOM 5844 C CA . VAL A 1 773 ? -15.810 9.818 -12.945 1.00 98.00 773 VAL A CA 1
ATOM 5845 C C . VAL A 1 773 ? -16.503 10.065 -14.282 1.00 98.00 773 VAL A C 1
ATOM 5847 O O . VAL A 1 773 ? -15.951 10.736 -15.153 1.00 98.00 773 VAL A O 1
ATOM 5850 N N . VAL A 1 774 ? -17.724 9.556 -14.452 1.00 98.19 774 VAL A N 1
ATOM 5851 C CA . VAL A 1 774 ? -18.508 9.679 -15.692 1.00 98.19 774 VAL A CA 1
ATOM 5852 C C . VAL A 1 774 ? -19.916 10.205 -15.429 1.00 98.19 774 VAL A C 1
ATOM 5854 O O . VAL A 1 774 ? -20.520 9.924 -14.401 1.00 98.19 774 VAL A O 1
ATOM 5857 N N . ASN A 1 775 ? -20.473 10.972 -16.361 1.00 97.69 775 ASN A N 1
ATOM 5858 C CA . ASN A 1 775 ? -21.865 11.416 -16.300 1.00 97.69 775 ASN A CA 1
ATOM 5859 C C . ASN A 1 775 ? -22.762 10.378 -16.986 1.00 97.69 775 ASN A C 1
ATOM 5861 O O . ASN A 1 775 ? -23.196 10.561 -18.125 1.00 97.69 775 ASN A O 1
ATOM 5865 N N . ASP A 1 776 ? -22.921 9.236 -16.317 1.00 92.31 776 ASP A N 1
ATOM 5866 C CA . ASP A 1 776 ? -23.700 8.096 -16.791 1.00 92.31 776 ASP A CA 1
ATOM 5867 C C . ASP A 1 776 ? -24.157 7.222 -15.608 1.00 92.31 776 ASP A C 1
ATOM 5869 O O . ASP A 1 776 ? -23.345 6.618 -14.902 1.00 92.31 776 ASP A O 1
ATOM 5873 N N . GLU A 1 777 ? -25.473 7.157 -15.401 1.00 92.06 777 GLU A N 1
ATOM 5874 C CA . GLU A 1 777 ? -26.116 6.448 -14.287 1.00 92.06 777 GLU A CA 1
ATOM 5875 C C . GLU A 1 777 ? -26.011 4.917 -14.385 1.00 92.06 777 GLU A C 1
ATOM 5877 O O . GLU A 1 777 ? -26.300 4.228 -13.408 1.00 92.06 777 GLU A O 1
ATOM 5882 N N . GLN A 1 778 ? -25.551 4.344 -15.509 1.00 87.94 778 GLN A N 1
ATOM 5883 C CA . GLN A 1 778 ? -25.259 2.901 -15.551 1.00 87.94 778 GLN A CA 1
ATOM 5884 C C . GLN A 1 778 ? -24.100 2.506 -14.614 1.00 87.94 778 GLN A C 1
ATOM 5886 O O . GLN A 1 778 ? -23.969 1.335 -14.265 1.00 87.94 778 GLN A O 1
ATOM 5891 N N . TYR A 1 779 ? -23.282 3.481 -14.195 1.00 90.69 779 TYR A N 1
ATOM 5892 C CA . TYR A 1 779 ? -22.196 3.322 -13.223 1.00 90.69 779 TYR A CA 1
ATOM 5893 C C . TYR A 1 779 ? -22.561 3.877 -11.835 1.00 90.69 779 TYR A C 1
ATOM 5895 O O . TYR A 1 779 ? -21.669 4.210 -11.052 1.00 90.69 779 TYR A O 1
ATOM 5903 N N . TYR A 1 780 ? -23.856 4.023 -11.532 1.00 88.31 780 TYR A N 1
ATOM 5904 C CA . TYR A 1 780 ? -24.309 4.506 -10.232 1.00 88.31 780 TYR A CA 1
ATOM 5905 C C . TYR A 1 780 ? -24.134 3.455 -9.129 1.00 88.31 780 TYR A C 1
ATOM 5907 O O . TYR A 1 780 ? -24.700 2.362 -9.168 1.00 88.31 780 TYR A O 1
ATOM 5915 N N . TYR A 1 781 ? -23.396 3.849 -8.098 1.00 82.44 781 TYR A N 1
ATOM 5916 C CA . TYR A 1 781 ? -23.256 3.173 -6.815 1.00 82.44 781 TYR A CA 1
ATOM 5917 C C . TYR A 1 781 ? -23.806 4.057 -5.668 1.00 82.44 781 TYR A C 1
ATOM 5919 O O . TYR A 1 781 ? -23.433 5.229 -5.573 1.00 82.44 781 TYR A O 1
ATOM 5927 N N . PRO A 1 782 ? -24.687 3.548 -4.782 1.00 78.31 782 PRO A N 1
ATOM 5928 C CA . PRO A 1 782 ? -25.447 4.383 -3.841 1.00 78.31 782 PRO A CA 1
ATOM 5929 C C . PRO A 1 782 ? -24.772 4.665 -2.486 1.00 78.31 782 PRO A C 1
ATOM 5931 O O . PRO A 1 782 ? -25.372 5.360 -1.661 1.00 78.31 782 PRO A O 1
ATOM 5934 N N . ASP A 1 783 ? -23.612 4.070 -2.196 1.00 83.00 783 ASP A N 1
ATOM 5935 C CA . ASP A 1 783 ? -23.066 3.969 -0.829 1.00 83.00 783 ASP A CA 1
ATOM 5936 C C . ASP A 1 783 ? -21.531 4.063 -0.797 1.00 83.00 783 ASP A C 1
ATOM 5938 O O . ASP A 1 783 ? -20.831 3.196 -0.278 1.00 83.00 783 ASP A O 1
ATOM 5942 N N . LEU A 1 784 ? -20.992 5.105 -1.433 1.00 88.12 784 LEU A N 1
ATOM 5943 C CA . LEU A 1 784 ? -19.546 5.287 -1.590 1.00 88.12 784 LEU A CA 1
ATOM 5944 C C . LEU A 1 784 ? -18.855 5.796 -0.306 1.00 88.12 784 LEU A C 1
ATOM 5946 O O . LEU A 1 784 ? -17.636 5.837 -0.256 1.00 88.12 784 LEU A O 1
ATOM 5950 N N . ILE A 1 785 ? -19.593 6.158 0.751 1.00 89.75 785 ILE A N 1
ATOM 5951 C CA . ILE A 1 785 ? -19.009 6.577 2.042 1.00 89.75 785 ILE A CA 1
ATOM 5952 C C . ILE A 1 785 ? -18.533 5.385 2.898 1.00 89.75 785 ILE A C 1
ATOM 5954 O O . ILE A 1 785 ? -17.595 5.524 3.680 1.00 89.75 785 ILE A O 1
ATOM 5958 N N . SER A 1 786 ? -19.135 4.203 2.720 1.00 84.69 786 SER A N 1
ATOM 5959 C CA . SER A 1 786 ? -18.991 3.051 3.628 1.00 84.69 786 SER A CA 1
ATOM 5960 C C . SER A 1 786 ? -17.717 2.206 3.460 1.00 84.69 786 SER A C 1
ATOM 5962 O O . SER A 1 786 ? -17.584 1.168 4.112 1.00 84.69 786 SER A O 1
ATOM 5964 N N . GLY A 1 787 ? -16.774 2.633 2.619 1.00 89.62 787 GLY A N 1
ATOM 5965 C CA . GLY A 1 787 ? -15.538 1.912 2.309 1.00 89.62 787 GLY A CA 1
ATOM 5966 C C . GLY A 1 787 ? -15.403 1.564 0.826 1.00 89.62 787 GLY A C 1
ATOM 5967 O O . GLY A 1 787 ? -16.227 1.950 -0.004 1.00 89.62 787 GLY A O 1
ATOM 5968 N N . MET A 1 788 ? -14.359 0.797 0.510 1.00 91.69 788 MET A N 1
ATOM 5969 C CA . MET A 1 788 ? -14.083 0.276 -0.829 1.00 91.69 788 MET A CA 1
ATOM 5970 C C . MET A 1 788 ? -15.283 -0.482 -1.407 1.00 91.69 788 MET A C 1
ATOM 5972 O O . MET A 1 788 ? -15.881 -1.331 -0.743 1.00 91.69 788 MET A O 1
ATOM 5976 N N . VAL A 1 789 ? -15.584 -0.232 -2.680 1.00 88.88 789 VAL A N 1
ATOM 5977 C CA . VAL A 1 789 ? -16.617 -0.957 -3.421 1.00 88.88 789 VAL A CA 1
ATOM 5978 C C . VAL A 1 789 ? -16.123 -2.369 -3.722 1.00 88.88 789 VAL A C 1
ATOM 5980 O O . VAL A 1 789 ? -15.092 -2.547 -4.375 1.00 88.88 789 VAL A O 1
ATOM 5983 N N . VAL A 1 790 ? -16.886 -3.365 -3.267 1.00 83.88 790 VAL A N 1
ATOM 5984 C CA . VAL A 1 790 ? -16.652 -4.794 -3.517 1.00 83.88 790 VAL A CA 1
ATOM 5985 C C . VAL A 1 790 ? -17.844 -5.362 -4.295 1.00 83.88 790 VAL A C 1
ATOM 5987 O O . VAL A 1 790 ? -18.708 -6.040 -3.741 1.00 83.88 790 VAL A O 1
ATOM 5990 N N . ASP A 1 791 ? -17.917 -5.041 -5.588 1.00 75.31 791 ASP A N 1
ATOM 5991 C CA . ASP A 1 791 ? -18.917 -5.584 -6.517 1.00 75.31 791 ASP A CA 1
ATOM 5992 C C . ASP A 1 791 ? -18.319 -5.784 -7.920 1.00 75.31 791 ASP A C 1
ATOM 5994 O O . ASP A 1 791 ? -17.497 -4.998 -8.398 1.00 75.31 791 ASP A O 1
ATOM 5998 N N . GLY A 1 792 ? -18.722 -6.860 -8.594 1.00 81.69 792 GLY A N 1
ATOM 5999 C CA . GLY A 1 792 ? -18.149 -7.274 -9.876 1.00 81.69 792 GLY A CA 1
ATOM 6000 C C . GLY A 1 792 ? -16.625 -7.454 -9.820 1.00 81.69 792 GLY A C 1
ATOM 6001 O O . GLY A 1 792 ? -16.131 -8.370 -9.169 1.00 81.69 792 GLY A O 1
ATOM 6002 N N . GLN A 1 793 ? -15.893 -6.599 -10.545 1.00 83.25 793 GLN A N 1
ATOM 6003 C CA . GLN A 1 793 ? -14.420 -6.568 -10.573 1.00 83.25 793 GLN A CA 1
ATOM 6004 C C . GLN A 1 793 ? -13.808 -5.550 -9.594 1.00 83.25 793 GLN A C 1
ATOM 6006 O O . GLN A 1 793 ? -12.583 -5.503 -9.461 1.00 83.25 793 GLN A O 1
ATOM 6011 N N . MET A 1 794 ? -14.630 -4.715 -8.950 1.00 89.12 794 MET A N 1
ATOM 6012 C CA . MET A 1 794 ? -14.178 -3.755 -7.943 1.00 89.12 794 MET A CA 1
ATOM 6013 C C . MET A 1 794 ? -13.861 -4.509 -6.653 1.00 89.12 794 MET A C 1
ATOM 6015 O O . MET A 1 794 ? -14.630 -5.378 -6.240 1.00 89.12 794 MET A O 1
ATOM 6019 N N . GLY A 1 795 ? -12.724 -4.211 -6.027 1.00 87.00 795 GLY A N 1
ATOM 6020 C CA . GLY A 1 795 ? -12.332 -4.861 -4.776 1.00 87.00 795 GLY A CA 1
ATOM 6021 C C . GLY A 1 795 ? -11.689 -6.251 -4.933 1.00 87.00 795 GLY A C 1
ATOM 6022 O O . GLY A 1 795 ? -11.365 -6.887 -3.931 1.00 87.00 795 GLY A O 1
ATOM 6023 N N . GLU A 1 796 ? -11.512 -6.744 -6.166 1.00 88.44 796 GLU A N 1
ATOM 6024 C CA . GLU A 1 796 ? -11.032 -8.107 -6.456 1.00 88.44 796 GLU A CA 1
ATOM 6025 C C . GLU A 1 796 ? -9.498 -8.236 -6.359 1.00 88.44 796 GLU A C 1
ATOM 6027 O O . GLU A 1 796 ? -8.987 -9.137 -5.692 1.00 88.44 796 GLU A O 1
ATOM 6032 N N . ASP A 1 797 ? -8.753 -7.332 -7.006 1.00 92.44 797 ASP A N 1
ATOM 6033 C CA . ASP A 1 797 ? -7.285 -7.349 -7.051 1.00 92.44 797 ASP A CA 1
ATOM 6034 C C . ASP A 1 797 ? -6.709 -6.254 -6.148 1.00 92.44 797 ASP A C 1
ATOM 6036 O O . ASP A 1 797 ? -6.570 -5.099 -6.547 1.00 92.44 797 ASP A O 1
ATOM 6040 N N . ILE A 1 798 ? -6.400 -6.623 -4.904 1.00 95.75 798 ILE A N 1
ATOM 6041 C CA . ILE A 1 798 ? -5.974 -5.689 -3.857 1.00 95.75 798 ILE A CA 1
ATOM 6042 C C . ILE A 1 798 ? -4.496 -5.864 -3.528 1.00 95.75 798 ILE A C 1
ATOM 6044 O O . ILE A 1 798 ? -4.083 -6.925 -3.051 1.00 95.75 798 ILE A O 1
ATOM 6048 N N . ALA A 1 799 ? -3.732 -4.783 -3.674 1.00 97.12 799 ALA A N 1
ATOM 6049 C CA . ALA A 1 799 ? -2.395 -4.652 -3.118 1.00 97.12 799 ALA A CA 1
ATOM 6050 C C . ALA A 1 799 ? -2.456 -4.358 -1.621 1.00 97.12 799 ALA A C 1
ATOM 6052 O O . ALA A 1 799 ? -3.122 -3.406 -1.206 1.00 97.12 799 ALA A O 1
ATOM 6053 N N . ARG A 1 800 ? -1.742 -5.139 -0.804 1.00 96.81 800 ARG A N 1
ATOM 6054 C CA . ARG A 1 800 ? -1.706 -4.942 0.656 1.00 96.81 800 ARG A CA 1
ATOM 6055 C C . ARG A 1 800 ? -0.283 -4.725 1.131 1.00 96.81 800 ARG A C 1
ATOM 6057 O O . ARG A 1 800 ? 0.572 -5.565 0.879 1.00 96.81 800 ARG A O 1
ATOM 6064 N N . TYR A 1 801 ? -0.020 -3.607 1.796 1.00 96.88 801 TYR A N 1
ATOM 6065 C CA . TYR A 1 801 ? 1.331 -3.226 2.220 1.00 96.88 801 TYR A CA 1
ATOM 6066 C C . TYR A 1 801 ? 1.287 -2.290 3.430 1.00 96.88 801 TYR A C 1
ATOM 6068 O O . TYR A 1 801 ? 0.235 -1.718 3.722 1.00 96.88 801 TYR A O 1
ATOM 6076 N N . THR A 1 802 ? 2.393 -2.139 4.162 1.00 96.38 802 THR A N 1
ATOM 6077 C CA . THR A 1 802 ? 2.484 -1.084 5.188 1.00 96.38 802 THR A CA 1
ATOM 6078 C C . THR A 1 802 ? 3.084 0.187 4.605 1.00 96.38 802 THR A C 1
ATOM 6080 O O . THR A 1 802 ? 3.916 0.146 3.700 1.00 96.38 802 THR A O 1
ATOM 6083 N N . GLY A 1 803 ? 2.672 1.334 5.130 1.00 95.44 803 GLY A N 1
ATOM 6084 C CA . GLY A 1 803 ? 3.181 2.627 4.692 1.00 95.44 803 GLY A CA 1
ATOM 6085 C C . GLY A 1 803 ? 2.757 3.757 5.621 1.00 95.44 803 GLY A C 1
ATOM 6086 O O . GLY A 1 803 ? 2.503 3.532 6.804 1.00 95.44 803 GLY A O 1
ATOM 6087 N N . SER A 1 804 ? 2.673 4.972 5.091 1.00 94.19 804 SER A N 1
ATOM 6088 C CA . SER A 1 804 ? 2.428 6.197 5.856 1.00 94.19 804 SER A CA 1
ATOM 6089 C C . SER A 1 804 ? 1.094 6.864 5.512 1.00 94.19 804 SER A C 1
ATOM 6091 O O . SER A 1 804 ? 0.390 6.440 4.598 1.00 94.19 804 SER A O 1
ATOM 6093 N N . THR A 1 805 ? 0.766 7.977 6.173 1.00 89.94 805 THR A N 1
ATOM 6094 C CA . THR A 1 805 ? -0.132 8.980 5.570 1.00 89.94 805 THR A CA 1
ATOM 6095 C C . THR A 1 805 ? 0.532 9.706 4.398 1.00 89.94 805 THR A C 1
ATOM 6097 O O . THR A 1 805 ? 1.759 9.825 4.317 1.00 89.94 805 THR A O 1
ATOM 6100 N N . THR A 1 806 ? -0.303 10.189 3.481 1.00 91.69 806 THR A N 1
ATOM 6101 C CA . THR A 1 806 ? 0.055 10.645 2.128 1.00 91.69 806 THR A CA 1
ATOM 6102 C C . THR A 1 806 ? -0.461 12.079 1.864 1.00 91.69 806 THR A C 1
ATOM 6104 O O . THR A 1 806 ? -0.774 12.786 2.823 1.00 91.69 806 THR A O 1
ATOM 6107 N N . GLY A 1 807 ? -0.464 12.593 0.632 1.00 87.38 807 GLY A N 1
ATOM 6108 C CA . GLY A 1 807 ? -0.826 13.978 0.285 1.00 87.38 807 GLY A CA 1
ATOM 6109 C C . GLY A 1 807 ? 0.346 14.947 0.056 1.00 87.38 807 GLY A C 1
ATOM 6110 O O . GLY A 1 807 ? 1.499 14.691 0.413 1.00 87.38 807 GLY A O 1
ATOM 6111 N N . THR A 1 808 ? 0.037 16.115 -0.523 1.00 87.06 808 THR A N 1
ATOM 6112 C CA . THR A 1 808 ? 0.998 17.111 -1.063 1.00 87.06 808 THR A CA 1
ATOM 6113 C C . THR A 1 808 ? 1.979 17.747 -0.081 1.00 87.06 808 THR A C 1
ATOM 6115 O O . THR A 1 808 ? 2.971 18.324 -0.530 1.00 87.06 808 THR A O 1
ATOM 6118 N N . SER A 1 809 ? 1.748 17.665 1.233 1.00 85.44 809 SER A N 1
ATOM 6119 C CA . SER A 1 809 ? 2.713 18.133 2.244 1.00 85.44 809 SER A CA 1
ATOM 6120 C C . SER A 1 809 ? 3.903 17.178 2.432 1.00 85.44 809 SER A C 1
ATOM 6122 O O . SER A 1 809 ? 4.814 17.479 3.205 1.00 85.44 809 SER A O 1
ATOM 6124 N N . ARG A 1 810 ? 3.900 16.041 1.720 1.00 90.25 810 ARG A N 1
ATOM 6125 C CA . ARG A 1 810 ? 4.959 15.030 1.674 1.00 90.25 810 ARG A CA 1
ATOM 6126 C C . ARG A 1 810 ? 5.559 14.928 0.265 1.00 90.25 810 ARG A C 1
ATOM 6128 O O . ARG A 1 810 ? 4.937 15.291 -0.733 1.00 90.25 810 ARG A O 1
ATOM 6135 N N . SER A 1 811 ? 6.780 14.417 0.185 1.00 91.06 811 SER A N 1
ATOM 6136 C CA . SER A 1 811 ? 7.542 14.184 -1.046 1.00 91.06 811 SER A CA 1
ATOM 6137 C C . SER A 1 811 ? 8.532 13.032 -0.838 1.00 91.06 811 SER A C 1
ATOM 6139 O O . SER A 1 811 ? 8.468 12.318 0.163 1.00 91.06 811 SER A O 1
ATOM 6141 N N . ASN A 1 812 ? 9.474 12.846 -1.760 1.00 93.56 812 ASN A N 1
ATOM 6142 C CA . ASN A 1 812 ? 10.635 11.974 -1.567 1.00 93.56 812 ASN A CA 1
ATOM 6143 C C . ASN A 1 812 ? 11.797 12.643 -0.805 1.00 93.56 812 ASN A C 1
A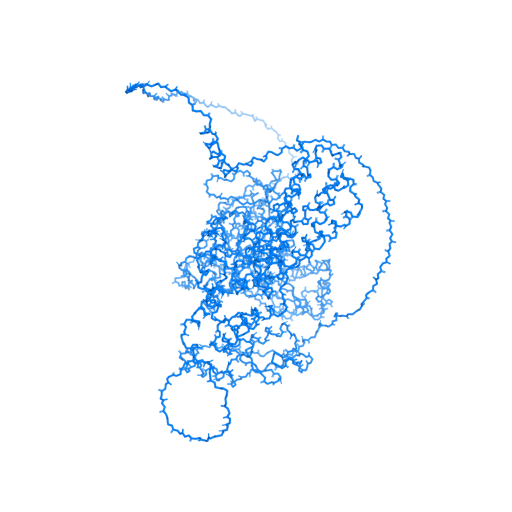TOM 6145 O O . ASN A 1 812 ? 12.858 12.038 -0.640 1.00 93.56 812 ASN A O 1
ATOM 6149 N N . GLU A 1 813 ? 11.596 13.874 -0.329 1.00 92.12 813 GLU A N 1
ATOM 6150 C CA . GLU A 1 813 ? 12.483 14.585 0.601 1.00 92.12 813 GLU A CA 1
ATOM 6151 C C . GLU A 1 813 ? 11.826 14.811 1.971 1.00 92.12 813 GLU A C 1
ATOM 6153 O O . GLU A 1 813 ? 12.542 14.861 2.968 1.00 92.12 813 GLU A O 1
ATOM 6158 N N . ILE A 1 814 ? 10.490 14.897 2.038 1.00 90.81 814 ILE A N 1
ATOM 6159 C CA . ILE A 1 814 ? 9.700 15.133 3.257 1.00 90.81 814 ILE A CA 1
ATOM 6160 C C . ILE A 1 814 ? 8.735 13.959 3.484 1.00 90.81 814 ILE A C 1
ATOM 6162 O O . ILE A 1 814 ? 7.791 13.765 2.721 1.00 90.81 814 ILE A O 1
ATOM 6166 N N . CYS A 1 815 ? 8.956 13.192 4.545 1.00 90.06 815 CYS A N 1
ATOM 6167 C CA . CYS A 1 815 ? 8.223 11.977 4.887 1.00 90.06 815 CYS A CA 1
ATOM 6168 C C . CYS A 1 815 ? 7.241 12.222 6.037 1.00 90.06 815 CYS A C 1
ATOM 6170 O O . CYS A 1 815 ? 7.475 13.068 6.901 1.00 90.06 815 CYS A O 1
ATOM 6172 N N . SER A 1 816 ? 6.151 11.457 6.079 1.00 89.06 816 SER A N 1
ATOM 6173 C CA . SER A 1 816 ? 5.257 11.424 7.237 1.00 89.06 816 SER A CA 1
ATOM 6174 C C . SER A 1 816 ? 5.849 10.522 8.324 1.00 89.06 816 SER A C 1
ATOM 6176 O O . SER A 1 816 ? 6.252 9.392 8.035 1.00 89.06 816 SER A O 1
ATOM 6178 N N . GLN A 1 817 ? 5.873 10.998 9.575 1.00 85.56 817 GLN A N 1
ATOM 6179 C CA . GLN A 1 817 ? 6.160 10.143 10.734 1.00 85.56 817 GLN A CA 1
ATOM 6180 C C . GLN A 1 817 ? 4.980 9.242 11.116 1.00 85.56 817 GLN A C 1
ATOM 6182 O O . GLN A 1 817 ? 5.174 8.312 11.893 1.00 85.56 817 GLN A O 1
ATOM 6187 N N . PHE A 1 818 ? 3.772 9.473 10.583 1.00 86.88 818 PHE A N 1
ATOM 6188 C CA . PHE A 1 818 ? 2.648 8.573 10.827 1.00 86.88 818 PHE A CA 1
ATOM 6189 C C . PHE A 1 818 ? 2.713 7.376 9.878 1.00 86.88 818 PHE A C 1
ATOM 6191 O O . PHE A 1 818 ? 2.082 7.340 8.822 1.00 86.88 818 PHE A O 1
ATOM 6198 N N . SER A 1 819 ? 3.570 6.441 10.274 1.00 88.00 819 SER A N 1
ATOM 6199 C CA . SER A 1 819 ? 3.873 5.145 9.678 1.00 88.00 819 SER A CA 1
ATOM 6200 C C . SER A 1 819 ? 4.325 4.232 10.830 1.00 88.00 819 SER A C 1
ATOM 6202 O O . SER A 1 819 ? 4.962 4.732 11.763 1.00 88.00 819 SER A O 1
ATOM 6204 N N . PRO A 1 820 ? 4.010 2.928 10.834 1.00 91.19 820 PRO A N 1
ATOM 6205 C CA . PRO A 1 820 ? 3.345 2.168 9.780 1.00 91.19 820 PRO A CA 1
ATOM 6206 C C . PRO A 1 820 ? 1.816 2.124 9.967 1.00 91.19 820 PRO A C 1
ATOM 6208 O O . PRO A 1 820 ? 1.322 1.947 11.080 1.00 91.19 820 PRO A O 1
ATOM 6211 N N . ILE A 1 821 ? 1.063 2.209 8.873 1.00 93.94 821 ILE A N 1
ATOM 6212 C CA . ILE A 1 821 ? -0.370 1.869 8.787 1.00 93.94 821 ILE A CA 1
ATOM 6213 C C . ILE A 1 821 ? -0.581 0.883 7.631 1.00 93.94 821 ILE A C 1
ATOM 6215 O O . ILE A 1 821 ? 0.211 0.889 6.684 1.00 93.94 821 ILE A O 1
ATOM 6219 N N . THR A 1 822 ? -1.607 0.026 7.685 1.00 96.94 822 THR A N 1
ATOM 6220 C CA . THR A 1 822 ? -1.887 -0.881 6.556 1.00 96.94 822 THR A CA 1
ATOM 6221 C C . THR A 1 822 ? -2.622 -0.148 5.442 1.00 96.94 822 THR A C 1
ATOM 6223 O O . THR A 1 822 ? -3.630 0.506 5.682 1.00 96.94 822 THR A O 1
ATOM 6226 N N . TRP A 1 823 ? -2.179 -0.346 4.207 1.00 98.44 823 TRP A N 1
ATOM 6227 C CA . TRP A 1 823 ? -2.888 0.039 2.994 1.00 98.44 823 TRP A CA 1
ATOM 6228 C C . TRP A 1 823 ? -3.469 -1.189 2.289 1.00 98.44 823 TRP A C 1
ATOM 6230 O O . TRP A 1 823 ? -2.810 -2.224 2.197 1.00 98.44 823 TRP A O 1
ATOM 6240 N N . GLN A 1 824 ? -4.695 -1.058 1.781 1.00 98.12 824 GLN A N 1
ATOM 6241 C CA . GLN A 1 824 ? -5.373 -2.012 0.901 1.00 98.12 824 GLN A CA 1
ATOM 6242 C C . GLN A 1 824 ? -5.844 -1.249 -0.340 1.00 98.12 824 GLN A C 1
ATOM 6244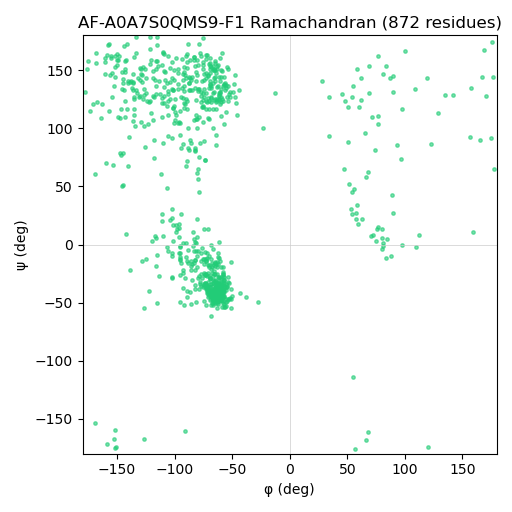 O O . GLN A 1 824 ? -6.822 -0.511 -0.265 1.00 98.12 824 GLN A O 1
ATOM 6249 N N . VAL A 1 825 ? -5.137 -1.370 -1.463 1.00 98.56 825 VAL A N 1
ATOM 6250 C CA . VAL A 1 825 ? -5.393 -0.552 -2.661 1.00 98.56 825 VAL A CA 1
ATOM 6251 C C . VAL A 1 825 ? -5.803 -1.429 -3.835 1.00 98.56 825 VAL A C 1
ATOM 6253 O O . VAL A 1 825 ? -5.090 -2.372 -4.174 1.00 98.56 825 VAL A O 1
ATOM 6256 N N . ASP A 1 826 ? -6.938 -1.118 -4.457 1.00 98.31 826 ASP A N 1
ATOM 6257 C CA . ASP A 1 826 ? -7.389 -1.769 -5.689 1.00 98.31 826 ASP A CA 1
ATOM 6258 C C . ASP A 1 826 ? -6.398 -1.467 -6.825 1.00 98.31 826 ASP A C 1
ATOM 6260 O O . ASP A 1 826 ? -6.096 -0.307 -7.121 1.00 98.31 826 ASP A O 1
ATOM 6264 N N . ARG A 1 827 ? -5.842 -2.516 -7.438 1.00 97.62 827 ARG A N 1
ATOM 6265 C CA . ARG A 1 827 ? -4.864 -2.396 -8.527 1.00 97.62 827 ARG A CA 1
ATOM 6266 C C . ARG A 1 827 ? -5.508 -1.975 -9.846 1.00 97.62 827 ARG A C 1
ATOM 6268 O O . ARG A 1 827 ? -4.773 -1.566 -10.749 1.00 97.62 827 ARG A O 1
ATOM 6275 N N . LYS A 1 828 ? -6.833 -2.085 -9.983 1.00 97.88 828 LYS A N 1
ATOM 6276 C CA . LYS A 1 828 ? -7.582 -1.742 -11.198 1.00 97.88 828 LYS A CA 1
ATOM 6277 C C . LYS A 1 828 ? -8.179 -0.337 -11.100 1.00 97.88 828 LYS A C 1
ATOM 6279 O O . LYS A 1 828 ? -8.512 0.136 -10.018 1.00 97.88 828 LYS A O 1
ATOM 6284 N N . CYS A 1 829 ? -8.341 0.325 -12.247 1.00 97.50 829 CYS A N 1
ATOM 6285 C CA . CYS A 1 829 ? -9.171 1.530 -12.325 1.00 97.50 829 CYS A CA 1
ATOM 6286 C C . CYS A 1 829 ? -10.571 1.188 -12.827 1.00 97.50 829 CYS A C 1
ATOM 6288 O O . CYS A 1 829 ? -10.723 0.460 -13.812 1.00 97.50 829 CYS A O 1
ATOM 6290 N N . HIS A 1 830 ? -11.584 1.794 -12.215 1.00 98.25 830 HIS A N 1
ATOM 6291 C CA . HIS A 1 830 ? -12.993 1.562 -12.528 1.00 98.25 830 HIS A CA 1
ATOM 6292 C C . HIS A 1 830 ? -13.679 2.814 -13.089 1.00 98.25 830 HIS A C 1
ATOM 6294 O O . HIS A 1 830 ? -13.114 3.910 -13.108 1.00 98.25 830 HIS A O 1
ATOM 6300 N N . LEU A 1 831 ? -14.913 2.652 -13.565 1.00 97.94 831 LEU A N 1
ATOM 6301 C CA . LEU A 1 831 ? -15.816 3.754 -13.904 1.00 97.94 831 LEU A CA 1
ATOM 6302 C C . LEU A 1 831 ? -16.866 3.896 -12.802 1.00 97.94 831 LEU A C 1
ATOM 6304 O O . LEU A 1 831 ? -17.367 2.883 -12.316 1.00 97.94 831 LEU A O 1
ATOM 6308 N N . ILE A 1 832 ? -17.215 5.130 -12.439 1.00 98.00 832 ILE A N 1
ATOM 6309 C CA . ILE A 1 832 ? -18.284 5.414 -11.472 1.00 98.00 832 ILE A CA 1
ATOM 6310 C C . ILE A 1 832 ? -19.024 6.700 -11.842 1.00 98.00 832 ILE A C 1
ATOM 6312 O O . ILE A 1 832 ? -18.428 7.614 -12.422 1.00 98.00 832 ILE A O 1
ATOM 6316 N N . SER A 1 833 ? -20.319 6.778 -11.537 1.00 97.62 833 SER A N 1
ATOM 6317 C CA . SER A 1 833 ? -21.110 7.956 -11.886 1.00 97.62 833 SER A CA 1
ATOM 6318 C C . SER A 1 833 ? -20.705 9.192 -11.068 1.00 97.62 833 SER A C 1
ATOM 6320 O O . SER A 1 833 ? -20.273 9.110 -9.915 1.00 97.62 833 SER A O 1
ATOM 6322 N N . ALA A 1 834 ? -20.880 10.376 -11.653 1.00 97.56 834 ALA A N 1
ATOM 6323 C CA . ALA A 1 834 ? -20.712 11.648 -10.953 1.00 97.56 834 ALA A CA 1
ATOM 6324 C C . ALA A 1 834 ? -21.716 11.800 -9.795 1.00 97.56 834 ALA A C 1
ATOM 6326 O O . ALA A 1 834 ? -21.347 12.263 -8.718 1.00 97.56 834 ALA A O 1
ATOM 6327 N N . SER A 1 835 ? -22.946 11.313 -9.979 1.00 92.69 835 SER A N 1
ATOM 6328 C CA . SER A 1 835 ? -23.991 11.265 -8.951 1.00 92.69 835 SER A CA 1
ATOM 6329 C C . SER A 1 835 ? -23.627 10.393 -7.742 1.00 92.69 835 SER A C 1
ATOM 6331 O O . SER A 1 835 ? -24.059 10.705 -6.636 1.00 92.69 835 SER A O 1
ATOM 6333 N N . SER A 1 836 ? -22.792 9.359 -7.892 1.00 95.44 836 SER A N 1
ATOM 6334 C CA . SER A 1 836 ? -22.261 8.585 -6.757 1.00 95.44 836 SER A CA 1
ATOM 6335 C C . SER A 1 836 ? -21.286 9.377 -5.899 1.00 95.44 836 SER A C 1
ATOM 6337 O O . SER A 1 836 ? -21.365 9.314 -4.673 1.00 95.44 836 SER A O 1
ATOM 6339 N N . PHE A 1 837 ? -20.385 10.141 -6.523 1.00 97.69 837 PHE A N 1
ATOM 6340 C CA . PHE A 1 837 ? -19.508 11.054 -5.789 1.00 97.69 837 PHE A CA 1
ATOM 6341 C C . PHE A 1 837 ? -20.321 12.168 -5.126 1.00 97.69 837 PHE A C 1
ATOM 6343 O O . PHE A 1 837 ? -20.139 12.424 -3.940 1.00 97.69 837 PHE A O 1
ATOM 6350 N N . ASP A 1 838 ? -21.260 12.787 -5.847 1.00 96.62 838 ASP A N 1
ATOM 6351 C CA . ASP A 1 838 ? -22.083 13.863 -5.285 1.00 96.62 838 ASP A CA 1
ATOM 6352 C C . ASP A 1 838 ? -22.951 13.358 -4.125 1.00 96.62 838 ASP A C 1
ATOM 6354 O O . ASP A 1 838 ? -23.036 14.003 -3.079 1.00 96.62 838 ASP A O 1
ATOM 6358 N N . LYS A 1 839 ? -23.487 12.136 -4.234 1.00 95.00 839 LYS A N 1
ATOM 6359 C CA . LYS A 1 839 ? -24.156 11.474 -3.116 1.00 95.00 839 LYS A CA 1
ATOM 6360 C C . LYS A 1 839 ? -23.206 11.185 -1.949 1.00 95.00 839 LYS A C 1
ATOM 6362 O O . LYS A 1 839 ? -23.611 11.409 -0.816 1.00 95.00 839 LYS A O 1
ATOM 6367 N N . MET A 1 840 ? -21.958 10.769 -2.177 1.00 96.12 840 MET A N 1
ATOM 6368 C CA . MET A 1 840 ? -20.973 10.620 -1.093 1.00 96.12 840 MET A CA 1
ATOM 6369 C C . MET A 1 840 ? -20.785 11.939 -0.330 1.00 96.12 840 MET A C 1
ATOM 6371 O O . MET A 1 840 ? -20.834 11.954 0.896 1.00 96.12 840 MET A O 1
ATOM 6375 N N . CYS A 1 841 ? -20.671 13.063 -1.043 1.00 95.75 841 CYS A N 1
ATOM 6376 C CA . CYS A 1 841 ? -20.618 14.393 -0.434 1.00 95.75 841 CYS A CA 1
ATOM 6377 C C . CYS A 1 841 ? -21.925 14.776 0.290 1.00 95.75 841 CYS A C 1
ATOM 6379 O O . CYS A 1 841 ? -21.884 15.513 1.275 1.00 95.75 841 CYS A O 1
ATOM 6381 N N . ALA A 1 842 ? -23.086 14.293 -0.163 1.00 90.19 842 ALA A N 1
ATOM 6382 C CA . ALA A 1 842 ? -24.354 14.447 0.552 1.00 90.19 842 ALA A CA 1
ATOM 6383 C C . ALA A 1 842 ? -24.384 13.624 1.852 1.00 90.19 842 ALA A C 1
ATOM 6385 O O . ALA A 1 842 ? -24.767 14.149 2.895 1.00 90.19 842 ALA A O 1
ATOM 6386 N N . ASP A 1 843 ? -23.924 12.371 1.801 1.00 88.31 843 ASP A N 1
ATOM 6387 C CA . ASP A 1 843 ? -23.830 11.473 2.954 1.00 88.31 843 ASP A CA 1
ATOM 6388 C C . ASP A 1 843 ? -22.824 12.012 3.992 1.00 88.31 843 ASP A C 1
ATOM 6390 O O . ASP A 1 843 ? -23.093 11.951 5.190 1.00 88.31 843 ASP A O 1
ATOM 6394 N N . MET A 1 844 ? -21.707 12.613 3.556 1.00 91.81 844 MET A N 1
ATOM 6395 C CA . MET A 1 844 ? -20.737 13.301 4.426 1.00 91.81 844 MET A CA 1
ATOM 6396 C C . MET A 1 844 ? -21.351 14.528 5.120 1.00 91.81 844 MET A C 1
ATOM 6398 O O . MET A 1 844 ? -21.176 14.702 6.321 1.00 91.81 844 MET A O 1
ATOM 6402 N N . LYS A 1 845 ? -22.143 15.344 4.405 1.00 90.50 845 LYS A N 1
ATOM 6403 C CA . LYS A 1 845 ? -22.895 16.477 4.993 1.00 90.50 845 LYS A CA 1
ATOM 6404 C C . LYS A 1 845 ? -23.986 16.050 5.986 1.00 90.50 845 LYS A C 1
ATOM 6406 O O . LYS A 1 845 ? -24.508 16.903 6.699 1.00 90.50 845 LYS A O 1
ATOM 6411 N N . ALA A 1 846 ? -24.368 14.773 5.995 1.00 87.81 846 ALA A N 1
ATOM 6412 C CA . ALA A 1 846 ? -25.377 14.215 6.893 1.00 87.81 846 ALA A CA 1
ATOM 6413 C C . ALA A 1 846 ? -24.783 13.564 8.159 1.00 87.81 846 ALA A C 1
ATOM 6415 O O . ALA A 1 846 ? -25.543 13.064 8.992 1.00 87.81 846 ALA A O 1
ATOM 6416 N N . GLN A 1 847 ? -23.454 13.549 8.314 1.00 87.62 847 GLN A N 1
ATOM 6417 C CA . GLN A 1 847 ? -22.798 13.053 9.527 1.00 87.62 847 GLN A CA 1
ATOM 6418 C C . GLN A 1 847 ? -22.973 14.030 10.700 1.00 87.62 847 GLN A C 1
ATOM 6420 O O . GLN A 1 847 ? -23.330 15.192 10.517 1.00 87.62 847 GLN A O 1
ATOM 6425 N N . ASN A 1 848 ? -22.739 13.556 11.929 1.00 88.19 848 ASN A N 1
ATOM 6426 C CA . ASN A 1 848 ? -22.850 14.395 13.132 1.00 88.19 848 ASN A CA 1
ATOM 6427 C C . ASN A 1 848 ? -21.693 15.406 13.277 1.00 88.19 848 ASN A C 1
ATOM 6429 O O . ASN A 1 848 ? -21.776 16.315 14.099 1.00 88.19 848 ASN A O 1
ATOM 6433 N N . ASP A 1 849 ? -20.622 15.224 12.504 1.00 89.00 849 ASP A N 1
ATOM 6434 C CA . ASP A 1 849 ? -19.407 16.035 12.508 1.00 89.00 849 ASP A CA 1
ATOM 6435 C C . ASP A 1 849 ? -19.271 16.861 11.218 1.00 89.00 849 ASP A C 1
ATOM 6437 O O . ASP A 1 849 ? -19.812 16.484 10.174 1.00 89.00 849 ASP A O 1
ATOM 6441 N N . ASP A 1 850 ? -18.559 17.991 11.271 1.00 89.94 850 ASP A N 1
ATOM 6442 C CA . ASP A 1 850 ? -18.443 18.902 10.123 1.00 89.94 850 ASP A CA 1
ATOM 6443 C C . ASP A 1 850 ? -17.362 18.454 9.126 1.00 89.94 850 ASP A C 1
ATOM 6445 O O . ASP A 1 850 ? -16.243 18.966 9.083 1.00 89.94 850 ASP A O 1
ATOM 6449 N N . MET A 1 851 ? -17.737 17.526 8.246 1.00 89.38 851 MET A N 1
ATOM 6450 C CA . MET A 1 851 ? -16.870 17.031 7.172 1.00 89.38 851 MET A CA 1
ATOM 6451 C C . MET A 1 851 ? -16.680 18.019 5.999 1.00 89.38 851 MET A C 1
ATOM 6453 O O . MET A 1 851 ? -16.182 17.619 4.943 1.00 89.38 851 MET A O 1
ATOM 6457 N N . THR A 1 852 ? -17.062 19.302 6.130 1.00 88.19 852 THR A N 1
ATOM 6458 C CA . THR A 1 852 ? -17.035 20.290 5.028 1.00 88.19 852 THR A CA 1
ATOM 6459 C C . THR A 1 852 ? -15.669 20.412 4.351 1.00 88.19 852 THR A C 1
ATOM 6461 O O . THR A 1 852 ? -15.597 20.585 3.128 1.00 88.19 852 THR A O 1
ATOM 6464 N N . ASP A 1 853 ? -14.582 20.292 5.114 1.00 85.25 853 ASP A N 1
ATOM 6465 C CA . ASP A 1 853 ? -13.228 20.401 4.575 1.00 85.25 853 ASP A CA 1
ATOM 6466 C C . ASP A 1 853 ? -12.891 19.282 3.581 1.00 85.25 853 ASP A C 1
ATOM 6468 O O . ASP A 1 853 ? -12.121 19.536 2.650 1.00 85.25 853 ASP A O 1
ATOM 6472 N N . ASP A 1 854 ? -13.453 18.079 3.736 1.00 92.19 854 ASP A N 1
ATOM 6473 C CA . ASP A 1 854 ? -13.167 16.898 2.906 1.00 92.19 854 ASP A CA 1
ATOM 6474 C C . ASP A 1 854 ? -14.123 16.739 1.702 1.00 92.19 854 ASP A C 1
ATOM 6476 O O . ASP A 1 854 ? -13.933 15.847 0.884 1.00 92.19 854 ASP A O 1
ATOM 6480 N N . LEU A 1 855 ? -15.084 17.653 1.498 1.00 94.44 855 LEU A N 1
ATOM 6481 C CA . LEU A 1 855 ? -16.036 17.646 0.364 1.00 94.44 855 LEU A CA 1
ATOM 6482 C C . LEU A 1 855 ? -15.429 17.999 -1.013 1.00 94.44 855 LEU A C 1
ATOM 6484 O O . LEU A 1 855 ? -16.154 18.336 -1.957 1.00 94.44 855 LEU A O 1
ATOM 6488 N N . ARG A 1 856 ? -14.100 18.001 -1.131 1.00 92.94 856 ARG A N 1
ATOM 6489 C CA . ARG A 1 856 ? -13.356 18.413 -2.327 1.00 92.94 856 ARG A CA 1
ATOM 6490 C C . ARG A 1 856 ? -12.121 17.535 -2.518 1.00 92.94 856 ARG A C 1
ATOM 6492 O O . ARG A 1 856 ? -11.535 17.109 -1.519 1.00 92.94 856 ARG A O 1
ATOM 6499 N N . PRO A 1 857 ? -11.649 17.334 -3.761 1.00 92.56 857 PRO A N 1
ATOM 6500 C CA . PRO A 1 857 ? -10.411 16.607 -3.987 1.00 92.56 857 PRO A CA 1
ATOM 6501 C C . PRO A 1 857 ? -9.221 17.285 -3.294 1.00 92.56 857 PRO A C 1
ATOM 6503 O O . PRO A 1 857 ? -9.156 18.507 -3.133 1.00 92.56 857 PRO A O 1
ATOM 6506 N N . ARG A 1 858 ? -8.245 16.473 -2.898 1.00 90.19 858 ARG A N 1
ATOM 6507 C CA . ARG A 1 858 ? -6.916 16.887 -2.442 1.00 90.19 858 ARG A CA 1
ATOM 6508 C C . ARG A 1 858 ? -5.908 16.753 -3.584 1.00 90.19 858 ARG A C 1
ATOM 6510 O O . ARG A 1 858 ? -6.110 16.009 -4.540 1.00 90.19 858 ARG A O 1
ATOM 6517 N N . GLY A 1 859 ? -4.779 17.448 -3.477 1.00 87.88 859 GLY A N 1
ATOM 6518 C CA . GLY A 1 859 ? -3.657 17.199 -4.383 1.00 87.88 859 GLY A CA 1
ATOM 6519 C C . GLY A 1 859 ? -2.996 15.855 -4.087 1.00 87.88 859 GLY A C 1
ATOM 6520 O O . GLY A 1 859 ? -2.879 15.463 -2.925 1.00 87.88 859 GLY A O 1
ATOM 6521 N N . SER A 1 860 ? -2.523 15.184 -5.128 1.00 91.00 860 SER A N 1
ATOM 6522 C CA . SER A 1 860 ? -1.757 13.945 -5.020 1.00 91.00 860 SER A CA 1
ATOM 6523 C C . SER A 1 860 ? -0.310 14.204 -4.585 1.00 91.00 860 SER A C 1
ATOM 6525 O O . SER A 1 860 ? 0.339 15.156 -5.031 1.00 91.00 860 SER A O 1
ATOM 6527 N N . ARG A 1 861 ? 0.220 13.339 -3.722 1.00 90.50 861 ARG A N 1
ATOM 6528 C CA . ARG A 1 861 ? 1.650 13.150 -3.468 1.00 90.50 861 ARG A CA 1
ATOM 6529 C C . ARG A 1 861 ? 2.330 12.653 -4.750 1.00 90.50 861 ARG A C 1
ATOM 6531 O O . ARG A 1 861 ? 1.730 11.983 -5.582 1.00 90.50 861 ARG A O 1
ATOM 6538 N N . GLU A 1 862 ? 3.606 12.982 -4.916 1.00 91.19 862 GLU A N 1
ATOM 6539 C CA . GLU A 1 862 ? 4.449 12.328 -5.927 1.00 91.19 862 GLU A CA 1
ATOM 6540 C C . GLU A 1 862 ? 4.659 10.841 -5.596 1.00 91.19 862 GLU A C 1
ATOM 6542 O O . GLU A 1 862 ? 4.713 10.485 -4.421 1.00 91.19 862 GLU A O 1
ATOM 6547 N N . LEU A 1 863 ? 4.848 9.986 -6.608 1.00 96.00 863 LEU A N 1
ATOM 6548 C CA . LEU A 1 863 ? 5.141 8.560 -6.415 1.00 96.00 863 LEU A CA 1
ATOM 6549 C C . LEU A 1 863 ? 6.285 8.356 -5.405 1.00 96.00 863 LEU A C 1
ATOM 6551 O O . LEU A 1 863 ? 7.345 8.983 -5.516 1.00 96.00 863 LEU A O 1
ATOM 6555 N N . VAL A 1 864 ? 6.089 7.473 -4.420 1.00 96.31 864 VAL A N 1
ATOM 6556 C CA . VAL A 1 864 ? 7.139 7.089 -3.466 1.00 96.31 864 VAL A CA 1
ATOM 6557 C C . VAL A 1 864 ? 8.332 6.499 -4.227 1.00 96.31 864 VAL A C 1
ATOM 6559 O O . VAL A 1 864 ? 8.213 5.521 -4.964 1.00 96.31 864 VAL A O 1
ATOM 6562 N N . ALA A 1 865 ? 9.517 7.063 -4.011 1.00 92.25 865 ALA A N 1
ATOM 6563 C CA . ALA A 1 865 ? 10.765 6.520 -4.519 1.00 92.25 865 ALA A CA 1
ATOM 6564 C C . ALA A 1 865 ? 10.988 5.117 -3.941 1.00 92.25 865 ALA A C 1
ATOM 6566 O O . ALA A 1 865 ? 10.938 4.945 -2.730 1.00 92.25 865 ALA A O 1
ATOM 6567 N N . HIS A 1 866 ? 11.317 4.140 -4.791 1.00 91.19 866 HIS A N 1
ATOM 6568 C CA . HIS A 1 866 ? 11.448 2.713 -4.449 1.00 91.19 866 HIS A CA 1
ATOM 6569 C C . HIS A 1 866 ? 12.076 2.414 -3.070 1.00 91.19 866 HIS A C 1
ATOM 6571 O O . HIS A 1 866 ? 11.518 1.637 -2.304 1.00 91.19 866 HIS A O 1
ATOM 6577 N N . ARG A 1 867 ? 13.170 3.098 -2.706 1.00 88.56 867 ARG A N 1
ATOM 6578 C CA . ARG A 1 867 ? 13.874 2.996 -1.405 1.00 88.56 867 ARG A CA 1
ATOM 6579 C C . ARG A 1 867 ? 13.069 3.392 -0.148 1.00 88.56 867 ARG A C 1
ATOM 6581 O O . ARG A 1 867 ? 13.592 3.269 0.951 1.00 88.56 867 ARG A O 1
ATOM 6588 N N . LEU A 1 868 ? 11.860 3.928 -0.307 1.00 92.56 868 LEU A N 1
ATOM 6589 C CA . LEU A 1 868 ? 10.921 4.312 0.756 1.00 92.56 868 LEU A CA 1
ATOM 6590 C C . LEU A 1 868 ? 9.629 3.467 0.730 1.00 92.56 868 LEU A C 1
ATOM 6592 O O . LEU A 1 868 ? 8.826 3.575 1.651 1.00 92.56 868 LEU A O 1
ATOM 6596 N N . VAL A 1 869 ? 9.413 2.640 -0.304 1.00 94.56 869 VAL A N 1
ATOM 6597 C CA . VAL A 1 869 ? 8.259 1.726 -0.396 1.00 94.56 869 VAL A CA 1
ATOM 6598 C C . VAL A 1 869 ? 8.582 0.434 0.340 1.00 94.56 869 VAL A C 1
ATOM 6600 O O . VAL A 1 869 ? 9.645 -0.138 0.106 1.00 94.56 869 VAL A O 1
ATOM 6603 N N . ALA A 1 870 ? 7.668 -0.054 1.177 1.00 94.25 870 ALA A N 1
ATOM 6604 C CA . ALA A 1 870 ? 7.829 -1.322 1.879 1.00 94.25 870 ALA A CA 1
ATOM 6605 C C . ALA A 1 870 ? 7.966 -2.527 0.928 1.00 94.25 870 ALA A C 1
ATOM 6607 O O . ALA A 1 870 ? 7.260 -2.638 -0.071 1.00 94.25 870 ALA A O 1
ATOM 6608 N N . ASN A 1 871 ? 8.838 -3.471 1.278 1.00 92.25 871 ASN A N 1
ATOM 6609 C CA . ASN A 1 871 ? 9.036 -4.736 0.563 1.00 92.25 871 ASN A CA 1
ATOM 6610 C C . ASN A 1 871 ? 8.037 -5.849 0.958 1.00 92.25 871 ASN A C 1
ATOM 6612 O O . ASN A 1 871 ? 8.237 -7.005 0.594 1.00 92.25 871 ASN A O 1
ATOM 6616 N N . ASN A 1 872 ? 6.988 -5.522 1.718 1.00 91.62 872 ASN A N 1
ATOM 6617 C CA . ASN A 1 872 ? 5.972 -6.446 2.246 1.00 91.62 872 ASN A CA 1
ATOM 6618 C C . ASN A 1 872 ? 4.649 -6.393 1.458 1.00 91.62 872 ASN A C 1
ATOM 6620 O O . ASN A 1 872 ? 3.572 -6.558 2.028 1.00 91.62 872 ASN A O 1
ATOM 6624 N N . GLN A 1 873 ? 4.733 -6.100 0.162 1.00 87.38 873 GLN A N 1
ATOM 6625 C CA . GLN A 1 873 ? 3.577 -5.978 -0.719 1.00 87.38 873 GLN A CA 1
ATOM 6626 C C . GLN A 1 873 ? 3.020 -7.370 -1.054 1.00 87.38 873 GLN A C 1
ATOM 6628 O O . GLN A 1 873 ? 3.749 -8.225 -1.558 1.00 87.38 873 GLN A O 1
ATOM 6633 N N . HIS A 1 874 ? 1.732 -7.575 -0.774 1.00 74.44 874 HIS A N 1
ATOM 6634 C CA . HIS A 1 874 ? 0.945 -8.771 -1.100 1.00 74.44 874 HIS A CA 1
ATOM 6635 C C . HIS A 1 874 ? -0.057 -8.482 -2.227 1.00 74.44 874 HIS A C 1
ATOM 6637 O O . HIS A 1 874 ? -0.558 -7.335 -2.308 1.00 74.44 874 HIS A O 1
#

Foldseek 3Di:
DDLVQLLVLLVLLLVLLVLLLVLLVPAPQCLFQCNVLSVLSNVLSVLVNVLSVLVSVLSVVAPADPVLSVQSSVLSNQSSVLSNQSSVLSVVCRVADRVVVLQVQPVSQVSSLVSLLSNLVSLVSRPCVNSVGDPVSVVSSVVSSVSSNPVRSDGDPLSVVLVVLLLVCQPDDDVSVVVSQVSVCVSRVAHPVRVLVSCVVPCPDPVPDGDPSRVSSVVVSVVSSPPPCVVPPPDDPDDDDDDDDDDDDDDDDDDDDDDQLQAAPQPRHGAPFWWAWPVRHTHRPVSQVVVCVVPQQADPPPRDGGPPRSDIDIDGPVVSNVVSVVSCVVVPNDDDDDDDDDDDDDDDDPDDDDDDDDDDDDDDDDDDDDDDDDDDDDDDDDDDDDDPPDPPVVVVVVVVVVVVVVPPDDDDDDDDDDDDDDDDDDDDDDDDDDDDDDDDDDDDDDDDDDDDDDDDDDDDDDDDDDPPDPDDDFWKKKKKKKFLQQDAVCNCVVDPVNVVVVLVLVLVLLCVQLVHDSVQKAFPDWDHDRTMTIIMGTDTPVSVVSVVVSVVCLVPPVLVSNVPTPSNVSDPMHMDDIDIDGGPPDCPDDDPDDDDLLLPCLDVDDFDWDFCDDVNDGPAAFADLAAQEPPDFFQAAPPPQFFDPDDCVVLQWFFQAKFKAFAGSYDYPQAWDPPADADPDLPPDDFAHYTHGNPQDPVDCFQPVFDDQPQFDSDTGNTKMKMKTKIFSQAPPPDLNRHEPPPVSRRNSHPPPDDDPDCQSVGMEIEIAMERETADCVQEDQPPTGGFDDPDLTPPAWKKFFHADFADVAALGIGGNRDGHIYIYDSHYYYHYPVNLSNSSVVQPVGPYPCVVRSYHGHHYHYHDRNNHYRNID

Secondary structure (DSSP, 8-state):
--THHHHHHHHHHHHHHHHHHHHHHH-S-TTSHHHHHHHHHHHHHHHHHHHHHHHHHHHHH----HHHHHHHHHHHHHHHHHHHHHHHHHHHHHHS-HHHHHHTHHHHHHHHHHHHHHHHHHHHTS-TTTTT--HHHHHHHHHHHHHHHT---PPPHHHHHHHHHHHHHTT--HHHHHHHHHHHHHHHT--HHHHHHHHHHTTTTSTT-S-HHHHHHHHHHHHHHH-GGGGSSS------------------PPP-PPPGGGB-TTT-SBPSSEEE-TTS-EEEHHHHHHHHHHSTTB-TTT-PBPTTTT----EE-HHHHHHHHHHHHHHT----------------------------------------------------------TTHHHHHHHHHHHHHTTS------------------------------------------------------PPPP---------EEEEEEEEETT--HHHHHT-HHHHHHHHHHHHHHHHHHHTS-GGGEEEEEEETTTTEEEEEEEE-GGGHHHHHHHHHHHHH-GGGGGTTSGGGGG--EEEEEEEEE------SS--S-PPPPSSTTS--SPPPEEESEETTEE-SS--SS-B--TT---SB--TT-----S-GGGGT-EEEEEEEEEBBSSBBTTTEETT---SS---TTS----BEES---TTSGGGTS----SS-SS--TT-EEEEEEEEETTS-TTSTTSS-SSHHHHHT-STTSS-TTTSHHHHEEEEEEEEEEES-GGG--S-TTSSS--STTTTSSEEEEEE---STT--SSEEES---EEEEEEEEEEEEEHHHHHHHHHHHHTSSS-GGGGSSPEEPPPPPPGGGSBS---

Organism: NCBI:txid1411642

Sequence (874 aa):
MDPSAAVTCLILAKGHAEALLHAVRGAKHKKSVWYKFCEELGESCAVIIPLLDSVLVELRNSKLSKRTRDAVEDALTALDAAVEEGTQLVLKCQDASTFRLYFRGADLREKFRSVAERIARCLRALPLAAMRSTLAIETNVQAICHKLEHARFELSEEDHALLRATHDAIGKQGDAVVSLLQQFEQRLDMKVSDMRAEMRANAGDDAVDLDAKEQKFMSQIAMLLQSDSAASIMCATSVHQEGESSSMKKKTTNNGQPPDSLLCPISLELMCDPVMDDFGHTYDRRSLNKALIYSPGISPNTKQEYPNNGQPRLRTNYTVKSMVEEYMQSVGTDPGGGSVGGSEIDVEDLAGLADITTIHDEERATQETTTDVELVGDTMKTNTFITVNNRKTKRWLIILALVVVLAVAGGVGGMMAAGGGGGGGDGGSVPTPTASIMTRSPTPRSSSVVQTDPAEVTRSPTTPAPTLIPASLEDIVVVSNIRFVGLDFNTYNGDSTFVNNFKADFKGAVASTAGVSVQRVNIADVHAGSVVVFFTVRFLPADSDQSETFMKQLANNPASIFAGSSLLQYSPIEASGYTTMAPTAAPTTAPTTTLPNVCEGKFKEGIPNVMCFENNIVNALEQSGANITVGYVGGFYATGRVPITLPFSRLGLCPVGVHWHLGTEHMSVGQFDEHGKTPGDFLASEMRPGFACHHYDASKSMFTTEYNWEHCIDMKVGYTYEVQWYHSAAGACGTPNQYQTPFYDGIFCMDGIISSNLNTFETIGVQGQVFTVVNDEQYYYPDLISGMVVDGQMGEDIARYTGSTTGTSRSNEICSQFSPITWQVDRKCHLISASSFDKMCADMKAQNDDMTDDLRPRGSRELVAHRLVANNQH

Nearest PDB structures (foldseek):
  5eya-assembly1_F  TM=8.684E-01  e=9.938E-04  Homo sapiens
  7aue-assembly1_R  TM=2.507E-01  e=1.257E-01  Homo sapiens
  7rro-assembly1_D3  TM=2.166E-01  e=3.074E-01  Bos taurus
  8to0-assembly1_Ad  TM=2.577E-01  e=8.353E-01  Mus musculus